Protein AF-A0A947V7M7-F1 (afdb_monomer)

Sequence (830 aa):
MTTEHTPPELESDALKANLLETAVDSVTIDDSLLPLLDIVTNYRGISKNIEALLYEVSHPFRNWKMILPRLRSFVLKNIDHYFRHEQGPQAFPLFCGIFLKAVEDCRKNEPLLATAMEGLLAYLDKQTSLLADDSLPRYQTALAACFERLRALDDEVLLFLVQGHHPLGKILARLHGLCLAAPGCSGETSAARLLQRVLTLNYRYWLKEEDPLAWFTAQCGDLCMGWRSGTLFNAISHQRLNEHLAAVTQLDPAAPGALGAMLALPNHMDIIRLYKEAPDRLGEEIATEELAMDRFAENRKLLFLFRIMDTAGLGLIHEETLREINRSLVQLIRQQTFEEIERFLLTTLTLLKANVKKYPHTSLQCIQVLGSEVFHRGNSRLVETFLFETVRFGFQYANFQGLNDDWQPITNPAHLDNIRVWLSLIMQEPKWCSTLFSALIINLKLSGTCVKDTDLFQRDITQLLNHPIEPIYNLAKQFTKLMPVFFNEIGAEGQLRDVSTELDEMHRRKDRLIHFLRKQSHVESSNLIVDFIEAIFRFWQTLDKAALAPYLPEEVLAEVSNQGLFVEDLHTLMGRVLGHDSPISRIEELLTWDDHRRDTWLAGQQGIKSEEIRRFTLMVEMYQLCHQKYNLGVQEIRQQLHLAAKSGFPEMEQLLGDLEICDTFQCLEALLDTLESLKETIQSPEKFEAKEDIYYKRHIAVDIPSVYGRYREKKFDALGLTFRLENLANVYLEKLPETVNLAFITRATFIRIIKCLRLYLRALKIDGITSRRLETYMSLLTSSFNIKRFSYTQYLDIFRGFTEGVKDIIYTYYTNIHENNLSIIIPKIG

Radius of gyration: 35.24 Å; Cα contacts (8 Å, |Δi|>4): 881; chains: 1; bounding box: 83×83×100 Å

Nearest PDB structures (foldseek):
  8pkp-assembly1_O  TM=1.320E-01  e=1.096E+00  Homo sapiens
  6rrc-assembly2_A  TM=1.685E-01  e=3.820E+00  Homo sapiens

Foldseek 3Di:
DDDDDDDDDPDDVVCVVVCVVQDDVDQDQDPLLVVVLVLCVVPVVLNVLVRVLSSLLSRPPRDLVVNLVSLLCSCLVCVVSLLPDLCNLVNLLVSLVSLVVQLVVCVVPVVSNLSSLQSSLSNLQSSLVPDALVSCVVNLVSLLVSLLVLLPDDLVSNVSQQLDPRPLLVSLVSVVVSPVVYPPRPNQLSSLSSLLSSLLSLLVLLLVDDFPQVVLVVPCPPLCVPPDSVPLRPCSGNVNSVVLNVQSVPQRSPDPCSSVSSSPGQGLVNNLVSLVCSLVVLLDFDPDVDDDGSLSSLVSSLLSLLVLCVRPSNVVCVVVSLVVNLVSLLVNLVPDDPVVVLVVLLVLLVSLLVCCVPPVLSSLVSLLSNLLSQVVVVDLVSNLSSLVSVLLSDAQFQPFQEADPLRHTPGDPCRVVRVLSLLSSCLSDVLSNLQSLLLLLVRCVQRPDKDWLVNPCLVVLLSSLLGQCLNVLLSNLSNVQRFQHLAFWRAQDDPLLVLLVCLCPLVPNPQLLSVSLNCCRHFGNILCSLLQLLLVLVCLQPLDLVSNVSHDDPVSSVVHDSDDDVRPLSSVVSCQCCDPPHPDPGPVCLLVPDPVNLVVVLVPDPPHDPSVSVSVVSSSVSSNVSCVSRHLDLPPLVVVLVVVCVVPCVLSVVLSVQVVPDDLLSNLVSLLVLLVVLLCQSSPNDRWDKDWAKDWDPDDPRDTGRIITTIDDSNSNSSSNSSNSLVVSVVSLVCLVVVADPVDDDPVSLVSVLSSVVSVQSSCVSSSQDFPQQVVLSVVSVCLVVDPDQDPVNVVVSVVSNVVSVVVRCCPSPNVSNPVSCVSHVVVSD

Mean predicted aligned error: 13.53 Å

Structure (mmCIF, N/CA/C/O backbone):
data_AF-A0A947V7M7-F1
#
_entry.id   AF-A0A947V7M7-F1
#
loop_
_atom_site.group_PDB
_atom_site.id
_atom_site.type_symbol
_atom_site.label_atom_id
_atom_site.label_alt_id
_atom_site.label_comp_id
_atom_site.label_asym_id
_atom_site.label_entity_id
_atom_site.label_seq_id
_atom_site.pdbx_PDB_ins_code
_atom_site.Cartn_x
_atom_site.Cartn_y
_atom_site.Cartn_z
_atom_site.occupancy
_atom_site.B_iso_or_equiv
_atom_site.auth_seq_id
_atom_site.auth_comp_id
_atom_site.auth_asym_id
_atom_site.auth_atom_id
_atom_site.pdbx_PDB_model_num
ATOM 1 N N . MET A 1 1 ? 45.601 -35.705 19.544 1.00 33.72 1 MET A N 1
ATOM 2 C CA . MET A 1 1 ? 44.295 -35.082 19.835 1.00 33.72 1 MET A CA 1
ATOM 3 C C . MET A 1 1 ? 43.669 -34.715 18.507 1.00 33.72 1 MET A C 1
ATOM 5 O O . MET A 1 1 ? 44.046 -33.723 17.905 1.00 33.72 1 MET A O 1
ATOM 9 N N . THR A 1 2 ? 42.839 -35.615 17.999 1.00 27.45 2 THR A N 1
ATOM 10 C CA . THR A 1 2 ? 42.040 -35.469 16.782 1.00 27.45 2 THR A CA 1
ATOM 11 C C . THR A 1 2 ? 40.715 -34.827 17.170 1.00 27.45 2 THR A C 1
ATOM 13 O O . THR A 1 2 ? 39.977 -35.400 17.965 1.00 27.45 2 THR A O 1
ATOM 16 N N . THR A 1 3 ? 40.430 -33.638 16.651 1.00 26.67 3 THR A N 1
ATOM 17 C CA . THR A 1 3 ? 39.107 -33.012 16.743 1.00 26.67 3 THR A CA 1
ATOM 18 C C . THR A 1 3 ? 38.506 -33.008 15.346 1.00 26.67 3 THR A C 1
ATOM 20 O O . THR A 1 3 ? 38.874 -32.183 14.510 1.00 26.67 3 THR A O 1
ATOM 23 N N . GLU A 1 4 ? 37.636 -33.982 15.087 1.00 27.38 4 GLU A N 1
ATOM 24 C CA . GLU A 1 4 ? 36.719 -33.962 13.951 1.00 27.38 4 GLU A CA 1
ATOM 25 C C . GLU A 1 4 ? 35.745 -32.795 14.137 1.00 27.38 4 GLU A C 1
ATOM 27 O O . GLU A 1 4 ? 35.086 -32.675 15.169 1.00 27.38 4 GLU A O 1
ATOM 32 N N . HIS A 1 5 ? 35.682 -31.912 13.144 1.00 26.00 5 HIS A N 1
ATOM 33 C CA . HIS A 1 5 ? 34.622 -30.920 13.031 1.00 26.00 5 HIS A CA 1
ATOM 34 C C . HIS A 1 5 ? 33.471 -31.557 12.251 1.00 26.00 5 HIS A C 1
ATOM 36 O O . HIS A 1 5 ? 33.493 -31.598 11.022 1.00 26.00 5 HIS A O 1
ATOM 42 N N . THR A 1 6 ? 32.468 -32.057 12.963 1.00 26.89 6 THR A N 1
ATOM 43 C CA . THR A 1 6 ? 31.161 -32.381 12.384 1.00 26.89 6 THR A CA 1
ATOM 44 C C . THR A 1 6 ? 30.420 -31.063 12.113 1.00 26.89 6 THR A C 1
ATOM 46 O O . THR A 1 6 ? 30.335 -30.230 13.022 1.00 26.89 6 THR A O 1
ATOM 49 N N . PRO A 1 7 ? 29.909 -30.804 10.896 1.00 31.83 7 PRO A N 1
ATOM 50 C CA . PRO A 1 7 ? 29.016 -29.673 10.663 1.00 31.83 7 PRO A CA 1
ATOM 51 C C . PRO A 1 7 ? 27.646 -29.946 11.314 1.00 31.83 7 PRO A C 1
ATOM 53 O O . PRO A 1 7 ? 27.286 -31.110 11.492 1.00 31.83 7 PRO A O 1
ATOM 56 N N . PRO A 1 8 ? 26.872 -28.911 11.690 1.00 30.83 8 PRO A N 1
ATOM 57 C CA . PRO A 1 8 ? 25.553 -29.113 12.278 1.00 30.83 8 PRO A CA 1
ATOM 58 C C . PRO A 1 8 ? 24.588 -29.667 11.221 1.00 30.83 8 PRO A C 1
ATOM 60 O O . PRO A 1 8 ? 24.358 -29.029 10.192 1.00 30.83 8 PRO A O 1
ATOM 63 N N . GLU A 1 9 ? 24.014 -30.841 11.485 1.00 33.75 9 GLU A N 1
ATOM 64 C CA . GLU A 1 9 ? 22.858 -31.370 10.757 1.00 33.75 9 GLU A CA 1
ATOM 65 C C . GLU A 1 9 ? 21.648 -30.463 11.012 1.00 33.75 9 GLU A C 1
ATOM 67 O O . GLU A 1 9 ? 21.031 -30.479 12.075 1.00 33.75 9 GLU A O 1
ATOM 72 N N . LEU A 1 10 ? 21.317 -29.635 10.024 1.00 33.06 10 LEU A N 1
ATOM 73 C CA . LEU A 1 10 ? 20.019 -28.977 9.917 1.00 33.06 10 LEU A CA 1
ATOM 74 C C . LEU A 1 10 ? 19.094 -29.903 9.118 1.00 33.06 10 LEU A C 1
ATOM 76 O O . LEU A 1 10 ? 18.964 -29.760 7.903 1.00 33.06 10 LEU A O 1
ATOM 80 N N . GLU A 1 11 ? 18.457 -30.864 9.784 1.00 38.28 11 GLU A N 1
ATOM 81 C CA . GLU A 1 11 ? 17.378 -31.649 9.178 1.00 38.28 11 GLU A CA 1
ATOM 82 C C . GLU A 1 11 ? 16.060 -30.871 9.259 1.00 38.28 11 GLU A C 1
ATOM 84 O O . GLU A 1 11 ? 15.336 -30.914 10.247 1.00 38.28 11 GLU A O 1
ATOM 89 N N . SER A 1 12 ? 15.754 -30.119 8.205 1.00 42.56 12 SER A N 1
ATOM 90 C CA . SER A 1 12 ? 14.399 -29.623 7.966 1.00 42.56 12 SER A CA 1
ATOM 91 C C . SER A 1 12 ? 13.665 -30.631 7.086 1.00 42.56 12 SER A C 1
ATOM 93 O O . SER A 1 12 ? 14.081 -30.874 5.953 1.00 42.56 12 SER A O 1
ATOM 95 N N . ASP A 1 13 ? 12.548 -31.183 7.562 1.00 38.44 13 ASP A N 1
ATOM 96 C CA . ASP A 1 13 ? 11.692 -32.076 6.765 1.00 38.44 13 ASP A CA 1
ATOM 97 C C . ASP A 1 13 ? 11.113 -31.375 5.525 1.00 38.44 13 ASP A C 1
ATOM 99 O O . ASP A 1 13 ? 10.845 -32.015 4.513 1.00 38.44 13 ASP A O 1
ATOM 103 N N . ALA A 1 14 ? 11.002 -30.042 5.551 1.00 35.16 14 ALA A N 1
ATOM 104 C CA . ALA A 1 14 ? 10.640 -29.235 4.386 1.00 35.16 14 ALA A CA 1
ATOM 105 C C . ALA A 1 14 ? 11.802 -29.083 3.388 1.00 35.16 14 ALA A C 1
ATOM 107 O O . ALA A 1 14 ? 11.566 -29.014 2.185 1.00 35.16 14 ALA A O 1
ATOM 108 N N . LEU A 1 15 ? 13.052 -29.062 3.869 1.00 37.41 15 LEU A N 1
ATOM 109 C CA . LEU A 1 15 ? 14.239 -29.127 3.015 1.00 37.41 15 LEU A CA 1
ATOM 110 C C . LEU A 1 15 ? 14.352 -30.523 2.392 1.00 37.41 15 LEU A C 1
ATOM 112 O O . LEU A 1 15 ? 14.551 -30.609 1.191 1.00 37.41 15 LEU A O 1
ATOM 116 N N . LYS A 1 16 ? 14.138 -31.599 3.164 1.00 39.34 16 LYS A N 1
ATOM 117 C CA . LYS A 1 16 ? 14.085 -32.976 2.645 1.00 39.34 16 LYS A CA 1
ATOM 118 C C . LYS A 1 16 ? 12.959 -33.159 1.625 1.00 39.34 16 LYS A C 1
ATOM 120 O O . LYS A 1 16 ? 13.217 -33.727 0.576 1.00 39.34 16 LYS A O 1
ATOM 125 N N . ALA A 1 17 ? 11.753 -32.646 1.875 1.00 42.50 17 ALA A N 1
ATOM 126 C CA . ALA A 1 17 ? 10.624 -32.754 0.945 1.00 42.50 17 ALA A CA 1
ATOM 127 C C . ALA A 1 17 ? 10.818 -31.931 -0.345 1.00 42.50 17 ALA A C 1
ATOM 129 O O . ALA A 1 17 ? 10.589 -32.460 -1.426 1.00 42.50 17 ALA A O 1
ATOM 130 N N . ASN A 1 18 ? 11.327 -30.693 -0.258 1.00 39.16 18 ASN A N 1
ATOM 131 C CA . ASN A 1 18 ? 11.685 -29.902 -1.446 1.00 39.16 18 ASN A CA 1
ATOM 132 C C . ASN A 1 18 ? 12.868 -30.514 -2.212 1.00 39.16 18 ASN A C 1
ATOM 134 O O . ASN A 1 18 ? 12.866 -30.513 -3.440 1.00 39.16 18 ASN A O 1
ATOM 138 N N . LEU A 1 19 ? 13.873 -31.049 -1.507 1.00 44.00 19 LEU A N 1
ATOM 139 C CA . LEU A 1 19 ? 14.986 -31.781 -2.117 1.00 44.00 19 LEU A CA 1
ATOM 140 C C . LEU A 1 19 ? 14.519 -33.092 -2.755 1.00 44.00 19 LEU A C 1
ATOM 142 O O . LEU A 1 19 ? 15.134 -33.499 -3.724 1.00 44.00 19 LEU A O 1
ATOM 146 N N . LEU A 1 20 ? 13.454 -33.730 -2.253 1.00 47.22 20 LEU A N 1
ATOM 147 C CA . LEU A 1 20 ? 12.836 -34.930 -2.833 1.00 47.22 20 LEU A CA 1
ATOM 148 C C . LEU A 1 20 ? 11.954 -34.610 -4.055 1.00 47.22 20 LEU A C 1
ATOM 150 O O . LEU A 1 20 ? 11.960 -35.385 -5.003 1.00 47.22 20 LEU A O 1
ATOM 154 N N . GLU A 1 21 ? 11.236 -33.481 -4.073 1.00 41.22 21 GLU A N 1
ATOM 155 C CA . GLU A 1 21 ? 10.447 -33.027 -5.239 1.00 41.22 21 GLU A CA 1
ATOM 156 C C . GLU A 1 21 ? 11.313 -32.439 -6.364 1.00 41.22 21 GLU A C 1
ATOM 158 O O . GLU A 1 21 ? 10.940 -32.514 -7.532 1.00 41.22 21 GLU A O 1
ATOM 163 N N . THR A 1 22 ? 12.486 -31.887 -6.033 1.00 40.09 22 THR A N 1
ATOM 164 C CA . THR A 1 22 ? 13.477 -31.386 -7.007 1.00 40.09 22 THR A CA 1
ATOM 165 C C . THR A 1 22 ? 14.665 -32.330 -7.213 1.00 40.09 22 THR A C 1
ATOM 167 O O . THR A 1 22 ? 15.585 -31.993 -7.962 1.00 40.09 22 THR A O 1
ATOM 170 N N . ALA A 1 23 ? 14.647 -33.520 -6.597 1.00 38.72 23 ALA A N 1
ATOM 171 C CA . ALA A 1 23 ? 15.655 -34.555 -6.804 1.00 38.72 23 ALA A CA 1
ATOM 172 C C . ALA A 1 23 ? 15.564 -35.072 -8.239 1.00 38.72 23 ALA A C 1
ATOM 174 O O . ALA A 1 23 ? 14.698 -35.870 -8.592 1.00 38.72 23 ALA A O 1
ATOM 175 N N . VAL A 1 24 ? 16.494 -34.625 -9.071 1.00 48.38 24 VAL A N 1
ATOM 176 C CA . VAL A 1 24 ? 16.809 -35.283 -10.335 1.00 48.38 24 VAL A CA 1
ATOM 177 C C . VAL A 1 24 ? 17.863 -36.346 -10.012 1.00 48.38 24 VAL A C 1
ATOM 179 O O . VAL A 1 24 ? 18.868 -36.012 -9.387 1.00 48.38 24 VAL A O 1
ATOM 182 N N . ASP A 1 25 ? 17.649 -37.605 -10.424 1.00 48.94 25 ASP A N 1
ATOM 183 C CA . ASP A 1 25 ? 18.510 -38.765 -10.088 1.00 48.94 25 ASP A CA 1
ATOM 184 C C . ASP A 1 25 ? 20.013 -38.526 -10.358 1.00 48.94 25 ASP A C 1
ATOM 186 O O . ASP A 1 25 ? 20.877 -39.094 -9.689 1.00 48.94 25 ASP A O 1
ATOM 190 N N . SER A 1 26 ? 20.332 -37.647 -11.313 1.00 53.81 26 SER A N 1
ATOM 191 C CA . SER A 1 26 ? 21.658 -37.056 -11.508 1.00 53.81 26 SER A CA 1
ATOM 192 C C . SER A 1 26 ? 21.561 -35.843 -12.437 1.00 53.81 26 SER A C 1
ATOM 194 O O . SER A 1 26 ? 21.020 -35.967 -13.537 1.00 53.81 26 SER A O 1
ATOM 196 N N . VAL A 1 27 ? 22.118 -34.693 -12.053 1.00 66.06 27 VAL A N 1
ATOM 197 C CA . VAL A 1 27 ? 22.328 -33.570 -12.983 1.00 66.06 27 VAL A CA 1
ATOM 198 C C . VAL A 1 27 ? 23.744 -33.682 -13.529 1.00 66.06 27 VAL A C 1
ATOM 200 O O . VAL A 1 27 ? 24.718 -33.581 -12.785 1.00 66.06 27 VAL A O 1
ATOM 203 N N . THR A 1 28 ? 23.869 -33.920 -14.829 1.00 78.69 28 THR A N 1
ATOM 204 C CA . THR A 1 28 ? 25.151 -33.897 -15.538 1.00 78.69 28 THR A CA 1
ATOM 205 C C . THR A 1 28 ? 25.258 -32.613 -16.345 1.00 78.69 28 THR A C 1
ATOM 207 O O . THR A 1 28 ? 24.267 -32.140 -16.901 1.00 78.69 28 THR A O 1
ATOM 210 N N . ILE A 1 29 ? 26.461 -32.041 -16.409 1.00 84.06 29 ILE A N 1
ATOM 211 C CA . ILE A 1 29 ? 26.730 -30.913 -17.305 1.00 84.06 29 ILE A CA 1
ATOM 212 C C . ILE A 1 29 ? 26.495 -31.388 -18.741 1.00 84.06 29 ILE A C 1
ATOM 214 O O . ILE A 1 29 ? 26.978 -32.454 -19.111 1.00 84.06 29 ILE A O 1
ATOM 218 N N . ASP A 1 30 ? 25.749 -30.613 -19.529 1.00 83.81 30 ASP A N 1
ATOM 219 C CA . ASP A 1 30 ? 25.516 -30.904 -20.947 1.00 83.81 30 ASP A CA 1
ATOM 220 C C . ASP A 1 30 ? 26.856 -31.043 -21.696 1.00 83.81 30 ASP A C 1
ATOM 222 O O . ASP A 1 30 ? 27.698 -30.139 -21.645 1.00 83.81 30 ASP A O 1
ATOM 226 N N . ASP A 1 31 ? 27.047 -32.163 -22.404 1.00 85.88 31 ASP A N 1
ATOM 227 C CA . ASP A 1 31 ? 28.282 -32.489 -23.133 1.00 85.88 31 ASP A CA 1
ATOM 228 C C . ASP A 1 31 ? 28.701 -31.378 -24.111 1.00 85.88 31 ASP A C 1
ATOM 230 O O . ASP A 1 31 ? 29.891 -31.151 -24.348 1.00 85.88 31 ASP A O 1
ATOM 234 N N . SER A 1 32 ? 27.734 -30.628 -24.650 1.00 87.94 32 SER A N 1
ATOM 235 C CA . SER A 1 32 ? 27.989 -29.503 -25.553 1.00 87.94 32 SER A CA 1
ATOM 236 C C . SER A 1 32 ? 28.700 -28.317 -24.884 1.00 87.94 32 SER A C 1
ATOM 238 O O . SER A 1 32 ? 29.308 -27.499 -25.580 1.00 87.94 32 SER A O 1
ATOM 240 N N . LEU A 1 33 ? 28.666 -28.224 -23.549 1.00 90.75 33 LEU A N 1
ATOM 241 C CA . LEU A 1 33 ? 29.271 -27.150 -22.755 1.00 90.75 33 LEU A CA 1
ATOM 242 C C . LEU A 1 33 ? 30.640 -27.524 -22.166 1.00 90.75 33 LEU A C 1
ATOM 244 O O . LEU A 1 33 ? 31.350 -26.631 -21.700 1.00 90.75 33 LEU A O 1
ATOM 248 N N . LEU A 1 34 ? 31.054 -28.795 -22.239 1.00 89.44 34 LEU A N 1
ATOM 249 C CA . LEU A 1 34 ? 32.363 -29.266 -21.758 1.00 89.44 34 LEU A CA 1
ATOM 250 C C . LEU A 1 34 ? 33.568 -28.487 -22.318 1.00 89.44 34 LEU A C 1
ATOM 252 O O . LEU A 1 34 ? 34.474 -28.193 -21.534 1.00 89.44 34 LEU A O 1
ATOM 256 N N . PRO A 1 35 ? 33.577 -28.019 -23.587 1.00 92.12 35 PRO A N 1
ATOM 257 C CA . PRO A 1 35 ? 34.672 -27.187 -24.088 1.00 92.12 35 PRO A CA 1
ATOM 258 C C . PRO A 1 35 ? 34.907 -25.902 -23.275 1.00 92.12 35 PRO A C 1
ATOM 260 O O . PRO A 1 35 ? 36.015 -25.372 -23.270 1.00 92.12 35 PRO A O 1
ATOM 263 N N . LEU A 1 36 ? 33.891 -25.381 -22.573 1.00 92.81 36 LEU A N 1
ATOM 264 C CA . LEU A 1 36 ? 34.051 -24.224 -21.686 1.00 92.81 36 LEU A CA 1
ATOM 265 C C . LEU A 1 36 ? 34.843 -24.573 -20.418 1.00 92.81 36 LEU A C 1
ATOM 267 O O . LEU A 1 36 ? 35.579 -23.733 -19.905 1.00 92.81 36 LEU A O 1
ATOM 271 N N . LEU A 1 37 ? 34.711 -25.804 -19.924 1.00 91.00 37 LEU A N 1
ATOM 272 C CA . LEU A 1 37 ? 35.452 -26.303 -18.770 1.00 91.00 37 LEU A CA 1
ATOM 273 C C . LEU A 1 37 ? 36.920 -26.565 -19.139 1.00 91.00 37 LEU A C 1
ATOM 275 O O . LEU A 1 37 ? 37.824 -26.131 -18.419 1.00 91.00 37 LEU A O 1
ATOM 279 N N . ASP A 1 38 ? 37.144 -27.207 -20.289 1.00 89.50 38 ASP A N 1
ATOM 280 C CA . ASP A 1 38 ? 38.464 -27.633 -20.767 1.00 89.50 38 ASP A CA 1
ATOM 281 C C . ASP A 1 38 ? 39.451 -26.467 -20.878 1.00 89.50 38 ASP A C 1
ATOM 283 O O . ASP A 1 38 ? 40.584 -26.565 -20.404 1.00 89.50 38 ASP A O 1
ATOM 287 N N . ILE A 1 39 ? 38.998 -25.323 -21.403 1.00 90.69 39 ILE A N 1
ATOM 288 C CA . ILE A 1 39 ? 39.818 -24.115 -21.611 1.00 90.69 39 ILE A CA 1
ATOM 289 C C . ILE A 1 39 ? 40.444 -23.596 -20.308 1.00 90.69 39 ILE A C 1
ATOM 291 O O . ILE A 1 39 ? 41.529 -23.010 -20.322 1.00 90.69 39 ILE A O 1
ATOM 295 N N . VAL A 1 40 ? 39.774 -23.794 -19.170 1.00 91.06 40 VAL A N 1
ATOM 296 C CA . VAL A 1 40 ? 40.191 -23.239 -17.874 1.00 91.06 40 VAL A CA 1
ATOM 297 C C . VAL A 1 40 ? 40.640 -24.294 -16.864 1.00 91.06 40 VAL A C 1
ATOM 299 O O . VAL A 1 40 ? 40.902 -23.942 -15.714 1.00 91.06 40 VAL A O 1
ATOM 302 N N . THR A 1 41 ? 40.796 -25.556 -17.271 1.00 87.56 41 THR A N 1
ATOM 303 C CA . THR A 1 41 ? 41.234 -26.679 -16.410 1.00 87.56 41 THR A CA 1
ATOM 304 C C . THR A 1 41 ? 42.516 -26.386 -15.624 1.00 87.56 41 THR A C 1
ATOM 306 O O . THR A 1 41 ? 42.623 -26.728 -14.446 1.00 87.56 41 THR A O 1
ATOM 309 N N . ASN A 1 42 ? 43.466 -25.664 -16.224 1.00 85.38 42 ASN A N 1
ATOM 310 C CA . ASN A 1 42 ? 44.723 -25.274 -15.572 1.00 85.38 42 ASN A CA 1
ATOM 311 C C . ASN A 1 42 ? 44.563 -24.166 -14.505 1.00 85.38 42 ASN A C 1
ATOM 313 O O . ASN A 1 42 ? 45.491 -23.901 -13.738 1.00 85.38 42 ASN A O 1
ATOM 317 N N . TYR A 1 43 ? 43.390 -23.534 -14.404 1.00 87.75 43 TYR A N 1
ATOM 318 C CA . TYR A 1 43 ? 43.076 -22.464 -13.455 1.00 87.75 43 TYR A CA 1
ATOM 319 C C . TYR A 1 43 ? 42.058 -22.944 -12.413 1.00 87.75 43 TYR A C 1
ATOM 321 O O . TYR A 1 43 ? 40.866 -22.656 -12.519 1.00 87.75 43 TYR A O 1
ATOM 329 N N . ARG A 1 44 ? 42.522 -23.627 -11.354 1.00 78.25 44 ARG A N 1
ATOM 330 C CA . ARG A 1 44 ? 41.662 -24.268 -10.328 1.00 78.25 44 ARG A CA 1
ATOM 331 C C . ARG A 1 44 ? 40.498 -23.403 -9.818 1.00 78.25 44 ARG A C 1
ATOM 333 O O . ARG A 1 44 ? 39.392 -23.906 -9.659 1.00 78.25 44 ARG A O 1
ATOM 340 N N . GLY A 1 45 ? 40.729 -22.111 -9.568 1.00 79.56 45 GLY A N 1
ATOM 341 C CA . GLY A 1 45 ? 39.684 -21.196 -9.089 1.00 79.56 45 GLY A CA 1
ATOM 342 C C . GLY A 1 45 ? 38.634 -20.828 -10.145 1.00 79.56 45 GLY A C 1
ATOM 343 O O . GLY A 1 45 ? 37.469 -20.648 -9.808 1.00 79.56 45 GLY A O 1
ATOM 344 N N . ILE A 1 46 ? 39.024 -20.732 -11.419 1.00 87.88 46 ILE A N 1
ATOM 345 C CA . ILE A 1 46 ? 38.112 -20.421 -12.531 1.00 87.88 46 ILE A CA 1
ATOM 346 C C . ILE A 1 46 ? 37.347 -21.685 -12.932 1.00 87.88 46 ILE A C 1
ATOM 348 O O . ILE A 1 46 ? 36.129 -21.624 -13.064 1.00 87.88 46 ILE A O 1
ATOM 352 N N . SER A 1 47 ? 38.048 -22.820 -13.034 1.00 86.69 47 SER A N 1
ATOM 353 C CA . SER A 1 47 ? 37.488 -24.141 -13.338 1.00 86.69 47 SER A CA 1
ATOM 354 C C . SER A 1 47 ? 36.377 -24.530 -12.359 1.00 86.69 47 SER A C 1
ATOM 356 O O . SER A 1 47 ? 35.252 -24.750 -12.794 1.00 86.69 47 SER A O 1
ATOM 358 N N . LYS A 1 48 ? 36.618 -24.456 -11.040 1.00 85.31 48 LYS A N 1
ATOM 359 C CA . LYS A 1 48 ? 35.584 -24.753 -10.030 1.00 85.31 48 LYS A CA 1
ATOM 360 C C . LYS A 1 48 ? 34.355 -23.839 -10.143 1.00 85.31 48 LYS A C 1
ATOM 362 O O . LYS A 1 48 ? 33.228 -24.267 -9.911 1.00 85.31 48 LYS A O 1
ATOM 367 N N . ASN A 1 49 ? 34.567 -22.567 -10.486 1.00 87.00 49 ASN A N 1
ATOM 368 C CA . ASN A 1 49 ? 33.481 -21.596 -10.610 1.00 87.00 49 ASN A CA 1
ATOM 369 C C . ASN A 1 49 ? 32.625 -21.829 -11.862 1.00 87.00 49 ASN A C 1
ATOM 371 O O . ASN A 1 49 ? 31.405 -21.699 -11.768 1.00 87.00 49 ASN A O 1
ATOM 375 N N . ILE A 1 50 ? 33.237 -22.152 -13.010 1.00 91.94 50 ILE A N 1
ATOM 376 C CA . ILE A 1 50 ? 32.485 -22.468 -14.231 1.00 91.94 50 ILE A CA 1
ATOM 377 C C . ILE A 1 50 ? 31.805 -23.827 -14.123 1.00 91.94 50 ILE A C 1
ATOM 379 O O . ILE A 1 50 ? 30.665 -23.938 -14.536 1.00 91.94 50 ILE A O 1
ATOM 383 N N . GLU A 1 51 ? 32.432 -24.819 -13.491 1.00 90.25 51 GLU A N 1
ATOM 384 C CA . GLU A 1 51 ? 31.832 -26.135 -13.250 1.00 90.25 51 GLU A CA 1
ATOM 385 C C . GLU A 1 51 ? 30.531 -26.011 -12.452 1.00 90.25 51 GLU A C 1
ATOM 387 O O . GLU A 1 51 ? 29.476 -26.447 -12.905 1.00 90.25 51 GLU A O 1
ATOM 392 N N . ALA A 1 52 ? 30.580 -25.306 -11.315 1.00 86.81 52 ALA A N 1
ATOM 393 C CA . ALA A 1 52 ? 29.396 -25.043 -10.504 1.00 86.81 52 ALA A CA 1
ATOM 394 C C . ALA A 1 52 ? 28.336 -24.232 -11.265 1.00 86.81 52 ALA A C 1
ATOM 396 O O . ALA A 1 52 ? 27.145 -24.436 -11.070 1.00 86.81 52 ALA A O 1
ATOM 397 N N . LEU A 1 53 ? 28.744 -23.294 -12.125 1.00 89.75 53 LEU A N 1
ATOM 398 C CA . LEU A 1 53 ? 27.808 -22.502 -12.921 1.00 89.75 53 LEU A CA 1
ATOM 399 C C . LEU A 1 53 ? 27.148 -23.333 -14.032 1.00 89.75 53 LEU A C 1
ATOM 401 O O . LEU A 1 53 ? 25.946 -23.212 -14.237 1.00 89.75 53 LEU A O 1
ATOM 405 N N . LEU A 1 54 ? 27.910 -24.168 -14.740 1.00 91.25 54 LEU A N 1
ATOM 406 C CA . LEU A 1 54 ? 27.406 -25.035 -15.806 1.00 91.25 54 LEU A CA 1
ATOM 407 C C . LEU A 1 54 ? 26.508 -26.142 -15.257 1.00 91.25 54 LEU A C 1
ATOM 409 O O . LEU A 1 54 ? 25.534 -26.501 -15.915 1.00 91.25 54 LEU A O 1
ATOM 413 N N . TYR A 1 55 ? 26.790 -26.632 -14.049 1.00 88.19 55 TYR A N 1
ATOM 414 C CA . TYR A 1 55 ? 25.909 -27.548 -13.329 1.00 88.19 55 TYR A CA 1
ATOM 415 C C . TYR A 1 55 ? 24.524 -26.923 -13.105 1.00 88.19 55 TYR A C 1
ATOM 417 O O . TYR A 1 55 ? 23.514 -27.499 -13.499 1.00 88.19 55 TYR A O 1
ATOM 425 N N . GLU A 1 56 ? 24.476 -25.696 -12.575 1.00 84.62 56 GLU A N 1
ATOM 426 C CA . GLU A 1 56 ? 23.224 -24.947 -12.367 1.00 84.62 56 GLU A CA 1
ATOM 427 C C . GLU A 1 56 ? 22.513 -24.622 -13.691 1.00 84.62 56 GLU A C 1
ATOM 429 O O . GLU A 1 56 ? 21.295 -24.737 -13.795 1.00 84.62 56 GLU A O 1
ATOM 434 N N . VAL A 1 57 ? 23.265 -24.257 -14.736 1.00 88.81 57 VAL A N 1
ATOM 435 C CA . VAL A 1 57 ? 22.720 -24.022 -16.087 1.00 88.81 57 VAL A CA 1
ATOM 436 C C . VAL A 1 57 ? 22.134 -25.301 -16.688 1.00 88.81 57 VAL A C 1
ATOM 438 O O . VAL A 1 57 ? 21.158 -25.223 -17.431 1.00 88.81 57 VAL A O 1
ATOM 441 N N . SER A 1 58 ? 22.688 -26.470 -16.372 1.00 87.56 58 SER A N 1
ATOM 442 C CA . SER A 1 58 ? 22.208 -27.765 -16.875 1.00 87.56 58 SER A CA 1
ATOM 443 C C . SER A 1 58 ? 21.042 -28.327 -16.048 1.00 87.56 58 SER A C 1
ATOM 445 O O . SER A 1 58 ? 20.448 -29.331 -16.433 1.00 87.56 58 SER A O 1
ATOM 447 N N . HIS A 1 59 ? 20.667 -27.673 -14.943 1.00 81.31 59 HIS A N 1
ATOM 448 C CA . HIS A 1 59 ? 19.581 -28.120 -14.077 1.00 81.31 59 HIS A CA 1
ATOM 449 C C . HIS A 1 59 ? 18.202 -27.967 -14.763 1.00 81.31 59 HIS A C 1
ATOM 451 O O . HIS A 1 59 ? 17.902 -26.888 -15.286 1.00 81.31 59 HIS A O 1
ATOM 457 N N . PRO A 1 60 ? 17.314 -28.985 -14.734 1.00 74.75 60 PRO A N 1
ATOM 458 C CA . PRO A 1 60 ? 15.973 -28.891 -15.330 1.00 74.75 60 PRO A CA 1
ATOM 459 C C . PRO A 1 60 ? 15.112 -27.760 -14.747 1.00 74.75 60 PRO A C 1
ATOM 461 O O . PRO A 1 60 ? 14.403 -27.079 -15.480 1.00 74.75 60 PRO A O 1
ATOM 464 N N . PHE A 1 61 ? 15.235 -27.516 -13.439 1.00 71.00 61 PHE A N 1
ATOM 465 C CA . PHE A 1 61 ? 14.548 -26.442 -12.700 1.00 71.00 61 PHE A CA 1
ATOM 466 C C . PHE A 1 61 ? 15.450 -25.226 -12.418 1.00 71.00 61 PHE A C 1
ATOM 468 O O . PHE A 1 61 ? 15.410 -24.643 -11.336 1.00 71.00 61 PHE A O 1
ATOM 475 N N . ARG A 1 62 ? 16.348 -24.889 -13.349 1.00 80.50 62 ARG A N 1
ATOM 476 C CA . ARG A 1 62 ? 17.335 -23.811 -13.179 1.00 80.50 62 ARG A CA 1
ATOM 477 C C . ARG A 1 62 ? 16.700 -22.459 -12.844 1.00 80.50 62 ARG A C 1
ATOM 479 O O . ARG A 1 62 ? 15.765 -22.009 -13.500 1.00 80.50 62 ARG A O 1
ATOM 486 N N . ASN A 1 63 ? 17.277 -21.766 -11.863 1.00 80.31 63 ASN A N 1
ATOM 487 C CA . ASN A 1 63 ? 16.831 -20.436 -11.455 1.00 80.31 63 ASN A CA 1
ATOM 488 C C . ASN A 1 63 ? 17.661 -19.332 -12.135 1.00 80.31 63 ASN A C 1
ATOM 490 O O . ASN A 1 63 ? 18.730 -18.936 -11.654 1.00 80.31 63 ASN A O 1
ATOM 494 N N . TRP A 1 64 ? 17.146 -18.786 -13.239 1.00 86.19 64 TRP A N 1
ATOM 495 C CA . TRP A 1 64 ? 17.827 -17.740 -14.010 1.00 86.19 64 TRP A CA 1
ATOM 496 C C . TRP A 1 64 ? 18.090 -16.447 -13.225 1.00 86.19 64 TRP A C 1
ATOM 498 O O . TRP A 1 64 ? 19.101 -15.792 -13.479 1.00 86.19 64 TRP A O 1
ATOM 508 N N . LYS A 1 65 ? 17.280 -16.113 -12.212 1.00 78.81 65 LYS A N 1
ATOM 509 C CA . LYS A 1 65 ? 17.488 -14.939 -11.341 1.00 78.81 65 LYS A CA 1
ATOM 510 C C . LYS A 1 65 ? 18.800 -15.027 -10.558 1.00 78.81 65 LYS A C 1
ATOM 512 O O . LYS A 1 65 ? 19.479 -14.022 -10.374 1.00 78.81 65 LYS A O 1
ATOM 517 N N . MET A 1 66 ? 19.192 -16.234 -10.143 1.00 79.19 66 MET A N 1
ATOM 518 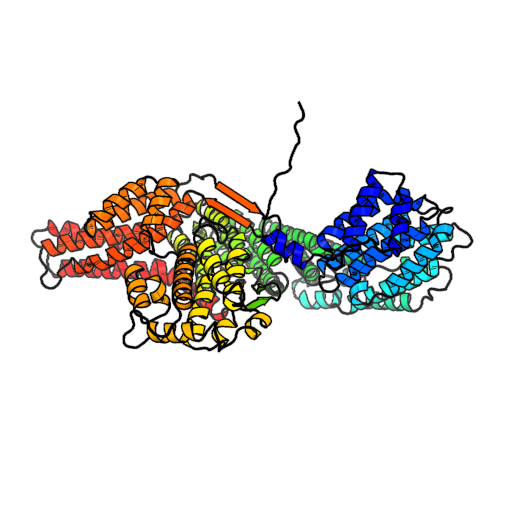C CA . MET A 1 66 ? 20.476 -16.478 -9.473 1.00 79.19 66 MET A CA 1
ATOM 519 C C . MET A 1 66 ? 21.621 -16.723 -10.462 1.00 79.19 66 MET A C 1
ATOM 521 O O . MET A 1 66 ? 22.764 -16.334 -10.202 1.00 79.19 66 MET A O 1
ATOM 525 N N . ILE A 1 67 ? 21.331 -17.369 -11.593 1.00 88.06 67 ILE A N 1
ATOM 526 C CA . ILE A 1 67 ? 22.341 -17.763 -12.580 1.00 88.06 67 ILE A CA 1
ATOM 527 C C . ILE A 1 67 ? 22.822 -16.563 -13.399 1.00 88.06 67 ILE A C 1
ATOM 529 O O . ILE A 1 67 ? 24.029 -16.406 -13.563 1.00 88.06 67 ILE A O 1
ATOM 533 N N . LEU A 1 68 ? 21.931 -15.692 -13.888 1.00 89.75 68 LEU A N 1
ATOM 534 C CA . LEU A 1 68 ? 22.294 -14.605 -14.808 1.00 89.75 68 LEU A CA 1
ATOM 535 C C . LEU A 1 68 ? 23.319 -13.615 -14.228 1.00 89.75 68 LEU A C 1
ATOM 537 O O . LEU A 1 68 ? 24.298 -13.333 -14.925 1.00 89.75 68 LEU A O 1
ATOM 541 N N . PRO A 1 69 ? 23.203 -13.136 -12.970 1.00 88.19 69 PRO A N 1
ATOM 542 C CA . PRO A 1 69 ? 24.224 -12.270 -12.378 1.00 88.19 69 PRO A CA 1
ATOM 543 C C . PRO A 1 69 ? 25.588 -12.965 -12.264 1.00 88.19 69 PRO A C 1
ATOM 545 O O . PRO A 1 69 ? 26.626 -12.365 -12.561 1.00 88.19 69 PRO A O 1
ATOM 548 N N . ARG A 1 70 ? 25.594 -14.254 -11.887 1.00 90.12 70 ARG A N 1
ATOM 549 C CA . ARG A 1 70 ? 26.814 -15.070 -11.781 1.00 90.12 70 ARG A CA 1
ATOM 550 C C . ARG A 1 70 ? 27.439 -15.317 -13.150 1.00 90.12 70 ARG A C 1
ATOM 552 O O . ARG A 1 70 ? 28.649 -15.163 -13.286 1.00 90.12 70 ARG A O 1
ATOM 559 N N . LEU A 1 71 ? 26.630 -15.641 -14.157 1.00 94.00 71 LEU A N 1
ATOM 560 C CA . LEU A 1 71 ? 27.056 -15.860 -15.536 1.00 94.00 71 LEU A CA 1
ATOM 561 C C . LEU A 1 71 ? 27.639 -14.586 -16.144 1.00 94.00 71 LEU A C 1
ATOM 563 O O . LEU A 1 71 ? 28.770 -14.613 -16.625 1.00 94.00 71 LEU A O 1
ATOM 567 N N . ARG A 1 72 ? 26.931 -13.454 -16.052 1.00 93.56 72 ARG A N 1
ATOM 568 C CA . ARG A 1 72 ? 27.424 -12.151 -16.521 1.00 93.56 72 ARG A CA 1
ATOM 569 C C . ARG A 1 72 ? 28.755 -11.799 -15.861 1.00 93.56 72 ARG A C 1
ATOM 571 O O . ARG A 1 72 ? 29.716 -11.479 -16.557 1.00 93.56 72 ARG A O 1
ATOM 578 N N . SER A 1 73 ? 28.836 -11.897 -14.533 1.00 92.12 73 SER A N 1
ATOM 579 C CA . SER A 1 73 ? 30.068 -11.609 -13.789 1.00 92.12 73 SER A CA 1
ATOM 580 C C . SER A 1 73 ? 31.216 -12.535 -14.199 1.00 92.12 73 SER A C 1
ATOM 582 O O . SER A 1 73 ? 32.321 -12.068 -14.477 1.00 92.12 73 SER A O 1
ATOM 584 N N . PHE A 1 74 ? 30.952 -13.842 -14.294 1.00 94.00 74 PHE A N 1
ATOM 585 C CA . PHE A 1 74 ? 31.948 -14.838 -14.670 1.00 94.00 74 PHE A CA 1
ATOM 586 C C . PHE A 1 74 ? 32.506 -14.573 -16.067 1.00 94.00 74 PHE A C 1
ATOM 588 O O . PHE A 1 74 ? 33.724 -14.509 -16.244 1.00 94.00 74 PHE A O 1
ATOM 595 N N . VAL A 1 75 ? 31.621 -14.417 -17.050 1.00 95.06 75 VAL A N 1
ATOM 596 C CA . VAL A 1 75 ? 32.010 -14.275 -18.449 1.00 95.06 75 VAL A CA 1
ATOM 597 C C . VAL A 1 75 ? 32.793 -12.978 -18.643 1.00 95.06 75 VAL A C 1
ATOM 599 O O . VAL A 1 75 ? 33.879 -13.016 -19.210 1.00 95.06 75 VAL A O 1
ATOM 602 N N . LEU A 1 76 ? 32.330 -11.850 -18.095 1.00 93.25 76 LEU A N 1
ATOM 603 C CA . LEU A 1 76 ? 33.031 -10.566 -18.224 1.00 93.25 76 LEU A CA 1
ATOM 604 C C . LEU A 1 76 ? 34.392 -10.546 -17.515 1.00 93.25 76 LEU A C 1
ATOM 606 O O . LEU A 1 76 ? 35.329 -9.930 -18.020 1.00 93.25 76 LEU A O 1
ATOM 610 N N . LYS A 1 77 ? 34.517 -11.218 -16.363 1.00 93.25 77 LYS A N 1
ATOM 611 C CA . LYS A 1 77 ? 35.764 -11.264 -15.586 1.00 93.25 77 LYS A CA 1
ATOM 612 C C . LYS A 1 77 ? 36.827 -12.160 -16.220 1.00 93.25 77 LYS A C 1
ATOM 614 O O . LYS A 1 77 ? 38.009 -11.856 -16.108 1.00 93.25 77 LYS A O 1
ATOM 619 N N . ASN A 1 78 ? 36.421 -13.263 -16.848 1.00 93.56 78 ASN A N 1
ATOM 620 C CA . ASN A 1 78 ? 37.346 -14.299 -17.320 1.00 93.56 78 ASN A CA 1
ATOM 621 C C . ASN A 1 78 ? 37.520 -14.327 -18.847 1.00 93.56 78 ASN A C 1
ATOM 623 O O . ASN A 1 78 ? 38.246 -15.184 -19.350 1.00 93.56 78 ASN A O 1
ATOM 627 N N . ILE A 1 79 ? 36.885 -13.412 -19.587 1.00 93.81 79 ILE A N 1
ATOM 628 C CA . ILE A 1 79 ? 36.861 -13.412 -21.058 1.00 93.81 79 ILE A CA 1
ATOM 629 C C . ILE A 1 79 ? 38.251 -13.467 -21.704 1.00 93.81 79 ILE A C 1
ATOM 631 O O . ILE A 1 79 ? 38.414 -14.159 -22.702 1.00 93.81 79 ILE A O 1
ATOM 635 N N . ASP A 1 80 ? 39.270 -12.828 -21.121 1.00 92.38 80 ASP A N 1
ATOM 636 C CA . ASP A 1 80 ? 40.643 -12.834 -21.640 1.00 92.38 80 ASP A CA 1
ATOM 637 C C . ASP A 1 80 ? 41.244 -14.246 -21.749 1.00 92.38 80 ASP A C 1
ATOM 639 O O . ASP A 1 80 ? 41.968 -14.534 -22.706 1.00 92.38 80 ASP A O 1
ATOM 643 N N . HIS A 1 81 ? 40.925 -15.138 -20.803 1.00 92.25 81 HIS A N 1
ATOM 644 C CA . HIS A 1 81 ? 41.399 -16.525 -20.821 1.00 92.25 81 HIS A CA 1
ATOM 645 C C . HIS A 1 81 ? 40.798 -17.298 -21.998 1.00 92.25 81 HIS A C 1
ATOM 647 O O . HIS A 1 81 ? 41.516 -17.992 -22.716 1.00 92.25 81 HIS A O 1
ATOM 653 N N . TYR A 1 82 ? 39.498 -17.116 -22.242 1.00 94.06 82 TYR A N 1
ATOM 654 C CA . TYR A 1 82 ? 38.797 -17.746 -23.360 1.00 94.06 82 TYR A CA 1
ATOM 655 C C . TYR A 1 82 ? 39.189 -17.131 -24.704 1.00 94.06 82 TYR A C 1
ATOM 657 O O . TYR A 1 82 ? 39.375 -17.856 -25.676 1.00 94.06 82 TYR A O 1
ATOM 665 N N . PHE A 1 83 ? 39.366 -15.809 -24.762 1.00 93.44 83 PHE A N 1
ATOM 666 C CA . PHE A 1 83 ? 39.659 -15.093 -26.000 1.00 93.44 83 PHE A CA 1
ATOM 667 C C . PHE A 1 83 ? 40.989 -15.542 -26.629 1.00 93.44 83 PHE A C 1
ATOM 669 O O . PHE A 1 83 ? 41.077 -15.749 -27.844 1.00 93.44 83 PHE A O 1
ATOM 676 N N . ARG A 1 84 ? 42.026 -15.712 -25.798 1.00 90.31 84 ARG A N 1
ATOM 677 C CA . ARG A 1 84 ? 43.391 -16.047 -26.240 1.00 90.31 84 ARG A CA 1
ATOM 678 C C . ARG A 1 84 ? 43.575 -17.531 -26.558 1.00 90.31 84 ARG A C 1
ATOM 680 O O . ARG A 1 84 ? 44.315 -17.846 -27.483 1.00 90.31 84 ARG A O 1
ATOM 687 N N . HIS A 1 85 ? 42.897 -18.424 -25.839 1.00 93.00 85 HIS A N 1
ATOM 688 C CA . HIS A 1 85 ? 43.016 -19.877 -26.009 1.00 93.00 85 HIS A CA 1
ATOM 689 C C . HIS A 1 85 ? 42.570 -20.339 -27.395 1.00 93.00 85 HIS A C 1
ATOM 691 O O . HIS A 1 85 ? 41.563 -19.822 -27.850 1.00 93.00 85 HIS A O 1
ATOM 697 N N . GLU A 1 86 ? 43.212 -21.328 -28.032 1.00 89.44 86 GLU A N 1
ATOM 698 C CA . GLU A 1 86 ? 42.944 -21.790 -29.415 1.00 89.44 86 GLU A CA 1
ATOM 699 C C . GLU A 1 86 ? 41.463 -22.106 -29.712 1.00 89.44 86 GLU A C 1
ATOM 701 O O . GLU A 1 86 ? 40.947 -21.716 -30.763 1.00 89.44 86 GLU A O 1
ATOM 706 N N . GLN A 1 87 ? 40.741 -22.678 -28.745 1.00 91.25 87 GLN A N 1
ATOM 707 C CA . GLN A 1 87 ? 39.297 -22.969 -28.826 1.00 91.25 87 GLN A CA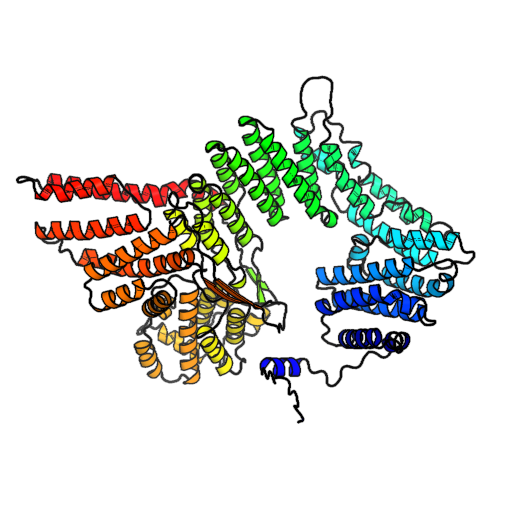 1
ATOM 708 C C . GLN A 1 87 ? 38.370 -21.763 -28.556 1.00 91.25 87 GLN A C 1
ATOM 710 O O . GLN A 1 87 ? 37.151 -21.907 -28.549 1.00 91.25 87 GLN A O 1
ATOM 715 N N . GLY A 1 88 ? 38.900 -20.558 -28.353 1.00 90.50 88 GLY A N 1
ATOM 716 C CA . GLY A 1 88 ? 38.116 -19.347 -28.074 1.00 90.50 88 GLY A CA 1
ATOM 717 C C . GLY A 1 88 ? 36.956 -19.064 -29.050 1.00 90.50 88 GLY A C 1
ATOM 718 O O . GLY A 1 88 ? 35.843 -18.800 -28.589 1.00 90.50 88 GLY A O 1
ATOM 719 N N . PRO A 1 89 ? 37.137 -19.196 -30.383 1.00 91.25 89 PRO A N 1
ATOM 720 C CA . PRO A 1 89 ? 36.055 -19.076 -31.365 1.00 91.25 89 PRO A CA 1
ATOM 721 C C . PRO A 1 89 ? 34.940 -20.107 -31.212 1.00 91.25 89 PRO A C 1
ATOM 723 O O . PRO A 1 89 ? 33.813 -19.827 -31.608 1.00 91.25 89 PRO A O 1
ATOM 726 N N . GLN A 1 90 ? 35.238 -21.277 -30.641 1.00 91.88 90 GLN A N 1
ATOM 727 C CA . GLN A 1 90 ? 34.249 -22.302 -30.310 1.00 91.88 90 GLN A CA 1
ATOM 728 C C . GLN A 1 90 ? 33.552 -21.992 -28.977 1.00 91.88 90 GLN A C 1
ATOM 730 O O . GLN A 1 90 ? 32.353 -22.213 -28.854 1.00 91.88 90 GLN A O 1
ATOM 735 N N . ALA A 1 91 ? 34.261 -21.424 -27.998 1.00 93.62 91 ALA A N 1
ATOM 736 C CA . ALA A 1 91 ? 33.698 -21.049 -26.699 1.00 93.62 91 ALA A CA 1
ATOM 737 C C . ALA A 1 91 ? 32.722 -19.863 -26.773 1.00 93.62 91 ALA A C 1
ATOM 739 O O . ALA A 1 91 ? 31.688 -19.853 -26.106 1.00 93.62 91 ALA A O 1
ATOM 740 N N . PHE A 1 92 ? 33.021 -18.868 -27.609 1.00 95.12 92 PHE A N 1
ATOM 741 C CA . PHE A 1 92 ? 32.180 -17.682 -27.789 1.00 95.12 92 PHE A CA 1
ATOM 742 C C . PHE A 1 92 ? 30.699 -17.990 -28.126 1.00 95.12 92 PHE A C 1
ATOM 744 O O . PHE A 1 92 ? 29.815 -17.498 -27.413 1.00 95.12 92 PHE A O 1
ATOM 751 N N . PRO A 1 93 ? 30.374 -18.804 -29.153 1.00 93.94 93 PRO A N 1
ATOM 752 C CA . PRO A 1 93 ? 28.988 -19.133 -29.474 1.00 93.94 93 PRO A CA 1
ATOM 753 C C . PRO A 1 93 ? 28.310 -20.003 -28.406 1.00 93.94 93 PRO A C 1
ATOM 755 O O . PRO A 1 93 ? 27.084 -19.947 -28.304 1.00 93.94 93 PRO A O 1
ATOM 758 N N . LEU A 1 94 ? 29.064 -20.756 -27.592 1.00 95.44 94 LEU A N 1
ATOM 759 C CA . LEU A 1 94 ? 28.514 -21.518 -26.465 1.00 95.44 94 LEU A CA 1
ATOM 760 C C . LEU A 1 94 ? 28.021 -20.580 -25.358 1.00 95.44 94 LEU A C 1
ATOM 762 O O . LEU A 1 94 ? 26.869 -20.687 -24.946 1.00 95.44 94 LEU A O 1
ATOM 766 N N . PHE A 1 95 ? 28.822 -19.588 -24.950 1.00 96.69 95 PHE A N 1
ATOM 767 C CA . PHE A 1 95 ? 28.364 -18.570 -23.995 1.00 96.69 95 PHE A CA 1
ATOM 768 C C . PHE A 1 95 ? 27.180 -17.761 -24.535 1.00 96.69 95 PHE A C 1
ATOM 770 O O . PHE A 1 95 ? 26.206 -17.550 -23.811 1.00 96.69 95 PHE A O 1
ATOM 777 N N . CYS A 1 96 ? 27.210 -17.368 -25.815 1.00 95.12 96 CYS A N 1
ATOM 778 C CA . CYS A 1 96 ? 26.053 -16.733 -26.456 1.00 95.12 96 CYS A CA 1
ATOM 779 C C . CYS A 1 96 ? 24.823 -17.654 -26.433 1.00 95.12 96 CYS A C 1
ATOM 781 O O . CYS A 1 96 ? 23.707 -17.192 -26.220 1.00 95.12 96 CYS A O 1
ATOM 783 N N . GLY A 1 97 ? 25.023 -18.962 -26.617 1.00 95.31 97 GLY A N 1
ATOM 784 C CA . GLY A 1 97 ? 23.982 -19.980 -26.531 1.00 95.31 97 GLY A CA 1
ATOM 785 C C . GLY A 1 97 ? 23.326 -20.059 -25.156 1.00 95.31 97 GLY A C 1
ATOM 786 O O . GLY A 1 97 ? 22.103 -20.124 -25.099 1.00 95.31 97 GLY A O 1
ATOM 787 N N . ILE A 1 98 ? 24.102 -19.979 -24.070 1.00 95.94 98 ILE A N 1
ATOM 788 C CA . ILE A 1 98 ? 23.567 -19.980 -22.698 1.00 95.94 98 ILE A CA 1
ATOM 789 C C . ILE A 1 98 ? 22.688 -18.745 -22.464 1.00 95.94 98 ILE A C 1
ATOM 791 O O . ILE A 1 98 ? 21.573 -18.877 -21.966 1.00 95.94 98 ILE A O 1
ATOM 795 N N . PHE A 1 99 ? 23.144 -17.553 -22.863 1.00 96.25 99 PHE A N 1
ATOM 796 C CA . PHE A 1 99 ? 22.319 -16.348 -22.736 1.00 96.25 99 PHE A CA 1
ATOM 797 C C . PHE A 1 99 ? 21.057 -16.416 -23.600 1.00 96.25 99 PHE A C 1
ATOM 799 O O . PHE A 1 99 ? 19.982 -16.098 -23.112 1.00 96.25 99 PHE A O 1
ATOM 806 N N . LEU A 1 100 ? 21.155 -16.876 -24.851 1.00 94.69 100 LEU A N 1
ATOM 807 C CA . LEU A 1 100 ? 19.984 -17.051 -25.718 1.00 94.69 100 LEU A CA 1
ATOM 808 C C . LEU A 1 100 ? 19.007 -18.097 -25.164 1.00 94.69 100 LEU A C 1
ATOM 810 O O . LEU A 1 100 ? 17.801 -17.958 -25.335 1.00 94.69 100 LEU A O 1
ATOM 814 N N . LYS A 1 101 ? 19.504 -19.119 -24.458 1.00 93.62 101 LYS A N 1
ATOM 815 C CA . LYS A 1 101 ? 18.651 -20.075 -23.752 1.00 93.62 101 LYS A CA 1
ATOM 816 C C . LYS A 1 101 ? 17.931 -19.425 -22.571 1.00 93.62 101 LYS A C 1
ATOM 818 O O . LYS A 1 101 ? 16.748 -19.679 -22.387 1.00 93.62 101 LYS A O 1
ATOM 823 N N . ALA A 1 102 ? 18.608 -18.553 -21.826 1.00 93.44 102 ALA A N 1
ATOM 824 C CA . ALA A 1 102 ? 17.974 -17.762 -20.775 1.00 93.44 102 ALA A CA 1
ATOM 825 C C . ALA A 1 102 ? 16.911 -16.801 -21.329 1.00 93.44 102 ALA A C 1
ATOM 827 O O . ALA A 1 102 ? 15.855 -16.654 -20.730 1.00 93.44 102 ALA A O 1
ATOM 828 N N . VAL A 1 103 ? 17.163 -16.182 -22.486 1.00 92.88 103 VAL A N 1
ATOM 829 C CA . VAL A 1 103 ? 16.188 -15.331 -23.191 1.00 92.88 103 VAL A CA 1
ATOM 830 C C . VAL A 1 103 ? 14.931 -16.128 -23.550 1.00 92.88 103 VAL A C 1
ATOM 832 O O . VAL A 1 103 ? 13.822 -15.657 -23.331 1.00 92.88 103 VAL A O 1
ATOM 835 N N . GLU A 1 104 ? 15.090 -17.357 -24.038 1.00 90.50 104 GLU A N 1
ATOM 836 C CA . GLU A 1 104 ? 13.960 -18.230 -24.370 1.00 90.50 104 GLU A CA 1
ATOM 837 C C . GLU A 1 104 ? 13.189 -18.696 -23.121 1.00 90.50 104 GLU A C 1
ATOM 839 O O . GLU A 1 104 ? 11.964 -18.603 -23.070 1.00 90.50 104 GLU A O 1
ATOM 844 N N . ASP A 1 105 ? 13.900 -19.160 -22.090 1.00 88.38 105 ASP A N 1
ATOM 845 C CA . ASP A 1 105 ? 13.292 -19.682 -20.860 1.00 88.38 105 ASP A CA 1
ATOM 846 C C . ASP A 1 105 ? 12.589 -18.568 -20.043 1.00 88.38 105 ASP A C 1
ATOM 848 O O . ASP A 1 105 ? 11.618 -18.839 -19.337 1.00 88.38 105 ASP A O 1
ATOM 852 N N . CYS A 1 106 ? 13.038 -17.310 -20.153 1.00 88.81 106 CYS A N 1
ATOM 853 C CA . CYS A 1 106 ? 12.497 -16.162 -19.416 1.00 88.81 106 CYS A CA 1
ATOM 854 C C . CYS A 1 106 ? 11.428 -15.358 -20.178 1.00 88.81 106 CYS A C 1
ATOM 856 O O . CYS A 1 106 ? 11.066 -14.280 -19.714 1.00 88.81 106 CYS A O 1
ATOM 858 N N . ARG A 1 107 ? 10.882 -15.839 -21.307 1.00 86.06 107 ARG A N 1
ATOM 859 C CA . ARG A 1 107 ? 9.903 -15.081 -22.126 1.00 86.06 107 ARG A CA 1
ATOM 860 C C . ARG A 1 107 ? 8.705 -14.523 -21.345 1.00 86.06 107 ARG A C 1
ATOM 862 O O . ARG A 1 107 ? 8.212 -13.457 -21.685 1.00 86.06 107 ARG A O 1
ATOM 869 N N . LYS A 1 108 ? 8.239 -15.230 -20.308 1.00 78.69 108 LYS A N 1
ATOM 870 C CA . LYS A 1 108 ? 7.108 -14.801 -19.461 1.00 78.69 108 LYS A CA 1
ATOM 871 C C . LYS A 1 108 ? 7.497 -13.820 -18.343 1.00 78.69 108 LYS A C 1
ATOM 873 O O . LYS A 1 108 ? 6.617 -13.263 -17.703 1.00 78.69 108 LYS A O 1
ATOM 878 N N . ASN A 1 109 ? 8.792 -13.625 -18.087 1.00 81.94 109 ASN A N 1
ATOM 879 C CA . ASN A 1 109 ? 9.311 -12.751 -17.036 1.00 81.94 109 ASN A CA 1
ATOM 880 C C . ASN A 1 109 ? 10.154 -11.637 -17.672 1.00 81.94 109 ASN A C 1
ATOM 882 O O . ASN A 1 109 ? 11.367 -11.768 -17.842 1.00 81.94 109 ASN A O 1
ATOM 886 N N . GLU A 1 110 ? 9.490 -10.540 -18.031 1.00 81.69 110 GLU A N 1
ATOM 887 C CA . GLU A 1 110 ? 10.080 -9.395 -18.733 1.00 81.69 110 GLU A CA 1
ATOM 888 C C . GLU A 1 110 ? 11.343 -8.810 -18.049 1.00 81.69 110 GLU A C 1
ATOM 890 O O . GLU A 1 110 ? 12.352 -8.624 -18.737 1.00 81.69 110 GLU A O 1
ATOM 895 N N . PRO A 1 111 ? 11.394 -8.607 -16.714 1.00 82.12 111 PRO A N 1
ATOM 896 C CA . PRO A 1 111 ? 12.617 -8.158 -16.039 1.00 82.12 111 PRO A CA 1
ATOM 897 C C . PRO A 1 111 ? 13.809 -9.119 -16.186 1.00 82.12 111 PRO A C 1
ATOM 899 O O . PRO A 1 111 ? 14.951 -8.693 -16.406 1.00 82.12 111 PRO A O 1
ATOM 902 N N . LEU A 1 112 ? 13.573 -10.431 -16.076 1.00 84.69 112 LEU A N 1
ATOM 903 C CA . LEU A 1 112 ? 14.625 -11.435 -16.264 1.00 84.69 112 LEU A CA 1
ATOM 904 C C . LEU A 1 112 ? 15.042 -11.558 -17.731 1.00 84.69 112 LEU A C 1
ATOM 906 O O . LEU A 1 112 ? 16.234 -11.716 -18.007 1.00 84.69 112 LEU A O 1
ATOM 910 N N . LEU A 1 113 ? 14.095 -11.434 -18.661 1.00 90.00 113 LEU A N 1
ATOM 911 C CA . LEU A 1 113 ? 14.349 -11.388 -20.099 1.00 90.00 113 LEU A CA 1
ATOM 912 C C . LEU A 1 113 ? 15.273 -10.215 -20.457 1.00 90.00 113 LEU A C 1
ATOM 914 O O . LEU A 1 113 ? 16.300 -10.415 -21.114 1.00 90.00 113 LEU A O 1
ATOM 918 N N . ALA A 1 114 ? 14.969 -9.016 -19.951 1.00 87.50 114 ALA A N 1
ATOM 919 C CA . ALA A 1 114 ? 15.804 -7.829 -20.114 1.00 87.50 114 ALA A CA 1
ATOM 920 C C . ALA A 1 114 ? 17.217 -8.049 -19.548 1.00 87.50 114 ALA A C 1
ATOM 922 O O . ALA A 1 114 ? 18.207 -7.756 -20.219 1.00 87.50 114 ALA A O 1
ATOM 923 N N . THR A 1 115 ? 17.323 -8.649 -18.357 1.00 89.75 115 THR A N 1
ATOM 924 C CA . THR A 1 115 ? 18.612 -8.971 -17.718 1.00 89.75 115 THR A CA 1
ATOM 925 C C . THR A 1 115 ? 19.442 -9.955 -18.553 1.00 89.75 115 THR A C 1
ATOM 927 O O . THR A 1 115 ? 20.664 -9.813 -18.661 1.00 89.75 115 THR A O 1
ATOM 930 N N . ALA A 1 116 ? 18.801 -10.955 -19.167 1.00 93.25 116 ALA A N 1
ATOM 931 C CA . ALA A 1 116 ? 19.468 -11.924 -20.032 1.00 93.25 116 ALA A CA 1
ATOM 932 C C . ALA A 1 116 ? 19.990 -11.282 -21.324 1.00 93.25 116 ALA A C 1
ATOM 934 O O . ALA A 1 116 ? 21.154 -11.491 -21.686 1.00 93.25 116 ALA A O 1
ATOM 935 N N . MET A 1 117 ? 19.168 -10.453 -21.974 1.00 92.69 117 MET A N 1
ATOM 936 C CA . MET A 1 117 ? 19.561 -9.690 -23.162 1.00 92.69 117 MET A CA 1
ATOM 937 C C . MET A 1 117 ? 20.690 -8.700 -22.858 1.00 92.69 117 MET A C 1
ATOM 939 O O . MET A 1 117 ? 21.656 -8.612 -23.616 1.00 92.69 117 MET A O 1
ATOM 943 N N . GLU A 1 118 ? 20.631 -8.002 -21.723 1.00 90.88 118 GLU A N 1
ATOM 944 C CA . GLU A 1 118 ? 21.688 -7.088 -21.288 1.00 90.88 118 GLU A CA 1
ATOM 945 C C . GLU A 1 118 ? 23.004 -7.835 -21.018 1.00 90.88 118 GLU A C 1
ATOM 947 O O . GLU A 1 118 ? 24.072 -7.385 -21.435 1.00 90.88 118 GLU A O 1
ATOM 952 N N . GLY A 1 119 ? 22.941 -9.007 -20.376 1.00 93.06 119 GLY A N 1
ATOM 953 C CA . GLY A 1 119 ? 24.100 -9.874 -20.158 1.00 93.06 119 GLY A CA 1
ATOM 954 C C . GLY A 1 119 ? 24.755 -10.332 -21.465 1.00 93.06 119 GLY A C 1
ATOM 955 O O . GLY A 1 119 ? 25.980 -10.248 -21.596 1.00 93.06 119 GLY A O 1
ATOM 956 N N . LEU A 1 120 ? 23.946 -10.742 -22.449 1.00 94.44 120 LEU A N 1
ATOM 957 C CA . LEU A 1 120 ? 24.409 -11.107 -23.790 1.00 94.44 120 LEU A CA 1
ATOM 958 C C . LEU A 1 120 ? 25.096 -9.932 -24.491 1.00 94.44 120 LEU A C 1
ATOM 960 O O . LEU A 1 120 ? 26.209 -10.075 -24.996 1.00 94.44 120 LEU A O 1
ATOM 964 N N . LEU A 1 121 ? 24.458 -8.761 -24.499 1.00 92.31 121 LEU A N 1
ATOM 965 C CA . LEU A 1 121 ? 25.000 -7.559 -25.129 1.00 92.31 121 LEU A CA 1
ATOM 966 C C . LEU A 1 121 ? 26.281 -7.068 -24.448 1.00 92.31 121 LEU A C 1
ATOM 968 O O . LEU A 1 121 ? 27.225 -6.683 -25.135 1.00 92.31 121 LEU A O 1
ATOM 972 N N . ALA A 1 122 ? 26.356 -7.131 -23.117 1.00 92.56 122 ALA A N 1
ATOM 973 C CA . ALA A 1 122 ? 27.569 -6.805 -22.371 1.00 92.56 122 ALA A CA 1
ATOM 974 C C . ALA A 1 122 ? 28.721 -7.749 -22.742 1.00 92.56 122 ALA A C 1
ATOM 976 O O . ALA A 1 122 ? 29.859 -7.307 -22.919 1.00 92.56 122 ALA A O 1
ATOM 977 N N . TYR A 1 123 ? 28.430 -9.047 -22.890 1.00 94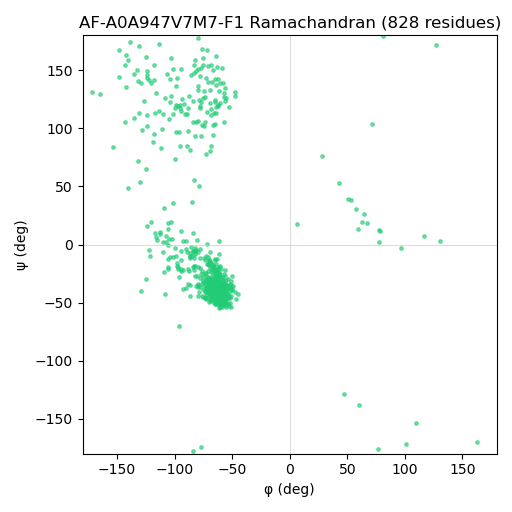.50 123 TYR A N 1
ATOM 978 C CA . TYR A 1 123 ? 29.419 -10.015 -23.349 1.00 94.50 123 TYR A CA 1
ATOM 979 C C . TYR A 1 123 ? 29.873 -9.731 -24.784 1.00 94.50 123 TYR A C 1
ATOM 981 O O . TYR A 1 123 ? 31.073 -9.741 -25.048 1.00 94.50 123 TYR A O 1
ATOM 989 N N . LEU A 1 124 ? 28.949 -9.407 -25.692 1.00 92.75 124 LEU A N 1
ATOM 990 C CA . LEU A 1 124 ? 29.261 -9.034 -27.074 1.00 92.75 124 LEU A CA 1
ATOM 991 C C . LEU A 1 124 ? 30.104 -7.753 -27.167 1.00 92.75 124 LEU A C 1
ATOM 993 O O . LEU A 1 124 ? 31.090 -7.732 -27.906 1.00 92.75 124 LEU A O 1
ATOM 997 N N . ASP A 1 125 ? 29.782 -6.709 -26.398 1.00 91.88 125 ASP A N 1
ATOM 998 C CA . ASP A 1 125 ? 30.589 -5.478 -26.328 1.00 91.88 125 ASP A CA 1
ATOM 999 C C . ASP A 1 125 ? 31.991 -5.792 -25.802 1.00 91.88 125 ASP A C 1
ATOM 1001 O O . ASP A 1 125 ? 32.989 -5.394 -26.398 1.00 91.88 125 ASP A O 1
ATOM 1005 N N . LYS A 1 126 ? 32.106 -6.604 -24.744 1.00 92.81 126 LYS A N 1
ATOM 1006 C CA . LYS A 1 126 ? 33.416 -6.994 -24.216 1.00 92.81 126 LYS A CA 1
ATOM 1007 C C . LYS A 1 126 ? 34.207 -7.857 -25.205 1.00 92.81 126 LYS A C 1
ATOM 1009 O O . LYS A 1 126 ? 35.394 -7.595 -25.390 1.00 92.81 126 LYS A O 1
ATOM 1014 N N . GLN A 1 127 ? 33.581 -8.825 -25.872 1.00 92.00 127 GLN A N 1
ATOM 1015 C CA . GLN A 1 127 ? 34.230 -9.673 -26.877 1.00 92.00 127 GLN A CA 1
ATOM 1016 C C . GLN A 1 127 ? 34.741 -8.837 -28.051 1.00 92.00 127 GLN A C 1
ATOM 1018 O O . GLN A 1 127 ? 35.906 -8.943 -28.430 1.00 92.00 127 GLN A O 1
ATOM 1023 N N . THR A 1 128 ? 33.895 -7.965 -28.601 1.00 89.38 128 THR A N 1
ATOM 1024 C CA . THR A 1 128 ? 34.311 -7.056 -29.675 1.00 89.38 128 THR A CA 1
ATOM 1025 C C . THR A 1 128 ? 35.367 -6.067 -29.201 1.00 89.38 128 THR A C 1
ATOM 1027 O O . THR A 1 128 ? 36.247 -5.704 -29.980 1.00 89.38 128 THR A O 1
ATOM 1030 N N . SER A 1 129 ? 35.370 -5.708 -27.911 1.00 91.31 129 SER A N 1
ATOM 1031 C CA . SER A 1 129 ? 36.388 -4.832 -27.337 1.00 91.31 129 SER A CA 1
ATOM 1032 C C . SER A 1 129 ? 37.807 -5.422 -27.300 1.00 91.31 129 SER A C 1
ATOM 1034 O O . SER A 1 129 ? 38.776 -4.673 -27.158 1.00 91.31 129 SER A O 1
ATOM 1036 N N . LEU A 1 130 ? 37.932 -6.746 -27.425 1.00 91.75 130 LEU A N 1
ATOM 1037 C CA . LEU A 1 130 ? 39.209 -7.461 -27.478 1.00 91.75 130 LEU A CA 1
ATOM 1038 C C . LEU A 1 130 ? 39.696 -7.709 -28.912 1.00 91.75 130 LEU A C 1
ATOM 1040 O O . LEU A 1 130 ? 40.857 -8.061 -29.097 1.00 91.75 130 LEU A O 1
ATOM 1044 N N . LEU A 1 131 ? 38.836 -7.518 -29.918 1.00 89.69 131 LEU A N 1
ATOM 1045 C CA . LEU A 1 131 ? 39.204 -7.716 -31.319 1.00 89.69 131 LEU A CA 1
ATOM 1046 C C . LEU A 1 131 ? 40.219 -6.667 -31.782 1.00 89.69 131 LEU A C 1
ATOM 1048 O O . LEU A 1 131 ? 40.088 -5.473 -31.480 1.00 89.69 131 LEU A O 1
ATOM 1052 N N . ALA A 1 132 ? 41.168 -7.154 -32.570 1.00 87.56 132 ALA A N 1
ATOM 1053 C CA . ALA A 1 132 ? 42.183 -6.427 -33.317 1.00 87.56 132 ALA A CA 1
ATOM 1054 C C . ALA A 1 132 ? 42.339 -7.065 -34.713 1.00 87.56 132 ALA A C 1
ATOM 1056 O O . ALA A 1 132 ? 41.733 -8.104 -34.995 1.00 87.56 132 ALA A O 1
ATOM 1057 N N . ASP A 1 133 ? 43.148 -6.454 -35.577 1.00 80.56 133 ASP A N 1
ATOM 1058 C CA . ASP A 1 133 ? 43.288 -6.843 -36.989 1.00 80.56 133 ASP A CA 1
ATOM 1059 C C . ASP A 1 133 ? 43.730 -8.308 -37.176 1.00 80.56 133 ASP A C 1
ATOM 1061 O O . ASP A 1 133 ? 43.288 -8.988 -38.100 1.00 80.56 133 ASP A O 1
ATOM 1065 N N . ASP A 1 134 ? 44.554 -8.825 -36.264 1.00 82.44 134 ASP A N 1
ATOM 1066 C CA . ASP A 1 134 ? 45.086 -10.192 -36.273 1.00 82.44 134 ASP A CA 1
ATOM 1067 C C . ASP A 1 134 ? 44.109 -11.248 -35.721 1.00 82.44 134 ASP A C 1
ATOM 1069 O O . ASP A 1 134 ? 44.148 -12.417 -36.109 1.00 82.44 134 ASP A O 1
ATOM 1073 N N . SER A 1 135 ? 43.203 -10.847 -34.828 1.00 87.25 135 SER A N 1
ATOM 1074 C CA . SER A 1 135 ? 42.248 -11.732 -34.150 1.00 87.25 135 SER A CA 1
ATOM 1075 C C . SER A 1 135 ? 40.867 -11.754 -34.808 1.00 87.25 135 SER A C 1
ATOM 1077 O O . SER A 1 135 ? 40.128 -12.728 -34.646 1.00 87.25 135 SER A O 1
ATOM 1079 N N . LEU A 1 136 ? 40.515 -10.738 -35.599 1.00 86.38 136 LEU A N 1
ATOM 1080 C CA . LEU A 1 136 ? 39.243 -10.672 -36.321 1.00 86.38 136 LEU A CA 1
ATOM 1081 C C . LEU A 1 136 ? 39.010 -11.866 -37.275 1.00 86.38 136 LEU A C 1
ATOM 1083 O O . LEU A 1 136 ? 37.934 -12.468 -37.180 1.00 86.38 136 LEU A O 1
ATOM 1087 N N . PRO A 1 137 ? 39.971 -12.296 -38.125 1.00 87.31 137 PRO A N 1
ATOM 1088 C CA . PRO A 1 137 ? 39.763 -13.430 -39.035 1.00 87.31 137 PRO A CA 1
ATOM 1089 C C . PRO A 1 137 ? 39.408 -14.732 -38.311 1.00 87.31 137 PRO A C 1
ATOM 1091 O O . PRO A 1 137 ? 38.709 -15.587 -38.852 1.00 87.31 137 PRO A O 1
ATOM 1094 N N . ARG A 1 138 ? 39.864 -14.863 -37.062 1.00 88.56 138 ARG A N 1
ATOM 1095 C CA . ARG A 1 138 ? 39.644 -16.026 -36.207 1.00 88.56 138 ARG A CA 1
ATOM 1096 C C . ARG A 1 138 ? 38.240 -16.062 -35.587 1.00 88.56 138 ARG A C 1
ATOM 1098 O O . ARG A 1 138 ? 37.721 -17.147 -35.344 1.00 88.56 138 ARG A O 1
ATOM 1105 N N . TYR A 1 139 ? 37.611 -14.906 -35.361 1.00 90.50 139 TYR A N 1
ATOM 1106 C CA . TYR A 1 139 ? 36.273 -14.798 -34.756 1.00 90.50 139 TYR A CA 1
ATOM 1107 C C . TYR A 1 139 ? 35.154 -14.440 -35.745 1.00 90.50 139 TYR A C 1
ATOM 1109 O O . TYR A 1 139 ? 33.983 -14.579 -35.391 1.00 90.50 139 TYR A O 1
ATOM 1117 N N . GLN A 1 140 ? 35.472 -14.018 -36.976 1.00 88.19 140 GLN A N 1
ATOM 1118 C CA . GLN A 1 140 ? 34.489 -13.505 -37.945 1.00 88.19 140 GLN A CA 1
ATOM 1119 C C . GLN A 1 140 ? 33.305 -14.456 -38.193 1.00 88.19 140 GLN A C 1
ATOM 1121 O O . GLN A 1 140 ? 32.159 -14.013 -38.199 1.00 88.19 140 GLN A O 1
ATOM 1126 N N . THR A 1 141 ? 33.552 -15.764 -38.318 1.00 89.62 141 THR A N 1
ATOM 1127 C CA . THR A 1 141 ? 32.498 -16.762 -38.566 1.00 89.62 141 THR A CA 1
ATOM 1128 C C . THR A 1 141 ? 31.585 -16.926 -37.353 1.00 89.62 141 THR A C 1
ATOM 1130 O O . THR A 1 141 ? 30.366 -16.994 -37.491 1.00 89.62 141 THR A O 1
ATOM 1133 N N . ALA A 1 142 ? 32.164 -16.945 -36.149 1.00 91.00 142 ALA A N 1
ATOM 1134 C CA . ALA A 1 142 ? 31.411 -17.091 -34.909 1.00 91.00 142 ALA A CA 1
ATOM 1135 C C . ALA A 1 142 ? 30.572 -15.835 -34.601 1.00 91.00 142 ALA A C 1
ATOM 1137 O O . ALA A 1 142 ? 29.430 -15.946 -34.155 1.00 91.00 142 ALA A O 1
ATOM 1138 N N . LEU A 1 143 ? 31.104 -14.645 -34.903 1.00 90.94 143 LEU A N 1
ATOM 1139 C CA . LEU A 1 143 ? 30.375 -13.375 -34.819 1.00 90.94 143 LEU A CA 1
ATOM 1140 C C . LEU A 1 143 ? 29.217 -13.325 -35.819 1.00 90.94 143 LEU A C 1
ATOM 1142 O O . LEU A 1 143 ? 28.096 -13.012 -35.426 1.00 90.94 143 LEU A O 1
ATOM 1146 N N . ALA A 1 144 ? 29.455 -13.700 -37.080 1.00 90.69 144 ALA A N 1
ATOM 1147 C CA . ALA A 1 144 ? 28.414 -13.759 -38.104 1.00 90.69 144 ALA A CA 1
ATOM 1148 C C . ALA A 1 144 ? 27.265 -14.700 -37.703 1.00 90.69 144 ALA A C 1
ATOM 1150 O O . ALA A 1 144 ? 26.099 -14.317 -37.788 1.00 90.69 144 ALA A O 1
ATOM 1151 N N . ALA A 1 145 ? 27.586 -15.892 -37.185 1.00 91.00 145 ALA A N 1
ATOM 1152 C CA . ALA A 1 145 ? 26.588 -16.834 -36.683 1.00 91.00 145 ALA A CA 1
ATOM 1153 C C . ALA A 1 145 ? 25.790 -16.266 -35.497 1.00 91.00 145 ALA A C 1
ATOM 1155 O O . ALA A 1 145 ? 24.575 -16.443 -35.427 1.00 91.00 145 ALA A O 1
ATOM 1156 N N . CYS A 1 146 ? 26.450 -15.556 -34.576 1.00 92.75 146 CYS A N 1
ATOM 1157 C CA . CYS A 1 146 ? 25.777 -14.896 -33.459 1.00 92.75 146 CYS A CA 1
ATOM 1158 C C . CYS A 1 146 ? 24.816 -13.795 -33.940 1.00 92.75 146 CYS A C 1
ATOM 1160 O O . CYS A 1 146 ? 23.665 -13.756 -33.506 1.00 92.75 146 CYS A O 1
ATOM 1162 N N . PHE A 1 147 ? 25.235 -12.953 -34.892 1.00 93.38 147 PHE A N 1
ATOM 1163 C CA . PHE A 1 147 ? 24.377 -11.906 -35.453 1.00 93.38 147 PHE A CA 1
ATOM 1164 C C . PHE A 1 147 ? 23.171 -12.464 -36.211 1.00 93.38 147 PHE A C 1
ATOM 1166 O O . PHE A 1 147 ? 22.076 -11.929 -36.070 1.00 93.38 147 PHE A O 1
ATOM 1173 N N . GLU A 1 148 ? 23.329 -13.557 -36.961 1.00 93.31 148 GLU A N 1
ATOM 1174 C CA . GLU A 1 148 ? 22.196 -14.215 -37.625 1.00 93.31 148 GLU A CA 1
ATOM 1175 C C . GLU A 1 148 ? 21.228 -14.853 -36.614 1.00 93.31 148 GLU A C 1
ATOM 1177 O O . GLU A 1 148 ? 20.016 -14.751 -36.794 1.00 93.31 148 GLU A O 1
ATOM 1182 N N . ARG A 1 149 ? 21.725 -15.428 -35.506 1.00 93.12 149 ARG A N 1
ATOM 1183 C CA . ARG A 1 149 ? 20.863 -15.918 -34.412 1.00 93.12 149 ARG A CA 1
ATOM 1184 C C . ARG A 1 149 ? 20.081 -14.790 -33.744 1.00 93.12 149 ARG A C 1
ATOM 1186 O O . ARG A 1 149 ? 18.894 -14.958 -33.501 1.00 93.12 149 ARG A O 1
ATOM 1193 N N . LEU A 1 150 ? 20.721 -13.647 -33.488 1.00 93.19 150 LEU A N 1
ATOM 1194 C CA . LEU A 1 150 ? 20.044 -12.457 -32.965 1.00 93.19 150 LEU A CA 1
ATOM 1195 C C . LEU A 1 150 ? 18.998 -11.922 -33.948 1.00 93.19 150 LEU A C 1
ATOM 1197 O O . LEU A 1 150 ? 17.903 -11.558 -33.539 1.00 93.19 150 LEU A O 1
ATOM 1201 N N . ARG A 1 151 ? 19.309 -11.906 -35.248 1.00 93.50 151 ARG A N 1
ATOM 1202 C CA . ARG A 1 151 ? 18.387 -11.440 -36.294 1.00 93.50 151 ARG A CA 1
ATOM 1203 C C . ARG A 1 151 ? 17.148 -12.330 -36.421 1.00 93.50 151 ARG A C 1
ATOM 1205 O O . ARG A 1 151 ? 16.110 -11.843 -36.857 1.00 93.50 151 ARG A O 1
ATOM 1212 N N . ALA A 1 152 ? 17.275 -13.614 -36.093 1.00 93.81 152 ALA A N 1
ATOM 1213 C CA . ALA A 1 152 ? 16.199 -14.597 -36.164 1.00 93.81 152 ALA A CA 1
ATOM 1214 C C . ALA A 1 152 ? 15.254 -14.583 -34.948 1.00 93.81 152 ALA A C 1
ATOM 1216 O O . ALA A 1 152 ? 14.296 -15.350 -34.942 1.00 93.81 152 ALA A O 1
ATOM 1217 N N . LEU A 1 153 ? 15.519 -13.753 -33.932 1.00 92.88 153 LEU A N 1
ATOM 1218 C CA . LEU A 1 153 ? 14.612 -13.578 -32.797 1.00 92.88 153 LEU A CA 1
ATOM 1219 C C . LEU A 1 153 ? 13.300 -12.914 -33.235 1.00 92.88 153 LEU A C 1
ATOM 1221 O O . LEU A 1 153 ? 13.279 -12.097 -34.159 1.00 92.88 153 LEU A O 1
ATOM 1225 N N . ASP A 1 154 ? 12.220 -13.243 -32.527 1.00 92.06 154 ASP A N 1
ATOM 1226 C CA . ASP A 1 154 ? 10.908 -12.624 -32.719 1.00 92.06 154 ASP A CA 1
ATOM 1227 C C . ASP A 1 154 ? 10.951 -11.122 -32.395 1.00 92.06 154 ASP A C 1
ATOM 1229 O O . ASP A 1 154 ? 11.744 -10.682 -31.561 1.00 92.06 154 ASP A O 1
ATOM 1233 N N . ASP A 1 155 ? 10.068 -10.331 -33.013 1.00 91.25 155 ASP A N 1
ATOM 1234 C CA . ASP A 1 155 ? 10.083 -8.864 -32.884 1.00 91.25 155 ASP A CA 1
ATOM 1235 C C . ASP A 1 155 ? 9.926 -8.379 -31.435 1.00 91.25 155 ASP A C 1
ATOM 1237 O O . ASP A 1 155 ? 10.567 -7.401 -31.051 1.00 91.25 155 ASP A O 1
ATOM 1241 N N . GLU A 1 156 ? 9.132 -9.080 -30.622 1.00 88.12 156 GLU A N 1
ATOM 1242 C CA . GLU A 1 156 ? 8.933 -8.772 -29.198 1.00 88.12 156 GLU A CA 1
ATOM 1243 C C . GLU A 1 156 ? 10.234 -8.918 -28.397 1.00 88.12 156 GLU A C 1
ATOM 1245 O O . GLU A 1 156 ? 10.610 -8.027 -27.639 1.00 88.12 156 GLU A O 1
ATOM 1250 N N . VAL A 1 157 ? 10.979 -10.003 -28.623 1.00 89.44 157 VAL A N 1
ATOM 1251 C CA . VAL A 1 157 ? 12.259 -10.266 -27.947 1.00 89.44 157 VAL A CA 1
ATOM 1252 C C . VAL A 1 157 ? 13.361 -9.361 -28.499 1.00 89.44 157 VAL A C 1
ATOM 1254 O O . VAL A 1 157 ? 14.199 -8.846 -27.755 1.00 89.44 157 VAL A O 1
ATOM 1257 N N . LEU A 1 158 ? 13.364 -9.129 -29.813 1.00 90.12 158 LEU A N 1
ATOM 1258 C CA . LEU A 1 158 ? 14.346 -8.279 -30.472 1.00 90.12 158 LEU A CA 1
ATOM 1259 C C . LEU A 1 158 ? 14.229 -6.816 -30.021 1.00 90.12 158 LEU A C 1
ATOM 1261 O O . LEU A 1 158 ? 15.231 -6.102 -30.028 1.00 90.12 158 LEU A O 1
ATOM 1265 N N . LEU A 1 159 ? 13.054 -6.365 -29.572 1.00 89.12 159 LEU A N 1
ATOM 1266 C CA . LEU A 1 159 ? 12.865 -5.012 -29.050 1.00 89.12 159 LEU A CA 1
ATOM 1267 C C . LEU A 1 159 ? 13.723 -4.734 -27.801 1.00 89.12 159 LEU A C 1
ATOM 1269 O O . LEU A 1 159 ? 14.251 -3.631 -27.676 1.00 89.12 159 LEU A O 1
ATOM 1273 N N . PHE A 1 160 ? 14.000 -5.739 -26.960 1.00 87.88 160 PHE A N 1
ATOM 1274 C CA . PHE A 1 160 ? 14.942 -5.611 -25.834 1.00 87.88 160 PHE A CA 1
ATOM 1275 C C . PHE A 1 160 ? 16.382 -5.331 -26.291 1.00 87.88 160 PHE A C 1
ATOM 1277 O O . PHE A 1 160 ? 17.156 -4.697 -25.575 1.00 87.88 160 PHE A O 1
ATOM 1284 N N . LEU A 1 161 ? 16.752 -5.770 -27.501 1.00 87.94 161 LEU A N 1
ATOM 1285 C CA . LEU A 1 161 ? 18.026 -5.417 -28.134 1.00 87.94 161 LEU A CA 1
ATOM 1286 C C . LEU A 1 161 ? 18.027 -3.956 -28.613 1.00 87.94 161 LEU A C 1
ATOM 1288 O O . LEU A 1 161 ? 19.051 -3.283 -28.536 1.00 87.94 161 LEU A O 1
ATOM 1292 N N . VAL A 1 162 ? 16.887 -3.481 -29.129 1.00 86.81 162 VAL A N 1
ATOM 1293 C CA . VAL A 1 162 ? 16.704 -2.106 -29.626 1.00 86.81 162 VAL A CA 1
ATOM 1294 C C . VAL A 1 162 ? 16.746 -1.103 -28.472 1.00 86.81 162 VAL A C 1
ATOM 1296 O O . VAL A 1 162 ? 17.424 -0.083 -28.575 1.00 86.81 162 VAL A O 1
ATOM 1299 N N . GLN A 1 163 ? 16.032 -1.407 -27.388 1.00 85.50 163 GLN A N 1
ATOM 1300 C CA . GLN A 1 163 ? 15.807 -0.528 -26.236 1.00 85.50 163 GLN A CA 1
ATOM 1301 C C . GLN A 1 163 ? 16.841 -0.725 -25.110 1.00 85.50 163 GLN A C 1
ATOM 1303 O O . GLN A 1 163 ? 16.750 -0.103 -24.054 1.00 85.50 163 GLN A O 1
ATOM 1308 N N . GLY A 1 164 ? 17.830 -1.601 -25.312 1.00 78.62 164 GLY A N 1
ATOM 1309 C CA . GLY A 1 164 ? 18.827 -1.949 -24.303 1.00 78.62 164 GLY A CA 1
ATOM 1310 C C . GLY A 1 164 ? 19.904 -0.879 -24.069 1.00 78.62 164 GLY A C 1
ATOM 1311 O O . GLY A 1 164 ? 20.288 -0.128 -24.963 1.00 78.62 164 GLY A O 1
ATOM 1312 N N . HIS A 1 165 ? 20.481 -0.883 -22.862 1.00 70.88 165 HIS A N 1
ATOM 1313 C CA . HIS A 1 165 ? 21.542 0.043 -22.427 1.00 70.88 165 HIS A CA 1
ATOM 1314 C C . HIS A 1 165 ? 22.880 -0.115 -23.172 1.00 70.88 165 HIS A C 1
ATOM 1316 O O . HIS A 1 165 ? 23.710 0.795 -23.165 1.00 70.88 165 HIS A O 1
ATOM 1322 N N . HIS A 1 166 ? 23.121 -1.278 -23.782 1.00 74.62 166 HIS A N 1
ATOM 1323 C CA . HIS A 1 166 ? 24.336 -1.576 -24.536 1.00 74.62 166 HIS A CA 1
ATOM 1324 C C . HIS A 1 166 ? 24.064 -1.391 -26.037 1.00 74.62 166 HIS A C 1
ATOM 1326 O O . HIS A 1 166 ? 23.543 -2.307 -26.675 1.00 74.62 166 HIS A O 1
ATOM 1332 N N . PRO A 1 167 ? 24.402 -0.229 -26.632 1.00 73.69 167 PRO A N 1
ATOM 1333 C CA . PRO A 1 167 ? 24.008 0.074 -27.999 1.00 73.69 167 PRO A CA 1
ATOM 1334 C C . PRO A 1 167 ? 24.743 -0.833 -28.986 1.00 73.69 167 PRO A C 1
ATOM 1336 O O . PRO A 1 167 ? 25.961 -0.730 -29.160 1.00 73.69 167 PRO A O 1
ATOM 1339 N N . LEU A 1 168 ? 23.984 -1.666 -29.704 1.00 85.69 168 LEU A N 1
ATOM 1340 C CA . LEU A 1 168 ? 24.491 -2.502 -30.795 1.00 85.69 168 LEU A CA 1
ATOM 1341 C C . LEU A 1 168 ? 25.299 -1.683 -31.817 1.00 85.69 168 LEU A C 1
ATOM 1343 O O . LEU A 1 168 ? 26.310 -2.157 -32.328 1.00 85.69 168 LEU A O 1
ATOM 1347 N N . GLY A 1 169 ? 24.911 -0.426 -32.059 1.00 85.88 169 GLY A N 1
ATOM 1348 C CA . GLY A 1 169 ? 25.636 0.484 -32.948 1.00 85.88 169 GLY A CA 1
ATOM 1349 C C . GLY A 1 169 ? 27.113 0.654 -32.577 1.00 85.88 169 GLY A C 1
ATOM 1350 O O . GLY A 1 169 ? 27.959 0.664 -33.462 1.00 85.88 169 GLY A O 1
ATOM 1351 N N . LYS A 1 170 ? 27.460 0.688 -31.282 1.00 87.19 170 LYS A N 1
ATOM 1352 C CA . LYS A 1 170 ? 28.858 0.785 -30.823 1.00 87.19 170 LYS A CA 1
ATOM 1353 C C . LYS A 1 170 ? 29.651 -0.484 -31.153 1.00 87.19 170 LYS A C 1
ATOM 1355 O O . LYS A 1 170 ? 30.778 -0.395 -31.641 1.00 87.19 170 LYS A O 1
ATOM 1360 N N . ILE A 1 171 ? 29.048 -1.649 -30.914 1.00 89.19 171 ILE A N 1
ATOM 1361 C CA . ILE A 1 171 ? 29.629 -2.968 -31.211 1.00 89.19 171 ILE A CA 1
ATOM 1362 C C . ILE A 1 171 ? 29.925 -3.069 -32.714 1.00 89.19 171 ILE A C 1
ATOM 1364 O O . ILE A 1 171 ? 31.033 -3.416 -33.126 1.00 89.19 171 ILE A O 1
ATOM 1368 N N . LEU A 1 172 ? 28.938 -2.712 -33.539 1.00 90.75 172 LEU A N 1
ATOM 1369 C CA . LEU A 1 172 ? 29.030 -2.814 -34.992 1.00 90.75 172 LEU A CA 1
ATOM 1370 C C . LEU A 1 172 ? 29.926 -1.736 -35.616 1.00 90.75 172 LEU A C 1
ATOM 1372 O O . LEU A 1 172 ? 30.627 -2.034 -36.577 1.00 90.75 172 LEU A O 1
ATOM 1376 N N . ALA A 1 173 ? 29.982 -0.524 -35.056 1.00 90.25 173 ALA A N 1
ATOM 1377 C CA . ALA A 1 173 ? 30.908 0.519 -35.501 1.00 90.25 173 ALA A CA 1
ATOM 1378 C C . ALA A 1 173 ? 32.369 0.115 -35.294 1.00 90.25 173 ALA A C 1
ATOM 1380 O O . ALA A 1 173 ? 33.206 0.336 -36.170 1.00 90.25 173 ALA A O 1
ATOM 1381 N N . ARG A 1 174 ? 32.679 -0.535 -34.164 1.00 88.94 174 ARG A N 1
ATOM 1382 C CA . ARG A 1 174 ? 34.019 -1.081 -33.931 1.00 88.94 174 ARG A CA 1
ATOM 1383 C C . ARG A 1 174 ? 34.358 -2.183 -34.931 1.00 88.94 174 ARG A C 1
ATOM 1385 O O . ARG A 1 174 ? 35.459 -2.183 -35.474 1.00 88.94 174 ARG A O 1
ATOM 1392 N N . LEU A 1 175 ? 33.422 -3.099 -35.181 1.00 87.88 175 LEU A N 1
ATOM 1393 C CA . LEU A 1 175 ? 33.605 -4.160 -36.171 1.00 87.88 175 LEU A CA 1
ATOM 1394 C C . LEU A 1 175 ? 33.854 -3.584 -37.573 1.00 87.88 175 LEU A C 1
ATOM 1396 O O . LEU A 1 175 ? 34.790 -4.007 -38.243 1.00 87.88 175 LEU A O 1
ATOM 1400 N N . HIS A 1 176 ? 33.062 -2.588 -37.975 1.00 89.19 176 HIS A N 1
ATOM 1401 C CA . HIS A 1 176 ? 33.210 -1.897 -39.252 1.00 89.19 176 HIS A CA 1
ATOM 1402 C C . HIS A 1 176 ? 34.589 -1.234 -39.389 1.00 89.19 176 HIS A C 1
ATOM 1404 O O . HIS A 1 176 ? 35.262 -1.412 -40.399 1.00 89.19 176 HIS A O 1
ATOM 1410 N N . GLY A 1 177 ? 35.062 -0.543 -38.343 1.00 87.94 177 GLY A N 1
ATOM 1411 C CA . GLY A 1 177 ? 36.396 0.066 -38.331 1.00 87.94 177 GLY A CA 1
ATOM 1412 C C . GLY A 1 177 ? 37.531 -0.942 -38.551 1.00 87.94 177 GLY A C 1
ATOM 1413 O O . GLY A 1 177 ? 38.449 -0.665 -39.318 1.00 87.94 177 GLY A O 1
ATOM 1414 N N . LEU A 1 178 ? 37.443 -2.128 -37.939 1.00 86.31 178 LEU A N 1
ATOM 1415 C CA . LEU A 1 178 ? 38.424 -3.205 -38.136 1.00 86.31 178 LEU A CA 1
ATOM 1416 C C . LEU A 1 178 ? 38.332 -3.825 -39.541 1.00 86.31 178 LEU A C 1
ATOM 1418 O O . LEU A 1 178 ? 39.351 -4.129 -40.155 1.00 86.31 178 LEU A O 1
ATOM 1422 N N . CYS A 1 179 ? 37.124 -3.984 -40.086 1.00 83.69 179 CYS A N 1
ATOM 1423 C CA . CYS A 1 179 ? 36.931 -4.525 -41.434 1.00 83.69 179 CYS A CA 1
ATOM 1424 C C . CYS A 1 179 ? 37.415 -3.573 -42.537 1.00 83.69 179 CYS A C 1
ATOM 1426 O O . CYS A 1 179 ? 37.926 -4.047 -43.548 1.00 83.69 179 CYS A O 1
ATOM 1428 N N . LEU A 1 180 ? 37.353 -2.253 -42.326 1.00 83.12 180 LEU A N 1
ATOM 1429 C CA . LEU A 1 180 ? 37.975 -1.270 -43.222 1.00 83.12 180 LEU A CA 1
ATOM 1430 C C . LEU A 1 180 ? 39.510 -1.366 -43.235 1.00 83.12 180 LEU A C 1
ATOM 1432 O O . LEU A 1 180 ? 40.129 -1.094 -44.263 1.00 83.12 180 LEU A O 1
ATOM 1436 N N . ALA A 1 181 ? 40.124 -1.750 -42.112 1.00 79.69 181 ALA A N 1
ATOM 1437 C CA . ALA A 1 181 ? 41.575 -1.881 -41.977 1.00 79.69 181 ALA A CA 1
ATOM 1438 C C . ALA A 1 181 ? 42.130 -3.219 -42.514 1.00 79.69 181 ALA A C 1
ATOM 1440 O O . ALA A 1 181 ? 43.324 -3.309 -42.806 1.00 79.69 181 ALA A O 1
ATOM 1441 N N . ALA A 1 182 ? 41.285 -4.246 -42.683 1.00 74.94 182 ALA A N 1
ATOM 1442 C CA . ALA A 1 182 ? 41.697 -5.611 -43.014 1.00 74.94 182 ALA A CA 1
ATOM 1443 C C . ALA A 1 182 ? 41.163 -6.095 -44.387 1.00 74.94 182 ALA A C 1
ATOM 1445 O O . ALA A 1 182 ? 39.962 -6.346 -44.535 1.00 74.94 182 ALA A O 1
ATOM 1446 N N . PRO A 1 183 ? 42.026 -6.322 -45.401 1.00 62.19 183 PRO A N 1
ATOM 1447 C CA . PRO A 1 183 ? 41.597 -6.865 -46.690 1.00 62.19 183 PRO A CA 1
ATOM 1448 C C . PRO A 1 183 ? 41.144 -8.330 -46.546 1.00 62.19 183 PRO A C 1
ATOM 1450 O O . PRO A 1 183 ? 41.957 -9.216 -46.293 1.00 62.19 183 PRO A O 1
ATOM 1453 N N . GLY A 1 184 ? 39.839 -8.588 -46.715 1.00 63.16 184 GLY A N 1
ATOM 1454 C CA . GLY A 1 184 ? 39.240 -9.933 -46.660 1.00 63.16 184 GLY A CA 1
ATOM 1455 C C . GLY A 1 184 ? 38.222 -10.177 -45.535 1.00 63.16 184 GLY A C 1
ATOM 1456 O O . GLY A 1 184 ? 37.790 -11.318 -45.367 1.00 63.16 184 GLY A O 1
ATOM 1457 N N . CYS A 1 185 ? 37.817 -9.151 -44.771 1.00 68.06 185 CYS A N 1
ATOM 1458 C CA . CYS A 1 185 ? 36.738 -9.289 -43.783 1.00 68.06 185 CYS A CA 1
ATOM 1459 C C . CYS A 1 185 ? 35.412 -9.706 -44.459 1.00 68.06 185 CYS A C 1
ATOM 1461 O O . CYS A 1 185 ? 34.893 -9.007 -45.325 1.00 68.06 185 CYS A O 1
ATOM 1463 N N . SER A 1 186 ? 34.848 -10.842 -44.034 1.00 66.56 186 SER A N 1
ATOM 1464 C CA . SER A 1 186 ? 33.579 -11.398 -44.553 1.00 66.56 186 SER A CA 1
ATOM 1465 C C . SER A 1 186 ? 32.388 -11.230 -43.593 1.00 66.56 186 SER A C 1
ATOM 1467 O O . SER A 1 186 ? 31.265 -11.628 -43.900 1.00 66.56 186 SER A O 1
ATOM 1469 N N . GLY A 1 187 ? 32.620 -10.633 -42.418 1.00 64.12 187 GLY A N 1
ATOM 1470 C CA . GLY A 1 187 ? 31.644 -10.541 -41.326 1.00 64.12 187 GLY A CA 1
ATOM 1471 C C . GLY A 1 187 ? 30.646 -9.379 -41.412 1.00 64.12 187 GLY A C 1
ATOM 1472 O O . GLY A 1 187 ? 29.697 -9.348 -40.627 1.00 64.12 187 GLY A O 1
ATOM 1473 N N . GLU A 1 188 ? 30.822 -8.432 -42.340 1.00 79.50 188 GLU A N 1
ATOM 1474 C CA . GLU A 1 188 ? 30.006 -7.208 -42.384 1.00 79.50 188 GLU A CA 1
ATOM 1475 C C . GLU A 1 188 ? 28.560 -7.450 -42.827 1.00 79.50 188 GLU A C 1
ATOM 1477 O O . GLU A 1 188 ? 27.654 -6.793 -42.321 1.00 79.50 188 GLU A O 1
ATOM 1482 N N . THR A 1 189 ? 28.305 -8.417 -43.714 1.00 88.25 189 THR A N 1
ATOM 1483 C CA . THR A 1 189 ? 26.955 -8.648 -44.257 1.00 88.25 189 THR A CA 1
ATOM 1484 C C . THR A 1 189 ? 25.961 -9.084 -43.179 1.00 88.25 189 THR A C 1
ATOM 1486 O O . THR A 1 189 ? 24.842 -8.577 -43.125 1.00 88.25 189 THR A O 1
ATOM 1489 N N . SER A 1 190 ? 26.358 -9.992 -42.281 1.00 90.56 190 SER A N 1
ATOM 1490 C CA . SER A 1 190 ? 25.488 -10.463 -41.187 1.00 90.56 190 SER A CA 1
ATOM 1491 C C . SER A 1 190 ? 25.212 -9.349 -40.170 1.00 90.56 190 SER A C 1
ATOM 1493 O O . SER A 1 190 ? 24.087 -9.200 -39.693 1.00 90.56 190 SER A O 1
ATOM 1495 N N . ALA A 1 191 ? 26.221 -8.514 -39.894 1.00 90.81 191 ALA A N 1
ATOM 1496 C CA . ALA A 1 191 ? 26.079 -7.316 -39.070 1.00 90.81 191 ALA A CA 1
ATOM 1497 C C . ALA A 1 191 ? 25.140 -6.279 -39.711 1.00 90.81 191 ALA A C 1
ATOM 1499 O O . ALA A 1 191 ? 24.259 -5.754 -39.033 1.00 90.81 191 ALA A O 1
ATOM 1500 N N . ALA A 1 192 ? 25.277 -6.027 -41.017 1.00 92.50 192 ALA A N 1
ATOM 1501 C CA . ALA A 1 192 ? 24.416 -5.116 -41.768 1.00 92.50 192 ALA A CA 1
ATOM 1502 C C . ALA A 1 192 ? 22.959 -5.599 -41.787 1.00 92.50 192 ALA A C 1
ATOM 1504 O O . ALA A 1 192 ? 22.049 -4.810 -41.552 1.00 92.50 192 ALA A O 1
ATOM 1505 N N . ARG A 1 193 ? 22.717 -6.904 -41.972 1.00 93.88 193 ARG A N 1
ATOM 1506 C CA . ARG A 1 193 ? 21.364 -7.488 -41.911 1.00 93.88 193 ARG A CA 1
ATOM 1507 C C . ARG A 1 193 ? 20.722 -7.345 -40.534 1.00 93.88 193 ARG A C 1
ATOM 1509 O O . ARG A 1 193 ? 19.538 -7.016 -40.447 1.00 93.88 193 ARG A O 1
ATOM 1516 N N . LEU A 1 194 ? 21.480 -7.596 -39.464 1.00 94.31 194 LEU A N 1
ATOM 1517 C CA . LEU A 1 194 ? 20.997 -7.398 -38.097 1.00 94.31 194 LEU A CA 1
ATOM 1518 C C . LEU A 1 194 ? 20.675 -5.918 -37.845 1.00 94.31 194 LEU A C 1
ATOM 1520 O O . LEU A 1 194 ? 19.579 -5.609 -37.382 1.00 94.31 194 LEU A O 1
ATOM 1524 N N . LEU A 1 195 ? 21.586 -5.003 -38.197 1.00 93.81 195 LEU A N 1
ATOM 1525 C CA . LEU A 1 195 ? 21.388 -3.565 -38.000 1.00 93.81 195 LEU A CA 1
ATOM 1526 C C . LEU A 1 195 ? 20.204 -3.028 -38.811 1.00 93.81 195 LEU A C 1
ATOM 1528 O O . LEU A 1 195 ? 19.402 -2.266 -38.278 1.00 93.81 195 LEU A O 1
ATOM 1532 N N . GLN A 1 196 ? 20.040 -3.470 -40.060 1.00 95.06 196 GLN A N 1
ATOM 1533 C CA . GLN A 1 196 ? 18.888 -3.115 -40.886 1.00 95.06 196 GLN A CA 1
ATOM 1534 C C . GLN A 1 196 ? 17.575 -3.531 -40.214 1.00 95.06 196 GLN A C 1
ATOM 1536 O O . GLN A 1 196 ? 16.634 -2.734 -40.154 1.00 95.06 196 GLN A O 1
ATOM 1541 N N . ARG A 1 197 ? 17.507 -4.757 -39.669 1.00 94.81 197 ARG A N 1
ATOM 1542 C CA . ARG A 1 197 ? 16.324 -5.249 -38.947 1.00 94.81 197 ARG A CA 1
ATOM 1543 C C . ARG A 1 197 ? 16.052 -4.421 -37.690 1.00 94.81 197 ARG A C 1
ATOM 1545 O O . ARG A 1 197 ? 14.916 -4.001 -37.491 1.00 94.81 197 ARG A O 1
ATOM 1552 N N . VAL A 1 198 ? 17.088 -4.146 -36.901 1.00 94.12 198 VAL A N 1
ATOM 1553 C CA . VAL A 1 198 ? 17.030 -3.354 -35.660 1.00 94.12 198 VAL A CA 1
ATOM 1554 C C . VAL A 1 198 ? 16.558 -1.922 -35.920 1.00 94.12 198 VAL A C 1
ATOM 1556 O O . VAL A 1 198 ? 15.632 -1.463 -35.258 1.00 94.12 198 VAL A O 1
ATOM 1559 N N . LEU A 1 199 ? 17.127 -1.225 -36.909 1.00 94.00 199 LEU A N 1
ATOM 1560 C CA . LEU A 1 199 ? 16.721 0.141 -37.260 1.00 94.00 199 LEU A CA 1
ATOM 1561 C C . LEU A 1 199 ? 15.295 0.185 -37.818 1.00 94.00 199 LEU A C 1
ATOM 1563 O O . LEU A 1 199 ? 14.510 1.052 -37.441 1.00 94.00 199 LEU A O 1
ATOM 1567 N N . THR A 1 200 ? 14.930 -0.781 -38.667 1.00 95.06 200 THR A N 1
ATOM 1568 C CA . THR A 1 200 ? 13.562 -0.898 -39.195 1.00 95.06 200 THR A CA 1
ATOM 1569 C C . THR A 1 200 ? 12.551 -1.084 -38.066 1.00 95.06 200 THR A C 1
ATOM 1571 O O . THR A 1 200 ? 11.508 -0.429 -38.063 1.00 95.06 200 THR A O 1
ATOM 1574 N N . LEU A 1 201 ? 12.853 -1.962 -37.104 1.00 94.44 201 LEU A N 1
ATOM 1575 C CA . LEU A 1 201 ? 12.001 -2.200 -35.941 1.00 94.44 201 LEU A CA 1
ATOM 1576 C C . LEU A 1 201 ? 11.910 -0.948 -35.056 1.00 94.44 201 LEU A C 1
ATOM 1578 O O . LEU A 1 201 ? 10.806 -0.559 -34.687 1.00 94.44 201 LEU A O 1
ATOM 1582 N N . ASN A 1 202 ? 13.033 -0.267 -34.805 1.00 94.12 202 ASN A N 1
ATOM 1583 C CA . ASN A 1 202 ? 13.086 0.983 -34.043 1.00 94.12 202 ASN A CA 1
ATOM 1584 C C . ASN A 1 202 ? 12.216 2.089 -34.663 1.00 94.12 202 ASN A C 1
ATOM 1586 O O . ASN A 1 202 ? 11.392 2.683 -33.976 1.00 94.12 202 ASN A O 1
ATOM 1590 N N . TYR A 1 203 ? 12.347 2.368 -35.963 1.00 95.25 203 TYR A N 1
ATOM 1591 C CA . TYR A 1 203 ? 11.554 3.431 -36.592 1.00 95.25 203 TYR A CA 1
ATOM 1592 C C . TYR A 1 203 ? 10.071 3.080 -36.672 1.00 95.25 203 TYR A C 1
ATOM 1594 O O . TYR A 1 203 ? 9.230 3.940 -36.435 1.00 95.25 203 TYR A O 1
ATOM 1602 N N . ARG A 1 204 ? 9.727 1.814 -36.939 1.00 94.50 204 ARG A N 1
ATOM 1603 C CA . ARG A 1 204 ? 8.329 1.359 -36.886 1.00 94.50 204 ARG A CA 1
ATOM 1604 C C . ARG A 1 204 ? 7.739 1.448 -35.486 1.00 94.50 204 ARG A C 1
ATOM 1606 O O . ARG A 1 204 ? 6.550 1.709 -35.375 1.00 94.50 204 ARG A O 1
ATOM 1613 N N . TYR A 1 205 ? 8.542 1.211 -34.452 1.00 93.12 205 TYR A N 1
ATOM 1614 C CA . TYR A 1 205 ? 8.134 1.408 -33.067 1.00 93.12 205 TYR A CA 1
ATOM 1615 C C . TYR A 1 205 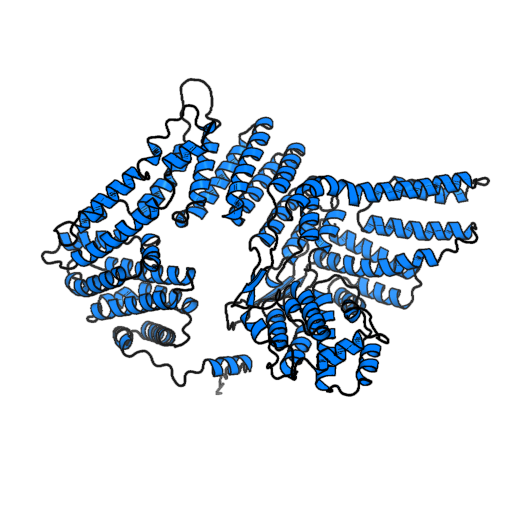? 7.775 2.879 -32.820 1.00 93.12 205 TYR A C 1
ATOM 1617 O O . TYR A 1 205 ? 6.641 3.166 -32.460 1.00 93.12 205 TYR A O 1
ATOM 1625 N N . TRP A 1 206 ? 8.680 3.816 -33.124 1.00 93.12 206 TRP A N 1
ATOM 1626 C CA . TRP A 1 206 ? 8.432 5.248 -32.907 1.00 93.12 206 TRP A CA 1
ATOM 1627 C C . TRP A 1 206 ? 7.293 5.818 -33.758 1.00 93.12 206 TRP A C 1
ATOM 1629 O O . TRP A 1 206 ? 6.583 6.693 -33.293 1.00 93.12 206 TRP A O 1
ATOM 1639 N N . LEU A 1 207 ? 7.068 5.300 -34.969 1.00 93.62 207 LEU A N 1
ATOM 1640 C CA . LEU A 1 207 ? 5.940 5.708 -35.819 1.00 93.62 207 LEU A CA 1
ATOM 1641 C C . LEU A 1 207 ? 4.566 5.236 -35.305 1.00 93.62 207 LEU A C 1
ATOM 1643 O O . LEU A 1 207 ? 3.548 5.690 -35.828 1.00 93.62 207 LEU A O 1
ATOM 1647 N N . LYS A 1 208 ? 4.519 4.304 -34.340 1.00 92.19 208 LYS A N 1
ATOM 1648 C CA . LYS A 1 208 ? 3.278 3.915 -33.647 1.00 92.19 208 LYS A CA 1
ATOM 1649 C C . LYS A 1 208 ? 2.924 4.865 -32.500 1.00 92.19 208 LYS A C 1
ATOM 1651 O O . LYS A 1 208 ? 1.761 4.895 -32.110 1.00 92.19 208 LYS A O 1
ATOM 1656 N N . GLU A 1 209 ? 3.902 5.595 -31.964 1.00 90.19 209 GLU A N 1
ATOM 1657 C CA . GLU A 1 209 ? 3.671 6.648 -30.970 1.00 90.19 209 GLU A CA 1
ATOM 1658 C C . GLU A 1 209 ? 3.013 7.872 -31.633 1.00 90.19 209 GLU A C 1
ATOM 1660 O O . GLU A 1 209 ? 2.933 7.959 -32.858 1.00 90.19 209 GLU A O 1
ATOM 1665 N N . GLU A 1 210 ? 2.503 8.829 -30.852 1.00 86.44 210 GLU A N 1
ATOM 1666 C CA . GLU A 1 210 ? 1.992 10.080 -31.443 1.00 86.44 210 GLU A CA 1
ATOM 1667 C C . GLU A 1 210 ? 3.138 11.026 -31.822 1.00 86.44 210 GLU A C 1
ATOM 1669 O O . GLU A 1 210 ? 4.119 11.145 -31.083 1.00 86.44 210 GLU A O 1
ATOM 1674 N N . ASP A 1 211 ? 2.966 11.764 -32.926 1.00 88.31 211 ASP A N 1
ATOM 1675 C CA . ASP A 1 211 ? 3.951 12.746 -33.385 1.00 88.31 211 ASP A CA 1
ATOM 1676 C C . ASP A 1 211 ? 4.132 13.865 -32.334 1.00 88.31 211 ASP A C 1
ATOM 1678 O O . ASP A 1 211 ? 3.169 14.593 -32.049 1.00 88.31 211 ASP A O 1
ATOM 1682 N N . PRO A 1 212 ? 5.352 14.059 -31.790 1.00 85.62 212 PRO A N 1
ATOM 1683 C CA . PRO A 1 212 ? 5.621 15.046 -30.747 1.00 85.62 212 PRO A CA 1
ATOM 1684 C C . PRO A 1 212 ? 5.228 16.474 -31.120 1.00 85.62 212 PRO A C 1
ATOM 1686 O O . PRO A 1 212 ? 4.735 17.213 -30.269 1.00 85.62 212 PRO A O 1
ATOM 1689 N N . LEU A 1 213 ? 5.421 16.877 -32.381 1.00 82.44 213 LEU A N 1
ATOM 1690 C CA . LEU A 1 213 ? 5.119 18.235 -32.831 1.00 82.44 213 LEU A CA 1
ATOM 1691 C C . LEU A 1 213 ? 3.607 18.460 -32.907 1.00 82.44 213 LEU A C 1
ATOM 1693 O O . LEU A 1 213 ? 3.102 19.485 -32.437 1.00 82.44 213 LEU A O 1
ATOM 1697 N N . ALA A 1 214 ? 2.889 17.502 -33.498 1.00 82.94 214 ALA A N 1
ATOM 1698 C CA . ALA A 1 214 ? 1.438 17.574 -33.637 1.00 82.94 214 ALA A CA 1
ATOM 1699 C C . ALA A 1 214 ? 0.757 17.537 -32.263 1.00 82.94 214 ALA A C 1
ATOM 1701 O O . ALA A 1 214 ? -0.109 18.368 -31.981 1.00 82.94 214 ALA A O 1
ATOM 1702 N N . TRP A 1 215 ? 1.208 16.632 -31.391 1.00 84.81 215 TRP A N 1
ATOM 1703 C CA . TRP A 1 215 ? 0.722 16.510 -30.021 1.00 84.81 215 TRP A CA 1
ATOM 1704 C C . TRP A 1 215 ? 0.964 17.789 -29.215 1.00 84.81 215 TRP A C 1
ATOM 1706 O O . TRP A 1 215 ? 0.025 18.349 -28.647 1.00 84.81 215 TRP A O 1
ATOM 1716 N N . PHE A 1 216 ? 2.199 18.303 -29.211 1.00 81.06 216 PHE A N 1
ATOM 1717 C CA . PHE A 1 216 ? 2.549 19.485 -28.423 1.00 81.06 216 PHE A CA 1
ATOM 1718 C C . PHE A 1 216 ? 1.750 20.711 -28.873 1.00 81.06 216 PHE A C 1
ATOM 1720 O O . PHE A 1 216 ? 1.217 21.443 -28.045 1.00 81.06 216 PHE A O 1
ATOM 1727 N N . THR A 1 217 ? 1.588 20.903 -30.185 1.00 77.31 217 THR A N 1
ATOM 1728 C CA . THR A 1 217 ? 0.806 22.022 -30.736 1.00 77.31 217 THR A CA 1
ATOM 1729 C C . THR A 1 217 ? -0.672 21.939 -30.345 1.00 77.31 217 THR A C 1
ATOM 1731 O O . THR A 1 217 ? -1.278 22.965 -30.043 1.00 77.31 217 THR A O 1
ATOM 1734 N N . ALA A 1 218 ? -1.249 20.734 -30.299 1.00 77.44 218 ALA A N 1
ATOM 1735 C CA . ALA A 1 218 ? -2.638 20.535 -29.888 1.00 77.44 218 ALA A CA 1
ATOM 1736 C C . ALA A 1 218 ? -2.863 20.790 -28.386 1.00 77.44 218 ALA A C 1
ATOM 1738 O O . ALA A 1 218 ? -3.890 21.353 -28.013 1.00 77.44 218 ALA A O 1
ATOM 1739 N N . GLN A 1 219 ? -1.915 20.395 -27.528 1.00 72.31 219 GLN A N 1
ATOM 1740 C CA . GLN A 1 219 ? -2.047 20.492 -26.066 1.00 72.31 219 GLN A CA 1
ATOM 1741 C C . GLN A 1 219 ? -1.597 21.840 -25.487 1.00 72.31 219 GLN A C 1
ATOM 1743 O O . GLN A 1 219 ? -2.016 22.210 -24.393 1.00 72.31 219 GLN A O 1
ATOM 1748 N N . CYS A 1 220 ? -0.746 22.586 -26.196 1.00 68.00 220 CYS A N 1
ATOM 1749 C CA . CYS A 1 220 ? -0.164 23.814 -25.662 1.00 68.00 220 CYS A CA 1
ATOM 1750 C C . CYS A 1 220 ? -1.161 24.989 -25.575 1.00 68.00 220 CYS A C 1
ATOM 1752 O O . CYS A 1 220 ? -1.006 25.838 -24.703 1.00 68.00 220 CYS A O 1
ATOM 1754 N N . GLY A 1 221 ? -2.203 25.050 -26.416 1.00 68.44 221 GLY A N 1
ATOM 1755 C CA . GLY A 1 221 ? -3.259 26.075 -26.324 1.00 68.44 221 GLY A CA 1
ATOM 1756 C C . GLY A 1 221 ? -2.724 27.512 -26.156 1.00 68.44 221 GLY A C 1
ATOM 1757 O O . GLY A 1 221 ? -1.829 27.938 -26.889 1.00 68.44 221 GLY A O 1
ATOM 1758 N N . ASP A 1 222 ? -3.231 28.236 -25.150 1.00 60.69 222 ASP A N 1
ATOM 1759 C CA . ASP A 1 222 ? -2.813 29.610 -24.815 1.00 60.69 222 ASP A CA 1
ATOM 1760 C C . ASP A 1 222 ? -1.358 29.717 -24.302 1.00 60.69 222 ASP A C 1
ATOM 1762 O O . ASP A 1 222 ? -0.761 30.793 -24.371 1.00 60.69 222 ASP A O 1
ATOM 1766 N N . LEU A 1 223 ? -0.745 28.614 -23.833 1.00 59.00 223 LEU A N 1
ATOM 1767 C CA . LEU A 1 223 ? 0.641 28.580 -23.322 1.00 59.00 223 LEU A CA 1
ATOM 1768 C C . LEU A 1 223 ? 1.687 28.826 -24.429 1.00 59.00 223 LEU A C 1
ATOM 1770 O O . LEU A 1 223 ? 2.848 29.120 -24.125 1.00 59.00 223 LEU A O 1
ATOM 1774 N N . CYS A 1 224 ? 1.285 28.691 -25.700 1.00 62.41 224 CYS A N 1
ATOM 1775 C CA . CYS A 1 224 ? 2.133 28.826 -26.888 1.00 62.41 224 CYS A CA 1
ATOM 1776 C C . CYS A 1 224 ? 1.897 30.114 -27.696 1.00 62.41 224 CYS A C 1
ATOM 1778 O O . CYS A 1 224 ? 2.462 30.248 -28.785 1.00 62.41 224 CYS A O 1
ATOM 1780 N N . MET A 1 225 ? 1.090 31.066 -27.211 1.00 54.34 225 MET A N 1
ATOM 1781 C CA . MET A 1 225 ? 0.819 32.318 -27.934 1.00 54.34 225 MET A CA 1
ATOM 1782 C C . MET A 1 225 ? 2.124 33.081 -28.236 1.00 54.34 225 MET A C 1
ATOM 1784 O O . MET A 1 225 ? 2.728 33.675 -27.350 1.00 54.34 225 MET A O 1
ATOM 1788 N N . GLY A 1 226 ? 2.562 33.051 -29.503 1.00 53.69 226 GLY A N 1
ATOM 1789 C CA . GLY A 1 226 ? 3.780 33.716 -29.990 1.00 53.69 226 GLY A CA 1
ATOM 1790 C C . GLY A 1 226 ? 5.043 32.843 -30.082 1.00 53.69 226 GLY A C 1
ATOM 1791 O O . GLY A 1 226 ? 6.061 33.318 -30.586 1.00 53.69 226 GLY A O 1
ATOM 1792 N N . TRP A 1 227 ? 5.001 31.570 -29.670 1.00 59.34 227 TRP A N 1
ATOM 1793 C CA . TRP A 1 227 ? 6.181 30.695 -29.628 1.00 59.34 227 TRP A CA 1
ATOM 1794 C C . TRP A 1 227 ? 6.341 29.853 -30.911 1.00 59.34 227 TRP A C 1
ATOM 1796 O O . TRP A 1 227 ? 5.429 29.136 -31.324 1.00 59.34 227 TRP A O 1
ATOM 1806 N N . ARG A 1 228 ? 7.508 29.921 -31.573 1.00 57.12 228 ARG A N 1
ATOM 1807 C CA . ARG A 1 228 ? 7.799 29.170 -32.815 1.00 57.12 228 ARG A CA 1
ATOM 1808 C C . ARG A 1 228 ? 8.338 27.763 -32.501 1.00 57.12 228 ARG A C 1
ATOM 1810 O O . ARG A 1 228 ? 9.538 27.530 -32.571 1.00 57.12 228 ARG A O 1
ATOM 1817 N N . SER A 1 229 ? 7.445 26.817 -32.209 1.00 55.44 229 SER A N 1
ATOM 1818 C CA . SER A 1 229 ? 7.759 25.414 -31.855 1.00 55.44 229 SER A CA 1
ATOM 1819 C C . SER A 1 229 ? 8.304 24.540 -33.002 1.00 55.44 229 SER A C 1
ATOM 1821 O O . SER A 1 229 ? 8.853 23.465 -32.759 1.00 55.44 229 SER A O 1
ATOM 1823 N N . GLY A 1 230 ? 8.161 24.977 -34.258 1.00 57.22 230 GLY A N 1
ATOM 1824 C CA . GLY A 1 230 ? 8.332 24.113 -35.432 1.00 57.22 230 GLY A CA 1
ATOM 1825 C C . GLY A 1 230 ? 9.737 23.550 -35.666 1.00 57.22 230 GLY A C 1
ATOM 1826 O O . GLY A 1 230 ? 9.861 22.550 -36.355 1.00 57.22 230 GLY A O 1
ATOM 1827 N N . THR A 1 231 ? 10.807 24.139 -35.123 1.00 64.69 231 THR A N 1
ATOM 1828 C CA . THR A 1 231 ? 12.183 23.657 -35.368 1.00 64.69 231 THR A CA 1
ATOM 1829 C C . THR A 1 231 ? 12.687 22.663 -34.324 1.00 64.69 231 THR A C 1
ATOM 1831 O O . THR A 1 231 ? 13.589 21.885 -34.630 1.00 64.69 231 THR A O 1
ATOM 1834 N N . LEU A 1 232 ? 12.106 22.653 -33.120 1.00 73.06 232 LEU A N 1
ATOM 1835 C CA . LEU A 1 232 ? 12.599 21.865 -31.984 1.00 73.06 232 LEU A CA 1
ATOM 1836 C C . LEU A 1 232 ? 12.313 20.369 -32.130 1.00 73.06 232 LEU A C 1
ATOM 1838 O O . LEU A 1 232 ? 13.182 19.546 -31.857 1.00 73.06 232 LEU A O 1
ATOM 1842 N N . PHE A 1 233 ? 11.123 20.023 -32.620 1.00 81.56 233 PHE A N 1
ATOM 1843 C CA . PHE A 1 233 ? 10.664 18.634 -32.708 1.00 81.56 233 PHE A CA 1
ATOM 1844 C C . PHE A 1 233 ? 10.923 17.976 -34.073 1.00 81.56 233 PHE A C 1
ATOM 1846 O O . PHE A 1 233 ? 10.714 16.775 -34.222 1.00 81.56 233 PHE A O 1
ATOM 1853 N N . ASN A 1 234 ? 11.425 18.717 -35.071 1.00 83.06 234 ASN A N 1
ATOM 1854 C CA . ASN A 1 234 ? 11.626 18.202 -36.435 1.00 83.06 234 ASN A CA 1
ATOM 1855 C C . ASN A 1 234 ? 12.487 16.934 -36.487 1.00 83.06 234 ASN A C 1
ATOM 1857 O O . ASN A 1 234 ? 12.194 16.027 -37.266 1.00 83.06 234 ASN A O 1
ATOM 1861 N N . ALA A 1 235 ? 13.520 16.852 -35.643 1.00 84.75 235 ALA A N 1
ATOM 1862 C CA . ALA A 1 235 ? 14.441 15.718 -35.602 1.00 84.75 235 ALA A CA 1
ATOM 1863 C C . ALA A 1 235 ? 13.778 14.398 -35.159 1.00 84.75 235 ALA A C 1
ATOM 1865 O O . ALA A 1 235 ? 14.276 13.332 -35.508 1.00 84.75 235 ALA A O 1
ATOM 1866 N N . ILE A 1 236 ? 12.654 14.474 -34.437 1.00 89.19 236 ILE A N 1
ATOM 1867 C CA . ILE A 1 236 ? 11.882 13.327 -33.927 1.00 89.19 236 ILE A CA 1
ATOM 1868 C C . ILE A 1 236 ? 10.464 13.249 -34.521 1.00 89.19 236 ILE A C 1
ATOM 1870 O O . ILE A 1 236 ? 9.646 12.456 -34.065 1.00 89.19 236 ILE A O 1
ATOM 1874 N N . SER A 1 237 ? 10.169 14.060 -35.541 1.00 90.06 237 SER A N 1
ATOM 1875 C CA . SER A 1 237 ? 8.872 14.074 -36.227 1.00 90.06 237 SER A CA 1
ATOM 1876 C C . SER A 1 237 ? 8.625 12.796 -37.034 1.00 90.06 237 SER A C 1
ATOM 1878 O O . SER A 1 237 ? 9.564 12.161 -37.533 1.00 90.06 237 SER A O 1
ATOM 1880 N N . HIS A 1 238 ? 7.355 12.451 -37.264 1.00 92.81 238 HIS A N 1
ATOM 1881 C CA . HIS A 1 238 ? 7.009 11.292 -38.095 1.00 92.81 238 HIS A CA 1
ATOM 1882 C C . HIS A 1 238 ? 7.502 11.441 -39.534 1.00 92.81 238 HIS A C 1
ATOM 1884 O O . HIS A 1 238 ? 7.870 10.449 -40.165 1.00 92.81 238 HIS A O 1
ATOM 1890 N N . GLN A 1 239 ? 7.557 12.668 -40.058 1.00 90.88 239 GLN A N 1
ATOM 1891 C CA . GLN A 1 239 ? 8.144 12.930 -41.369 1.00 90.88 239 GLN A CA 1
ATOM 1892 C C . GLN A 1 239 ? 9.604 12.459 -41.412 1.00 90.88 239 GLN A C 1
ATOM 1894 O O . GLN A 1 239 ? 9.976 11.672 -42.283 1.00 90.88 239 GLN A O 1
ATOM 1899 N N . ARG A 1 240 ? 10.416 12.877 -40.435 1.00 90.94 240 ARG A N 1
ATOM 1900 C CA . ARG A 1 240 ? 11.841 12.543 -40.388 1.00 90.94 240 ARG A CA 1
ATOM 1901 C C . ARG A 1 240 ? 12.089 11.053 -40.146 1.00 90.94 240 ARG A C 1
ATOM 1903 O O . ARG A 1 240 ? 12.971 10.465 -40.768 1.00 90.94 240 ARG A O 1
ATOM 1910 N N . LEU A 1 241 ? 11.288 10.418 -39.293 1.00 93.12 241 LEU A N 1
ATOM 1911 C CA . LEU A 1 241 ? 11.366 8.974 -39.048 1.00 93.12 241 LEU A CA 1
ATOM 1912 C C . LEU A 1 241 ? 11.006 8.149 -40.294 1.00 93.12 241 LEU A C 1
ATOM 1914 O O . LEU A 1 241 ? 11.665 7.146 -40.569 1.00 93.12 241 LEU A O 1
ATOM 1918 N N . ASN A 1 242 ? 10.020 8.584 -41.087 1.00 94.69 242 ASN A N 1
ATOM 1919 C CA . ASN A 1 242 ? 9.691 7.946 -42.365 1.00 94.69 242 ASN A CA 1
ATOM 1920 C C . ASN A 1 242 ? 10.821 8.089 -43.398 1.00 94.69 242 ASN A C 1
ATOM 1922 O O . ASN A 1 242 ? 11.109 7.129 -44.113 1.00 94.69 242 ASN A O 1
ATOM 1926 N N . GLU A 1 243 ? 11.499 9.242 -43.454 1.00 94.62 243 GLU A N 1
ATOM 1927 C CA . GLU A 1 243 ? 12.691 9.434 -44.299 1.00 94.62 243 GLU A CA 1
ATOM 1928 C C . GLU A 1 243 ? 13.817 8.461 -43.911 1.00 94.62 243 GLU A C 1
ATOM 1930 O O . GLU A 1 243 ? 14.408 7.814 -44.779 1.00 94.62 243 GLU A O 1
ATOM 1935 N N . HIS A 1 244 ? 14.087 8.297 -42.611 1.00 94.56 244 HIS A N 1
ATOM 1936 C CA . HIS A 1 244 ? 15.082 7.341 -42.117 1.00 94.56 244 HIS A CA 1
ATOM 1937 C C . HIS A 1 244 ? 14.690 5.884 -42.398 1.00 94.56 244 HIS A C 1
ATOM 1939 O O . HIS A 1 244 ? 15.532 5.094 -42.828 1.00 94.56 244 HIS A O 1
ATOM 1945 N N . LEU A 1 245 ? 13.415 5.524 -42.224 1.00 95.25 245 LEU A N 1
ATOM 1946 C CA . LEU A 1 245 ? 12.902 4.192 -42.549 1.00 95.25 245 LEU A CA 1
ATOM 1947 C C . LEU A 1 245 ? 13.051 3.879 -44.047 1.00 95.25 245 LEU A C 1
ATOM 1949 O O . LEU A 1 245 ? 13.529 2.800 -44.408 1.00 95.25 245 LEU A O 1
ATOM 1953 N N . ALA A 1 246 ? 12.705 4.827 -44.921 1.00 94.38 246 ALA A N 1
ATOM 1954 C CA . ALA A 1 246 ? 12.903 4.689 -46.360 1.00 94.38 246 ALA A CA 1
ATOM 1955 C C . ALA A 1 246 ? 14.389 4.489 -46.701 1.00 94.38 246 ALA A C 1
ATOM 1957 O O . ALA A 1 246 ? 14.724 3.560 -47.436 1.00 94.38 246 ALA A O 1
ATOM 1958 N N . ALA A 1 247 ? 15.286 5.276 -46.098 1.00 93.88 247 ALA A N 1
ATOM 1959 C CA . ALA A 1 247 ? 16.727 5.144 -46.303 1.00 93.88 247 ALA A CA 1
ATOM 1960 C C . ALA A 1 247 ? 17.268 3.759 -45.888 1.00 93.88 247 ALA A C 1
ATOM 1962 O O . ALA A 1 247 ? 17.993 3.139 -46.661 1.00 93.88 247 ALA A O 1
ATOM 1963 N N . VAL A 1 248 ? 16.883 3.225 -44.719 1.00 93.31 248 VAL A N 1
ATOM 1964 C CA . VAL A 1 248 ? 17.324 1.886 -44.261 1.00 93.31 248 VAL A CA 1
ATOM 1965 C C . VAL A 1 248 ? 16.833 0.769 -45.178 1.00 93.31 248 VAL A C 1
ATOM 1967 O O . VAL A 1 248 ? 17.571 -0.179 -45.448 1.00 93.31 248 VAL A O 1
ATOM 1970 N N . THR A 1 249 ? 15.584 0.854 -45.640 1.00 91.12 249 THR A N 1
ATOM 1971 C CA . THR A 1 249 ? 14.968 -0.202 -46.465 1.00 91.12 249 THR A CA 1
ATOM 1972 C C . THR A 1 249 ? 15.510 -0.258 -47.893 1.00 91.12 249 THR A C 1
ATOM 1974 O O . THR A 1 249 ? 15.467 -1.321 -48.505 1.00 91.12 249 THR A O 1
ATOM 1977 N N . GLN A 1 250 ? 16.041 0.851 -48.416 1.00 91.38 250 GLN A N 1
ATOM 1978 C CA . GLN A 1 250 ? 16.638 0.919 -49.756 1.00 91.38 250 GLN A CA 1
ATOM 1979 C C . GLN A 1 250 ? 18.096 0.436 -49.807 1.00 91.38 250 GLN A C 1
ATOM 1981 O O . GLN A 1 250 ? 18.596 0.131 -50.888 1.00 91.38 250 GLN A O 1
ATOM 1986 N N . LEU A 1 251 ? 18.787 0.363 -48.665 1.00 91.81 251 LEU A N 1
ATOM 1987 C CA . LEU A 1 251 ? 20.162 -0.133 -48.593 1.00 91.81 251 LEU A CA 1
ATOM 1988 C C . LEU A 1 251 ? 20.192 -1.664 -48.712 1.00 91.81 251 LEU A C 1
ATOM 1990 O O . LEU A 1 251 ? 19.562 -2.362 -47.920 1.00 91.81 251 LEU A O 1
ATOM 1994 N N . ASP A 1 252 ? 20.968 -2.195 -49.658 1.00 90.94 252 ASP A N 1
ATOM 1995 C CA . ASP A 1 252 ? 21.261 -3.630 -49.735 1.00 90.94 252 ASP A CA 1
ATOM 1996 C C . ASP A 1 252 ? 22.333 -4.002 -48.687 1.00 90.94 252 ASP A C 1
ATOM 1998 O O . ASP A 1 252 ? 23.460 -3.511 -48.788 1.00 90.94 252 ASP A O 1
ATOM 2002 N N . PRO A 1 253 ? 22.046 -4.874 -47.697 1.00 88.69 253 PRO A N 1
ATOM 2003 C CA . PRO A 1 253 ? 23.026 -5.299 -46.692 1.00 88.69 253 PRO A CA 1
ATOM 2004 C C . PRO A 1 253 ? 24.268 -6.001 -47.257 1.00 88.69 253 PRO A C 1
ATOM 2006 O O . PRO A 1 253 ? 25.262 -6.137 -46.544 1.00 88.69 253 PRO A O 1
ATOM 2009 N N . ALA A 1 254 ? 24.209 -6.502 -48.495 1.00 86.94 254 ALA A N 1
ATOM 2010 C CA . ALA A 1 254 ? 25.347 -7.114 -49.175 1.00 86.94 254 ALA A CA 1
ATOM 2011 C C . ALA A 1 254 ? 26.226 -6.094 -49.921 1.00 86.94 254 ALA A C 1
ATOM 2013 O O . ALA A 1 254 ? 27.329 -6.445 -50.346 1.00 86.94 254 ALA A O 1
ATOM 2014 N N . ALA A 1 255 ? 25.772 -4.846 -50.082 1.00 86.38 255 ALA A N 1
ATOM 2015 C CA . ALA A 1 255 ? 26.523 -3.826 -50.797 1.00 86.38 255 ALA A CA 1
ATOM 2016 C C . ALA A 1 255 ? 27.746 -3.337 -49.988 1.00 86.38 255 ALA A C 1
ATOM 2018 O O . ALA A 1 255 ? 27.661 -3.171 -48.764 1.00 86.38 255 ALA A O 1
ATOM 2019 N N . PRO A 1 256 ? 28.881 -3.039 -50.651 1.00 80.62 256 PRO A N 1
ATOM 2020 C CA . PRO A 1 256 ? 30.045 -2.452 -49.991 1.00 80.62 256 PRO A CA 1
ATOM 2021 C C . PRO A 1 256 ? 29.690 -1.136 -49.284 1.00 80.62 256 PRO A C 1
ATOM 2023 O O . PRO A 1 256 ? 29.073 -0.255 -49.878 1.00 80.62 256 PRO A O 1
ATOM 2026 N N . GLY A 1 257 ? 30.084 -0.991 -48.016 1.00 83.25 257 GLY A N 1
ATOM 2027 C CA . GLY A 1 257 ? 29.824 0.220 -47.225 1.00 83.25 257 GLY A CA 1
ATOM 2028 C C . GLY A 1 257 ? 28.396 0.358 -46.675 1.00 83.25 257 GLY A C 1
ATOM 2029 O O . GLY A 1 257 ? 28.116 1.339 -45.983 1.00 83.25 257 GLY A O 1
ATOM 2030 N N . ALA A 1 258 ? 27.505 -0.617 -46.907 1.00 88.62 258 ALA A N 1
ATOM 2031 C CA . ALA A 1 258 ? 26.131 -0.589 -46.397 1.00 88.62 258 ALA A CA 1
ATOM 2032 C C . ALA A 1 258 ? 26.070 -0.484 -44.864 1.00 88.62 258 ALA A C 1
ATOM 2034 O O . ALA A 1 258 ? 25.288 0.302 -44.333 1.00 88.62 258 ALA A O 1
ATOM 2035 N N . LEU A 1 259 ? 26.937 -1.216 -44.150 1.00 89.06 259 LEU A N 1
ATOM 2036 C CA . LEU A 1 259 ? 27.024 -1.158 -42.687 1.00 89.06 259 LEU A CA 1
ATOM 2037 C C . LEU A 1 259 ? 27.361 0.257 -42.189 1.00 89.06 259 LEU A C 1
ATOM 2039 O O . LEU A 1 259 ? 26.703 0.755 -41.279 1.00 89.06 259 LEU A O 1
ATOM 2043 N N . GLY A 1 260 ? 28.335 0.926 -42.814 1.00 89.50 260 GLY A N 1
ATOM 2044 C CA . GLY A 1 260 ? 28.717 2.301 -42.478 1.00 89.50 260 GLY A CA 1
ATOM 2045 C C . GLY A 1 260 ? 27.590 3.308 -42.727 1.00 89.50 260 GLY A C 1
ATOM 2046 O O . GLY A 1 260 ? 27.323 4.154 -41.877 1.00 89.50 260 GLY A O 1
ATOM 2047 N N . ALA A 1 261 ? 26.872 3.174 -43.848 1.00 90.50 261 ALA A N 1
ATOM 2048 C CA . ALA A 1 261 ? 25.710 4.012 -44.152 1.00 90.50 261 ALA A CA 1
ATOM 2049 C C . ALA A 1 261 ? 24.561 3.813 -43.145 1.00 90.50 261 ALA A C 1
ATOM 2051 O O . ALA A 1 261 ? 23.940 4.786 -42.724 1.00 90.50 261 ALA A O 1
ATOM 2052 N N . MET A 1 262 ? 24.305 2.572 -42.712 1.00 93.56 262 MET A N 1
ATOM 2053 C CA . MET A 1 262 ? 23.300 2.270 -41.685 1.00 93.56 262 MET A CA 1
ATOM 2054 C C . MET A 1 262 ? 23.705 2.794 -40.300 1.00 93.56 262 MET A C 1
ATOM 2056 O O . MET A 1 262 ? 22.856 3.295 -39.571 1.00 93.56 262 MET A O 1
ATOM 2060 N N . LEU A 1 263 ? 24.991 2.719 -39.940 1.00 91.94 263 LEU A N 1
ATOM 2061 C CA . LEU A 1 263 ? 25.515 3.240 -38.669 1.00 91.94 263 LEU A CA 1
ATOM 2062 C C . LEU A 1 263 ? 25.412 4.767 -38.542 1.00 91.94 263 LEU A C 1
ATOM 2064 O O . LEU A 1 263 ? 25.421 5.276 -37.425 1.00 91.94 263 LEU A O 1
ATOM 2068 N N . ALA A 1 264 ? 25.316 5.492 -39.660 1.00 92.06 264 ALA A N 1
ATOM 2069 C CA . ALA A 1 264 ? 25.133 6.944 -39.671 1.00 92.06 264 ALA A CA 1
ATOM 2070 C C . ALA A 1 264 ? 23.685 7.384 -39.378 1.00 92.06 264 ALA A C 1
ATOM 2072 O O . ALA A 1 264 ? 23.433 8.572 -39.170 1.00 92.06 264 ALA A O 1
ATOM 2073 N N . LEU A 1 265 ? 22.725 6.455 -39.392 1.00 93.25 265 LEU A N 1
ATOM 2074 C CA . LEU A 1 265 ? 21.319 6.739 -39.120 1.00 93.25 265 LEU A CA 1
ATOM 2075 C C . LEU A 1 265 ? 21.037 6.693 -37.608 1.00 93.25 265 LEU A C 1
ATOM 2077 O O . LEU A 1 265 ? 21.639 5.882 -36.900 1.00 93.25 265 LEU A O 1
ATOM 2081 N N . PRO A 1 266 ? 20.119 7.537 -37.095 1.00 91.88 266 PRO A N 1
ATOM 2082 C CA . PRO A 1 266 ? 19.877 7.653 -35.661 1.00 91.88 266 PRO A CA 1
ATOM 2083 C C . PRO A 1 266 ? 19.321 6.347 -35.096 1.00 91.88 266 PRO A C 1
ATOM 2085 O O . PRO A 1 266 ? 18.278 5.856 -35.541 1.00 91.88 266 PRO A O 1
ATOM 2088 N N . ASN A 1 267 ? 20.007 5.783 -34.107 1.00 91.00 267 ASN A N 1
ATOM 2089 C CA . ASN A 1 267 ? 19.537 4.601 -33.395 1.00 91.00 267 ASN A CA 1
ATOM 2090 C C . ASN A 1 267 ? 18.554 4.987 -32.271 1.00 91.00 267 ASN A C 1
ATOM 2092 O O . AS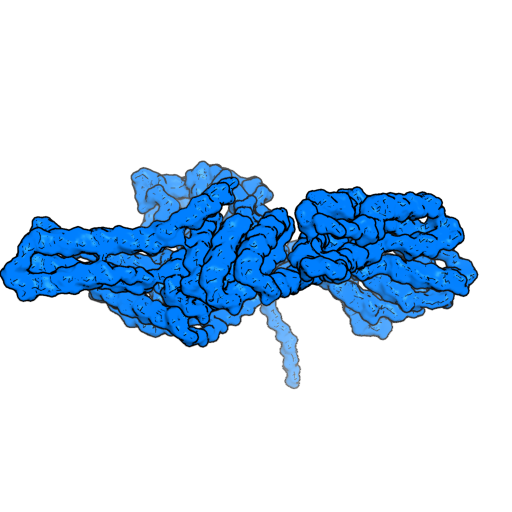N A 1 267 ? 18.209 6.153 -32.082 1.00 91.00 267 ASN A O 1
ATOM 2096 N N . HIS A 1 268 ? 18.085 3.993 -31.516 1.00 90.44 268 HIS A N 1
ATOM 2097 C CA . HIS A 1 268 ? 17.140 4.205 -30.421 1.00 90.44 268 HIS A CA 1
ATOM 2098 C C . HIS A 1 268 ? 17.651 5.197 -29.360 1.00 90.44 268 HIS A C 1
ATOM 2100 O O . HIS A 1 268 ? 16.931 6.115 -28.977 1.00 90.44 268 HIS A O 1
ATOM 2106 N N . MET A 1 269 ? 18.916 5.071 -28.944 1.00 88.94 269 MET A N 1
ATOM 2107 C CA . MET A 1 269 ? 19.524 5.963 -27.953 1.00 88.94 269 MET A CA 1
ATOM 2108 C C . MET A 1 269 ? 19.682 7.394 -28.474 1.00 88.94 269 MET A C 1
ATOM 2110 O O . MET A 1 269 ? 19.564 8.334 -27.692 1.00 88.94 269 MET A O 1
ATOM 2114 N N . ASP A 1 270 ? 19.923 7.577 -29.774 1.00 90.44 270 ASP A N 1
ATOM 2115 C CA . ASP A 1 270 ? 19.978 8.911 -30.382 1.00 90.44 270 ASP A CA 1
ATOM 2116 C C . ASP A 1 270 ? 18.601 9.588 -30.344 1.00 90.44 270 ASP A C 1
ATOM 2118 O O . ASP A 1 270 ? 18.504 10.763 -30.000 1.00 90.44 270 ASP A O 1
ATOM 2122 N N . ILE A 1 271 ? 17.525 8.836 -30.604 1.00 91.25 271 ILE A N 1
ATOM 2123 C CA . ILE A 1 271 ? 16.149 9.341 -30.483 1.00 91.25 271 ILE A CA 1
ATOM 2124 C C . ILE A 1 271 ? 15.825 9.684 -29.023 1.00 91.25 271 ILE A C 1
ATOM 2126 O O . ILE A 1 271 ? 15.343 10.785 -28.763 1.00 91.25 271 ILE A O 1
ATOM 2130 N N . ILE A 1 272 ? 16.154 8.810 -28.061 1.00 91.06 272 ILE A N 1
ATOM 2131 C CA . ILE A 1 272 ? 15.982 9.093 -26.622 1.00 91.06 272 ILE A CA 1
ATOM 2132 C C . ILE A 1 272 ? 16.687 10.399 -26.233 1.00 91.06 272 ILE A C 1
ATOM 2134 O O . ILE A 1 272 ? 16.110 11.223 -25.526 1.00 91.06 272 ILE A O 1
ATOM 2138 N N . ARG A 1 273 ? 17.925 10.616 -26.697 1.00 90.25 273 ARG A N 1
ATOM 2139 C CA . ARG A 1 273 ? 18.677 11.854 -26.426 1.00 90.25 273 ARG A CA 1
ATOM 2140 C C . ARG A 1 273 ? 17.970 13.090 -26.976 1.00 90.25 273 ARG A C 1
ATOM 2142 O O . ARG A 1 273 ? 17.893 14.090 -26.274 1.00 90.25 273 ARG A O 1
ATOM 2149 N N . LEU A 1 274 ? 17.403 13.015 -28.180 1.00 89.94 274 LEU A N 1
ATOM 2150 C CA . LEU A 1 274 ? 16.643 14.126 -28.761 1.00 89.94 274 LEU A CA 1
ATOM 2151 C C . LEU A 1 274 ? 15.380 14.455 -27.949 1.00 89.94 274 LEU A C 1
ATOM 2153 O O . LEU A 1 274 ? 15.088 15.631 -27.741 1.00 89.94 274 LEU A O 1
ATOM 2157 N N . TYR A 1 275 ? 14.665 13.444 -27.443 1.00 90.69 275 TYR A N 1
ATOM 2158 C CA . TYR A 1 275 ? 13.560 13.662 -26.501 1.00 90.69 275 TYR A CA 1
ATOM 2159 C C . TYR A 1 275 ? 14.043 14.285 -25.190 1.00 90.69 275 TYR A C 1
ATOM 2161 O O . TYR A 1 275 ? 13.402 15.200 -24.683 1.00 90.69 275 TYR A O 1
ATOM 2169 N N . LYS A 1 276 ? 15.184 13.828 -24.662 1.00 88.94 276 LYS A N 1
ATOM 2170 C CA . LYS A 1 276 ? 15.781 14.348 -23.426 1.00 88.94 276 LYS A CA 1
ATOM 2171 C C . LYS A 1 276 ? 16.195 15.820 -23.531 1.00 88.94 276 LYS A C 1
ATOM 2173 O O . LYS A 1 276 ? 16.042 16.550 -22.563 1.00 88.94 276 LYS A O 1
ATOM 2178 N N . GLU A 1 277 ? 16.719 16.259 -24.672 1.00 88.25 277 GLU A N 1
ATOM 2179 C CA . GLU A 1 277 ? 17.174 17.646 -24.871 1.00 88.25 277 GLU A CA 1
ATOM 2180 C C . GLU A 1 277 ? 16.027 18.638 -25.120 1.00 88.25 277 GLU A C 1
ATOM 2182 O O . GLU A 1 277 ? 16.200 19.847 -24.962 1.00 88.25 277 GLU A O 1
ATOM 2187 N N . ALA A 1 278 ? 14.854 18.159 -25.537 1.00 86.38 278 ALA A N 1
ATOM 2188 C CA . ALA A 1 278 ? 13.732 19.025 -25.883 1.00 86.38 278 ALA A CA 1
ATOM 2189 C C . ALA A 1 278 ? 13.188 19.863 -24.698 1.00 86.38 278 ALA A C 1
ATOM 2191 O O . ALA A 1 278 ? 12.971 21.059 -24.907 1.00 86.38 278 ALA A O 1
ATOM 2192 N N . PRO A 1 279 ? 13.005 19.325 -23.469 1.00 84.88 279 PRO A N 1
ATOM 2193 C CA . PRO A 1 279 ? 12.627 20.105 -22.285 1.00 84.88 279 PRO A CA 1
ATOM 2194 C C . PRO A 1 279 ? 13.555 21.279 -21.964 1.00 84.88 279 PRO A C 1
ATOM 2196 O O . PRO A 1 279 ? 13.070 22.357 -21.629 1.00 84.88 279 PRO A O 1
ATOM 2199 N N . ASP A 1 280 ? 14.871 21.095 -22.073 1.00 80.38 280 ASP A N 1
ATOM 2200 C CA . ASP A 1 280 ? 15.834 22.153 -21.744 1.00 80.38 280 ASP A CA 1
ATOM 2201 C C . ASP A 1 280 ? 15.668 23.341 -22.693 1.00 80.38 280 ASP A C 1
ATOM 2203 O O . ASP A 1 280 ? 15.571 24.487 -22.261 1.00 80.38 280 ASP A O 1
ATOM 2207 N N . ARG A 1 281 ? 15.497 23.056 -23.986 1.00 77.44 281 ARG A N 1
ATOM 2208 C CA . ARG A 1 281 ? 15.261 24.075 -25.016 1.00 77.44 281 ARG A CA 1
ATOM 2209 C C . ARG A 1 281 ? 13.869 24.715 -24.935 1.00 77.44 281 ARG A C 1
ATOM 2211 O O . ARG A 1 281 ? 13.671 25.819 -25.431 1.00 77.44 281 ARG A O 1
ATOM 2218 N N . LEU A 1 282 ? 12.896 24.028 -24.332 1.00 74.00 282 LEU A N 1
ATOM 2219 C CA . LEU A 1 282 ? 11.570 24.573 -24.005 1.00 74.00 282 LEU A CA 1
ATOM 2220 C C . LEU A 1 282 ? 11.622 25.559 -22.826 1.00 74.00 282 LEU A C 1
ATOM 2222 O O . LEU A 1 282 ? 10.799 26.475 -22.771 1.00 74.00 282 LEU A O 1
ATOM 2226 N N . GLY A 1 283 ? 12.559 25.344 -21.896 1.00 60.91 283 GLY A N 1
ATOM 2227 C CA . GLY A 1 283 ? 12.789 26.177 -20.715 1.00 60.91 283 GLY A CA 1
ATOM 2228 C C . GLY A 1 283 ? 13.718 27.374 -20.945 1.00 60.91 283 GLY A C 1
ATOM 2229 O O . GLY A 1 283 ? 13.813 28.229 -20.070 1.00 60.91 283 GLY A O 1
ATOM 2230 N N . GLU A 1 284 ? 14.392 27.466 -22.098 1.00 65.06 284 GLU A N 1
ATOM 2231 C CA . GLU A 1 284 ? 15.206 28.634 -22.451 1.00 65.06 284 GLU A CA 1
ATOM 2232 C C . GLU A 1 284 ? 14.322 29.888 -22.601 1.00 65.06 284 GLU A C 1
ATOM 2234 O O . GLU A 1 284 ? 13.432 29.956 -23.453 1.00 65.06 284 GLU A O 1
ATOM 2239 N N . GLU A 1 285 ? 14.571 30.897 -21.758 1.00 54.31 285 GLU A N 1
ATOM 2240 C CA . GLU A 1 285 ? 13.896 32.194 -21.822 1.00 54.31 285 GLU A CA 1
ATOM 2241 C C . GLU A 1 285 ? 14.245 32.898 -23.140 1.00 54.31 285 GLU A C 1
ATOM 2243 O O . GLU A 1 285 ? 15.383 33.324 -23.362 1.00 54.31 285 GLU A O 1
ATOM 2248 N N . ILE A 1 286 ? 13.262 33.068 -24.027 1.00 51.41 286 ILE A N 1
ATOM 2249 C CA . ILE A 1 286 ? 13.439 33.939 -25.188 1.00 51.41 286 ILE A CA 1
ATOM 2250 C C . ILE A 1 286 ? 13.363 35.380 -24.681 1.00 51.41 286 ILE A C 1
ATOM 2252 O O . ILE A 1 286 ? 12.283 35.910 -24.431 1.00 51.41 286 ILE A O 1
ATOM 2256 N N . ALA A 1 287 ? 14.520 36.026 -24.534 1.00 41.12 287 ALA A N 1
ATOM 2257 C CA . ALA A 1 287 ? 14.610 37.457 -24.276 1.00 41.12 287 ALA A CA 1
ATOM 2258 C C . ALA A 1 287 ? 14.172 38.241 -25.527 1.00 41.12 287 ALA A C 1
ATOM 2260 O O . ALA A 1 287 ? 14.997 38.684 -26.323 1.00 41.12 287 ALA A O 1
ATOM 2261 N N . THR A 1 288 ? 12.867 38.389 -25.743 1.00 45.22 288 THR A N 1
ATOM 2262 C CA . THR A 1 288 ? 12.343 39.394 -26.675 1.00 45.22 288 THR A CA 1
ATOM 2263 C C . THR A 1 288 ? 12.330 40.764 -25.999 1.00 45.22 288 THR A C 1
ATOM 2265 O O . THR A 1 288 ? 11.936 40.885 -24.843 1.00 45.22 288 THR A O 1
ATOM 2268 N N . GLU A 1 289 ? 12.769 41.793 -26.730 1.00 42.53 289 GLU A N 1
ATOM 2269 C CA . GLU A 1 289 ? 13.061 43.164 -26.263 1.00 42.53 289 GLU A CA 1
ATOM 2270 C C . GLU A 1 289 ? 11.867 43.945 -25.661 1.00 42.53 289 GLU A C 1
ATOM 2272 O O . GLU A 1 289 ? 12.031 45.084 -25.229 1.00 42.53 289 GLU A O 1
ATOM 2277 N N . GLU A 1 290 ? 10.683 43.342 -25.541 1.00 41.22 290 GLU A N 1
ATOM 2278 C CA . GLU A 1 290 ? 9.504 43.938 -24.909 1.00 41.22 290 GLU A CA 1
ATOM 2279 C C . GLU A 1 290 ? 9.059 43.121 -23.681 1.00 41.22 290 GLU A C 1
ATOM 2281 O O . GLU A 1 290 ? 8.332 42.140 -23.781 1.00 41.22 290 GLU A O 1
ATOM 2286 N N . LEU A 1 291 ? 9.525 43.549 -22.502 1.00 46.44 291 LEU A N 1
ATOM 2287 C CA . LEU A 1 291 ? 8.868 43.452 -21.185 1.00 46.44 291 LEU A CA 1
ATOM 2288 C C . LEU A 1 291 ? 7.870 42.290 -20.948 1.00 46.44 291 LEU A C 1
ATOM 2290 O O . LEU A 1 291 ? 6.671 42.517 -20.810 1.00 46.44 291 LEU A O 1
ATOM 2294 N N . ALA A 1 292 ? 8.381 41.075 -20.732 1.00 44.34 292 ALA A N 1
ATOM 2295 C CA . ALA A 1 292 ? 7.916 40.135 -19.700 1.00 44.34 292 ALA A CA 1
ATOM 2296 C C . ALA A 1 292 ? 8.877 38.935 -19.634 1.00 44.34 292 ALA A C 1
ATOM 2298 O O . ALA A 1 292 ? 9.169 38.337 -20.663 1.00 44.34 292 ALA A O 1
ATOM 2299 N N . MET A 1 293 ? 9.335 38.543 -18.436 1.00 51.19 293 MET A N 1
ATOM 2300 C CA . MET A 1 293 ? 9.818 37.168 -18.212 1.00 51.19 293 MET A CA 1
ATOM 2301 C C . MET A 1 293 ? 8.780 36.203 -18.795 1.00 51.19 293 MET A C 1
ATOM 2303 O O . MET A 1 293 ? 7.591 36.370 -18.511 1.00 51.19 293 MET A O 1
ATOM 2307 N N . ASP A 1 294 ? 9.199 35.224 -19.598 1.00 60.31 294 ASP A N 1
ATOM 2308 C CA . ASP A 1 294 ? 8.298 34.223 -20.171 1.00 60.31 294 ASP A CA 1
ATOM 2309 C C . ASP A 1 294 ? 7.764 33.310 -19.059 1.00 60.31 294 ASP A C 1
ATOM 2311 O O . ASP A 1 294 ? 8.292 32.236 -18.775 1.00 60.31 294 ASP A O 1
ATOM 2315 N N . ARG A 1 295 ? 6.689 33.761 -18.400 1.00 57.53 295 ARG A N 1
ATOM 2316 C CA . ARG A 1 295 ? 6.055 33.084 -17.255 1.00 57.53 295 ARG A CA 1
ATOM 2317 C C . ARG A 1 295 ? 5.521 31.688 -17.601 1.00 57.53 295 ARG A C 1
ATOM 2319 O O . ARG A 1 295 ? 5.082 30.971 -16.704 1.00 57.53 295 ARG A O 1
ATOM 2326 N N . PHE A 1 296 ? 5.525 31.302 -18.878 1.00 64.94 296 PHE A N 1
ATOM 2327 C CA . PHE A 1 296 ? 4.994 30.035 -19.367 1.00 64.94 296 PHE A CA 1
ATOM 2328 C C . PHE A 1 296 ? 6.072 29.058 -19.855 1.00 64.94 296 PHE A C 1
ATOM 2330 O O . PHE A 1 296 ? 5.731 27.903 -20.106 1.00 64.94 296 PHE A O 1
ATOM 2337 N N . ALA A 1 297 ? 7.349 29.455 -19.928 1.00 71.00 297 ALA A N 1
ATOM 2338 C CA . ALA A 1 297 ? 8.458 28.580 -20.330 1.00 71.00 297 ALA A CA 1
ATOM 2339 C C . ALA A 1 297 ? 8.533 27.297 -19.496 1.00 71.00 297 ALA A C 1
ATOM 2341 O O . ALA A 1 297 ? 8.478 26.190 -20.031 1.00 71.00 297 ALA A O 1
ATOM 2342 N N . GLU A 1 298 ? 8.516 27.434 -18.174 1.00 72.75 298 GLU A N 1
ATOM 2343 C CA . GLU A 1 298 ? 8.522 26.284 -17.270 1.00 72.75 298 GLU A CA 1
ATOM 2344 C C . GLU A 1 298 ? 7.234 25.443 -17.353 1.00 72.75 298 GLU A C 1
ATOM 2346 O O . GLU A 1 298 ? 7.285 24.222 -17.223 1.00 72.75 298 GLU A O 1
ATOM 2351 N N . ASN A 1 299 ? 6.077 26.047 -17.657 1.00 71.38 299 ASN A N 1
ATOM 2352 C CA . ASN A 1 299 ? 4.838 25.289 -17.881 1.00 71.38 299 ASN A CA 1
ATOM 2353 C C . ASN A 1 299 ? 4.913 24.448 -19.168 1.00 71.38 299 ASN A C 1
ATOM 2355 O O . ASN A 1 299 ? 4.472 23.299 -19.182 1.00 71.38 299 ASN A O 1
ATOM 2359 N N . ARG A 1 300 ? 5.506 24.986 -20.243 1.00 77.00 300 ARG A N 1
ATOM 2360 C CA . ARG A 1 300 ? 5.742 24.254 -21.500 1.00 77.00 300 ARG A CA 1
ATOM 2361 C C . ARG A 1 300 ? 6.762 23.133 -21.319 1.00 77.00 300 ARG A C 1
ATOM 2363 O O . ARG A 1 300 ? 6.559 22.036 -21.841 1.00 77.00 300 ARG A O 1
ATOM 2370 N N . LYS A 1 301 ? 7.818 23.386 -20.542 1.00 82.50 301 LYS A N 1
ATOM 2371 C CA . LYS A 1 301 ? 8.795 22.373 -20.135 1.00 82.50 301 LYS A CA 1
ATOM 2372 C C . LYS A 1 301 ? 8.117 21.233 -19.372 1.00 82.50 301 LYS A C 1
ATOM 2374 O O . LYS A 1 301 ? 8.261 20.081 -19.769 1.00 82.50 301 LYS A O 1
ATOM 2379 N N . LEU A 1 302 ? 7.318 21.540 -18.347 1.00 77.31 302 LEU A N 1
ATOM 2380 C CA . LEU A 1 302 ? 6.565 20.537 -17.582 1.00 77.31 302 LEU A CA 1
ATOM 2381 C C . LEU A 1 302 ? 5.610 19.725 -18.463 1.00 77.31 302 LEU A C 1
ATOM 2383 O O . LEU A 1 302 ? 5.572 18.502 -18.343 1.00 77.31 302 LEU A O 1
ATOM 2387 N N . LEU A 1 303 ? 4.887 20.376 -19.381 1.00 77.06 303 LEU A N 1
ATOM 2388 C CA . LEU A 1 303 ? 3.987 19.700 -20.320 1.00 77.06 303 LEU A CA 1
ATOM 2389 C C . LEU A 1 303 ? 4.724 18.629 -21.139 1.00 77.06 303 LEU A C 1
ATOM 2391 O O . LEU A 1 303 ? 4.242 17.503 -21.264 1.00 77.06 303 LEU A O 1
ATOM 2395 N N . PHE A 1 304 ? 5.908 18.953 -21.665 1.00 84.00 304 PHE A N 1
ATOM 2396 C CA . PHE A 1 304 ? 6.691 18.001 -22.450 1.00 84.00 304 PHE A CA 1
ATOM 2397 C C . PHE A 1 304 ? 7.396 16.943 -21.584 1.00 84.00 304 PHE A C 1
ATOM 2399 O O . PHE A 1 304 ? 7.472 15.787 -21.990 1.00 84.00 304 PHE A O 1
ATOM 2406 N N . LEU A 1 305 ? 7.840 17.278 -20.367 1.00 85.25 305 LEU A N 1
ATOM 2407 C CA . LEU A 1 305 ? 8.369 16.288 -19.416 1.00 85.25 305 LEU A CA 1
ATOM 2408 C C . LEU A 1 305 ? 7.312 15.228 -19.057 1.00 85.25 305 LEU A C 1
ATOM 2410 O O . LEU A 1 305 ? 7.626 14.040 -19.006 1.00 85.25 305 LEU A O 1
ATOM 2414 N N . PHE A 1 306 ? 6.044 15.617 -18.886 1.00 77.06 306 PHE A N 1
ATOM 2415 C CA . PHE A 1 306 ? 4.959 14.646 -18.708 1.00 77.06 306 PHE A CA 1
ATOM 2416 C C . PHE A 1 306 ? 4.734 13.782 -19.952 1.00 77.06 306 PHE A C 1
ATOM 2418 O O . PHE A 1 306 ? 4.455 12.594 -19.813 1.00 77.06 306 PHE A O 1
ATOM 2425 N N . ARG A 1 307 ? 4.916 14.327 -21.162 1.00 83.00 307 ARG A N 1
ATOM 2426 C CA . ARG A 1 307 ? 4.873 13.520 -22.390 1.00 83.00 307 ARG A CA 1
ATOM 2427 C C . ARG A 1 307 ? 5.992 12.487 -22.448 1.00 83.00 307 ARG A C 1
ATOM 2429 O O . ARG A 1 307 ? 5.757 11.366 -22.895 1.00 83.00 307 ARG A O 1
ATOM 2436 N N . ILE A 1 308 ? 7.190 12.850 -21.992 1.00 86.69 308 ILE A N 1
ATOM 2437 C CA . ILE A 1 308 ? 8.312 11.913 -21.903 1.00 86.69 308 ILE A CA 1
ATOM 2438 C C . ILE A 1 308 ? 7.957 10.753 -20.973 1.00 86.69 308 ILE A C 1
ATOM 2440 O O . ILE A 1 308 ? 8.158 9.594 -21.340 1.00 86.69 308 ILE A O 1
ATOM 2444 N N . MET A 1 309 ? 7.370 11.061 -19.812 1.00 77.56 309 MET A N 1
ATOM 2445 C CA . MET A 1 309 ? 6.863 10.038 -18.899 1.00 77.56 309 MET A CA 1
ATOM 2446 C C . MET A 1 309 ? 5.820 9.149 -19.583 1.00 77.56 309 MET A C 1
ATOM 2448 O O . MET A 1 309 ? 5.913 7.941 -19.439 1.00 77.56 309 MET A O 1
ATOM 2452 N N . ASP A 1 310 ? 4.910 9.714 -20.386 1.00 75.62 310 ASP A N 1
ATOM 2453 C CA . ASP A 1 310 ? 3.828 8.986 -21.072 1.00 75.62 310 ASP A CA 1
ATOM 2454 C C . ASP A 1 310 ? 4.265 8.068 -22.226 1.00 75.62 310 ASP A C 1
ATOM 2456 O O . ASP A 1 310 ? 3.475 7.280 -22.744 1.00 75.62 310 ASP A O 1
ATOM 2460 N N . THR A 1 311 ? 5.521 8.160 -22.654 1.00 83.06 311 THR A N 1
ATOM 2461 C CA . THR A 1 311 ? 6.018 7.407 -23.808 1.00 83.06 311 THR A CA 1
ATOM 2462 C C . THR A 1 311 ? 6.813 6.195 -23.327 1.00 83.06 311 THR A C 1
ATOM 2464 O O . THR A 1 311 ? 7.909 6.343 -22.781 1.00 83.06 311 THR A O 1
ATOM 2467 N N . ALA A 1 312 ? 6.299 4.981 -23.555 1.00 78.38 312 ALA A N 1
ATOM 2468 C CA . ALA A 1 312 ? 6.914 3.735 -23.071 1.00 78.38 312 ALA A CA 1
ATOM 2469 C C . ALA A 1 312 ? 8.364 3.554 -23.562 1.00 78.38 312 ALA A C 1
ATOM 2471 O O . ALA A 1 312 ? 9.230 3.083 -22.827 1.00 78.38 312 ALA A O 1
ATOM 2472 N N . GLY A 1 313 ? 8.660 4.028 -24.777 1.00 81.25 313 GLY A N 1
ATOM 2473 C CA . GLY A 1 313 ? 9.997 3.952 -25.379 1.00 81.25 313 GLY A CA 1
ATOM 2474 C C . GLY A 1 313 ? 11.048 4.846 -24.718 1.00 81.25 313 GLY A C 1
ATOM 2475 O O . GLY A 1 313 ? 12.215 4.780 -25.088 1.00 81.25 313 GLY A O 1
ATOM 2476 N N . LEU A 1 314 ? 10.651 5.695 -23.765 1.00 85.56 314 LEU A N 1
ATOM 2477 C CA . LEU A 1 314 ? 11.525 6.611 -23.029 1.00 85.56 314 LEU A CA 1
ATOM 2478 C C . LEU A 1 314 ? 11.793 6.146 -21.589 1.00 85.56 314 LEU A C 1
ATOM 2480 O O . LEU A 1 314 ? 12.349 6.911 -20.803 1.00 85.56 314 LEU A O 1
ATOM 2484 N N . GLY A 1 315 ? 11.469 4.892 -21.247 1.00 78.00 315 GLY A N 1
ATOM 2485 C CA . GLY A 1 315 ? 11.658 4.334 -19.901 1.00 78.00 315 GLY A CA 1
ATOM 2486 C C . GLY A 1 315 ? 13.054 4.565 -19.306 1.00 78.00 315 GLY A C 1
ATOM 2487 O O . GLY A 1 315 ? 13.181 4.870 -18.122 1.00 78.00 315 GLY A O 1
ATOM 2488 N N . LEU A 1 316 ? 14.104 4.534 -20.139 1.00 81.19 316 LEU A N 1
ATOM 2489 C CA . LEU A 1 316 ? 15.495 4.779 -19.723 1.00 81.19 316 LEU A CA 1
ATOM 2490 C C . LEU A 1 316 ? 15.742 6.172 -19.122 1.00 81.19 316 LEU A C 1
ATOM 2492 O O . LEU A 1 316 ? 16.696 6.348 -18.367 1.00 81.19 316 LEU A O 1
ATOM 2496 N N . ILE A 1 317 ? 14.920 7.164 -19.470 1.00 84.06 317 ILE A N 1
ATOM 2497 C CA . ILE A 1 317 ? 15.044 8.542 -18.978 1.00 84.06 317 ILE A CA 1
ATOM 2498 C C . ILE A 1 317 ? 13.924 8.928 -18.011 1.00 84.06 317 ILE A C 1
ATOM 2500 O O . ILE A 1 317 ? 13.917 10.063 -17.544 1.00 84.06 317 ILE A O 1
ATOM 2504 N N . HIS A 1 318 ? 12.996 8.027 -17.669 1.00 80.50 318 HIS A N 1
ATOM 2505 C CA . HIS A 1 318 ? 11.873 8.338 -16.773 1.00 80.50 318 HIS A CA 1
ATOM 2506 C C . HIS A 1 318 ? 12.335 8.789 -15.386 1.00 80.50 318 HIS A C 1
ATOM 2508 O O . HIS A 1 318 ? 11.829 9.782 -14.870 1.00 80.50 318 HIS A O 1
ATOM 2514 N N . GLU A 1 319 ? 13.334 8.127 -14.796 1.00 73.38 319 GLU A N 1
ATOM 2515 C CA . GLU A 1 319 ? 13.843 8.512 -13.473 1.00 73.38 319 GLU A CA 1
ATOM 2516 C C . GLU A 1 319 ? 14.468 9.918 -13.489 1.00 73.38 319 GLU A C 1
ATOM 2518 O O . GLU A 1 319 ? 14.203 10.741 -12.615 1.00 73.38 319 GLU A O 1
ATOM 2523 N N . GLU A 1 320 ? 15.273 10.222 -14.509 1.00 81.25 320 GLU A N 1
ATOM 2524 C CA . GLU A 1 320 ? 15.872 11.547 -14.686 1.00 81.25 320 GLU A CA 1
ATOM 2525 C C . GLU A 1 320 ? 14.809 12.616 -14.979 1.00 81.25 320 GLU A C 1
ATOM 2527 O O . GLU A 1 320 ? 14.824 13.683 -14.368 1.00 81.25 320 GLU A O 1
ATOM 2532 N N . THR A 1 321 ? 13.842 12.301 -15.843 1.00 84.50 321 THR A N 1
ATOM 2533 C CA . THR A 1 321 ? 12.704 13.167 -16.187 1.00 84.50 321 THR A CA 1
ATOM 2534 C C . THR A 1 321 ? 11.883 13.496 -14.946 1.00 84.50 321 THR A C 1
ATOM 2536 O O . THR A 1 321 ? 11.535 14.653 -14.735 1.00 84.50 321 THR A O 1
ATOM 2539 N N . LEU A 1 322 ? 11.631 12.521 -14.070 1.00 75.50 322 LEU A N 1
ATOM 2540 C CA . LEU A 1 322 ? 10.939 12.738 -12.802 1.00 75.50 322 LEU A CA 1
ATOM 2541 C C . LEU A 1 322 ? 11.714 13.673 -11.867 1.00 75.50 322 LEU A C 1
ATOM 2543 O O . LEU A 1 322 ? 11.120 14.554 -11.240 1.00 75.50 322 LEU A O 1
ATOM 2547 N N . ARG A 1 323 ? 13.041 13.526 -11.779 1.00 77.19 323 ARG A N 1
ATOM 2548 C CA . ARG A 1 323 ? 13.874 14.469 -11.014 1.00 77.19 323 ARG A CA 1
ATOM 2549 C C . ARG A 1 323 ? 13.765 15.884 -11.581 1.00 77.19 323 ARG A C 1
ATOM 2551 O O . ARG A 1 323 ? 13.658 16.827 -10.799 1.00 77.19 323 ARG A O 1
ATOM 2558 N N . GLU A 1 324 ? 13.740 16.030 -12.903 1.00 83.19 324 GLU A N 1
ATOM 2559 C CA . GLU A 1 324 ? 13.607 17.334 -13.555 1.00 83.19 324 GLU A CA 1
ATOM 2560 C C . GLU A 1 324 ? 12.203 17.935 -13.379 1.00 83.19 324 GLU A C 1
ATOM 2562 O O . GLU A 1 324 ? 12.094 19.120 -13.076 1.00 83.19 324 GLU A O 1
ATOM 2567 N N . ILE A 1 325 ? 11.136 17.124 -13.437 1.00 80.69 325 ILE A N 1
ATOM 2568 C CA . ILE A 1 325 ? 9.769 17.546 -13.081 1.00 80.69 325 ILE A CA 1
ATOM 2569 C C . ILE A 1 325 ? 9.763 18.102 -11.657 1.00 80.69 325 ILE A C 1
ATOM 2571 O O . ILE A 1 325 ? 9.362 19.243 -11.442 1.00 80.69 325 ILE A O 1
ATOM 2575 N N . ASN A 1 326 ? 10.258 17.332 -10.682 1.00 74.94 326 ASN A N 1
ATOM 2576 C CA . ASN A 1 326 ? 10.298 17.764 -9.285 1.00 74.94 326 ASN A CA 1
ATOM 2577 C C . ASN A 1 326 ? 11.105 19.059 -9.114 1.00 74.94 326 ASN A C 1
ATOM 2579 O O . ASN A 1 326 ? 10.672 19.962 -8.399 1.00 74.94 326 ASN A O 1
ATOM 2583 N N . ARG A 1 327 ? 12.244 19.193 -9.801 1.00 81.69 327 ARG A N 1
ATOM 2584 C CA . ARG A 1 327 ? 13.059 20.413 -9.781 1.00 81.69 327 ARG A CA 1
ATOM 2585 C C . ARG A 1 327 ? 12.304 21.624 -10.338 1.00 81.69 327 ARG A C 1
ATOM 2587 O O . ARG A 1 327 ? 12.285 22.658 -9.670 1.00 81.69 327 ARG A O 1
ATOM 2594 N N . SER A 1 328 ? 11.677 21.497 -11.508 1.00 78.44 328 SER A N 1
ATOM 2595 C CA . SER A 1 328 ? 10.881 22.566 -12.128 1.00 78.44 328 SER A CA 1
ATOM 2596 C C . SER A 1 328 ? 9.702 22.975 -11.239 1.00 78.44 328 SER A C 1
ATOM 2598 O O . SER A 1 328 ? 9.473 24.163 -11.016 1.00 78.44 328 SER A O 1
ATOM 2600 N N . LEU A 1 329 ? 9.008 22.010 -10.626 1.00 76.38 329 LEU A N 1
ATOM 2601 C CA . LEU A 1 329 ? 7.916 22.275 -9.684 1.00 76.38 329 LEU A CA 1
ATOM 2602 C C . LEU A 1 329 ? 8.376 23.071 -8.450 1.00 76.38 329 LEU A C 1
ATOM 2604 O O . LEU A 1 329 ? 7.734 24.053 -8.070 1.00 76.38 329 LEU A O 1
ATOM 2608 N N . VAL A 1 330 ? 9.507 22.691 -7.844 1.00 76.38 330 VAL A N 1
ATOM 2609 C CA . VAL A 1 330 ? 10.087 23.407 -6.693 1.00 76.38 330 VAL A CA 1
ATOM 2610 C C . VAL A 1 330 ? 10.496 24.832 -7.076 1.00 76.38 330 VAL A C 1
ATOM 2612 O O . VAL A 1 330 ? 10.227 25.777 -6.330 1.00 76.38 330 VAL A O 1
ATOM 2615 N N . GLN A 1 331 ? 11.135 25.014 -8.236 1.00 75.44 331 GLN A N 1
ATOM 2616 C CA . GLN A 1 331 ? 11.542 26.337 -8.720 1.00 75.44 331 GLN A CA 1
ATOM 2617 C C . GLN A 1 331 ? 10.337 27.266 -8.900 1.00 75.44 331 GLN A C 1
ATOM 2619 O O . GLN A 1 331 ? 10.376 28.406 -8.429 1.00 75.44 331 GLN A O 1
ATOM 2624 N N . LEU A 1 332 ? 9.246 26.759 -9.478 1.00 71.31 332 LEU A N 1
ATOM 2625 C CA . LEU A 1 332 ? 8.023 27.532 -9.694 1.00 71.31 332 LEU A CA 1
ATOM 2626 C C . LEU A 1 332 ? 7.368 27.975 -8.390 1.00 71.31 332 LEU A C 1
ATOM 2628 O O . LEU A 1 332 ? 7.035 29.153 -8.250 1.00 71.31 332 LEU A O 1
ATOM 2632 N N . ILE A 1 333 ? 7.270 27.084 -7.396 1.00 72.06 333 ILE A N 1
ATOM 2633 C CA . ILE A 1 333 ? 6.728 27.460 -6.084 1.00 72.06 333 ILE A CA 1
ATOM 2634 C C . ILE A 1 333 ? 7.575 28.553 -5.438 1.00 72.06 333 ILE A C 1
ATOM 2636 O O . ILE A 1 333 ? 7.011 29.446 -4.810 1.00 72.06 333 ILE A O 1
ATOM 2640 N N . ARG A 1 334 ? 8.908 28.508 -5.569 1.00 72.81 334 ARG A N 1
ATOM 2641 C CA . ARG A 1 334 ? 9.828 29.459 -4.919 1.00 72.81 334 ARG A CA 1
ATOM 2642 C C . ARG A 1 334 ? 9.864 30.840 -5.579 1.00 72.81 334 ARG A C 1
ATOM 2644 O O . ARG A 1 334 ? 10.075 31.825 -4.868 1.00 72.81 334 ARG A O 1
ATOM 2651 N N . GLN A 1 335 ? 9.643 30.929 -6.886 1.00 70.31 335 GLN A N 1
ATOM 2652 C CA . GLN A 1 335 ? 9.782 32.177 -7.649 1.00 70.31 335 GLN A CA 1
ATOM 2653 C C . GLN A 1 335 ? 8.473 32.964 -7.823 1.00 70.31 335 GLN A C 1
ATOM 2655 O O . GLN A 1 335 ? 8.525 34.173 -8.030 1.00 70.31 335 GLN A O 1
ATOM 2660 N N . GLN A 1 336 ? 7.312 32.313 -7.720 1.00 69.38 336 GLN A N 1
ATOM 2661 C CA . GLN A 1 336 ? 6.013 32.952 -7.960 1.00 69.38 336 GLN A CA 1
ATOM 2662 C C . GLN A 1 336 ? 5.469 33.726 -6.747 1.00 69.38 336 GLN A C 1
ATOM 2664 O O . GLN A 1 336 ? 5.779 33.426 -5.589 1.00 69.38 336 GLN A O 1
ATOM 2669 N N . THR A 1 337 ? 4.621 34.722 -7.017 1.00 68.62 337 THR A N 1
ATOM 2670 C CA . THR A 1 337 ? 3.855 35.436 -5.982 1.00 68.62 337 THR A CA 1
ATOM 2671 C C . THR A 1 337 ? 2.684 34.590 -5.466 1.00 68.62 337 THR A C 1
ATOM 2673 O O . THR A 1 337 ? 2.235 33.661 -6.134 1.00 68.62 337 THR A O 1
ATOM 2676 N N . PHE A 1 338 ? 2.144 34.905 -4.281 1.00 67.44 338 PHE A N 1
ATOM 2677 C CA . PHE A 1 338 ? 1.057 34.116 -3.673 1.00 67.44 338 PHE A CA 1
ATOM 2678 C C . PHE A 1 338 ? -0.188 33.964 -4.568 1.00 67.44 338 PHE A C 1
ATOM 2680 O O . PHE A 1 338 ? -0.797 32.899 -4.567 1.00 67.44 338 PHE A O 1
ATOM 2687 N N . GLU A 1 339 ? -0.553 34.994 -5.338 1.00 66.38 339 GLU A N 1
ATOM 2688 C CA . GLU A 1 339 ? -1.713 34.958 -6.246 1.00 66.38 339 GLU A CA 1
ATOM 2689 C C . GLU A 1 339 ? -1.469 34.082 -7.488 1.00 66.38 339 GLU A C 1
ATOM 2691 O O . GLU A 1 339 ? -2.396 33.477 -8.026 1.00 66.38 339 GLU A O 1
ATOM 2696 N N . GLU A 1 340 ? -0.217 33.986 -7.938 1.00 67.56 340 GLU A N 1
ATOM 2697 C CA . GLU A 1 340 ? 0.179 33.181 -9.098 1.00 67.56 340 GLU A CA 1
ATOM 2698 C C . GLU A 1 340 ? 0.316 31.697 -8.735 1.00 67.56 340 GLU A C 1
ATOM 2700 O O . GLU A 1 340 ? -0.108 30.840 -9.515 1.00 67.56 340 GLU A O 1
ATOM 2705 N N . ILE A 1 341 ? 0.807 31.398 -7.523 1.00 70.44 341 ILE A N 1
ATOM 2706 C CA . ILE A 1 341 ? 0.978 30.023 -7.030 1.00 70.44 341 ILE A CA 1
ATOM 2707 C C . ILE A 1 341 ? -0.362 29.278 -6.999 1.00 70.44 341 ILE A C 1
ATOM 2709 O O . ILE A 1 341 ? -0.409 28.103 -7.348 1.00 70.44 341 ILE A O 1
ATOM 2713 N N . GLU A 1 342 ? -1.467 29.928 -6.623 1.00 69.00 342 GLU A N 1
ATOM 2714 C CA . GLU A 1 342 ? -2.777 29.264 -6.545 1.00 69.00 342 GLU A CA 1
ATOM 2715 C C . GLU A 1 342 ? -3.253 28.763 -7.923 1.00 69.00 342 GLU A C 1
ATOM 2717 O O . GLU A 1 342 ? -3.648 27.604 -8.070 1.00 69.00 342 GLU A O 1
ATOM 2722 N N . ARG A 1 343 ? -3.133 29.594 -8.968 1.00 70.50 343 ARG A N 1
ATOM 2723 C CA . ARG A 1 343 ? -3.459 29.198 -10.354 1.00 70.50 343 ARG A CA 1
ATOM 2724 C C . ARG A 1 343 ? -2.508 28.127 -10.883 1.00 70.50 343 ARG A C 1
ATOM 2726 O O . ARG A 1 343 ? -2.925 27.217 -11.605 1.00 70.50 343 ARG A O 1
ATOM 2733 N N . PHE A 1 344 ? -1.235 28.230 -10.518 1.00 73.19 344 PHE A N 1
ATOM 2734 C CA . PHE A 1 344 ? -0.218 27.257 -10.882 1.00 73.19 344 PHE A CA 1
ATOM 2735 C C . PHE A 1 344 ? -0.479 25.880 -10.251 1.00 73.19 344 PHE A C 1
ATOM 2737 O O . PHE A 1 344 ? -0.433 24.872 -10.959 1.00 73.19 344 PHE A O 1
ATOM 2744 N N . LEU A 1 345 ? -0.810 25.824 -8.957 1.00 74.50 345 LEU A N 1
ATOM 2745 C CA . LEU A 1 345 ? -1.132 24.581 -8.250 1.00 74.50 345 LEU A CA 1
ATOM 2746 C C . LEU A 1 345 ? -2.323 23.868 -8.897 1.00 74.50 345 LEU A C 1
ATOM 2748 O O . LEU A 1 345 ? -2.246 22.666 -9.146 1.00 74.50 345 LEU A O 1
ATOM 2752 N N . LEU A 1 346 ? -3.380 24.610 -9.244 1.00 75.12 346 LEU A N 1
ATOM 2753 C CA . LEU A 1 346 ? -4.550 24.065 -9.943 1.00 75.12 346 LEU A CA 1
ATOM 2754 C C . LEU A 1 346 ? -4.178 23.445 -11.296 1.00 75.12 346 LEU A C 1
ATOM 2756 O O . LEU A 1 346 ? -4.578 22.319 -11.603 1.00 75.12 346 LEU A O 1
ATOM 2760 N N . THR A 1 347 ? -3.383 24.158 -12.095 1.00 71.19 347 THR A N 1
ATOM 2761 C CA . THR A 1 347 ? -2.949 23.686 -13.420 1.00 71.19 347 THR A CA 1
ATOM 2762 C C . THR A 1 347 ? -2.070 22.440 -13.295 1.00 71.19 347 THR A C 1
ATOM 2764 O O . THR A 1 347 ? -2.311 21.431 -13.956 1.00 71.19 347 THR A O 1
ATOM 2767 N N . THR A 1 348 ? -1.102 22.471 -12.380 1.00 74.00 348 THR A N 1
ATOM 2768 C CA . THR A 1 348 ? -0.167 21.368 -12.130 1.00 74.00 348 THR A CA 1
ATOM 2769 C C . THR A 1 348 ? -0.881 20.111 -11.649 1.00 74.00 348 THR A C 1
ATOM 2771 O O . THR A 1 348 ? -0.655 19.033 -12.193 1.00 74.00 348 THR A O 1
ATOM 2774 N N . LEU A 1 349 ? -1.778 20.225 -10.664 1.00 78.19 349 LEU A N 1
ATOM 2775 C CA . LEU A 1 349 ? -2.533 19.079 -10.153 1.00 78.19 349 LEU A CA 1
ATOM 2776 C C . LEU A 1 349 ? -3.486 18.510 -11.209 1.00 78.19 349 LEU A C 1
ATOM 2778 O O . LEU A 1 349 ? -3.683 17.298 -11.250 1.00 78.19 349 LEU A O 1
ATOM 2782 N N . THR A 1 350 ? -4.019 19.345 -12.105 1.00 77.38 350 THR A N 1
ATOM 2783 C CA . THR A 1 350 ? -4.822 18.883 -13.249 1.00 77.38 350 THR A CA 1
ATOM 2784 C C . THR A 1 350 ? -3.982 18.056 -14.226 1.00 77.38 350 THR A C 1
ATOM 2786 O O . THR A 1 350 ? -4.403 16.967 -14.621 1.00 77.38 350 THR A O 1
ATOM 2789 N N . LEU A 1 351 ? -2.772 18.518 -14.562 1.00 70.50 351 LEU A N 1
ATOM 2790 C CA . LEU A 1 351 ? -1.834 17.778 -15.416 1.00 70.50 351 LEU A CA 1
ATOM 2791 C C . LEU A 1 351 ? -1.389 16.461 -14.769 1.00 70.50 351 LEU A C 1
ATOM 2793 O O . LEU A 1 351 ? -1.420 15.413 -15.413 1.00 70.50 351 LEU A O 1
ATOM 2797 N N . LEU A 1 352 ? -1.041 16.484 -13.479 1.00 75.94 352 LEU A N 1
ATOM 2798 C CA . LEU A 1 352 ? -0.699 15.273 -12.729 1.00 75.94 352 LEU A CA 1
ATOM 2799 C C . LEU A 1 352 ? -1.873 14.286 -12.715 1.00 75.94 352 LEU A C 1
ATOM 2801 O O . LEU A 1 352 ? -1.683 13.083 -12.880 1.00 75.94 352 LEU A O 1
ATOM 2805 N N . LYS A 1 353 ? -3.106 14.782 -12.562 1.00 78.94 353 LYS A N 1
ATOM 2806 C CA . LYS A 1 353 ? -4.306 13.941 -12.491 1.00 78.94 353 LYS A CA 1
ATOM 2807 C C . LYS A 1 353 ? -4.590 13.224 -13.807 1.00 78.94 353 LYS A C 1
ATOM 2809 O O . LYS A 1 353 ? -5.056 12.088 -13.776 1.00 78.94 353 LYS A O 1
ATOM 2814 N N . ALA A 1 354 ? -4.292 13.843 -14.948 1.00 71.50 354 ALA A N 1
ATOM 2815 C CA . ALA A 1 354 ? -4.404 13.181 -16.248 1.00 71.50 354 ALA A CA 1
ATOM 2816 C C . ALA A 1 354 ? -3.457 11.968 -16.365 1.00 71.50 354 ALA A C 1
ATOM 2818 O O . ALA A 1 354 ? -3.804 10.975 -17.002 1.00 71.50 354 ALA A O 1
ATOM 2819 N N . ASN A 1 355 ? -2.305 12.020 -15.687 1.00 67.25 355 ASN A N 1
ATOM 2820 C CA . ASN A 1 355 ? -1.238 11.022 -15.791 1.00 67.25 355 ASN A CA 1
ATOM 2821 C C . ASN A 1 355 ? -1.195 10.010 -14.627 1.00 67.25 355 ASN A C 1
ATOM 2823 O O . ASN A 1 355 ? -0.527 8.981 -14.741 1.00 67.25 355 ASN A O 1
ATOM 2827 N N . VAL A 1 356 ? -1.941 10.232 -13.536 1.00 72.06 356 VAL A N 1
ATOM 2828 C CA . VAL A 1 356 ? -1.905 9.382 -12.326 1.00 72.06 356 VAL A CA 1
ATOM 2829 C C . VAL A 1 356 ? -2.274 7.920 -12.583 1.00 72.06 356 VAL A C 1
ATOM 2831 O O . VAL A 1 356 ? -1.739 7.036 -11.927 1.00 72.06 356 VAL A O 1
ATOM 2834 N N . LYS A 1 357 ? -3.163 7.645 -13.548 1.00 69.00 357 LYS A N 1
ATOM 2835 C CA . LYS A 1 357 ? -3.556 6.266 -13.889 1.00 69.00 357 LYS A CA 1
ATOM 2836 C C . LYS A 1 357 ? -2.406 5.463 -14.496 1.00 69.00 357 LYS A C 1
ATOM 2838 O O . LYS A 1 357 ? -2.386 4.249 -14.349 1.00 69.00 357 LYS A O 1
ATOM 2843 N N . LYS A 1 358 ? -1.487 6.138 -15.191 1.00 64.69 358 LYS A N 1
ATOM 2844 C CA . LYS A 1 358 ? -0.335 5.513 -15.847 1.00 64.69 358 LYS A CA 1
ATOM 2845 C C . LYS A 1 358 ? 0.889 5.501 -14.928 1.00 64.69 358 LYS A C 1
ATOM 2847 O O . LYS A 1 358 ? 1.596 4.504 -14.877 1.00 64.69 358 LYS A O 1
ATOM 2852 N N . TYR A 1 359 ? 1.091 6.573 -14.152 1.00 70.00 359 TYR A N 1
ATOM 2853 C CA . TYR A 1 359 ? 2.249 6.742 -13.263 1.00 70.00 359 TYR A CA 1
ATOM 2854 C C . TYR A 1 359 ? 1.824 7.192 -11.858 1.00 70.00 359 TYR A C 1
ATOM 2856 O O . TYR A 1 359 ? 2.033 8.354 -11.474 1.00 70.00 359 TYR A O 1
ATOM 2864 N N . PRO A 1 360 ? 1.212 6.297 -11.065 1.00 77.38 360 PRO A N 1
ATOM 2865 C CA . PRO A 1 360 ? 0.677 6.665 -9.762 1.00 77.38 360 PRO A CA 1
ATOM 2866 C C . PRO A 1 360 ? 1.786 7.042 -8.769 1.00 77.38 360 PRO A C 1
ATOM 2868 O O . PRO A 1 360 ? 1.701 8.105 -8.159 1.00 77.38 360 PRO A O 1
ATOM 2871 N N . HIS A 1 361 ? 2.866 6.256 -8.667 1.00 78.31 361 HIS A N 1
ATOM 2872 C CA . HIS A 1 361 ? 3.982 6.533 -7.745 1.00 78.31 361 HIS A CA 1
ATOM 2873 C C . HIS A 1 361 ? 4.656 7.882 -8.031 1.00 78.31 361 HIS A C 1
ATOM 2875 O O . HIS A 1 361 ? 4.834 8.700 -7.131 1.00 78.31 361 HIS A O 1
ATOM 2881 N N . THR A 1 362 ? 4.957 8.152 -9.302 1.00 74.31 362 THR A N 1
ATOM 2882 C CA . THR A 1 362 ? 5.521 9.421 -9.782 1.00 74.31 362 THR A CA 1
ATOM 2883 C C . THR A 1 362 ? 4.633 10.601 -9.399 1.00 74.31 362 THR A C 1
ATOM 2885 O O . THR A 1 362 ? 5.105 11.585 -8.834 1.00 74.31 362 THR A O 1
ATOM 2888 N N . SER A 1 363 ? 3.329 10.489 -9.659 1.00 80.88 363 SER A N 1
ATOM 2889 C CA . SER A 1 363 ? 2.378 11.566 -9.379 1.00 80.88 363 SER A CA 1
ATOM 2890 C C . SER A 1 363 ? 2.248 11.836 -7.879 1.00 80.88 363 SER A C 1
ATOM 2892 O O . SER A 1 363 ? 2.213 12.992 -7.460 1.00 80.88 363 SER A O 1
ATOM 2894 N N . LEU A 1 364 ? 2.227 10.780 -7.060 1.00 86.62 364 LEU A N 1
ATOM 2895 C CA . LEU A 1 364 ? 2.210 10.883 -5.601 1.00 86.62 364 LEU A CA 1
ATOM 2896 C C . LEU A 1 364 ? 3.496 11.523 -5.062 1.00 86.62 364 LEU A C 1
ATOM 2898 O O . LEU A 1 364 ? 3.423 12.399 -4.201 1.00 86.62 364 LEU A O 1
ATOM 2902 N N . GLN A 1 365 ? 4.659 11.164 -5.607 1.00 83.88 365 GLN A N 1
ATOM 2903 C CA . GLN A 1 365 ? 5.930 11.790 -5.245 1.00 83.88 365 GLN A CA 1
ATOM 2904 C C . GLN A 1 365 ? 5.943 13.286 -5.591 1.00 83.88 365 GLN A C 1
ATOM 2906 O O . GLN A 1 365 ? 6.363 14.098 -4.767 1.00 83.88 365 GLN A O 1
ATOM 2911 N N . CYS A 1 366 ? 5.431 13.677 -6.763 1.00 81.88 366 CYS A N 1
ATOM 2912 C CA . CYS A 1 366 ? 5.289 15.089 -7.120 1.00 81.88 366 CYS A CA 1
ATOM 2913 C C . CYS A 1 366 ? 4.374 15.834 -6.136 1.00 81.88 366 CYS A C 1
ATOM 2915 O O . CYS A 1 366 ? 4.721 16.929 -5.701 1.00 81.88 366 CYS A O 1
ATOM 2917 N N . ILE A 1 367 ? 3.241 15.241 -5.732 1.00 88.88 367 ILE A N 1
ATOM 2918 C CA . ILE A 1 367 ? 2.343 15.819 -4.714 1.00 88.88 367 ILE A CA 1
ATOM 2919 C C . ILE A 1 367 ? 3.069 16.000 -3.380 1.00 88.88 367 ILE A C 1
ATOM 2921 O O . ILE A 1 367 ? 2.931 17.048 -2.751 1.00 88.88 367 ILE A O 1
ATOM 2925 N N . GLN A 1 368 ? 3.863 15.016 -2.957 1.00 90.75 368 GLN A N 1
ATOM 2926 C CA . GLN A 1 368 ? 4.641 15.105 -1.725 1.00 90.75 368 GLN A CA 1
ATOM 2927 C C . GLN A 1 368 ? 5.633 16.275 -1.770 1.00 90.75 368 GLN A C 1
ATOM 2929 O O . GLN A 1 368 ? 5.651 17.098 -0.857 1.00 90.75 368 GLN A O 1
ATOM 2934 N N . VAL A 1 369 ? 6.414 16.380 -2.852 1.00 86.94 369 VAL A N 1
ATOM 2935 C CA . VAL A 1 369 ? 7.415 17.444 -3.047 1.00 86.94 369 VAL A CA 1
ATOM 2936 C C . VAL A 1 369 ? 6.754 18.823 -3.109 1.00 86.94 369 VAL A C 1
ATOM 2938 O O . VAL A 1 369 ? 7.190 19.745 -2.417 1.00 86.94 369 VAL A O 1
ATOM 2941 N N . LEU A 1 370 ? 5.674 18.959 -3.888 1.00 86.19 370 LEU A N 1
ATOM 2942 C CA . LEU A 1 370 ? 4.880 20.188 -3.973 1.00 86.19 370 LEU A CA 1
ATOM 2943 C C . LEU A 1 370 ? 4.351 20.598 -2.599 1.00 86.19 370 LEU A C 1
ATOM 2945 O O . LEU A 1 370 ? 4.508 21.748 -2.191 1.00 86.19 370 LEU A O 1
ATOM 2949 N N . GLY A 1 371 ? 3.752 19.651 -1.878 1.00 89.81 371 GLY A N 1
ATOM 2950 C CA . GLY A 1 371 ? 3.190 19.894 -0.562 1.00 89.81 371 GLY A CA 1
ATOM 2951 C C . GLY A 1 371 ? 4.250 20.362 0.420 1.00 89.81 371 GLY A C 1
ATOM 2952 O O . GLY A 1 371 ? 4.059 21.398 1.051 1.00 89.81 371 GLY A O 1
ATOM 2953 N N . SER A 1 372 ? 5.399 19.680 0.492 1.00 89.56 372 SER A N 1
ATOM 2954 C CA . SER A 1 372 ? 6.521 20.111 1.329 1.00 89.56 372 SER A CA 1
ATOM 2955 C C . SER A 1 372 ? 6.894 21.571 1.063 1.00 89.56 372 SER A C 1
ATOM 2957 O O . SER A 1 372 ? 6.941 22.353 2.009 1.00 89.56 372 SER A O 1
ATOM 2959 N N . GLU A 1 373 ? 7.091 21.994 -0.187 1.00 86.88 373 GLU A N 1
ATOM 2960 C CA . GLU A 1 373 ? 7.420 23.397 -0.491 1.00 86.88 373 GLU A CA 1
ATOM 2961 C C . GLU A 1 373 ? 6.290 24.376 -0.122 1.00 86.88 373 GLU A C 1
ATOM 2963 O O . GLU A 1 373 ? 6.563 25.471 0.377 1.00 86.88 373 GLU A O 1
ATOM 2968 N N . VAL A 1 374 ? 5.022 23.986 -0.295 1.00 88.56 374 VAL A N 1
ATOM 2969 C CA . VAL A 1 374 ? 3.866 24.791 0.136 1.00 88.56 374 VAL A CA 1
ATOM 2970 C C . VAL A 1 374 ? 3.861 24.990 1.658 1.00 88.56 374 VAL A C 1
ATOM 2972 O O . VAL A 1 374 ? 3.669 26.118 2.119 1.00 88.56 374 VAL A O 1
ATOM 2975 N N . PHE A 1 375 ? 4.141 23.948 2.448 1.00 90.31 375 PHE A N 1
ATOM 2976 C CA . PHE A 1 375 ? 4.253 24.057 3.910 1.00 90.31 375 PHE A CA 1
ATOM 2977 C C . PHE A 1 375 ? 5.392 24.998 4.334 1.00 90.31 375 PHE A C 1
ATOM 2979 O O . PHE A 1 375 ? 5.197 25.827 5.226 1.00 90.31 375 PHE A O 1
ATOM 2986 N N . HIS A 1 376 ? 6.546 24.957 3.654 1.00 88.38 376 HIS A N 1
ATOM 2987 C CA . HIS A 1 376 ? 7.690 25.835 3.951 1.00 88.38 376 HIS A CA 1
ATOM 2988 C C . HIS A 1 376 ? 7.390 27.330 3.746 1.00 88.38 376 HIS A C 1
ATOM 2990 O O . HIS A 1 376 ? 8.038 28.174 4.365 1.00 88.38 376 HIS A O 1
ATOM 2996 N N . ARG A 1 377 ? 6.393 27.691 2.921 1.00 84.06 377 ARG A N 1
ATOM 2997 C CA . ARG A 1 377 ? 5.949 29.089 2.763 1.00 84.06 377 ARG A CA 1
ATOM 2998 C C . ARG A 1 377 ? 5.243 29.646 4.006 1.00 84.06 377 ARG A C 1
ATOM 3000 O O . ARG A 1 377 ? 5.067 30.859 4.089 1.00 84.06 377 ARG A O 1
ATOM 3007 N N . GLY A 1 378 ? 4.817 28.796 4.946 1.00 84.19 378 GLY A N 1
ATOM 3008 C CA . GLY A 1 378 ? 4.231 29.211 6.226 1.00 84.19 378 GLY A CA 1
ATOM 3009 C C . GLY A 1 378 ? 2.873 29.919 6.124 1.00 84.19 378 GLY A C 1
ATOM 3010 O O . GLY A 1 378 ? 2.471 30.605 7.062 1.00 84.19 378 GLY A O 1
ATOM 3011 N N . ASN A 1 379 ? 2.166 29.784 4.997 1.00 86.19 379 ASN A N 1
ATOM 3012 C CA . ASN A 1 379 ? 0.871 30.422 4.762 1.00 86.19 379 ASN A CA 1
ATOM 3013 C C . ASN A 1 379 ? -0.263 29.391 4.866 1.00 86.19 379 ASN A C 1
ATOM 3015 O O . ASN A 1 379 ? -0.446 28.576 3.962 1.00 86.19 379 ASN A O 1
ATOM 3019 N N . SER A 1 380 ? -1.053 29.461 5.942 1.00 88.88 380 SER A N 1
ATOM 3020 C CA . SER A 1 380 ? -2.128 28.497 6.212 1.00 88.88 380 SER A CA 1
ATOM 3021 C C . SER A 1 380 ? -3.213 28.466 5.135 1.00 88.88 380 SER A C 1
ATOM 3023 O O . SER A 1 380 ? -3.749 27.401 4.856 1.00 88.88 380 SER A O 1
ATOM 3025 N N . ARG A 1 381 ? -3.519 29.601 4.490 1.00 87.31 381 ARG A N 1
ATOM 3026 C CA . ARG A 1 381 ? -4.509 29.650 3.403 1.00 87.31 381 ARG A CA 1
ATOM 3027 C C . ARG A 1 381 ? -4.013 28.902 2.170 1.00 87.31 381 ARG A C 1
ATOM 3029 O O . ARG A 1 381 ? -4.778 28.162 1.569 1.00 87.31 381 ARG A O 1
ATOM 3036 N N . LEU A 1 382 ? -2.741 29.088 1.812 1.00 86.81 382 LEU A N 1
ATOM 3037 C CA . LEU A 1 382 ? -2.137 28.388 0.678 1.00 86.81 382 LEU A CA 1
ATOM 3038 C C . LEU A 1 382 ? -2.066 26.877 0.934 1.00 86.81 382 LEU A C 1
ATOM 3040 O O . LEU A 1 382 ? -2.380 26.093 0.041 1.00 86.81 382 LEU A O 1
ATOM 3044 N N . VAL A 1 383 ? -1.691 26.487 2.157 1.00 91.38 383 VAL A N 1
ATOM 3045 C CA . VAL A 1 383 ? -1.706 25.087 2.599 1.00 91.38 383 VAL A CA 1
ATOM 3046 C C . VAL A 1 383 ? -3.114 24.513 2.472 1.00 91.38 383 VAL A C 1
ATOM 3048 O O . VAL A 1 383 ? -3.275 23.484 1.830 1.00 91.38 383 VAL A O 1
ATOM 3051 N N . GLU A 1 384 ? -4.139 25.192 2.989 1.00 91.19 384 GLU A N 1
ATOM 3052 C CA . GLU A 1 384 ? -5.520 24.705 2.909 1.00 91.19 384 GLU A CA 1
ATOM 3053 C C . GLU A 1 384 ? -5.995 24.535 1.459 1.00 91.19 384 GLU A C 1
ATOM 3055 O O . GLU A 1 384 ? -6.550 23.490 1.117 1.00 91.19 384 GLU A O 1
ATOM 3060 N N . THR A 1 385 ? -5.710 25.501 0.575 1.00 88.25 385 THR A N 1
ATOM 3061 C CA . THR A 1 385 ? -6.020 25.366 -0.857 1.00 88.25 385 THR A CA 1
ATOM 3062 C C . THR A 1 385 ? -5.312 24.152 -1.468 1.00 88.25 385 THR A C 1
ATOM 3064 O O . THR A 1 385 ? -5.936 23.367 -2.180 1.00 88.25 385 THR A O 1
ATOM 3067 N N . PHE A 1 386 ? -4.025 23.952 -1.168 1.00 91.25 386 PHE A N 1
ATOM 3068 C CA . PHE A 1 386 ? -3.272 22.793 -1.649 1.00 91.25 386 PHE A CA 1
ATOM 3069 C C . PHE A 1 386 ? -3.844 21.463 -1.133 1.00 91.25 386 PHE A C 1
ATOM 3071 O O . PHE A 1 386 ? -3.992 20.516 -1.908 1.00 91.25 386 PHE A O 1
ATOM 3078 N N . LEU A 1 387 ? -4.191 21.376 0.156 1.00 93.06 387 LEU A N 1
ATOM 3079 C CA . LEU A 1 387 ? -4.773 20.169 0.748 1.00 93.06 387 LEU A CA 1
ATOM 3080 C C . LEU A 1 387 ? -6.127 19.849 0.110 1.00 93.06 387 LEU A C 1
ATOM 3082 O O . LEU A 1 387 ? -6.379 18.699 -0.248 1.00 93.06 387 LEU A O 1
ATOM 3086 N N . PHE A 1 388 ? -6.969 20.858 -0.108 1.00 90.62 388 PHE A N 1
ATOM 3087 C CA . PHE A 1 388 ? -8.257 20.690 -0.772 1.00 90.62 388 PHE A CA 1
ATOM 3088 C C . PHE A 1 388 ? -8.109 20.183 -2.212 1.00 90.62 388 PHE A C 1
ATOM 3090 O O . PHE A 1 388 ? -8.796 19.244 -2.626 1.00 90.62 388 PHE A O 1
ATOM 3097 N N . GLU A 1 389 ? -7.162 20.740 -2.968 1.00 89.06 389 GLU A N 1
ATOM 3098 C CA . GLU A 1 389 ? -6.878 20.276 -4.325 1.00 89.06 389 GLU A CA 1
ATOM 3099 C C . GLU A 1 389 ? -6.220 18.886 -4.346 1.00 89.06 389 GLU A C 1
ATOM 3101 O O . GLU A 1 389 ? -6.500 18.089 -5.239 1.00 89.06 389 GLU A O 1
ATOM 3106 N N . THR A 1 390 ? -5.462 18.514 -3.311 1.00 92.19 390 THR A N 1
ATOM 3107 C CA . THR A 1 390 ? -4.951 17.142 -3.124 1.00 92.19 390 THR A CA 1
ATOM 3108 C C . THR A 1 390 ? -6.089 16.140 -2.879 1.00 92.19 390 THR A C 1
ATOM 3110 O O . THR A 1 390 ? -6.096 15.049 -3.447 1.00 92.19 390 THR A O 1
ATOM 3113 N N . VAL A 1 391 ? -7.123 16.507 -2.115 1.00 92.25 391 VAL A N 1
ATOM 3114 C CA . VAL A 1 391 ? -8.331 15.670 -1.956 1.00 92.25 391 VAL A CA 1
ATOM 3115 C C . VAL A 1 391 ? -9.105 15.560 -3.282 1.00 92.25 391 VAL A C 1
ATOM 3117 O O . VAL A 1 391 ? -9.651 14.506 -3.640 1.00 92.25 391 VAL A O 1
ATOM 3120 N N . ARG A 1 392 ? -9.136 16.636 -4.077 1.00 88.81 392 ARG A N 1
ATOM 3121 C CA . ARG A 1 392 ? -9.762 16.649 -5.410 1.00 88.81 392 ARG A CA 1
ATOM 3122 C C . ARG A 1 392 ? -8.978 15.876 -6.464 1.00 88.81 392 ARG A C 1
ATOM 3124 O O . ARG A 1 392 ? -9.615 15.300 -7.359 1.00 88.81 392 ARG A O 1
ATOM 3131 N N . PHE A 1 393 ? -7.657 15.821 -6.343 1.00 87.69 393 PHE A N 1
ATOM 3132 C CA . PHE A 1 393 ? -6.778 15.020 -7.185 1.00 87.69 393 PHE A CA 1
ATOM 3133 C C . PHE A 1 393 ? -7.238 13.558 -7.186 1.00 87.69 393 PHE A C 1
ATOM 3135 O O . PHE A 1 393 ? -7.563 13.024 -8.246 1.00 87.69 393 PHE A O 1
ATOM 3142 N N . GLY A 1 394 ? -7.453 12.985 -6.000 1.00 87.62 394 GLY A N 1
ATOM 3143 C CA . GLY A 1 394 ? -8.001 11.641 -5.821 1.00 87.62 394 GLY A CA 1
ATOM 3144 C C . GLY A 1 394 ? -7.126 10.764 -4.935 1.00 87.62 394 GLY A C 1
ATOM 3145 O O . GLY A 1 394 ? -6.022 11.149 -4.558 1.00 87.62 394 GLY A O 1
ATOM 3146 N N . PHE A 1 395 ? -7.652 9.590 -4.600 1.00 91.88 395 PHE A N 1
ATOM 3147 C CA . PHE A 1 395 ? -7.007 8.614 -3.731 1.00 91.88 395 PHE A CA 1
ATOM 3148 C C . PHE A 1 395 ? -6.843 7.285 -4.474 1.00 91.88 395 PHE A C 1
ATOM 3150 O O . PHE A 1 395 ? -7.722 6.888 -5.240 1.00 91.88 395 PHE A O 1
ATOM 3157 N N . GLN A 1 396 ? -5.715 6.611 -4.268 1.00 90.81 396 GLN A N 1
ATOM 3158 C CA . GLN A 1 396 ? -5.452 5.276 -4.796 1.00 90.81 396 GLN A CA 1
ATOM 3159 C C . GLN A 1 396 ? -6.063 4.232 -3.860 1.00 90.81 396 GLN A C 1
ATOM 3161 O O . GLN A 1 396 ? -5.552 3.996 -2.768 1.00 90.81 396 GLN A O 1
ATOM 3166 N N . TYR A 1 397 ? -7.173 3.622 -4.269 1.00 89.50 397 TYR A N 1
ATOM 3167 C CA . TYR A 1 397 ? -7.865 2.578 -3.504 1.00 89.50 397 TYR A CA 1
ATOM 3168 C C . TYR A 1 397 ? -7.150 1.231 -3.613 1.00 89.50 397 TYR A C 1
ATOM 3170 O O . TYR A 1 397 ? -6.528 0.962 -4.641 1.00 89.50 397 TYR A O 1
ATOM 3178 N N . ALA A 1 398 ? -7.275 0.382 -2.585 1.00 84.25 398 ALA A N 1
ATOM 3179 C CA . ALA A 1 398 ? -6.651 -0.944 -2.547 1.00 84.25 398 ALA A CA 1
ATOM 3180 C C . ALA A 1 398 ? -7.087 -1.832 -3.722 1.00 84.25 398 ALA A C 1
ATOM 3182 O O . ALA A 1 398 ? -6.265 -2.594 -4.224 1.00 84.25 398 ALA A O 1
ATOM 3183 N N . ASN A 1 399 ? -8.345 -1.695 -4.171 1.00 80.44 399 ASN A N 1
ATOM 3184 C CA . ASN A 1 399 ? -8.928 -2.411 -5.312 1.00 80.44 399 ASN A CA 1
ATOM 3185 C C . ASN A 1 399 ? -8.545 -3.895 -5.322 1.00 80.44 399 ASN A C 1
ATOM 3187 O O . ASN A 1 399 ? -7.999 -4.386 -6.305 1.00 80.44 399 ASN A O 1
ATOM 3191 N N . PHE A 1 400 ? -8.782 -4.586 -4.207 1.00 77.19 400 PHE A N 1
ATOM 3192 C CA . PHE A 1 400 ? -8.502 -6.011 -4.120 1.00 77.19 400 PHE A CA 1
ATOM 3193 C C . PHE A 1 400 ? -9.375 -6.771 -5.128 1.00 77.19 400 PHE A C 1
ATOM 3195 O O . PHE A 1 400 ? -10.602 -6.693 -5.073 1.00 77.19 400 PHE A O 1
ATOM 3202 N N . GLN A 1 401 ? -8.729 -7.463 -6.067 1.00 71.44 401 GLN A N 1
ATOM 3203 C CA . GLN A 1 401 ? -9.376 -8.202 -7.161 1.00 71.44 401 GLN A CA 1
ATOM 3204 C C . GLN A 1 401 ? -9.191 -9.721 -7.044 1.00 71.44 401 GLN A C 1
ATOM 3206 O O . GLN A 1 401 ? -9.513 -10.449 -7.978 1.00 71.44 401 GLN A O 1
ATOM 3211 N N . GLY A 1 402 ? -8.692 -10.201 -5.905 1.00 72.94 402 GLY A N 1
ATOM 3212 C CA . GLY A 1 402 ? -8.394 -11.609 -5.669 1.00 72.94 402 GLY A CA 1
ATOM 3213 C C . GLY A 1 402 ? -6.900 -11.893 -5.601 1.00 72.94 402 GLY A C 1
ATOM 3214 O O . GLY A 1 402 ? -6.109 -11.027 -5.224 1.00 72.94 402 GLY A O 1
ATOM 3215 N N . LEU A 1 403 ? -6.522 -13.128 -5.925 1.00 72.25 403 LEU A N 1
ATOM 3216 C CA . LEU A 1 403 ? -5.149 -13.628 -5.845 1.00 72.25 403 LEU A CA 1
ATOM 3217 C C . LEU A 1 403 ? -4.656 -14.029 -7.241 1.00 72.25 403 LEU A C 1
ATOM 3219 O O . LEU A 1 403 ? -5.434 -14.557 -8.032 1.00 72.25 403 LEU A O 1
ATOM 3223 N N . ASN A 1 404 ? -3.385 -13.762 -7.548 1.00 66.56 404 ASN A N 1
ATOM 3224 C CA . ASN A 1 404 ? -2.760 -14.198 -8.802 1.00 66.56 404 ASN A CA 1
ATOM 3225 C C . ASN A 1 404 ? -2.334 -15.680 -8.741 1.00 66.56 404 ASN A C 1
ATOM 3227 O O . ASN A 1 404 ? -2.466 -16.337 -7.704 1.00 66.56 404 ASN A O 1
ATOM 3231 N N . ASP A 1 405 ? -1.792 -16.194 -9.848 1.00 62.00 405 ASP A N 1
ATOM 3232 C CA . ASP A 1 405 ? -1.306 -17.580 -9.962 1.00 62.00 405 ASP A CA 1
ATOM 3233 C C . ASP A 1 405 ? -0.187 -17.896 -8.946 1.00 62.00 405 ASP A C 1
ATOM 3235 O O . ASP A 1 405 ? -0.077 -19.022 -8.466 1.00 62.00 405 ASP A O 1
ATOM 3239 N N . ASP A 1 406 ? 0.579 -16.878 -8.538 1.00 59.28 406 ASP A N 1
ATOM 3240 C CA . ASP A 1 406 ? 1.614 -16.952 -7.495 1.00 59.28 406 ASP A CA 1
ATOM 3241 C C . ASP A 1 406 ? 1.056 -16.794 -6.062 1.00 59.28 406 ASP A C 1
ATOM 3243 O O . ASP A 1 406 ? 1.811 -16.661 -5.097 1.00 59.28 406 ASP A O 1
ATOM 3247 N N . TRP A 1 407 ? -0.273 -16.811 -5.908 1.00 66.88 407 TRP A N 1
ATOM 3248 C CA . TRP A 1 407 ? -1.015 -16.707 -4.646 1.00 66.88 407 TRP A CA 1
ATOM 3249 C C . TRP A 1 407 ? -0.843 -15.370 -3.908 1.00 66.88 407 TRP A C 1
ATOM 3251 O O . TRP A 1 407 ? -1.022 -15.299 -2.693 1.00 66.88 407 TRP A O 1
ATOM 3261 N N . GLN A 1 408 ? -0.535 -14.294 -4.622 1.00 66.69 408 GLN A N 1
ATOM 3262 C CA . GLN A 1 408 ? -0.375 -12.949 -4.070 1.00 66.69 408 GLN A CA 1
ATOM 3263 C C . GLN A 1 408 ? -1.648 -12.109 -4.256 1.00 66.69 408 GLN A C 1
ATOM 3265 O O . GLN A 1 408 ? -2.266 -12.185 -5.323 1.00 66.69 408 GLN A O 1
ATOM 3270 N N . PRO A 1 409 ? -2.023 -11.249 -3.286 1.00 70.75 409 PRO A N 1
ATOM 3271 C CA . PRO A 1 409 ? -3.079 -10.249 -3.441 1.00 70.75 409 PRO A CA 1
ATOM 3272 C C . PRO A 1 409 ? -2.859 -9.371 -4.666 1.00 70.75 409 PRO A C 1
ATOM 3274 O O . PRO A 1 409 ? -1.883 -8.622 -4.738 1.00 70.75 409 PRO A O 1
ATOM 3277 N N . ILE A 1 410 ? -3.809 -9.426 -5.599 1.00 75.25 410 ILE A N 1
ATOM 3278 C CA . ILE A 1 410 ? -3.931 -8.471 -6.696 1.00 75.25 410 ILE A CA 1
ATOM 3279 C C . ILE A 1 410 ? -4.555 -7.214 -6.101 1.00 75.25 410 ILE A C 1
ATOM 3281 O O . ILE A 1 410 ? -5.775 -7.093 -5.962 1.00 75.25 410 ILE A O 1
ATOM 3285 N N . THR A 1 411 ? -3.691 -6.293 -5.693 1.00 80.44 411 THR A N 1
ATOM 3286 C CA . THR A 1 411 ? -4.063 -4.985 -5.157 1.00 80.44 411 THR A CA 1
ATOM 3287 C C . THR A 1 411 ? -3.375 -3.881 -5.940 1.00 80.44 411 THR A C 1
ATOM 3289 O O . THR A 1 411 ? -2.382 -4.094 -6.636 1.00 80.44 411 THR A O 1
ATOM 3292 N N . ASN A 1 412 ? -3.907 -2.669 -5.831 1.00 83.19 412 ASN A N 1
ATOM 3293 C CA . ASN A 1 412 ? -3.259 -1.486 -6.367 1.00 83.19 412 ASN A CA 1
ATOM 3294 C C . ASN A 1 412 ? -1.946 -1.219 -5.602 1.00 83.19 412 ASN A C 1
ATOM 3296 O O . ASN A 1 412 ? -2.008 -0.825 -4.430 1.00 83.19 412 ASN A O 1
ATOM 3300 N N . PRO A 1 413 ? -0.766 -1.345 -6.240 1.00 80.06 413 PRO A N 1
ATOM 3301 C CA . PRO A 1 413 ? 0.519 -1.175 -5.560 1.00 80.06 413 PRO A CA 1
ATOM 3302 C C . PRO A 1 413 ? 0.722 0.253 -5.034 1.00 80.06 413 PRO A C 1
ATOM 3304 O O . PRO A 1 413 ? 1.474 0.468 -4.088 1.00 80.06 413 PRO A O 1
ATOM 3307 N N . ALA A 1 414 ? 0.014 1.239 -5.594 1.00 86.81 414 ALA A N 1
ATOM 3308 C CA . ALA A 1 414 ? 0.105 2.628 -5.166 1.00 86.81 414 ALA A CA 1
ATOM 3309 C C . ALA A 1 414 ? -0.785 2.972 -3.961 1.00 86.81 414 ALA A C 1
ATOM 3311 O O . ALA A 1 414 ? -0.709 4.095 -3.463 1.00 86.81 414 ALA A O 1
ATOM 3312 N N . HIS A 1 415 ? -1.634 2.053 -3.485 1.00 90.75 415 HIS A N 1
ATOM 3313 C CA . HIS A 1 415 ? -2.543 2.319 -2.366 1.00 90.75 415 HIS A CA 1
ATOM 3314 C C . HIS A 1 415 ? -1.785 2.679 -1.084 1.00 90.75 415 HIS A C 1
ATOM 3316 O O . HIS A 1 415 ? -2.014 3.741 -0.500 1.00 90.75 415 HIS A O 1
ATOM 3322 N N . LEU A 1 416 ? -0.846 1.823 -0.671 1.00 91.44 416 LEU A N 1
ATOM 3323 C CA . LEU A 1 416 ? -0.082 2.042 0.556 1.00 91.44 416 LEU A CA 1
ATOM 3324 C C . LEU A 1 416 ? 0.829 3.269 0.441 1.00 91.44 416 LEU A C 1
ATOM 3326 O O . LEU A 1 416 ? 0.916 4.071 1.372 1.00 91.44 416 LEU A O 1
ATOM 3330 N N . ASP A 1 417 ? 1.438 3.468 -0.728 1.00 91.31 417 ASP A N 1
ATOM 3331 C CA . ASP A 1 417 ? 2.250 4.651 -1.014 1.00 91.31 417 ASP A CA 1
ATOM 3332 C C . ASP A 1 417 ? 1.427 5.940 -0.958 1.00 91.31 417 ASP A C 1
ATOM 3334 O O . ASP A 1 417 ? 1.896 6.948 -0.432 1.00 91.31 417 ASP A O 1
ATOM 3338 N N . ASN A 1 418 ? 0.173 5.921 -1.416 1.00 94.19 418 ASN A N 1
ATOM 3339 C CA . ASN A 1 418 ? -0.720 7.066 -1.277 1.00 94.19 418 ASN A CA 1
ATOM 3340 C C . ASN A 1 418 ? -0.977 7.384 0.201 1.00 94.19 418 ASN A C 1
ATOM 3342 O O . ASN A 1 418 ? -0.933 8.560 0.576 1.00 94.19 418 ASN A O 1
ATOM 3346 N N . ILE A 1 419 ? -1.240 6.374 1.039 1.00 95.50 419 ILE A N 1
ATOM 3347 C CA . ILE A 1 419 ? -1.422 6.577 2.485 1.00 95.50 419 ILE A CA 1
ATOM 3348 C C . ILE A 1 419 ? -0.155 7.208 3.074 1.00 95.50 419 ILE A C 1
ATOM 3350 O O . ILE A 1 419 ? -0.246 8.221 3.766 1.00 95.50 419 ILE A O 1
ATOM 3354 N N . ARG A 1 420 ? 1.027 6.671 2.748 1.00 95.94 420 ARG A N 1
ATOM 3355 C CA . ARG A 1 420 ? 2.324 7.183 3.219 1.00 95.94 420 ARG A CA 1
ATOM 3356 C C . ARG A 1 420 ? 2.584 8.621 2.788 1.00 95.94 420 ARG A C 1
ATOM 3358 O O . ARG A 1 420 ? 3.004 9.431 3.610 1.00 95.94 420 ARG A O 1
ATOM 3365 N N . VAL A 1 421 ? 2.294 8.971 1.536 1.00 95.19 421 VAL A N 1
ATOM 3366 C CA . VAL A 1 421 ? 2.441 10.347 1.041 1.00 95.19 421 VAL A CA 1
ATOM 3367 C C . VAL A 1 421 ? 1.509 11.297 1.786 1.00 95.19 421 VAL A C 1
ATOM 3369 O O . VAL A 1 421 ? 1.950 12.352 2.239 1.00 95.19 421 VAL A O 1
ATOM 3372 N N . TRP A 1 422 ? 0.241 10.928 1.978 1.00 96.69 422 TRP A N 1
ATOM 3373 C CA . TRP A 1 422 ? -0.703 11.771 2.717 1.00 96.69 422 TRP A CA 1
ATOM 3374 C C . TRP A 1 422 ? -0.308 11.912 4.191 1.00 96.69 422 TRP A C 1
ATOM 3376 O O . TRP A 1 422 ? -0.353 13.021 4.721 1.00 96.69 422 TRP A O 1
ATOM 3386 N N . LEU A 1 423 ? 0.161 10.840 4.838 1.00 96.88 423 LEU A N 1
ATOM 3387 C CA . LEU A 1 423 ? 0.729 10.910 6.188 1.00 96.88 423 LEU A CA 1
ATOM 3388 C C . LEU A 1 423 ? 1.970 11.802 6.237 1.00 96.88 423 LEU A C 1
ATOM 3390 O O . LEU A 1 423 ? 2.095 12.610 7.151 1.00 96.88 423 LEU A O 1
ATOM 3394 N N . SER A 1 424 ? 2.858 11.718 5.246 1.00 96.19 424 SER A N 1
ATOM 3395 C CA . SER A 1 424 ? 4.042 12.575 5.157 1.00 96.19 424 SER A CA 1
ATOM 3396 C C . SER A 1 424 ? 3.681 14.058 5.085 1.00 96.19 424 SER A C 1
ATOM 3398 O O . SER A 1 424 ? 4.347 14.868 5.730 1.00 96.19 424 SER A O 1
ATOM 3400 N N . LEU A 1 425 ? 2.610 14.410 4.363 1.00 95.88 425 LEU A N 1
ATOM 3401 C CA . LEU A 1 425 ? 2.065 15.769 4.332 1.00 95.88 425 LEU A CA 1
ATOM 3402 C C . LEU A 1 425 ? 1.468 16.171 5.687 1.00 95.88 425 LEU A C 1
ATOM 3404 O O . LEU A 1 425 ? 1.775 17.249 6.186 1.00 95.88 425 LEU A O 1
ATOM 3408 N N . ILE A 1 426 ? 0.675 15.294 6.314 1.00 96.19 426 ILE A N 1
ATOM 3409 C CA . ILE A 1 426 ? 0.079 15.534 7.641 1.00 96.19 426 ILE A CA 1
ATOM 3410 C C . ILE A 1 426 ? 1.162 15.772 8.702 1.00 96.19 426 ILE A C 1
ATOM 3412 O O . ILE A 1 426 ? 1.019 16.649 9.553 1.00 96.19 426 ILE A O 1
ATOM 3416 N N . MET A 1 427 ? 2.264 15.024 8.638 1.00 95.62 427 MET A N 1
ATOM 3417 C CA . MET A 1 427 ? 3.386 15.134 9.569 1.00 95.62 427 MET A CA 1
ATOM 3418 C C . MET A 1 427 ? 4.179 16.442 9.420 1.00 95.62 427 MET A C 1
ATOM 3420 O O . MET A 1 427 ? 4.846 16.831 10.378 1.00 95.62 427 MET A O 1
ATOM 3424 N N . GLN A 1 428 ? 4.095 17.154 8.284 1.00 94.75 428 GLN A N 1
ATOM 3425 C CA . GLN A 1 428 ? 4.777 18.449 8.119 1.00 94.75 428 GLN A CA 1
ATOM 3426 C C . GLN A 1 428 ? 4.301 19.461 9.163 1.00 94.75 428 GLN A C 1
ATOM 3428 O O . GLN A 1 428 ? 5.109 20.081 9.850 1.00 94.75 428 GLN A O 1
ATOM 3433 N N . GLU A 1 429 ? 2.983 19.616 9.294 1.00 95.12 429 GLU A N 1
ATOM 3434 C CA . GLU A 1 429 ? 2.372 20.527 10.257 1.00 95.12 429 GLU A CA 1
ATOM 3435 C C . GLU A 1 429 ? 0.958 20.032 10.628 1.00 95.12 429 GLU A C 1
ATOM 3437 O O . GLU A 1 429 ? -0.041 20.489 10.057 1.00 95.12 429 GLU A O 1
ATOM 3442 N N . PRO A 1 430 ? 0.851 19.093 11.593 1.00 94.56 430 PRO A N 1
ATOM 3443 C CA . PRO A 1 430 ? -0.395 18.415 11.963 1.00 94.56 430 PRO A CA 1
ATOM 3444 C C . PRO A 1 430 ? -1.595 19.346 12.171 1.00 94.56 430 PRO A C 1
ATOM 3446 O O . PRO A 1 430 ? -2.700 19.060 11.710 1.00 94.56 430 PRO A O 1
ATOM 3449 N N . LYS A 1 431 ? -1.381 20.504 12.808 1.00 94.00 431 LYS A N 1
ATOM 3450 C CA . LYS A 1 431 ? -2.439 21.477 13.134 1.00 94.00 431 LYS A CA 1
ATOM 3451 C C . LYS A 1 431 ? -3.159 22.070 11.913 1.00 94.00 431 LYS A C 1
ATOM 3453 O O . LYS A 1 431 ? -4.249 22.606 12.077 1.00 94.00 431 LYS A O 1
ATOM 3458 N N . TRP A 1 432 ? -2.563 22.016 10.718 1.00 94.19 432 TRP A N 1
ATOM 3459 C CA . TRP A 1 432 ? -3.155 22.528 9.472 1.00 94.19 432 TRP A CA 1
ATOM 3460 C C . TRP A 1 432 ? -3.791 21.437 8.610 1.00 94.19 432 TRP A C 1
ATOM 3462 O O . TRP A 1 432 ? -4.367 21.742 7.576 1.00 94.19 432 TRP A O 1
ATOM 3472 N N . CYS A 1 433 ? -3.697 20.167 9.009 1.00 94.44 433 CYS A N 1
ATOM 3473 C CA . CYS A 1 433 ? -3.979 19.046 8.115 1.00 94.44 433 CYS A CA 1
ATOM 3474 C C . CYS A 1 433 ? -5.314 18.339 8.385 1.00 94.44 433 CYS A C 1
ATOM 3476 O O . CYS A 1 433 ? -5.505 17.211 7.931 1.00 94.44 433 CYS A O 1
ATOM 3478 N N . SER A 1 434 ? -6.251 18.970 9.102 1.00 92.81 434 SER A N 1
ATOM 3479 C CA . SER A 1 434 ? -7.558 18.368 9.414 1.00 92.81 434 SER A CA 1
ATOM 3480 C C . SER A 1 434 ? -8.330 17.966 8.153 1.00 92.81 434 SER A C 1
ATOM 3482 O O . SER A 1 434 ? -8.876 16.864 8.114 1.00 92.81 434 SER A O 1
ATOM 3484 N N . THR A 1 435 ? -8.310 18.796 7.104 1.00 93.38 435 THR A N 1
ATOM 3485 C CA . THR A 1 435 ? -8.968 18.529 5.815 1.00 93.38 435 THR A CA 1
ATOM 3486 C C . THR A 1 435 ? -8.420 17.272 5.144 1.00 93.38 435 THR A C 1
ATOM 3488 O O . THR A 1 435 ? -9.191 16.375 4.802 1.00 93.38 435 THR A O 1
ATOM 3491 N N . LEU A 1 436 ? -7.095 17.148 5.011 1.00 95.56 436 LEU A N 1
ATOM 3492 C CA . LEU A 1 436 ? -6.473 15.975 4.388 1.00 95.56 436 LEU A CA 1
ATOM 3493 C C . LEU A 1 436 ? -6.634 14.717 5.249 1.00 95.56 436 LEU A C 1
ATOM 3495 O O . LEU A 1 436 ? -6.902 13.638 4.724 1.00 95.56 436 LEU A O 1
ATOM 3499 N N . PHE A 1 437 ? -6.522 14.841 6.573 1.00 95.81 437 PHE A N 1
ATOM 3500 C CA . PHE A 1 437 ? -6.624 13.688 7.462 1.00 95.81 437 PHE A CA 1
ATOM 3501 C C . PHE A 1 437 ? -8.054 13.140 7.533 1.00 95.81 437 PHE A C 1
ATOM 3503 O O . PHE A 1 437 ? -8.264 11.931 7.482 1.00 95.81 437 PHE A O 1
ATOM 3510 N N . SER A 1 438 ? -9.045 14.033 7.556 1.00 96.00 438 SER A N 1
ATOM 3511 C CA . SER A 1 438 ? -10.461 13.696 7.405 1.00 96.00 438 SER A CA 1
ATOM 3512 C C . SER A 1 438 ? -10.724 12.961 6.087 1.00 96.00 438 SER A C 1
ATOM 3514 O O . SER A 1 438 ? -11.372 11.915 6.084 1.00 96.00 438 SER A O 1
ATOM 3516 N N . ALA A 1 439 ? -10.166 13.448 4.974 1.00 96.19 439 ALA A N 1
ATOM 3517 C CA . ALA A 1 439 ? -10.285 12.780 3.683 1.00 96.19 439 ALA A CA 1
ATOM 3518 C C . ALA A 1 439 ? -9.634 11.389 3.679 1.00 96.19 439 ALA A C 1
ATOM 3520 O O . ALA A 1 439 ? -10.196 10.460 3.097 1.00 96.19 439 ALA A O 1
ATOM 3521 N N . LEU A 1 440 ? -8.481 11.220 4.337 1.00 96.31 440 LEU A N 1
ATOM 3522 C CA . LEU A 1 440 ? -7.830 9.917 4.490 1.00 96.31 440 LEU A CA 1
ATOM 3523 C C . LEU A 1 440 ? -8.753 8.938 5.223 1.00 96.31 440 LEU A C 1
ATOM 3525 O O . LEU A 1 440 ? -9.028 7.858 4.712 1.00 96.31 440 LEU A O 1
ATOM 3529 N N . ILE A 1 441 ? -9.298 9.349 6.372 1.00 95.94 441 ILE A N 1
ATOM 3530 C CA . ILE A 1 441 ? -10.224 8.540 7.178 1.00 95.94 441 ILE A CA 1
ATOM 3531 C C . ILE A 1 441 ? -11.438 8.112 6.350 1.00 95.94 441 ILE A C 1
ATOM 3533 O O . ILE A 1 441 ? -11.786 6.935 6.352 1.00 95.94 441 ILE A O 1
ATOM 3537 N N . ILE A 1 442 ? -12.059 9.035 5.608 1.00 94.94 442 ILE A N 1
ATOM 3538 C CA . ILE A 1 442 ? -13.233 8.733 4.774 1.00 94.94 442 ILE A CA 1
ATOM 3539 C C . ILE A 1 442 ? -12.886 7.711 3.686 1.00 94.94 442 ILE A C 1
ATOM 3541 O O . ILE A 1 442 ? -13.608 6.727 3.533 1.00 94.94 442 ILE A O 1
ATOM 3545 N N . ASN A 1 443 ? -11.786 7.912 2.949 1.00 94.75 443 ASN A N 1
ATOM 3546 C CA . ASN A 1 443 ? -11.381 6.979 1.894 1.00 94.75 443 ASN A CA 1
ATOM 3547 C C . ASN A 1 443 ? -11.143 5.574 2.459 1.00 94.75 443 ASN A C 1
ATOM 3549 O O . ASN A 1 443 ? -11.674 4.608 1.915 1.00 94.75 443 ASN A O 1
ATOM 3553 N N . LEU A 1 444 ? -10.417 5.454 3.573 1.00 93.38 444 LEU A N 1
ATOM 3554 C CA . LEU A 1 444 ? -10.136 4.156 4.192 1.00 93.38 444 LEU A CA 1
ATOM 3555 C C . LEU A 1 444 ? -11.389 3.511 4.793 1.00 93.38 444 LEU A C 1
ATOM 3557 O O . LEU A 1 444 ? -11.576 2.305 4.675 1.00 93.38 444 LEU A O 1
ATOM 3561 N N . LYS A 1 445 ? -12.287 4.301 5.392 1.00 91.81 445 LYS A N 1
ATOM 3562 C CA . LYS A 1 445 ? -13.535 3.782 5.967 1.00 91.81 445 LYS A CA 1
ATOM 3563 C C . LYS A 1 445 ? -14.479 3.222 4.902 1.00 91.81 445 LYS A C 1
ATOM 3565 O O . LYS A 1 445 ? -15.196 2.271 5.195 1.00 91.81 445 LYS A O 1
ATOM 3570 N N . LEU A 1 446 ? -14.500 3.819 3.709 1.00 90.06 446 LEU A N 1
ATOM 3571 C CA . LEU A 1 446 ? -15.392 3.422 2.615 1.00 90.06 446 LEU A CA 1
ATOM 3572 C C . LEU A 1 446 ? -14.802 2.334 1.709 1.00 90.06 446 LEU A C 1
ATOM 3574 O O . LEU A 1 446 ? -15.557 1.516 1.199 1.00 90.06 446 LEU A O 1
ATOM 3578 N N . SER A 1 447 ? -13.483 2.326 1.497 1.00 86.25 447 SER A N 1
ATOM 3579 C CA . SER A 1 447 ? -12.820 1.386 0.574 1.00 86.25 447 SER A CA 1
ATOM 3580 C C . SER A 1 447 ? -12.072 0.236 1.253 1.00 86.25 447 SER A C 1
ATOM 3582 O O . SER A 1 447 ? -11.675 -0.709 0.575 1.00 86.25 447 SER A O 1
ATOM 3584 N N . GLY A 1 448 ? -11.887 0.298 2.575 1.00 86.31 448 GLY A N 1
ATOM 3585 C CA . GLY A 1 448 ? -11.052 -0.641 3.317 1.00 86.31 448 GLY A CA 1
ATOM 3586 C C . GLY A 1 448 ? -9.552 -0.376 3.151 1.00 86.31 448 GLY A C 1
ATOM 3587 O O . GLY A 1 448 ? -9.119 0.600 2.535 1.00 86.31 448 GLY A O 1
ATOM 3588 N N . THR A 1 449 ? -8.750 -1.259 3.740 1.00 86.00 449 THR A N 1
ATOM 3589 C CA . THR A 1 449 ? -7.284 -1.251 3.668 1.00 86.00 449 THR A CA 1
ATOM 3590 C C . THR A 1 449 ? -6.779 -2.665 3.405 1.00 86.00 449 THR A C 1
ATOM 3592 O O . THR A 1 449 ? -7.355 -3.645 3.877 1.00 86.00 449 THR A O 1
ATOM 3595 N N . CYS A 1 450 ? -5.681 -2.770 2.662 1.00 85.94 450 CYS A N 1
ATOM 3596 C CA . CYS A 1 450 ? -4.908 -4.002 2.551 1.00 85.94 450 CYS A CA 1
ATOM 3597 C C . CYS A 1 450 ? -3.474 -3.683 2.961 1.00 85.94 450 CYS A C 1
ATOM 3599 O O . CYS A 1 450 ? -2.786 -2.944 2.256 1.00 85.94 450 CYS A O 1
ATOM 3601 N N . VAL A 1 451 ? -3.044 -4.217 4.104 1.00 88.06 451 VAL A N 1
ATOM 3602 C CA . VAL A 1 451 ? -1.683 -4.044 4.625 1.00 88.06 451 VAL A CA 1
ATOM 3603 C C . VAL A 1 451 ? -1.105 -5.422 4.908 1.00 88.06 451 VAL A C 1
ATOM 3605 O O . VAL A 1 451 ? -1.699 -6.207 5.650 1.00 88.06 451 VAL A O 1
ATOM 3608 N N . LYS A 1 452 ? 0.045 -5.725 4.305 1.00 87.50 452 LYS A N 1
ATOM 3609 C CA . LYS A 1 452 ? 0.792 -6.952 4.583 1.00 87.50 452 LYS A CA 1
ATOM 3610 C C . LYS A 1 452 ? 1.646 -6.744 5.828 1.00 87.50 452 LYS A C 1
ATOM 3612 O O . LYS A 1 452 ? 2.181 -5.659 6.056 1.00 87.50 452 LYS A O 1
ATOM 3617 N N . ASP A 1 453 ? 1.865 -7.800 6.602 1.00 86.94 453 ASP A N 1
ATOM 3618 C CA . ASP A 1 453 ? 2.743 -7.738 7.777 1.00 86.94 453 ASP A CA 1
ATOM 3619 C C . ASP A 1 453 ? 4.165 -7.280 7.410 1.00 86.94 453 ASP A C 1
ATOM 3621 O O . ASP A 1 453 ? 4.831 -6.583 8.176 1.00 86.94 453 ASP A O 1
ATOM 3625 N N . THR A 1 454 ? 4.620 -7.651 6.210 1.00 83.25 454 THR A N 1
ATOM 3626 C CA . THR A 1 454 ? 5.941 -7.318 5.668 1.00 83.25 454 THR A CA 1
ATOM 3627 C C . THR A 1 454 ? 6.085 -5.861 5.241 1.00 83.25 454 THR A C 1
ATOM 3629 O O . THR A 1 454 ? 7.209 -5.409 5.030 1.00 83.25 454 THR A O 1
ATOM 3632 N N . ASP A 1 455 ? 4.984 -5.112 5.128 1.00 86.62 455 ASP A N 1
ATOM 3633 C CA . ASP A 1 455 ? 5.026 -3.688 4.780 1.00 86.62 455 ASP A CA 1
ATOM 3634 C C . ASP A 1 455 ? 5.580 -2.829 5.926 1.00 86.62 455 ASP A C 1
ATOM 3636 O O . ASP A 1 455 ? 5.978 -1.683 5.699 1.00 86.62 455 ASP A O 1
ATOM 3640 N N . LEU A 1 456 ? 5.619 -3.385 7.147 1.00 89.00 456 LEU A N 1
ATOM 3641 C CA . LEU A 1 456 ? 6.134 -2.761 8.370 1.00 89.00 456 LEU A CA 1
ATOM 3642 C C . LEU A 1 456 ? 5.514 -1.388 8.662 1.00 89.00 456 LEU A C 1
ATOM 3644 O O . LEU A 1 456 ? 6.188 -0.469 9.137 1.00 89.00 456 LEU A O 1
ATOM 3648 N N . PHE A 1 457 ? 4.212 -1.249 8.400 1.00 93.19 457 PHE A N 1
ATOM 3649 C CA . PHE A 1 457 ? 3.472 0.003 8.578 1.00 93.19 457 PHE A CA 1
ATOM 3650 C C . PHE A 1 457 ? 3.419 0.479 10.043 1.00 93.19 457 PHE A C 1
ATOM 3652 O O . PHE A 1 457 ? 3.116 1.638 10.322 1.00 93.19 457 PHE A O 1
ATOM 3659 N N . GLN A 1 458 ? 3.793 -0.374 11.003 1.00 93.69 458 GLN A N 1
ATOM 3660 C CA . GLN A 1 458 ? 4.039 0.029 12.388 1.00 93.69 458 GLN A CA 1
ATOM 3661 C C . GLN A 1 458 ? 5.072 1.166 12.471 1.00 93.69 458 GLN A C 1
ATOM 3663 O O . GLN A 1 458 ? 4.909 2.083 13.274 1.00 93.69 458 GLN A O 1
ATOM 3668 N N . ARG A 1 459 ? 6.085 1.173 11.589 1.00 94.38 459 ARG A N 1
ATOM 3669 C CA . ARG A 1 459 ? 7.068 2.264 11.484 1.00 94.38 459 ARG A CA 1
ATOM 3670 C C . ARG A 1 459 ? 6.416 3.587 11.098 1.00 94.38 459 ARG A C 1
ATOM 3672 O O . ARG A 1 459 ? 6.758 4.617 11.673 1.00 94.38 459 ARG A O 1
ATOM 3679 N N . ASP A 1 460 ? 5.481 3.553 10.152 1.00 96.19 460 ASP A N 1
ATOM 3680 C CA . ASP A 1 460 ? 4.757 4.734 9.675 1.00 96.19 460 ASP A CA 1
ATOM 3681 C C . ASP A 1 460 ? 3.879 5.326 10.800 1.00 96.19 460 ASP A C 1
ATOM 3683 O O . ASP A 1 460 ? 3.856 6.543 11.004 1.00 96.19 460 ASP A O 1
ATOM 3687 N N . ILE A 1 461 ? 3.232 4.474 11.611 1.00 96.88 461 ILE A N 1
ATOM 3688 C CA . ILE A 1 461 ? 2.490 4.914 12.807 1.00 96.88 461 ILE A CA 1
ATOM 3689 C C . ILE A 1 461 ? 3.431 5.522 13.848 1.00 96.88 461 ILE A C 1
ATOM 3691 O O . ILE A 1 461 ? 3.176 6.624 14.329 1.00 96.88 461 ILE A O 1
ATOM 3695 N N . THR A 1 462 ? 4.541 4.861 14.172 1.00 96.44 462 THR A N 1
ATOM 3696 C CA . THR A 1 462 ? 5.550 5.397 15.097 1.00 96.44 462 THR A CA 1
ATOM 3697 C C . THR A 1 462 ? 6.067 6.761 14.645 1.00 96.44 462 THR A C 1
ATOM 3699 O O . THR A 1 462 ? 6.236 7.665 15.464 1.00 96.44 462 THR A O 1
ATOM 3702 N N . GLN A 1 463 ? 6.299 6.952 13.343 1.00 96.00 463 GLN A N 1
ATOM 3703 C CA . GLN A 1 463 ? 6.675 8.255 12.799 1.00 96.00 463 GLN A CA 1
ATOM 3704 C C . GLN A 1 463 ? 5.583 9.292 13.065 1.00 96.00 463 GLN A C 1
ATOM 3706 O O . GLN A 1 463 ? 5.893 10.321 13.661 1.00 96.00 463 GLN A O 1
ATOM 3711 N N . LEU A 1 464 ? 4.316 9.000 12.748 1.00 96.81 464 LEU A N 1
ATOM 3712 C CA . LEU A 1 464 ? 3.187 9.894 13.033 1.00 96.81 464 LEU A CA 1
ATOM 3713 C C . LEU A 1 464 ? 3.128 10.304 14.516 1.00 96.81 464 LEU A C 1
ATOM 3715 O O . LEU A 1 464 ? 2.978 11.487 14.818 1.00 96.81 464 LEU A O 1
ATOM 3719 N N . LEU A 1 465 ? 3.296 9.355 15.443 1.00 96.81 465 LEU A N 1
ATOM 3720 C CA . LEU A 1 465 ? 3.266 9.608 16.894 1.00 96.81 465 LEU A CA 1
ATOM 3721 C C . LEU A 1 465 ? 4.479 10.405 17.412 1.00 96.81 465 LEU A C 1
ATOM 3723 O O . LEU A 1 465 ? 4.474 10.911 18.536 1.00 96.81 465 LEU A O 1
ATOM 3727 N N . ASN A 1 466 ? 5.526 10.545 16.601 1.00 96.50 466 ASN A N 1
ATOM 3728 C CA . ASN A 1 466 ? 6.692 11.373 16.900 1.00 96.50 466 ASN A CA 1
ATOM 3729 C C . ASN A 1 466 ? 6.561 12.827 16.413 1.00 96.50 466 ASN A C 1
ATOM 3731 O O . ASN A 1 466 ? 7.497 13.611 16.595 1.00 96.50 466 ASN A O 1
ATOM 3735 N N . HIS A 1 467 ? 5.412 13.192 15.838 1.00 95.62 467 HIS A N 1
ATOM 3736 C CA . HIS A 1 467 ? 5.027 14.562 15.491 1.00 95.62 467 HIS A CA 1
ATOM 3737 C C . HIS A 1 467 ? 4.009 15.133 16.503 1.00 95.62 467 HIS A C 1
ATOM 3739 O O . HIS A 1 467 ? 3.362 14.372 17.225 1.00 95.62 467 HIS A O 1
ATOM 3745 N N . PRO A 1 468 ? 3.843 16.471 16.595 1.00 94.88 468 PRO A N 1
ATOM 3746 C CA . PRO A 1 468 ? 2.934 17.108 17.553 1.00 94.88 468 PRO A CA 1
ATOM 3747 C C . PRO A 1 468 ? 1.461 16.919 17.150 1.00 94.88 468 PRO A C 1
ATOM 3749 O O . PRO A 1 468 ? 0.817 17.815 16.607 1.00 94.88 468 PRO A O 1
ATOM 3752 N N . ILE A 1 469 ? 0.922 15.730 17.416 1.00 95.06 469 ILE A N 1
ATOM 3753 C CA . ILE A 1 469 ? -0.433 15.326 17.021 1.00 95.06 469 ILE A CA 1
ATOM 3754 C C . ILE A 1 469 ? -1.537 15.825 17.960 1.00 95.06 469 ILE A C 1
ATOM 3756 O O . ILE A 1 469 ? -2.702 15.610 17.651 1.00 95.06 469 ILE A O 1
ATOM 3760 N N . GLU A 1 470 ? -1.221 16.487 19.080 1.00 94.25 470 GLU A N 1
ATOM 3761 C CA . GLU A 1 470 ? -2.217 16.988 20.048 1.00 94.25 470 GLU A CA 1
ATOM 3762 C C . GLU A 1 470 ? -3.405 17.726 19.384 1.00 94.25 470 GLU A C 1
ATOM 3764 O O . GLU A 1 470 ? -4.547 17.363 19.683 1.00 94.25 470 GLU A O 1
ATOM 3769 N N . PRO A 1 471 ? -3.203 18.662 18.427 1.00 93.38 471 PRO A N 1
ATOM 3770 C CA . PRO A 1 471 ? -4.305 19.407 17.805 1.00 93.38 471 PRO A CA 1
ATOM 3771 C C . PRO A 1 471 ? -5.246 18.546 16.953 1.00 93.38 471 PRO A C 1
ATOM 3773 O O . PRO A 1 471 ? -6.386 18.929 16.709 1.00 93.38 471 PRO A O 1
ATOM 3776 N N . ILE A 1 472 ? -4.765 17.393 16.485 1.00 94.38 472 ILE A N 1
ATOM 3777 C CA . ILE A 1 472 ? -5.494 16.457 15.622 1.00 94.38 472 ILE A CA 1
ATOM 3778 C C . ILE A 1 472 ? -5.618 15.075 16.269 1.00 94.38 472 ILE A C 1
ATOM 3780 O O . ILE A 1 472 ? -5.864 14.091 15.578 1.00 94.38 472 ILE A O 1
ATOM 3784 N N . TYR A 1 473 ? -5.454 14.979 17.591 1.00 95.69 473 TYR A N 1
ATOM 3785 C CA . TYR A 1 473 ? -5.321 13.699 18.288 1.00 95.69 473 TYR A CA 1
ATOM 3786 C C . TYR A 1 473 ? -6.544 12.800 18.085 1.00 95.69 473 TYR A C 1
ATOM 3788 O O . TYR A 1 473 ? -6.406 11.602 17.853 1.00 95.69 473 TYR A O 1
ATOM 3796 N N . ASN A 1 474 ? -7.741 13.391 18.084 1.00 95.12 474 ASN A N 1
ATOM 3797 C CA . ASN A 1 474 ? -8.971 12.661 17.802 1.00 95.12 474 ASN A CA 1
ATOM 3798 C C . ASN A 1 474 ? -8.976 12.058 16.382 1.00 95.12 474 ASN A C 1
ATOM 3800 O O . ASN A 1 474 ? -9.267 10.874 16.232 1.00 95.12 474 ASN A O 1
ATOM 3804 N N . LEU A 1 475 ? -8.572 12.821 15.358 1.00 95.62 475 LEU A N 1
ATOM 3805 C CA . LEU A 1 475 ? -8.443 12.318 13.982 1.00 95.62 475 LEU A CA 1
ATOM 3806 C C . LEU A 1 475 ? -7.344 11.255 13.870 1.00 95.62 475 LEU A C 1
ATOM 3808 O O . LEU A 1 475 ? -7.551 10.233 13.224 1.00 95.62 475 LEU A O 1
ATOM 3812 N N . ALA A 1 476 ? -6.208 11.450 14.547 1.00 96.50 476 ALA A N 1
ATOM 3813 C CA . ALA A 1 476 ? -5.129 10.467 14.586 1.00 96.50 476 ALA A CA 1
ATOM 3814 C C . ALA A 1 476 ? -5.618 9.127 15.146 1.00 96.50 476 ALA A C 1
ATOM 3816 O O . ALA A 1 476 ? -5.346 8.083 14.553 1.00 96.50 476 ALA A O 1
ATOM 3817 N N . LYS A 1 477 ? -6.408 9.146 16.227 1.00 95.25 477 LYS A N 1
ATOM 3818 C CA . LYS A 1 477 ? -7.055 7.948 16.776 1.00 95.25 477 LYS A CA 1
ATOM 3819 C C . LYS A 1 477 ? -8.074 7.336 15.821 1.00 95.25 477 LYS A C 1
ATOM 3821 O O . LYS A 1 477 ? -8.081 6.122 15.660 1.00 95.25 477 LYS A O 1
ATOM 3826 N N . GLN A 1 478 ? -8.922 8.143 15.181 1.00 94.31 478 GLN A N 1
ATOM 3827 C CA . GLN A 1 478 ? -9.888 7.640 14.200 1.00 94.31 478 GLN A CA 1
ATOM 3828 C C . GLN A 1 478 ? -9.190 6.930 13.034 1.00 94.31 478 GLN A C 1
ATOM 3830 O O . GLN A 1 478 ? -9.573 5.819 12.689 1.00 94.31 478 GLN A O 1
ATOM 3835 N N . PHE A 1 479 ? -8.144 7.540 12.471 1.00 95.81 479 PHE A N 1
ATOM 3836 C CA . PHE A 1 479 ? -7.332 6.948 11.410 1.00 95.81 479 PHE A CA 1
ATOM 3837 C C . PHE A 1 479 ? -6.673 5.648 11.865 1.00 95.81 479 PHE A C 1
ATOM 3839 O O . PHE A 1 479 ? -6.824 4.617 11.221 1.00 95.81 479 PHE A O 1
ATOM 3846 N N . THR A 1 480 ? -5.964 5.682 12.991 1.00 95.00 480 THR A N 1
ATOM 3847 C CA . THR A 1 480 ? -5.221 4.513 13.466 1.00 95.00 480 THR A CA 1
ATOM 3848 C C . THR A 1 480 ? -6.142 3.354 13.843 1.00 95.00 480 THR A C 1
ATOM 3850 O O . THR A 1 480 ? -5.800 2.220 13.545 1.00 95.00 480 THR A O 1
ATOM 3853 N N . LYS A 1 481 ? -7.361 3.595 14.345 1.00 92.44 481 LYS A N 1
ATOM 3854 C CA . LYS A 1 481 ? -8.372 2.535 14.539 1.00 92.44 481 LYS A CA 1
ATOM 3855 C C . LYS A 1 481 ? -8.768 1.797 13.248 1.00 92.44 481 LYS A C 1
ATOM 3857 O O . LYS A 1 481 ? -9.288 0.691 13.343 1.00 92.44 481 LYS A O 1
ATOM 3862 N N . LEU A 1 482 ? -8.548 2.382 12.065 1.00 92.06 482 LEU A N 1
ATOM 3863 C CA . LEU A 1 482 ? -8.788 1.737 10.764 1.00 92.06 482 LEU A CA 1
ATOM 3864 C C . LEU A 1 482 ? -7.590 0.918 10.263 1.00 92.06 482 LEU A C 1
ATOM 3866 O O . LEU A 1 482 ? -7.718 0.213 9.264 1.00 92.06 482 LEU A O 1
ATOM 3870 N N . MET A 1 483 ? -6.428 1.030 10.914 1.00 93.00 483 MET A N 1
ATOM 3871 C CA . MET A 1 483 ? -5.200 0.371 10.482 1.00 93.00 483 MET A CA 1
ATOM 3872 C C . MET A 1 483 ? -5.014 -0.962 11.223 1.00 93.00 483 MET A C 1
ATOM 3874 O O . MET A 1 483 ? -4.808 -0.955 12.441 1.00 93.00 483 MET A O 1
ATOM 3878 N N . PRO A 1 484 ? -5.005 -2.106 10.517 1.00 91.56 484 PRO A N 1
ATOM 3879 C CA . PRO A 1 484 ? -4.900 -3.429 11.126 1.00 91.56 484 PRO A CA 1
ATOM 3880 C C . PRO A 1 484 ? -3.435 -3.793 11.407 1.00 91.56 484 PRO A C 1
ATOM 3882 O O . PRO A 1 484 ? -2.918 -4.777 10.897 1.00 91.56 484 PRO A O 1
ATOM 3885 N N . VAL A 1 485 ? -2.727 -2.947 12.159 1.00 92.25 485 VAL A N 1
ATOM 3886 C CA . VAL A 1 485 ? -1.259 -3.024 12.312 1.00 92.25 485 VAL A CA 1
ATOM 3887 C C . VAL A 1 485 ? -0.805 -3.186 13.759 1.00 92.25 485 VAL A C 1
ATOM 3889 O O . VAL A 1 485 ? 0.385 -3.355 13.997 1.00 92.25 485 VAL A O 1
ATOM 3892 N N . PHE A 1 486 ? -1.728 -3.145 14.730 1.00 89.88 486 PHE A N 1
ATOM 3893 C CA . PHE A 1 486 ? -1.451 -3.159 16.177 1.00 89.88 486 PHE A CA 1
ATOM 3894 C C . PHE A 1 486 ? -1.126 -4.550 16.733 1.00 89.88 486 PHE A C 1
ATOM 3896 O O . PHE A 1 486 ? -1.671 -4.980 17.756 1.00 89.88 486 PHE A O 1
ATOM 3903 N N . PHE A 1 487 ? -0.195 -5.221 16.065 1.00 87.69 487 PHE A N 1
ATOM 3904 C CA . PHE A 1 487 ? 0.445 -6.457 16.476 1.00 87.69 487 PHE A CA 1
ATOM 3905 C C . PHE A 1 487 ? 1.962 -6.259 16.507 1.00 87.69 487 PHE A C 1
ATOM 3907 O O . PHE A 1 487 ? 2.526 -5.494 15.724 1.00 87.69 487 PHE A O 1
ATOM 3914 N N . ASN A 1 488 ? 2.634 -6.976 17.405 1.00 86.69 488 ASN A N 1
ATOM 3915 C CA . ASN A 1 488 ? 4.092 -6.922 17.506 1.00 86.69 488 ASN A CA 1
ATOM 3916 C C . ASN A 1 488 ? 4.784 -8.029 16.707 1.00 86.69 488 ASN A C 1
ATOM 3918 O O . ASN A 1 488 ? 5.964 -7.890 16.417 1.00 86.69 488 ASN A O 1
ATOM 3922 N N . GLU A 1 489 ? 4.092 -9.124 16.382 1.00 85.19 489 GLU A N 1
ATOM 3923 C CA . GLU A 1 489 ? 4.670 -10.294 15.708 1.00 85.19 489 GLU A CA 1
ATOM 3924 C C . GLU A 1 489 ? 4.382 -10.274 14.201 1.00 85.19 489 GLU A C 1
ATOM 3926 O O . GLU A 1 489 ? 3.226 -10.278 13.772 1.00 85.19 489 GLU A O 1
ATOM 3931 N N . ILE A 1 490 ? 5.444 -10.256 13.395 1.00 84.44 490 ILE A N 1
ATOM 3932 C CA . ILE A 1 490 ? 5.384 -10.234 11.929 1.00 84.44 490 ILE A CA 1
ATOM 3933 C C . ILE A 1 490 ? 5.219 -11.671 11.427 1.00 84.44 490 ILE A C 1
ATOM 3935 O O . ILE A 1 490 ? 6.061 -12.524 11.721 1.00 84.44 490 ILE A O 1
ATOM 3939 N N . GLY A 1 491 ? 4.164 -11.922 10.650 1.00 81.88 491 GLY A N 1
ATOM 3940 C CA . GLY A 1 491 ? 3.815 -13.249 10.150 1.00 81.88 491 GLY A CA 1
ATOM 3941 C C . GLY A 1 491 ? 3.060 -14.116 11.165 1.00 81.88 491 GLY A C 1
ATOM 3942 O O . GLY A 1 491 ? 2.774 -13.696 12.290 1.00 81.88 491 GLY A O 1
ATOM 3943 N N . ALA A 1 492 ? 2.707 -15.339 10.774 1.00 79.56 492 ALA A N 1
ATOM 3944 C CA . ALA A 1 492 ? 2.174 -16.339 11.698 1.00 79.56 492 ALA A CA 1
ATOM 3945 C C . ALA A 1 492 ? 3.317 -17.032 12.458 1.00 79.56 492 ALA A C 1
ATOM 3947 O O . ALA A 1 492 ? 4.022 -17.879 11.908 1.00 79.56 492 ALA A O 1
ATOM 3948 N N . GLU A 1 493 ? 3.486 -16.684 13.731 1.00 77.81 493 GLU A N 1
ATOM 3949 C CA . GLU A 1 493 ? 4.416 -17.331 14.662 1.00 77.81 493 GLU A CA 1
ATOM 3950 C C . GLU A 1 493 ? 3.688 -17.675 15.979 1.00 77.81 493 GLU A C 1
ATOM 3952 O O . GLU A 1 493 ? 2.522 -17.322 16.172 1.00 77.81 493 GLU A O 1
ATOM 3957 N N . GLY A 1 494 ? 4.348 -18.431 16.862 1.00 82.44 494 GLY A N 1
ATOM 3958 C CA . GLY A 1 494 ? 3.767 -18.866 18.137 1.00 82.44 494 GLY A CA 1
ATOM 3959 C C . GLY A 1 494 ? 2.501 -19.713 17.961 1.00 82.44 494 GLY A C 1
ATOM 3960 O O . GLY A 1 494 ? 2.425 -20.553 17.066 1.00 82.44 494 GLY A O 1
ATOM 3961 N N . GLN A 1 495 ? 1.487 -19.455 18.791 1.00 84.81 495 GLN A N 1
ATOM 3962 C CA . GLN A 1 495 ? 0.245 -20.235 18.815 1.00 84.81 495 GLN A CA 1
ATOM 3963 C C . GLN A 1 495 ? -0.488 -20.230 17.466 1.00 84.81 495 GLN A C 1
ATOM 3965 O O . GLN A 1 495 ? -0.989 -21.265 17.039 1.00 84.81 495 GLN A O 1
ATOM 3970 N N . LEU A 1 496 ? -0.492 -19.103 16.741 1.00 88.19 496 LEU A N 1
ATOM 3971 C CA . LEU A 1 496 ? -1.136 -19.030 15.426 1.00 88.19 496 LEU A CA 1
ATOM 3972 C C . LEU A 1 496 ? -0.483 -19.993 14.425 1.00 88.19 496 LEU A C 1
ATOM 3974 O O . LEU A 1 496 ? -1.167 -20.607 13.604 1.00 88.19 496 LEU A O 1
ATOM 3978 N N . ARG A 1 497 ? 0.841 -20.160 14.500 1.00 87.50 497 ARG A N 1
ATOM 3979 C CA . ARG A 1 497 ? 1.577 -21.109 13.661 1.00 87.50 497 ARG A CA 1
ATOM 3980 C C . ARG A 1 497 ? 1.274 -22.553 14.038 1.00 87.50 497 ARG A C 1
ATOM 3982 O O . ARG A 1 497 ? 1.104 -23.369 13.133 1.00 87.50 497 ARG A O 1
ATOM 3989 N N . ASP A 1 498 ? 1.198 -22.851 15.328 1.00 90.50 498 ASP A N 1
ATOM 3990 C CA . ASP A 1 498 ? 0.921 -24.198 15.827 1.00 90.50 498 ASP A CA 1
ATOM 3991 C C . ASP A 1 498 ? -0.493 -24.642 15.425 1.00 90.50 498 ASP A C 1
ATOM 3993 O O . ASP A 1 498 ? -0.647 -25.663 14.755 1.00 90.50 498 ASP A O 1
ATOM 3997 N N . VAL A 1 499 ? -1.503 -23.810 15.700 1.00 92.94 499 VAL A N 1
ATOM 3998 C CA . VAL A 1 499 ? -2.917 -24.065 15.367 1.00 92.94 499 VAL A CA 1
ATOM 3999 C C . VAL A 1 499 ? -3.117 -24.238 13.862 1.00 92.94 499 VAL A C 1
ATOM 4001 O O . VAL A 1 499 ? -3.726 -25.210 13.422 1.00 92.94 499 VAL A O 1
ATOM 4004 N N . SER A 1 500 ? -2.572 -23.330 13.046 1.00 92.75 500 SER A N 1
ATOM 4005 C CA . SER A 1 500 ? -2.709 -23.412 11.582 1.00 92.75 500 SER A CA 1
ATOM 4006 C C . SER A 1 500 ? -1.949 -24.593 10.968 1.00 92.75 500 SER A C 1
ATOM 4008 O O . SER A 1 500 ? -2.361 -25.121 9.934 1.00 92.75 500 SER A O 1
ATOM 4010 N N . THR A 1 501 ? -0.845 -25.026 11.587 1.00 91.31 501 THR A N 1
ATOM 4011 C CA . THR A 1 501 ? -0.100 -26.214 11.144 1.00 91.31 501 THR A CA 1
ATOM 4012 C C . THR A 1 501 ? -0.854 -27.486 11.505 1.00 91.31 501 THR A C 1
ATOM 4014 O O . THR A 1 501 ? -1.021 -28.336 10.634 1.00 91.31 501 THR A O 1
ATOM 4017 N N . GLU A 1 502 ? -1.365 -27.593 12.736 1.00 94.06 502 GLU A N 1
ATOM 4018 C CA . GLU A 1 502 ? -2.208 -28.714 13.159 1.00 94.06 502 GLU A CA 1
ATOM 4019 C C . GLU A 1 502 ? -3.422 -28.838 12.229 1.00 94.06 502 GLU A C 1
ATOM 4021 O O . GLU A 1 502 ? -3.647 -29.904 11.659 1.00 94.06 502 GLU A O 1
ATOM 4026 N N . LEU A 1 503 ? -4.128 -27.729 11.977 1.00 93.75 503 LEU A N 1
ATOM 4027 C CA . LEU A 1 503 ? -5.317 -27.672 11.123 1.00 93.75 503 LEU A CA 1
ATOM 4028 C C . LEU A 1 503 ? -5.079 -28.243 9.706 1.00 93.75 503 LEU A C 1
ATOM 4030 O O . LEU A 1 503 ? -5.912 -28.992 9.196 1.00 93.75 503 LEU A O 1
ATOM 4034 N N . ASP A 1 504 ? -3.943 -27.921 9.077 1.00 92.56 504 ASP A N 1
ATOM 4035 C CA . ASP A 1 504 ? -3.550 -28.419 7.745 1.00 92.56 504 ASP A CA 1
ATOM 4036 C C . ASP A 1 504 ? -3.066 -29.887 7.779 1.00 92.56 504 ASP A C 1
ATOM 4038 O O . ASP A 1 504 ? -3.354 -30.699 6.890 1.00 92.56 504 ASP A O 1
ATOM 4042 N N . GLU A 1 505 ? -2.331 -30.269 8.825 1.00 91.56 505 GLU A N 1
ATOM 4043 C CA . GLU A 1 505 ? -1.722 -31.597 8.940 1.00 91.56 505 GLU A CA 1
ATOM 4044 C C . GLU A 1 505 ? -2.709 -32.706 9.307 1.00 91.56 505 GLU A C 1
ATOM 4046 O O . GLU A 1 505 ? -2.474 -33.853 8.915 1.00 91.56 505 GLU A O 1
ATOM 4051 N N . MET A 1 506 ? -3.847 -32.382 9.931 1.00 89.19 506 MET A N 1
ATOM 4052 C CA . MET A 1 506 ? -4.927 -33.342 10.214 1.00 89.19 506 MET A CA 1
ATOM 4053 C C . MET A 1 506 ? -5.333 -34.157 8.980 1.00 89.19 506 MET A C 1
ATOM 4055 O O . MET A 1 506 ? -5.517 -35.370 9.058 1.00 89.19 506 MET A O 1
ATOM 4059 N N . HIS A 1 507 ? -5.375 -33.514 7.811 1.00 87.81 507 HIS A N 1
ATOM 4060 C CA . HIS A 1 507 ? -5.698 -34.158 6.536 1.00 87.81 507 HIS A CA 1
ATOM 4061 C C . HIS A 1 507 ? -4.477 -34.430 5.660 1.00 87.81 507 HIS A C 1
ATOM 4063 O O . HIS A 1 507 ? -4.603 -34.632 4.449 1.00 87.81 507 HIS A O 1
ATOM 4069 N N . ARG A 1 508 ? -3.276 -34.447 6.250 1.00 88.00 508 ARG A N 1
ATOM 4070 C CA . ARG A 1 508 ? -1.997 -34.614 5.543 1.00 88.00 508 ARG A CA 1
ATOM 4071 C C . ARG A 1 508 ? -1.875 -33.649 4.358 1.00 88.00 508 ARG A C 1
ATOM 4073 O O . ARG A 1 508 ? -1.386 -34.047 3.302 1.00 88.00 508 ARG A O 1
ATOM 4080 N N . ARG A 1 509 ? -2.353 -32.406 4.525 1.00 87.00 509 ARG A N 1
ATOM 4081 C CA . ARG A 1 509 ? -2.308 -31.332 3.515 1.00 87.00 509 ARG A CA 1
ATOM 4082 C C . ARG A 1 509 ? -3.096 -31.616 2.230 1.00 87.00 509 ARG A C 1
ATOM 4084 O O . ARG A 1 509 ? -2.837 -31.020 1.188 1.00 87.00 509 ARG A O 1
ATOM 4091 N N . LYS A 1 510 ? -4.043 -32.560 2.281 1.00 88.12 510 LYS A N 1
ATOM 4092 C CA . LYS A 1 510 ? -4.914 -32.902 1.143 1.00 88.12 510 LYS A CA 1
ATOM 4093 C C . LYS A 1 510 ? -6.134 -31.998 1.024 1.00 88.12 510 LYS A C 1
ATOM 4095 O O . LYS A 1 510 ? -6.732 -31.943 -0.046 1.00 88.12 510 LYS A O 1
ATOM 4100 N N . ASP A 1 511 ? -6.503 -31.310 2.099 1.00 90.75 511 ASP A N 1
ATOM 4101 C CA . ASP A 1 511 ? -7.527 -30.280 2.034 1.00 90.75 511 ASP A CA 1
ATOM 4102 C C . ASP A 1 511 ? -6.938 -29.024 1.389 1.00 90.75 511 ASP A C 1
ATOM 4104 O O . ASP A 1 511 ? -6.190 -28.281 2.022 1.00 90.75 511 ASP A O 1
ATOM 4108 N N . ARG A 1 512 ? -7.262 -28.798 0.115 1.00 89.75 512 ARG A N 1
ATOM 4109 C CA . ARG A 1 512 ? -6.724 -27.671 -0.654 1.00 89.75 512 ARG A CA 1
ATOM 4110 C C . ARG A 1 512 ? -7.118 -26.312 -0.088 1.00 89.75 512 ARG A C 1
ATOM 4112 O O . ARG A 1 512 ? -6.287 -25.410 -0.103 1.00 89.75 512 ARG A O 1
ATOM 4119 N N . LEU A 1 513 ? -8.333 -26.176 0.444 1.00 92.56 513 LEU A N 1
ATOM 4120 C CA . LEU A 1 513 ? -8.833 -24.916 0.992 1.00 92.56 513 LEU A CA 1
ATOM 4121 C C . LEU A 1 513 ? -8.071 -24.536 2.267 1.00 92.56 513 LEU A C 1
ATOM 4123 O O . LEU A 1 513 ? -7.578 -23.416 2.396 1.00 92.56 513 LEU A O 1
ATOM 4127 N N . ILE A 1 514 ? -7.924 -25.488 3.188 1.00 94.38 514 ILE A N 1
ATOM 4128 C CA . ILE A 1 514 ? -7.199 -25.279 4.447 1.00 94.38 514 ILE A CA 1
ATOM 4129 C C . ILE A 1 514 ? -5.693 -25.165 4.219 1.00 94.38 514 ILE A C 1
ATOM 4131 O O . ILE A 1 514 ? -5.040 -24.318 4.833 1.00 94.38 514 ILE A O 1
ATOM 4135 N N . HIS A 1 515 ? -5.137 -25.960 3.304 1.00 90.69 515 HIS A N 1
ATOM 4136 C CA . HIS A 1 515 ? -3.729 -25.854 2.943 1.00 90.69 515 HIS A CA 1
ATOM 4137 C C . HIS A 1 515 ? -3.400 -24.462 2.401 1.00 90.69 515 HIS A C 1
ATOM 4139 O O . HIS A 1 515 ? -2.402 -23.851 2.797 1.00 90.69 515 HIS A O 1
ATOM 4145 N N . PHE A 1 516 ? -4.273 -23.934 1.541 1.00 89.88 516 PHE A N 1
ATOM 4146 C CA . PHE A 1 516 ? -4.158 -22.584 1.014 1.00 89.88 516 PHE A CA 1
ATOM 4147 C C . PHE A 1 516 ? -4.239 -21.528 2.121 1.00 89.88 516 PHE A C 1
ATOM 4149 O O . PHE A 1 516 ? -3.353 -20.679 2.214 1.00 89.88 516 PHE A O 1
ATOM 4156 N N . LEU A 1 517 ? -5.230 -21.621 3.016 1.00 92.12 517 LEU A N 1
ATOM 4157 C CA . LEU A 1 517 ? -5.367 -20.728 4.173 1.00 92.12 517 LEU A CA 1
ATOM 4158 C C . LEU A 1 517 ? -4.096 -20.685 5.029 1.00 92.12 517 LEU A C 1
ATOM 4160 O O . LEU A 1 517 ? -3.616 -19.606 5.380 1.00 92.12 517 LEU A O 1
ATOM 4164 N N . ARG A 1 518 ? -3.507 -21.845 5.335 1.00 89.50 518 ARG A N 1
ATOM 4165 C CA . ARG A 1 518 ? -2.245 -21.914 6.081 1.00 89.50 518 ARG A CA 1
ATOM 4166 C C . ARG A 1 518 ? -1.110 -21.226 5.319 1.00 89.50 518 ARG A C 1
ATOM 4168 O O . ARG A 1 518 ? -0.349 -20.464 5.914 1.00 89.50 518 ARG A O 1
ATOM 4175 N N . LYS A 1 519 ? -0.968 -21.489 4.017 1.00 85.69 519 LYS A N 1
ATOM 4176 C CA . LYS A 1 519 ? 0.086 -20.886 3.186 1.00 85.69 519 LYS A CA 1
ATOM 4177 C C . LYS A 1 519 ? -0.040 -19.366 3.136 1.00 85.69 519 LYS A C 1
ATOM 4179 O O . LYS A 1 519 ? 0.955 -18.692 3.389 1.00 85.69 519 LYS A O 1
ATOM 4184 N N . GLN A 1 520 ? -1.251 -18.849 2.937 1.00 84.81 520 GLN A N 1
ATOM 4185 C CA . GLN A 1 520 ? -1.552 -17.418 3.032 1.00 84.81 520 GLN A CA 1
ATOM 4186 C C . GLN A 1 520 ? -1.160 -16.853 4.399 1.00 84.81 520 GLN A C 1
ATOM 4188 O O . GLN A 1 520 ? -0.417 -15.879 4.481 1.00 84.81 520 GLN A O 1
ATOM 4193 N N . SER A 1 521 ? -1.561 -17.526 5.482 1.00 86.81 521 SER A N 1
ATOM 4194 C CA . SER A 1 521 ? -1.231 -17.123 6.852 1.00 86.81 521 SER A CA 1
ATOM 4195 C C . SER A 1 521 ? 0.273 -17.045 7.123 1.00 86.81 521 SER A C 1
ATOM 4197 O O . SER A 1 521 ? 0.697 -16.202 7.905 1.00 86.81 521 SER A O 1
ATOM 4199 N N . HIS A 1 522 ? 1.092 -17.907 6.512 1.00 81.19 522 HIS A N 1
ATOM 4200 C CA . HIS A 1 522 ? 2.528 -18.021 6.817 1.00 81.19 522 HIS A CA 1
ATOM 4201 C C . HIS A 1 522 ? 3.434 -17.218 5.878 1.00 81.19 522 HIS A C 1
ATOM 4203 O O . HIS A 1 522 ? 4.553 -16.882 6.270 1.00 81.19 522 HIS A O 1
ATOM 4209 N N . VAL A 1 523 ? 3.004 -16.990 4.635 1.00 68.56 523 VAL A N 1
ATOM 4210 C CA . VAL A 1 523 ? 3.851 -16.445 3.562 1.00 68.56 523 VAL A CA 1
ATOM 4211 C C . VAL A 1 523 ? 3.469 -15.005 3.214 1.00 68.56 523 VAL A C 1
ATOM 4213 O O . VAL A 1 523 ? 4.364 -14.173 3.090 1.00 68.56 523 VAL A O 1
ATOM 4216 N N . GLU A 1 524 ? 2.172 -14.694 3.136 1.00 72.00 524 GLU A N 1
ATOM 4217 C CA . GLU A 1 524 ? 1.643 -13.359 2.812 1.00 72.00 524 GLU A CA 1
ATOM 4218 C C . GLU A 1 524 ? 0.577 -12.913 3.825 1.00 72.00 524 GLU A C 1
ATOM 4220 O O . GLU A 1 524 ? -0.548 -12.546 3.480 1.00 72.00 524 GLU A O 1
ATOM 4225 N N . SER A 1 525 ? 0.937 -12.951 5.110 1.00 81.62 525 SER A N 1
ATOM 4226 C CA . SER A 1 525 ? 0.045 -12.551 6.200 1.00 81.62 525 SER A CA 1
ATOM 4227 C C . SER A 1 525 ? -0.459 -11.117 5.995 1.00 81.62 525 SER A C 1
ATOM 4229 O O . SER A 1 525 ? 0.330 -10.176 5.865 1.00 81.62 525 SER A O 1
ATOM 4231 N N . SER A 1 526 ? -1.780 -10.958 5.962 1.00 86.69 526 SER A N 1
ATOM 4232 C CA . SER A 1 526 ? -2.464 -9.671 5.838 1.00 86.69 526 SER A CA 1
ATOM 4233 C C . SER A 1 526 ? -3.804 -9.705 6.566 1.00 86.69 526 SER A C 1
ATOM 4235 O O . SER A 1 526 ? -4.322 -10.772 6.909 1.00 86.69 526 SER A O 1
ATOM 4237 N N . ASN A 1 527 ? -4.403 -8.530 6.752 1.00 87.19 527 ASN A N 1
ATOM 4238 C CA . ASN A 1 527 ? -5.700 -8.391 7.410 1.00 87.19 527 ASN A CA 1
ATOM 4239 C C . ASN A 1 527 ? -6.855 -9.101 6.680 1.00 87.19 527 ASN A C 1
ATOM 4241 O O . ASN A 1 527 ? -7.845 -9.446 7.319 1.00 87.19 527 ASN A O 1
ATOM 4245 N N . LEU A 1 528 ? -6.714 -9.382 5.379 1.00 87.69 528 LEU A N 1
ATOM 4246 C CA . LEU A 1 528 ? -7.729 -10.076 4.576 1.00 87.69 528 LEU A CA 1
ATOM 4247 C C . LEU A 1 528 ? -7.978 -11.522 5.034 1.00 87.69 528 LEU A C 1
ATOM 4249 O O . LEU A 1 528 ? -9.001 -12.110 4.688 1.00 87.69 528 LEU A O 1
ATOM 4253 N N . ILE A 1 529 ? -7.066 -12.104 5.823 1.00 90.31 529 ILE A N 1
ATOM 4254 C CA . ILE A 1 529 ? -7.212 -13.482 6.298 1.00 90.31 529 ILE A CA 1
ATOM 4255 C C . ILE A 1 529 ? -8.418 -13.667 7.223 1.00 90.31 529 ILE A C 1
ATOM 4257 O O . ILE A 1 529 ? -8.994 -14.750 7.258 1.00 90.31 529 ILE A O 1
ATOM 4261 N N . VAL A 1 530 ? -8.814 -12.618 7.951 1.00 91.56 530 VAL A N 1
ATOM 4262 C CA . VAL A 1 530 ? -9.984 -12.657 8.838 1.00 91.56 530 VAL A CA 1
ATOM 4263 C C . VAL A 1 530 ? -11.249 -12.868 8.005 1.00 91.56 530 VAL A C 1
ATOM 4265 O O . VAL A 1 530 ? -11.981 -13.828 8.239 1.00 91.56 530 VAL A O 1
ATOM 4268 N N . ASP A 1 531 ? -11.436 -12.053 6.965 1.00 90.62 531 ASP A N 1
ATOM 4269 C CA . ASP A 1 531 ? -12.582 -12.167 6.058 1.00 90.62 531 ASP A CA 1
ATOM 4270 C C . ASP A 1 531 ? -12.554 -13.485 5.268 1.00 90.62 531 ASP A C 1
ATOM 4272 O O . ASP A 1 531 ? -13.595 -14.086 5.003 1.00 90.62 531 ASP A O 1
ATOM 4276 N N . PHE A 1 532 ? -11.361 -13.982 4.921 1.00 92.88 532 PHE A N 1
ATOM 4277 C CA . PHE A 1 532 ? -11.227 -15.275 4.255 1.00 92.88 532 PHE A CA 1
ATOM 4278 C C . PHE A 1 532 ? -11.672 -16.438 5.156 1.00 92.88 532 PHE A C 1
ATOM 4280 O O . PHE A 1 532 ? -12.385 -17.335 4.705 1.00 92.88 532 PHE A O 1
ATOM 4287 N N . ILE A 1 533 ? -11.318 -16.416 6.444 1.00 95.31 533 ILE A N 1
ATOM 4288 C CA . ILE A 1 533 ? -11.796 -17.402 7.423 1.00 95.31 533 ILE A CA 1
ATOM 4289 C C . ILE A 1 533 ? -13.327 -17.344 7.551 1.00 95.31 533 ILE A C 1
ATOM 4291 O O . ILE A 1 533 ? -13.986 -18.387 7.547 1.00 95.31 533 ILE A O 1
ATOM 4295 N N . GLU A 1 534 ? -13.918 -16.147 7.583 1.00 94.94 534 GLU A N 1
ATOM 4296 C CA . GLU A 1 534 ? -15.377 -15.984 7.569 1.00 94.94 534 GLU A CA 1
ATOM 4297 C C . GLU A 1 534 ? -16.014 -16.549 6.296 1.00 94.94 534 GLU A C 1
ATOM 4299 O O . GLU A 1 534 ? -17.045 -17.225 6.365 1.00 94.94 534 GLU A O 1
ATOM 4304 N N . ALA A 1 535 ? -15.393 -16.332 5.134 1.00 94.81 535 ALA A N 1
ATOM 4305 C CA . ALA A 1 535 ? -15.839 -16.901 3.867 1.00 94.81 535 ALA A CA 1
ATOM 4306 C C . ALA A 1 535 ? -15.803 -18.439 3.882 1.00 94.81 535 ALA A C 1
ATOM 4308 O O . ALA A 1 535 ? -16.718 -19.071 3.351 1.00 94.81 535 ALA A O 1
ATOM 4309 N N . ILE A 1 536 ? -14.816 -19.051 4.546 1.00 96.00 536 ILE A N 1
ATOM 4310 C CA . ILE A 1 536 ? -14.745 -20.508 4.746 1.00 96.00 536 ILE A CA 1
ATOM 4311 C C . ILE A 1 536 ? -15.898 -20.998 5.630 1.00 96.00 536 ILE A C 1
ATOM 4313 O O . ILE A 1 536 ? -16.574 -21.959 5.260 1.00 96.00 536 ILE A O 1
ATOM 4317 N N . PHE A 1 537 ? -16.200 -20.321 6.744 1.00 96.12 537 PHE A N 1
ATOM 4318 C CA . PHE A 1 537 ? -17.366 -20.670 7.568 1.00 96.12 537 PHE A CA 1
ATOM 4319 C C . PHE A 1 537 ? -18.687 -20.515 6.800 1.00 96.12 537 PHE A C 1
ATOM 4321 O O . PHE A 1 537 ? -19.557 -21.382 6.903 1.00 96.12 537 PHE A O 1
ATOM 4328 N N . ARG A 1 538 ? -18.835 -19.460 5.985 1.00 95.00 538 ARG A N 1
ATOM 4329 C CA . ARG A 1 538 ? -20.004 -19.267 5.105 1.00 95.00 538 ARG A CA 1
ATOM 4330 C C . ARG A 1 538 ? -20.106 -20.361 4.050 1.00 95.00 538 ARG A C 1
ATOM 4332 O O . ARG A 1 538 ? -21.205 -20.848 3.786 1.00 95.00 538 ARG A O 1
ATOM 4339 N N . PHE A 1 539 ? -18.984 -20.777 3.470 1.00 95.62 539 PHE A N 1
ATOM 4340 C CA . PHE A 1 539 ? -18.942 -21.898 2.539 1.00 95.62 539 PHE A CA 1
ATOM 4341 C C . PHE A 1 539 ? -19.366 -23.202 3.220 1.00 95.62 539 PHE A C 1
ATOM 4343 O O . PHE A 1 539 ? -20.223 -23.902 2.692 1.00 95.62 539 PHE A O 1
ATOM 4350 N N . TRP A 1 540 ? -18.860 -23.509 4.418 1.00 95.19 540 TRP A N 1
ATOM 4351 C CA . TRP A 1 540 ? -19.323 -24.680 5.166 1.00 95.19 540 TRP A CA 1
ATOM 4352 C C . TRP A 1 540 ? -20.806 -24.581 5.516 1.00 95.19 540 TRP A C 1
ATOM 4354 O O . TRP A 1 540 ? -21.517 -25.569 5.409 1.00 95.19 540 TRP A O 1
ATOM 4364 N N . GLN A 1 541 ? -21.324 -23.400 5.847 1.00 93.38 541 GLN A N 1
ATOM 4365 C CA . GLN A 1 541 ? -22.751 -23.216 6.109 1.00 93.38 541 GLN A CA 1
ATOM 4366 C C . GLN A 1 541 ? -23.627 -23.445 4.863 1.00 93.38 541 GLN A C 1
ATOM 4368 O O . GLN A 1 541 ? -24.678 -24.072 4.965 1.00 93.38 541 GLN A O 1
ATOM 4373 N N . THR A 1 542 ? -23.230 -22.920 3.703 1.00 93.19 542 THR A N 1
ATOM 4374 C CA . THR A 1 542 ? -24.108 -22.798 2.519 1.00 93.19 542 THR A CA 1
ATOM 4375 C C . THR A 1 542 ? -23.811 -23.791 1.400 1.00 93.19 542 THR A C 1
ATOM 4377 O O . THR A 1 542 ? -24.667 -24.015 0.549 1.00 93.19 542 THR A O 1
ATOM 4380 N N . LEU A 1 543 ? -22.609 -24.370 1.385 1.00 93.75 543 LEU A N 1
ATOM 4381 C CA . LEU A 1 543 ? -22.015 -25.100 0.261 1.00 93.75 543 LEU A CA 1
ATOM 4382 C C . LEU A 1 543 ? -21.857 -24.263 -1.022 1.00 93.75 543 LEU A C 1
ATOM 4384 O O . LEU A 1 543 ? -21.582 -24.825 -2.086 1.00 93.75 543 LEU A O 1
ATOM 4388 N N . ASP A 1 544 ? -21.999 -22.935 -0.942 1.00 92.88 544 ASP A N 1
ATOM 4389 C CA . ASP A 1 544 ? -21.821 -22.027 -2.072 1.00 92.88 544 ASP A CA 1
ATOM 4390 C C . ASP A 1 544 ? -20.369 -21.539 -2.165 1.00 92.88 544 ASP A C 1
ATOM 4392 O O . ASP A 1 544 ? -19.874 -20.781 -1.328 1.00 92.88 544 ASP A O 1
ATOM 4396 N N . LYS A 1 545 ? -19.677 -21.971 -3.222 1.00 91.12 545 LYS A N 1
ATOM 4397 C CA . LYS A 1 545 ? -18.293 -21.576 -3.511 1.00 91.12 545 LYS A CA 1
ATOM 4398 C C . LYS A 1 545 ? -18.149 -20.120 -3.939 1.00 91.12 545 LYS A C 1
ATOM 4400 O O . LYS A 1 545 ? -17.034 -19.608 -3.891 1.00 91.12 545 LYS A O 1
ATOM 4405 N N . ALA A 1 546 ? -19.227 -19.449 -4.351 1.00 90.25 546 ALA A N 1
ATOM 4406 C CA . ALA A 1 546 ? -19.160 -18.051 -4.771 1.00 90.25 546 ALA A CA 1
ATOM 4407 C C . ALA A 1 546 ? -18.604 -17.147 -3.658 1.00 90.25 546 ALA A C 1
ATOM 4409 O O . ALA A 1 546 ? -17.900 -16.184 -3.947 1.00 90.25 546 ALA A O 1
ATOM 4410 N N . ALA A 1 547 ? -18.837 -17.507 -2.389 1.00 90.69 547 ALA A N 1
ATOM 4411 C CA . ALA A 1 547 ? -18.279 -16.806 -1.235 1.00 90.69 547 ALA A CA 1
ATOM 4412 C C . ALA A 1 547 ? -16.739 -16.870 -1.156 1.00 90.69 547 ALA A C 1
ATOM 4414 O O . ALA A 1 547 ? -16.126 -15.961 -0.605 1.00 90.69 547 ALA A O 1
ATOM 4415 N N . LEU A 1 548 ? -16.112 -17.917 -1.706 1.00 91.44 548 LEU A N 1
ATOM 4416 C CA . LEU A 1 548 ? -14.658 -18.113 -1.682 1.00 91.44 548 LEU A CA 1
ATOM 4417 C C . LEU A 1 548 ? -13.939 -17.453 -2.864 1.00 91.44 548 LEU A C 1
ATOM 4419 O O . LEU A 1 548 ? -12.738 -17.215 -2.776 1.00 91.44 548 LEU A O 1
ATOM 4423 N N . ALA A 1 549 ? -14.651 -17.165 -3.957 1.00 88.31 549 ALA A N 1
ATOM 4424 C CA . ALA A 1 549 ? -14.061 -16.670 -5.201 1.00 88.31 549 ALA A CA 1
ATOM 4425 C C . ALA A 1 549 ? -13.198 -15.401 -5.040 1.00 88.31 549 ALA A C 1
ATOM 4427 O O . ALA A 1 549 ? -12.139 -15.345 -5.657 1.00 88.31 549 ALA A O 1
ATOM 4428 N N . PRO A 1 550 ? -13.552 -14.415 -4.187 1.00 86.62 550 PRO A N 1
ATOM 4429 C CA . PRO A 1 550 ? -12.691 -13.253 -3.966 1.00 86.62 550 PRO A CA 1
ATOM 4430 C C . PRO A 1 550 ? -11.356 -13.579 -3.282 1.00 86.62 550 PRO A C 1
ATOM 4432 O O . PRO A 1 550 ? -10.444 -12.769 -3.341 1.00 86.62 550 PRO A O 1
ATOM 4435 N N . TYR A 1 551 ? -11.225 -14.728 -2.616 1.00 86.81 551 TYR A N 1
ATOM 4436 C CA . TYR A 1 551 ? -10.077 -15.059 -1.762 1.00 86.81 551 TYR A CA 1
ATOM 4437 C C . TYR A 1 551 ? -9.246 -16.234 -2.281 1.00 86.81 551 TYR A C 1
ATOM 4439 O O . TYR A 1 551 ? -8.315 -16.662 -1.602 1.00 86.81 551 TYR A O 1
ATOM 4447 N N . LEU A 1 552 ? -9.576 -16.781 -3.452 1.00 85.56 552 LEU A N 1
ATOM 4448 C CA . LEU A 1 552 ? -8.893 -17.927 -4.046 1.00 85.56 552 LEU A CA 1
ATOM 4449 C C . LEU A 1 552 ? -8.559 -17.648 -5.518 1.00 85.56 552 LEU A C 1
ATOM 4451 O O . LEU A 1 552 ? -9.412 -17.116 -6.228 1.00 85.56 552 LEU A O 1
ATOM 4455 N N . PRO A 1 553 ? -7.375 -18.061 -6.009 1.00 83.12 553 PRO A N 1
ATOM 4456 C CA . PRO A 1 553 ? -7.117 -18.151 -7.443 1.00 83.12 553 PRO A CA 1
ATOM 4457 C C . PRO A 1 553 ? -8.112 -19.109 -8.112 1.00 83.12 553 PRO A C 1
ATOM 4459 O O . PRO A 1 553 ? -8.565 -20.073 -7.482 1.00 83.12 553 PRO A O 1
ATOM 4462 N N . GLU A 1 554 ? -8.407 -18.892 -9.397 1.00 81.44 554 GLU A N 1
ATOM 4463 C CA . GLU A 1 554 ? -9.361 -19.726 -10.148 1.00 81.44 554 GLU A CA 1
ATOM 4464 C C . GLU A 1 554 ? -8.991 -21.218 -10.109 1.00 81.44 554 GLU A C 1
ATOM 4466 O O . GLU A 1 554 ? -9.869 -22.068 -9.945 1.00 81.44 554 GLU A O 1
ATOM 4471 N N . GLU A 1 555 ? -7.695 -21.540 -10.175 1.00 81.81 555 GLU A N 1
ATOM 4472 C CA . GLU A 1 555 ? -7.186 -22.915 -10.104 1.00 81.81 555 GLU A CA 1
ATOM 4473 C C . GLU A 1 555 ? -7.534 -23.593 -8.771 1.00 81.81 555 GLU A C 1
ATOM 4475 O O . GLU A 1 555 ? -8.083 -24.695 -8.744 1.00 81.81 555 GLU A O 1
ATOM 4480 N N . VAL A 1 556 ? -7.285 -22.910 -7.648 1.00 84.19 556 VAL A N 1
ATOM 4481 C CA . VAL A 1 556 ? -7.572 -23.447 -6.310 1.00 84.19 556 VAL A CA 1
ATOM 4482 C C . VAL A 1 556 ? -9.079 -23.553 -6.095 1.00 84.19 556 VAL A C 1
ATOM 4484 O O . VAL A 1 556 ? -9.555 -24.563 -5.578 1.00 84.19 556 VAL A O 1
ATOM 4487 N N . LEU A 1 557 ? -9.850 -22.551 -6.530 1.00 87.12 557 LEU A N 1
ATOM 4488 C CA . LEU A 1 557 ? -11.311 -22.556 -6.437 1.00 87.12 557 LEU A CA 1
ATOM 4489 C C . LEU A 1 557 ? -11.931 -23.741 -7.198 1.00 87.12 557 LEU A C 1
ATOM 4491 O O . LEU A 1 557 ? -12.904 -24.336 -6.723 1.00 87.12 557 LEU A O 1
ATOM 4495 N N . ALA A 1 558 ? -11.362 -24.098 -8.354 1.00 86.00 558 ALA A N 1
ATOM 4496 C CA . ALA A 1 558 ? -11.780 -25.254 -9.139 1.00 86.00 558 ALA A CA 1
ATOM 4497 C C . ALA A 1 558 ? -11.488 -26.590 -8.429 1.00 86.00 558 ALA A C 1
ATOM 4499 O O . ALA A 1 558 ? -12.284 -27.524 -8.547 1.00 86.00 558 ALA A O 1
ATOM 4500 N N . GLU A 1 559 ? -10.392 -26.675 -7.666 1.00 87.19 559 GLU A N 1
ATOM 4501 C CA . GLU A 1 559 ? -10.015 -27.868 -6.892 1.00 87.19 559 GLU A CA 1
ATOM 4502 C C . GLU A 1 559 ? -10.820 -28.058 -5.597 1.00 87.19 559 GLU A C 1
ATOM 4504 O O . GLU A 1 559 ? -10.966 -29.189 -5.123 1.00 87.19 559 GLU A O 1
ATOM 4509 N N . VAL A 1 560 ? -11.360 -26.987 -5.006 1.00 88.69 560 VAL A N 1
ATOM 4510 C CA . VAL A 1 560 ? -12.281 -27.113 -3.864 1.00 88.69 560 VAL A CA 1
ATOM 4511 C C . VAL A 1 560 ? -13.498 -27.920 -4.324 1.00 88.69 560 VAL A C 1
ATOM 4513 O O . VAL A 1 560 ? -13.997 -27.711 -5.420 1.00 88.69 560 VAL A O 1
ATOM 4516 N N . SER A 1 561 ? -14.025 -28.840 -3.519 1.00 86.44 561 SER A N 1
ATOM 4517 C CA . SER A 1 561 ? -15.266 -29.576 -3.823 1.00 86.44 561 SER A CA 1
ATOM 4518 C C . SER A 1 561 ? -16.411 -29.061 -2.950 1.00 86.44 561 SER A C 1
ATOM 4520 O O . SER A 1 561 ? -16.168 -28.692 -1.810 1.00 86.44 561 SER A O 1
ATOM 4522 N N . ASN A 1 562 ? -17.658 -29.045 -3.441 1.00 87.75 562 ASN A N 1
ATOM 4523 C CA . ASN A 1 562 ? -18.839 -28.714 -2.615 1.00 87.75 562 ASN A CA 1
ATOM 4524 C C . ASN A 1 562 ? -19.338 -29.927 -1.804 1.00 87.75 562 ASN A C 1
ATOM 4526 O O . ASN A 1 562 ? -20.293 -29.808 -1.045 1.00 87.75 562 ASN A O 1
ATOM 4530 N N . GLN A 1 563 ? -18.753 -31.107 -2.024 1.00 84.19 563 GLN A N 1
ATOM 4531 C CA . GLN A 1 563 ? -19.164 -32.384 -1.434 1.00 84.19 563 GLN A CA 1
ATOM 4532 C C . GLN A 1 563 ? -17.939 -33.240 -1.092 1.00 84.19 563 GLN A C 1
ATOM 4534 O O . GLN A 1 563 ? -16.843 -33.018 -1.618 1.00 84.19 563 GLN A O 1
ATOM 4539 N N . GLY A 1 564 ? -18.131 -34.255 -0.255 1.00 88.06 564 GLY A N 1
ATOM 4540 C CA . GLY A 1 564 ? -17.094 -35.194 0.147 1.00 88.06 564 GLY A CA 1
ATOM 4541 C C . GLY A 1 564 ? -16.502 -34.926 1.528 1.00 88.06 564 GLY A C 1
ATOM 4542 O O . GLY A 1 564 ? -16.965 -34.081 2.298 1.00 88.06 564 GLY A O 1
ATOM 4543 N N . LEU A 1 565 ? -15.440 -35.683 1.817 1.00 88.19 565 LEU A N 1
ATOM 4544 C CA . LEU A 1 565 ? -14.868 -35.854 3.155 1.00 88.19 565 LEU A CA 1
ATOM 4545 C C . LEU A 1 565 ? -14.557 -34.536 3.875 1.00 88.19 565 LEU A C 1
ATOM 4547 O O . LEU A 1 565 ? -14.784 -34.437 5.071 1.00 88.19 565 LEU A O 1
ATOM 4551 N N . PHE A 1 566 ? -14.046 -33.542 3.148 1.00 89.12 566 PHE A N 1
ATOM 4552 C CA . PHE A 1 566 ? -13.556 -32.297 3.735 1.00 89.12 566 PHE A CA 1
ATOM 4553 C C . PHE A 1 566 ? -14.649 -31.261 4.032 1.00 89.12 566 PHE A C 1
ATOM 4555 O O . PHE A 1 566 ? -14.329 -30.210 4.587 1.00 89.12 566 PHE A O 1
ATOM 4562 N N . VAL A 1 567 ? -15.906 -31.519 3.642 1.00 91.75 567 VAL A N 1
ATOM 4563 C CA . VAL A 1 567 ? -16.989 -30.519 3.667 1.00 91.75 567 VAL A CA 1
ATOM 4564 C C . VAL A 1 567 ? -18.249 -31.016 4.377 1.00 91.75 567 VAL A C 1
ATOM 4566 O O . VAL A 1 567 ? -18.859 -30.249 5.112 1.00 91.75 567 VAL A O 1
ATOM 4569 N N . GLU A 1 568 ? -18.655 -32.275 4.201 1.00 92.62 568 GLU A N 1
ATOM 4570 C CA . GLU A 1 568 ? -19.970 -32.771 4.655 1.00 92.62 568 GLU A CA 1
ATOM 4571 C C . GLU A 1 568 ? -20.179 -32.705 6.177 1.00 92.62 568 GLU A C 1
ATOM 4573 O O . GLU A 1 568 ? -21.215 -32.229 6.656 1.00 92.62 568 GLU A O 1
ATOM 4578 N N . ASP A 1 569 ? -19.180 -33.148 6.939 1.00 93.44 569 ASP A N 1
ATOM 4579 C CA . ASP A 1 569 ? -19.213 -33.150 8.404 1.00 93.44 569 ASP A CA 1
ATOM 4580 C C . ASP A 1 569 ? -19.223 -31.713 8.957 1.00 93.44 569 ASP A C 1
ATOM 4582 O O . ASP A 1 569 ? -19.994 -31.398 9.867 1.00 93.44 569 ASP A O 1
ATOM 4586 N N . LEU A 1 570 ? -18.437 -30.813 8.354 1.00 94.44 570 LEU A N 1
ATOM 4587 C CA . LEU A 1 570 ? -18.377 -29.398 8.732 1.00 94.44 570 LEU A CA 1
ATOM 4588 C C . LEU A 1 570 ? -19.638 -28.633 8.334 1.00 94.44 570 LEU A C 1
ATOM 4590 O O . LEU A 1 570 ? -20.092 -27.782 9.093 1.00 94.44 570 LEU A O 1
ATOM 4594 N N . HIS A 1 571 ? -20.250 -28.967 7.199 1.00 94.94 571 HIS A N 1
ATOM 4595 C CA . HIS A 1 571 ? -21.543 -28.420 6.804 1.00 94.94 571 HIS A CA 1
ATOM 4596 C C . HIS A 1 571 ? -22.641 -28.816 7.786 1.00 94.94 571 HIS A C 1
ATOM 4598 O O . HIS A 1 571 ? -23.396 -27.969 8.269 1.00 94.94 571 HIS A O 1
ATOM 4604 N N . THR A 1 572 ? -22.677 -30.097 8.152 1.00 93.56 572 THR A N 1
ATOM 4605 C CA . THR A 1 572 ? -23.608 -30.607 9.161 1.00 93.56 572 THR A CA 1
ATOM 4606 C C . THR A 1 572 ? -23.389 -29.914 10.504 1.00 93.56 572 THR A C 1
ATOM 4608 O O . THR A 1 572 ? -24.357 -29.516 11.154 1.00 93.56 572 THR A O 1
ATOM 4611 N N . LEU A 1 573 ? -22.130 -29.734 10.918 1.00 93.38 573 LEU A N 1
ATOM 4612 C CA . LEU A 1 573 ? -21.786 -29.041 12.155 1.00 93.38 573 LEU A CA 1
ATOM 4613 C C . LEU A 1 573 ? -22.216 -27.571 12.118 1.00 93.38 573 LEU A C 1
ATOM 4615 O O . LEU A 1 573 ? -22.916 -27.133 13.027 1.00 93.38 573 LEU A O 1
ATOM 4619 N N . MET A 1 574 ? -21.881 -26.834 11.056 1.00 92.88 574 MET A N 1
ATOM 4620 C CA . MET A 1 574 ? -22.258 -25.427 10.882 1.00 92.88 574 MET A CA 1
ATOM 4621 C C . MET A 1 574 ? -23.773 -25.229 10.862 1.00 92.88 574 MET A C 1
ATOM 4623 O O . MET A 1 574 ? -24.275 -24.290 11.476 1.00 92.88 574 MET A O 1
ATOM 4627 N N . GLY A 1 575 ? -24.518 -26.141 10.231 1.00 91.19 575 GLY A N 1
ATOM 4628 C CA . GLY A 1 575 ? -25.981 -26.128 10.261 1.00 91.19 575 GLY A CA 1
ATOM 4629 C C . GLY A 1 575 ? -26.558 -26.276 11.675 1.00 91.19 575 GLY A C 1
ATOM 4630 O O . GLY A 1 575 ? -27.584 -25.674 11.984 1.00 91.19 575 GLY A O 1
ATOM 4631 N N . ARG A 1 576 ? -25.890 -27.027 12.563 1.00 91.62 576 ARG A N 1
ATOM 4632 C CA . ARG A 1 576 ? -26.279 -27.154 13.981 1.00 91.62 576 ARG A CA 1
ATOM 4633 C C . ARG A 1 576 ? -25.836 -25.950 14.812 1.00 91.62 576 ARG A C 1
ATOM 4635 O O . ARG A 1 576 ? -26.606 -25.478 15.641 1.00 91.62 576 ARG A O 1
ATOM 4642 N N . VAL A 1 577 ? -24.626 -25.451 14.561 1.00 90.94 577 VAL A N 1
ATOM 4643 C CA . VAL A 1 577 ? -24.024 -24.274 15.213 1.00 90.94 577 VAL A CA 1
ATOM 4644 C C . VAL A 1 577 ? -24.739 -22.970 14.847 1.00 90.94 577 VAL A C 1
ATOM 4646 O O . VAL A 1 577 ? -24.551 -21.981 15.531 1.00 90.94 577 VAL A O 1
ATOM 4649 N N . LEU A 1 578 ? -25.555 -22.930 13.793 1.00 88.44 578 LEU A N 1
ATOM 4650 C CA . LEU A 1 578 ? -26.365 -21.757 13.422 1.00 88.44 578 LEU A CA 1
ATOM 4651 C C . LEU A 1 578 ? -27.867 -22.088 13.329 1.00 88.44 578 LEU A C 1
ATOM 4653 O O . LEU A 1 578 ? -28.642 -21.350 12.723 1.00 88.44 578 LEU A O 1
ATOM 4657 N N . GLY A 1 579 ? -28.278 -23.226 13.898 1.00 83.75 579 GLY A N 1
ATOM 4658 C CA . GLY A 1 579 ? -29.658 -23.710 13.889 1.00 83.75 579 GLY A CA 1
ATOM 4659 C C . GLY A 1 579 ? -30.596 -23.001 14.878 1.00 83.75 579 GLY A C 1
ATOM 4660 O O . GLY A 1 579 ? -30.235 -22.051 15.563 1.00 83.75 579 GLY A O 1
ATOM 4661 N N . HIS A 1 580 ? -31.834 -23.491 14.982 1.00 67.44 580 HIS A N 1
ATOM 4662 C CA . HIS A 1 580 ? -32.897 -22.837 15.762 1.00 67.44 580 HIS A CA 1
ATOM 4663 C C . HIS A 1 580 ? -32.739 -22.970 17.299 1.00 67.44 580 HIS A C 1
ATOM 4665 O O . HIS A 1 580 ? -33.228 -22.105 18.022 1.00 67.44 580 HIS A O 1
ATOM 4671 N N . ASP A 1 581 ? -32.026 -24.005 17.773 1.00 70.12 581 ASP A N 1
ATOM 4672 C CA . ASP A 1 581 ? -31.653 -24.255 19.187 1.00 70.12 581 ASP A CA 1
ATOM 4673 C C . ASP A 1 581 ? -30.139 -24.048 19.419 1.00 70.12 581 ASP A C 1
ATOM 4675 O O . ASP A 1 581 ? -29.482 -24.749 20.195 1.00 70.12 581 ASP A O 1
ATOM 4679 N N . SER A 1 582 ? -29.557 -23.127 18.655 1.00 77.56 582 SER A N 1
ATOM 4680 C CA . SER A 1 582 ? -28.117 -22.944 18.551 1.00 77.56 582 SER A CA 1
ATOM 4681 C C . SER A 1 582 ? -27.495 -22.161 19.720 1.00 77.56 582 SER A C 1
ATOM 4683 O O . SER A 1 582 ? -28.142 -21.273 20.280 1.00 77.56 582 SER A O 1
ATOM 4685 N N . PRO A 1 583 ? -26.214 -22.421 20.057 1.00 78.31 583 PRO A N 1
ATOM 4686 C CA . PRO A 1 583 ? -25.430 -21.555 20.936 1.00 78.31 583 PRO A CA 1
ATOM 4687 C C . PRO A 1 583 ? -25.173 -20.146 20.370 1.00 78.31 583 PRO A C 1
ATOM 4689 O O . PRO A 1 583 ? -24.931 -19.240 21.166 1.00 78.31 583 PRO A O 1
ATOM 4692 N N . ILE A 1 584 ? -25.212 -19.957 19.043 1.00 86.31 584 ILE A N 1
ATOM 4693 C CA . ILE A 1 584 ? -24.918 -18.683 18.360 1.00 86.31 584 ILE A CA 1
ATOM 4694 C C . ILE A 1 584 ? -25.818 -18.432 17.137 1.00 86.31 584 ILE A C 1
ATOM 4696 O O . ILE A 1 584 ? -26.318 -19.363 16.504 1.00 86.31 584 ILE A O 1
ATOM 4700 N N . SER A 1 585 ? -26.013 -17.162 16.778 1.00 85.25 585 SER A N 1
ATOM 4701 C CA . SER A 1 585 ? -26.907 -16.747 15.686 1.00 85.25 585 SER A CA 1
ATOM 4702 C C . SER A 1 585 ? -26.190 -16.296 14.412 1.00 85.25 585 SER A C 1
ATOM 4704 O O . SER A 1 585 ? -26.779 -16.313 13.328 1.00 85.25 585 SER A O 1
ATOM 4706 N N . ARG A 1 586 ? -24.917 -15.903 14.522 1.00 88.56 586 ARG A N 1
ATOM 4707 C CA . ARG A 1 586 ? -24.092 -15.428 13.404 1.00 88.56 586 ARG A CA 1
ATOM 4708 C C . ARG A 1 586 ? -22.660 -15.943 13.513 1.00 88.56 586 ARG A C 1
ATOM 4710 O O . ARG A 1 586 ? -22.211 -16.289 14.601 1.00 88.56 586 ARG A O 1
ATOM 4717 N N . ILE A 1 587 ? -21.939 -15.972 12.392 1.00 89.19 587 ILE A N 1
ATOM 4718 C CA . ILE A 1 587 ? -20.547 -16.458 12.332 1.00 89.19 587 ILE A CA 1
ATOM 4719 C C . ILE A 1 587 ? -19.633 -15.600 13.213 1.00 89.19 587 ILE A C 1
ATOM 4721 O O . ILE A 1 587 ? -18.767 -16.131 13.897 1.00 89.19 587 ILE A O 1
ATOM 4725 N N . GLU A 1 588 ? -19.870 -14.292 13.277 1.00 88.38 588 GLU A N 1
ATOM 4726 C CA . GLU A 1 588 ? -19.064 -13.355 14.063 1.00 88.38 588 GLU A CA 1
ATOM 4727 C C . GLU A 1 588 ? -19.151 -13.644 15.577 1.00 88.38 588 GLU A C 1
ATOM 4729 O O . GLU A 1 588 ? -18.225 -13.344 16.329 1.00 88.38 588 GLU A O 1
ATOM 4734 N N . GLU A 1 589 ? -20.230 -14.290 16.041 1.00 88.88 589 GLU A N 1
ATOM 4735 C CA . GLU A 1 589 ? -20.387 -14.696 17.445 1.00 88.88 589 GLU A CA 1
ATOM 4736 C C . GLU A 1 589 ? -19.461 -15.864 17.833 1.00 88.88 589 GLU A C 1
ATOM 4738 O O . GLU A 1 589 ? -19.196 -16.043 19.027 1.00 88.88 589 GLU A O 1
ATOM 4743 N N . LEU A 1 590 ? -18.894 -16.598 16.858 1.00 89.56 590 LEU A N 1
ATOM 4744 C CA . LEU A 1 590 ? -17.854 -17.613 17.097 1.00 89.56 590 LEU A CA 1
ATOM 4745 C C . LEU A 1 590 ? -16.653 -17.018 17.839 1.00 89.56 590 LEU A C 1
ATOM 4747 O O . LEU A 1 590 ? -16.064 -17.684 18.686 1.00 89.56 590 LEU A O 1
ATOM 4751 N N . LEU A 1 591 ? -16.322 -15.750 17.574 1.00 86.75 591 LEU A N 1
ATOM 4752 C CA . LEU A 1 591 ? -15.206 -15.058 18.219 1.00 86.75 591 LEU A CA 1
ATOM 4753 C C . LEU A 1 591 ? -15.397 -14.923 19.737 1.00 86.75 591 LEU A C 1
ATOM 4755 O O . LEU A 1 591 ? -14.428 -14.869 20.491 1.00 86.75 591 LEU A O 1
ATOM 4759 N N . THR A 1 592 ? -16.648 -14.851 20.192 1.00 83.50 592 THR A N 1
ATOM 4760 C CA . THR A 1 592 ? -17.024 -14.675 21.604 1.00 83.50 592 THR A CA 1
ATOM 4761 C C . THR A 1 592 ? -17.551 -15.951 22.256 1.00 83.50 592 THR A C 1
ATOM 4763 O O . THR A 1 592 ? -17.998 -15.914 23.405 1.00 83.50 592 THR A O 1
ATOM 4766 N N . TRP A 1 593 ? -17.523 -17.079 21.544 1.00 87.12 593 TRP A N 1
ATOM 4767 C CA . TRP A 1 593 ? -17.997 -18.349 22.071 1.00 87.12 593 TRP A CA 1
ATOM 4768 C C . TRP A 1 593 ? -16.997 -18.904 23.091 1.00 87.12 593 TRP A C 1
ATOM 4770 O O . TRP A 1 593 ? -15.931 -19.387 22.727 1.00 87.12 593 TRP A O 1
ATOM 4780 N N . ASP A 1 594 ? -17.362 -18.816 24.373 1.00 84.81 594 ASP A N 1
ATOM 4781 C CA . ASP A 1 594 ? -16.573 -19.325 25.502 1.00 84.81 594 ASP A CA 1
ATOM 4782 C C . ASP A 1 594 ? -16.081 -20.763 25.272 1.00 84.81 594 ASP A C 1
ATOM 4784 O O .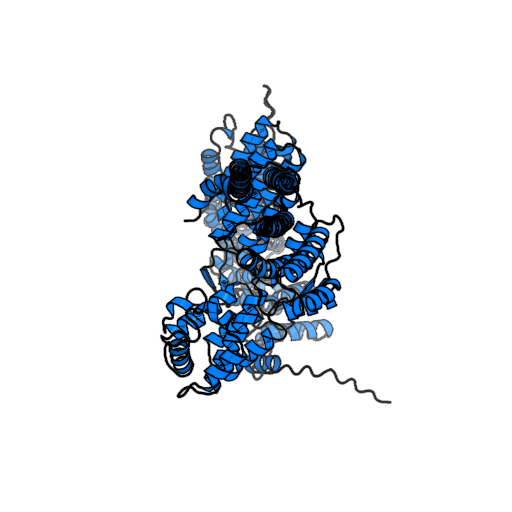 ASP A 1 594 ? -16.890 -21.652 24.993 1.00 84.81 594 ASP A O 1
ATOM 4788 N N . ASP A 1 595 ? -14.773 -20.986 25.435 1.00 85.44 595 ASP A N 1
ATOM 4789 C CA . ASP A 1 595 ? -14.114 -22.255 25.106 1.00 85.44 595 ASP A CA 1
ATOM 4790 C C . ASP A 1 595 ? -14.720 -23.439 25.862 1.00 85.44 595 ASP A C 1
ATOM 4792 O O . ASP A 1 595 ? -15.035 -24.465 25.263 1.00 85.44 595 ASP A O 1
ATOM 4796 N N . HIS A 1 596 ? -14.976 -23.295 27.167 1.00 85.38 596 HIS A N 1
ATOM 4797 C CA . HIS A 1 596 ? -15.534 -24.384 27.969 1.00 85.38 596 HIS A CA 1
ATOM 4798 C C . HIS A 1 596 ? -16.957 -24.733 27.519 1.00 85.38 596 HIS A C 1
ATOM 4800 O O . HIS A 1 596 ? -17.322 -25.910 27.412 1.00 85.38 596 HIS A O 1
ATOM 4806 N N . ARG A 1 597 ? -17.797 -23.723 27.264 1.00 87.62 597 ARG A N 1
ATOM 4807 C CA . ARG A 1 597 ? -19.156 -23.932 26.742 1.00 87.62 597 ARG A CA 1
ATOM 4808 C C . ARG A 1 597 ? -19.133 -24.537 25.344 1.00 87.62 597 ARG A C 1
ATOM 4810 O O . ARG A 1 597 ? -19.923 -25.445 25.086 1.00 87.62 597 ARG A O 1
ATOM 4817 N N . ARG A 1 598 ? -18.248 -24.058 24.469 1.00 91.75 598 ARG A N 1
ATOM 4818 C CA . ARG A 1 598 ? -18.050 -24.579 23.115 1.00 91.75 598 ARG A CA 1
ATOM 4819 C C . ARG A 1 598 ? -17.662 -26.047 23.165 1.00 91.75 598 ARG A C 1
ATOM 4821 O O . ARG A 1 598 ? -18.358 -26.869 22.581 1.00 91.75 598 ARG A O 1
ATOM 4828 N N . ASP A 1 599 ? -16.622 -26.389 23.911 1.00 90.12 599 ASP A N 1
ATOM 4829 C CA . ASP A 1 599 ? -16.086 -27.748 23.961 1.00 90.12 599 ASP A CA 1
ATOM 4830 C C . ASP A 1 599 ? -17.099 -28.724 24.579 1.00 90.12 599 ASP A C 1
ATOM 4832 O O . ASP A 1 599 ? -17.287 -29.831 24.073 1.00 90.12 599 ASP A O 1
ATOM 4836 N N . THR A 1 600 ? -17.843 -28.289 25.605 1.00 90.44 600 THR A N 1
ATOM 4837 C CA . THR A 1 600 ? -18.949 -29.074 26.184 1.00 90.44 600 THR A CA 1
ATOM 4838 C C . THR A 1 600 ? -20.054 -29.333 25.155 1.00 90.44 600 THR A C 1
ATOM 4840 O O . THR A 1 600 ? -20.563 -30.450 25.054 1.00 90.44 600 THR A O 1
ATOM 4843 N N . TRP A 1 601 ? -20.436 -28.315 24.379 1.00 92.81 601 TRP A N 1
ATOM 4844 C CA . TRP A 1 601 ? -21.475 -28.435 23.355 1.00 92.81 601 TRP A CA 1
ATOM 4845 C C . TRP A 1 601 ? -21.022 -29.294 22.165 1.00 92.81 601 TRP A C 1
ATOM 4847 O O . TRP A 1 601 ? -21.795 -30.115 21.662 1.00 92.81 601 TRP A O 1
ATOM 4857 N N . LEU A 1 602 ? -19.763 -29.147 21.742 1.00 91.88 602 LEU A N 1
ATOM 4858 C CA . LEU A 1 602 ? -19.147 -29.922 20.665 1.00 91.88 602 LEU A CA 1
ATOM 4859 C C . LEU A 1 602 ? -19.005 -31.402 21.040 1.00 91.88 602 LEU A C 1
ATOM 4861 O O . LEU A 1 602 ? -19.300 -32.265 20.216 1.00 91.88 602 LEU A O 1
ATOM 4865 N N . ALA A 1 603 ? -18.653 -31.715 22.291 1.00 89.19 603 ALA A N 1
ATOM 4866 C CA . ALA A 1 603 ? -18.583 -33.092 22.786 1.00 89.19 603 ALA A CA 1
ATOM 4867 C C . ALA A 1 603 ? -19.941 -33.822 22.749 1.00 89.19 603 ALA A C 1
ATOM 4869 O O . ALA A 1 603 ? -19.985 -35.051 22.691 1.00 89.19 603 ALA A O 1
ATOM 4870 N N . GLY A 1 604 ? -21.053 -33.079 22.765 1.00 87.94 604 GLY A N 1
ATOM 4871 C CA . GLY A 1 604 ? -22.407 -33.623 22.649 1.00 87.94 604 GLY A CA 1
ATOM 4872 C C . GLY A 1 604 ? -22.848 -33.957 21.218 1.00 87.94 604 GLY A C 1
ATOM 4873 O O . GLY A 1 604 ? -23.927 -34.524 21.038 1.00 87.94 604 GLY A O 1
ATOM 4874 N N . GLN A 1 605 ? -22.058 -33.616 20.194 1.00 89.81 605 GLN 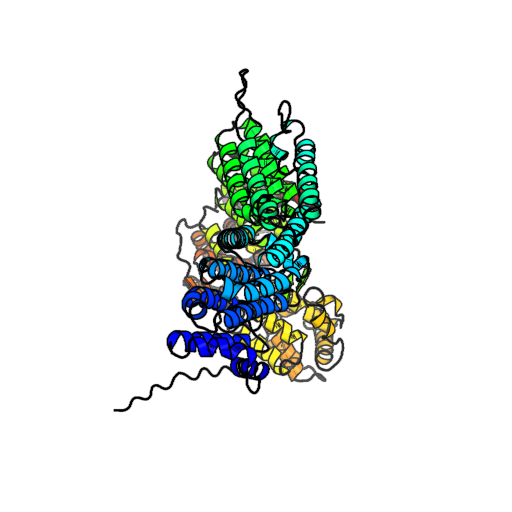A N 1
ATOM 4875 C CA . GLN A 1 605 ? -22.455 -33.787 18.797 1.00 89.81 605 GLN A CA 1
ATOM 4876 C C . GLN A 1 605 ? -22.312 -35.236 18.328 1.00 89.81 605 GLN A C 1
ATOM 4878 O O . GLN A 1 605 ? -21.236 -35.826 18.368 1.00 89.81 605 GLN A O 1
ATOM 4883 N N . GLN A 1 606 ? -23.408 -35.807 17.822 1.00 88.19 606 GLN A N 1
ATOM 4884 C CA . GLN A 1 606 ? -23.431 -37.168 17.278 1.00 88.19 606 GLN A CA 1
ATOM 4885 C C . GLN A 1 606 ? -23.394 -37.178 15.745 1.00 88.19 606 GLN A C 1
ATOM 4887 O O . GLN A 1 606 ? -23.908 -36.265 15.089 1.00 88.19 606 GLN A O 1
ATOM 4892 N N . GLY A 1 607 ? -22.821 -38.242 15.176 1.00 87.50 607 GLY A N 1
ATOM 4893 C CA . GLY A 1 607 ? -22.782 -38.472 13.727 1.00 87.50 607 GLY A CA 1
ATOM 4894 C C . GLY A 1 607 ? -21.742 -37.647 12.965 1.00 87.50 607 GLY A C 1
ATOM 4895 O O . GLY A 1 607 ? -21.814 -37.606 11.746 1.00 87.50 607 GLY A O 1
ATOM 4896 N N . ILE A 1 608 ? -20.805 -37.005 13.668 1.00 91.38 608 ILE A N 1
ATOM 4897 C CA . ILE A 1 608 ? -19.682 -36.246 13.102 1.00 91.38 608 ILE A CA 1
ATOM 4898 C C . ILE A 1 608 ? -18.394 -36.888 13.618 1.00 91.38 608 ILE A C 1
ATOM 4900 O O . ILE A 1 608 ? -18.326 -37.288 14.785 1.00 91.38 608 ILE A O 1
ATOM 4904 N N . LYS A 1 609 ? -17.376 -37.025 12.765 1.00 92.38 609 LYS A N 1
ATOM 4905 C CA . LYS A 1 609 ? -16.086 -37.594 13.178 1.00 92.38 609 LYS A CA 1
ATOM 4906 C C . LYS A 1 609 ? -15.404 -36.696 14.208 1.00 92.38 609 LYS A C 1
ATOM 4908 O O . LYS A 1 609 ? -15.411 -35.475 14.081 1.00 92.38 609 LYS A O 1
ATOM 4913 N N . SER A 1 610 ? -14.745 -37.301 15.195 1.00 90.50 610 SER A N 1
ATOM 4914 C CA . SER A 1 610 ? -13.989 -36.561 16.217 1.00 90.50 610 SER A CA 1
ATOM 4915 C C . SER A 1 610 ? -12.889 -35.680 15.617 1.00 90.50 610 SER A C 1
ATOM 4917 O O . SER A 1 610 ? -12.607 -34.607 16.143 1.00 90.50 610 SER A O 1
ATOM 4919 N N . GLU A 1 611 ? -12.299 -36.114 14.500 1.00 91.44 611 GLU A N 1
ATOM 4920 C CA . GLU A 1 611 ? -11.322 -35.336 13.733 1.00 91.44 611 GLU A CA 1
ATOM 4921 C C . GLU A 1 611 ? -11.948 -34.043 13.182 1.00 91.44 611 GLU A C 1
ATOM 4923 O O . GLU A 1 611 ? -11.382 -32.972 13.359 1.00 91.44 611 GLU A O 1
ATOM 4928 N N . GLU A 1 612 ? -13.156 -34.086 12.618 1.00 93.50 612 GLU A N 1
ATOM 4929 C CA . GLU A 1 612 ? -13.817 -32.882 12.087 1.00 93.50 612 GLU A CA 1
ATOM 4930 C C . GLU A 1 612 ? -14.292 -31.935 13.196 1.00 93.50 612 GLU A C 1
ATOM 4932 O O . GLU A 1 612 ? -14.250 -30.718 13.023 1.00 93.50 612 GLU A O 1
ATOM 4937 N N . ILE A 1 613 ? -14.660 -32.463 14.371 1.00 94.06 613 ILE A N 1
ATOM 4938 C CA . ILE A 1 613 ? -14.934 -31.632 15.554 1.00 94.06 613 ILE A CA 1
ATOM 4939 C C . ILE A 1 613 ? -13.668 -30.872 15.968 1.00 94.06 613 ILE A C 1
ATOM 4941 O O . ILE A 1 613 ? -13.719 -29.657 16.145 1.00 94.06 613 ILE A O 1
ATOM 4945 N N . ARG A 1 614 ? -12.519 -31.557 16.071 1.00 94.56 614 ARG A N 1
ATOM 4946 C CA . ARG A 1 614 ? -11.238 -30.911 16.403 1.00 94.56 614 ARG A CA 1
ATOM 4947 C C . ARG A 1 614 ? -10.823 -29.903 15.333 1.00 94.56 614 ARG A C 1
ATOM 4949 O O . ARG A 1 614 ? -10.388 -28.810 15.680 1.00 94.56 614 ARG A O 1
ATOM 4956 N N . ARG A 1 615 ? -11.003 -30.233 14.054 1.00 94.44 615 ARG A N 1
ATOM 4957 C CA . ARG A 1 615 ? -10.730 -29.329 12.933 1.00 94.44 615 ARG A CA 1
ATOM 4958 C C . ARG A 1 615 ? -11.575 -28.057 13.011 1.00 94.44 615 ARG A C 1
ATOM 4960 O O . ARG A 1 615 ? -11.046 -26.967 12.824 1.00 94.44 615 ARG A O 1
ATOM 4967 N N . PHE A 1 616 ? -12.862 -28.181 13.332 1.00 95.25 616 PHE A N 1
ATOM 4968 C CA . PHE A 1 616 ? -13.730 -27.031 13.568 1.00 95.25 616 PHE A CA 1
ATOM 4969 C C . PHE A 1 616 ? -13.246 -26.186 14.754 1.00 95.25 616 PHE A C 1
ATOM 4971 O O . PHE A 1 616 ? -13.137 -24.970 14.622 1.00 95.25 616 PHE A O 1
ATOM 4978 N N . THR A 1 617 ? -12.887 -26.813 15.880 1.00 94.75 617 THR A N 1
ATOM 4979 C CA . THR A 1 617 ? -12.324 -26.111 17.046 1.00 94.75 617 THR A CA 1
ATOM 4980 C C . THR A 1 617 ? -11.059 -25.331 16.685 1.00 94.75 617 THR A C 1
ATOM 4982 O O . THR A 1 617 ? -10.967 -24.154 17.013 1.00 94.75 617 THR A O 1
ATOM 4985 N N . LEU A 1 618 ? -10.120 -25.949 15.961 1.00 95.25 618 LEU A N 1
ATOM 4986 C CA . LEU A 1 618 ? -8.891 -25.295 15.497 1.00 95.25 618 LEU A CA 1
ATOM 4987 C C . LEU A 1 618 ? -9.174 -24.138 14.533 1.00 95.25 618 LEU A C 1
ATOM 4989 O O . LEU A 1 618 ? -8.484 -23.126 14.575 1.00 95.25 618 LEU A O 1
ATOM 4993 N N . MET A 1 619 ? -10.192 -24.260 13.676 1.00 96.12 619 MET A N 1
ATOM 4994 C CA . MET A 1 619 ? -10.606 -23.167 12.795 1.00 96.12 619 MET A CA 1
ATOM 4995 C C . MET A 1 619 ? -11.155 -21.977 13.595 1.00 96.12 619 MET A C 1
ATOM 4997 O O . MET A 1 619 ? -10.843 -20.832 13.278 1.00 96.12 619 MET A O 1
ATOM 5001 N N . VAL A 1 620 ? -11.949 -22.233 14.642 1.00 94.44 620 VAL A N 1
ATOM 5002 C CA . VAL A 1 620 ? -12.448 -21.187 15.553 1.00 94.44 620 VAL A CA 1
ATOM 5003 C C . VAL A 1 620 ? -11.293 -20.537 16.320 1.00 94.44 620 VAL A C 1
ATOM 5005 O O . VAL A 1 620 ? -11.238 -19.313 16.397 1.00 94.44 620 VAL A O 1
ATOM 5008 N N . GLU A 1 621 ? -10.339 -21.325 16.815 1.00 92.56 621 GLU A N 1
ATOM 5009 C CA . GLU A 1 621 ? -9.141 -20.815 17.494 1.00 92.56 621 GLU A CA 1
ATOM 5010 C C . GLU A 1 621 ? -8.277 -19.965 16.546 1.00 92.56 621 GLU A C 1
ATOM 5012 O O . GLU A 1 621 ? -7.884 -18.847 16.881 1.00 92.56 621 GLU A O 1
ATOM 5017 N N . MET A 1 622 ? -8.049 -20.429 15.311 1.00 93.06 622 MET A N 1
ATOM 5018 C CA . MET A 1 622 ? -7.347 -19.656 14.283 1.00 93.06 622 MET A CA 1
ATOM 5019 C C . MET A 1 622 ? -8.084 -18.350 13.959 1.00 93.06 622 MET A C 1
ATOM 5021 O O . MET A 1 622 ? -7.440 -17.310 13.814 1.00 93.06 622 MET A O 1
ATOM 5025 N N . TYR A 1 623 ? -9.420 -18.376 13.885 1.00 92.88 623 TYR A N 1
ATOM 5026 C CA . TYR A 1 623 ? -10.240 -17.182 13.668 1.00 92.88 623 TYR A CA 1
ATOM 5027 C C . TYR A 1 623 ? -10.064 -16.166 14.800 1.00 92.88 623 TYR A C 1
ATOM 5029 O O . TYR A 1 623 ? -9.808 -14.994 14.528 1.00 92.88 623 TYR A O 1
ATOM 5037 N N . GLN A 1 624 ? -10.115 -16.615 16.058 1.00 89.69 624 GLN A N 1
ATOM 5038 C CA . GLN A 1 624 ? -9.897 -15.774 17.238 1.00 89.69 624 GLN A CA 1
ATOM 5039 C C . GLN A 1 624 ? -8.494 -15.152 17.242 1.00 89.69 624 GLN A C 1
ATOM 5041 O O . GLN A 1 624 ? -8.368 -13.942 17.423 1.00 89.69 624 GLN A O 1
ATOM 5046 N N . LEU A 1 625 ? -7.448 -15.937 16.964 1.00 88.88 625 LEU A N 1
ATOM 5047 C CA . LEU A 1 625 ? -6.059 -15.462 16.926 1.00 88.88 625 LEU A CA 1
ATOM 5048 C C . LEU A 1 625 ? -5.811 -14.463 15.783 1.00 88.88 625 LEU A C 1
ATOM 5050 O O . LEU A 1 625 ? -5.205 -13.411 15.995 1.00 88.88 625 LEU A O 1
ATOM 5054 N N . CYS A 1 626 ? -6.304 -14.743 14.571 1.00 90.50 626 CYS A N 1
ATOM 5055 C CA . CYS A 1 626 ? -6.210 -13.811 13.443 1.00 90.50 626 CYS A CA 1
ATOM 5056 C C . CYS A 1 626 ? -6.995 -12.521 13.711 1.00 90.50 626 CYS A C 1
ATOM 5058 O O . CYS A 1 626 ? -6.491 -11.426 13.454 1.00 90.50 626 CYS A O 1
ATOM 5060 N N . HIS A 1 627 ? -8.200 -12.630 14.273 1.00 89.19 627 HIS A N 1
ATOM 5061 C CA . HIS A 1 627 ? -9.006 -11.475 14.646 1.00 89.19 627 HIS A CA 1
ATOM 5062 C C . HIS A 1 627 ? -8.313 -10.642 15.735 1.00 89.19 627 HIS A C 1
ATOM 5064 O O . HIS A 1 627 ? -8.237 -9.426 15.614 1.00 89.19 627 HIS A O 1
ATOM 5070 N N . GLN A 1 628 ? -7.734 -11.264 16.763 1.00 85.25 628 GLN A N 1
ATOM 5071 C CA . GLN A 1 628 ? -6.972 -10.576 17.813 1.00 85.25 628 GLN A CA 1
ATOM 5072 C C . GLN A 1 628 ? -5.723 -9.867 17.267 1.00 85.25 628 GLN A C 1
ATOM 5074 O O . GLN A 1 628 ? -5.320 -8.820 17.783 1.00 85.25 628 GLN A O 1
ATOM 5079 N N . LYS A 1 629 ? -5.101 -10.440 16.232 1.00 87.50 629 LYS A N 1
ATOM 5080 C CA . LYS A 1 629 ? -3.928 -9.864 15.577 1.00 87.50 629 LYS A CA 1
ATOM 5081 C C . LYS A 1 629 ? -4.274 -8.601 14.788 1.00 87.50 629 LYS A C 1
ATOM 5083 O O . LYS A 1 629 ? -3.590 -7.590 14.936 1.00 87.50 629 LYS A O 1
ATOM 5088 N N . TYR A 1 630 ? -5.310 -8.659 13.953 1.00 88.81 630 TYR A N 1
ATOM 5089 C CA . TYR A 1 630 ? -5.625 -7.593 12.994 1.00 88.81 630 TYR A CA 1
ATOM 5090 C C . TYR A 1 630 ? -6.699 -6.611 13.475 1.00 88.81 630 TYR A C 1
ATOM 5092 O O . TYR A 1 630 ? -6.745 -5.484 12.987 1.00 88.81 630 TYR A O 1
ATOM 5100 N N . ASN A 1 631 ? -7.514 -6.990 14.461 1.00 85.56 631 ASN A N 1
ATOM 5101 C CA . ASN A 1 631 ? -8.588 -6.169 15.012 1.00 85.56 631 ASN A CA 1
ATOM 5102 C C . ASN A 1 631 ? -8.363 -5.856 16.497 1.00 85.56 631 ASN A C 1
ATOM 5104 O O . ASN A 1 631 ? -7.727 -6.589 17.249 1.00 85.56 631 ASN A O 1
ATOM 5108 N N . LEU A 1 632 ? -8.944 -4.747 16.953 1.00 77.44 632 LEU A N 1
ATOM 5109 C CA . LEU A 1 632 ? -8.756 -4.208 18.306 1.00 77.44 632 LEU A CA 1
ATOM 5110 C C . LEU A 1 632 ? -9.712 -4.844 19.341 1.00 77.44 632 LEU A C 1
ATOM 5112 O O . LEU A 1 632 ? -10.222 -4.154 20.218 1.00 77.44 632 LEU A O 1
ATOM 5116 N N . GLY A 1 633 ? -10.010 -6.141 19.225 1.00 67.31 633 GLY A N 1
ATOM 5117 C CA . GLY A 1 633 ? -10.979 -6.839 20.083 1.00 67.31 633 GLY A CA 1
ATOM 5118 C C . GLY A 1 633 ? -10.584 -6.917 21.570 1.00 67.31 633 GLY A C 1
ATOM 5119 O O . GLY A 1 633 ? -9.425 -6.741 21.931 1.00 67.31 633 GLY A O 1
ATOM 5120 N N . VAL A 1 634 ? -11.563 -7.208 22.442 1.00 63.03 634 VAL A N 1
ATOM 5121 C CA . VAL A 1 634 ? -11.375 -7.362 23.911 1.00 63.03 634 VAL A CA 1
ATOM 5122 C C . VAL A 1 634 ? -11.020 -8.805 24.311 1.00 63.03 634 VAL A C 1
ATOM 5124 O O . VAL A 1 634 ? -10.735 -9.086 25.476 1.00 63.03 634 VAL A O 1
ATOM 5127 N N . GLN A 1 635 ? -11.049 -9.741 23.358 1.00 64.44 635 GLN A N 1
ATOM 5128 C CA . GLN A 1 635 ? -10.743 -11.151 23.604 1.00 64.44 635 GLN A CA 1
ATOM 5129 C C . GLN A 1 635 ? -9.340 -11.294 24.207 1.00 64.44 635 GLN A C 1
ATOM 5131 O O . GLN A 1 635 ? -8.365 -10.746 23.692 1.00 64.44 635 GLN A O 1
ATOM 5136 N N . GLU A 1 636 ? -9.274 -11.992 25.344 1.00 65.38 636 GLU A N 1
ATOM 5137 C CA . GLU A 1 636 ? -8.041 -12.257 26.098 1.00 65.38 636 GLU A CA 1
ATOM 5138 C C . GLU A 1 636 ? -7.253 -11.013 26.547 1.00 65.38 636 GLU A C 1
ATOM 5140 O O . GLU A 1 636 ? -6.033 -11.068 26.729 1.00 65.38 636 GLU A O 1
ATOM 5145 N N . ILE A 1 637 ? -7.934 -9.889 26.809 1.00 75.38 637 ILE A N 1
ATOM 5146 C CA . ILE A 1 637 ? -7.272 -8.650 27.256 1.00 75.38 637 ILE A CA 1
ATOM 5147 C C . ILE A 1 637 ? -6.329 -8.872 28.452 1.00 75.38 637 ILE A C 1
ATOM 5149 O O . ILE A 1 637 ? -5.278 -8.247 28.537 1.00 75.38 637 ILE A O 1
ATOM 5153 N N . ARG A 1 638 ? -6.636 -9.831 29.338 1.00 76.94 638 ARG A N 1
ATOM 5154 C CA . ARG A 1 638 ? -5.777 -10.201 30.475 1.00 76.94 638 ARG A CA 1
ATOM 5155 C C . ARG A 1 638 ? -4.386 -10.672 30.048 1.00 76.94 638 ARG A C 1
ATOM 5157 O O . ARG A 1 638 ? -3.393 -10.210 30.607 1.00 76.94 638 ARG A O 1
ATOM 5164 N N . GLN A 1 639 ? -4.293 -11.559 29.057 1.00 76.50 639 GLN A N 1
ATOM 5165 C CA . GLN A 1 639 ? -3.005 -12.058 28.565 1.00 76.50 639 GLN A CA 1
ATOM 5166 C C . GLN A 1 639 ? -2.191 -10.926 27.936 1.00 76.50 639 GLN A C 1
ATOM 5168 O O . GLN A 1 639 ? -0.990 -10.812 28.185 1.00 76.50 639 GLN A O 1
ATOM 5173 N N . GLN A 1 640 ? -2.853 -10.042 27.191 1.00 78.19 640 GLN A N 1
ATOM 5174 C CA . GLN A 1 640 ? -2.216 -8.871 26.594 1.00 78.19 640 GLN A CA 1
ATOM 5175 C C . GLN A 1 640 ? -1.694 -7.893 27.655 1.00 78.19 640 GLN A C 1
ATOM 5177 O O . GLN A 1 640 ? -0.566 -7.420 27.532 1.00 78.19 640 GLN A O 1
ATOM 5182 N N . LEU A 1 641 ? -2.449 -7.649 28.730 1.00 84.38 641 LEU A N 1
ATOM 5183 C CA . LEU A 1 641 ? -2.001 -6.814 29.849 1.00 84.38 641 LEU A CA 1
ATOM 5184 C C . LEU A 1 641 ? -0.817 -7.440 30.600 1.00 84.38 641 LEU A C 1
ATOM 5186 O O . LEU A 1 641 ? 0.141 -6.736 30.913 1.00 84.38 641 LEU A O 1
ATOM 5190 N N . HIS A 1 642 ? -0.807 -8.762 30.809 1.00 83.62 642 HIS A N 1
ATOM 5191 C CA . HIS A 1 642 ? 0.357 -9.454 31.377 1.00 83.62 642 HIS A CA 1
ATOM 5192 C C . HIS A 1 642 ? 1.598 -9.336 30.481 1.00 83.62 642 HIS A C 1
ATOM 5194 O O . HIS A 1 642 ? 2.713 -9.155 30.978 1.00 83.62 642 HIS A O 1
ATOM 5200 N N . LEU A 1 643 ? 1.429 -9.445 29.160 1.00 81.56 643 LEU A N 1
ATOM 5201 C CA . LEU A 1 643 ? 2.518 -9.252 28.205 1.00 81.56 643 LEU A CA 1
ATOM 5202 C C . LEU A 1 643 ? 3.014 -7.803 28.219 1.00 81.56 643 LEU A C 1
ATOM 5204 O O . LEU A 1 643 ? 4.226 -7.594 28.233 1.00 81.56 643 LEU A O 1
ATOM 5208 N N . ALA A 1 644 ? 2.113 -6.820 28.273 1.00 85.69 644 ALA A N 1
ATOM 5209 C CA . ALA A 1 644 ? 2.439 -5.397 28.354 1.00 85.69 644 ALA A CA 1
ATOM 5210 C C . ALA A 1 644 ? 3.209 -5.045 29.637 1.00 85.69 644 ALA A C 1
ATOM 5212 O O . ALA A 1 644 ? 4.239 -4.370 29.558 1.00 85.69 644 ALA A O 1
ATOM 5213 N N . ALA A 1 645 ? 2.792 -5.596 30.784 1.00 88.00 645 ALA A N 1
ATOM 5214 C CA . ALA A 1 645 ? 3.489 -5.457 32.064 1.00 88.00 645 ALA A CA 1
ATOM 5215 C C . ALA A 1 645 ? 4.956 -5.892 31.967 1.00 88.00 645 ALA A C 1
ATOM 5217 O O . ALA A 1 645 ? 5.866 -5.166 32.362 1.00 88.00 645 ALA A O 1
ATOM 5218 N N . LYS A 1 646 ? 5.205 -7.042 31.330 1.00 85.12 646 LYS A N 1
ATOM 5219 C CA . LYS A 1 646 ? 6.559 -7.575 31.096 1.00 85.12 646 LYS A CA 1
ATOM 5220 C C . LYS A 1 646 ? 7.341 -6.834 30.004 1.00 85.12 646 LYS A C 1
ATOM 5222 O O . LYS A 1 646 ? 8.532 -7.083 29.840 1.00 85.12 646 LYS A O 1
ATOM 5227 N N . SER A 1 647 ? 6.682 -5.969 29.234 1.00 79.56 647 SER A N 1
ATOM 5228 C CA . SER A 1 647 ? 7.206 -5.398 27.988 1.00 79.56 647 SER A CA 1
ATOM 5229 C C . SER A 1 647 ? 7.414 -3.884 28.018 1.00 79.56 647 SER A C 1
ATOM 5231 O O . SER A 1 647 ? 7.789 -3.326 26.991 1.00 79.56 647 SER A O 1
ATOM 5233 N N . GLY A 1 648 ? 7.233 -3.228 29.169 1.00 82.56 648 GLY A N 1
ATOM 5234 C CA . GLY A 1 648 ? 7.528 -1.798 29.335 1.00 82.56 648 GLY A CA 1
ATOM 5235 C C . GLY A 1 648 ? 6.421 -0.957 29.971 1.00 82.56 648 GLY A C 1
ATOM 5236 O O . GLY A 1 648 ? 6.626 0.247 30.104 1.00 82.56 648 GLY A O 1
ATOM 5237 N N . PHE A 1 649 ? 5.304 -1.572 30.379 1.00 90.12 649 PHE A N 1
ATOM 5238 C CA . PHE A 1 649 ? 4.171 -0.914 31.049 1.00 90.12 649 PHE A CA 1
ATOM 5239 C C . PHE A 1 649 ? 3.856 -1.597 32.394 1.00 90.12 649 PHE A C 1
ATOM 5241 O O . PHE A 1 649 ? 2.813 -2.244 32.518 1.00 90.12 649 PHE A O 1
ATOM 5248 N N . PRO A 1 650 ? 4.763 -1.553 33.390 1.00 88.19 650 PRO A N 1
ATOM 5249 C CA . PRO A 1 650 ? 4.601 -2.269 34.663 1.00 88.19 650 PRO A CA 1
ATOM 5250 C C . PRO A 1 650 ? 3.303 -1.920 35.410 1.00 88.19 650 PRO A C 1
ATOM 5252 O O . PRO A 1 650 ? 2.757 -2.760 36.119 1.00 88.19 650 PRO A O 1
ATOM 5255 N N . GLU A 1 651 ? 2.759 -0.720 35.204 1.00 87.69 651 GLU A N 1
ATOM 5256 C CA . GLU A 1 651 ? 1.468 -0.274 35.732 1.00 87.69 651 GLU A CA 1
ATOM 5257 C C . GLU A 1 651 ? 0.286 -1.183 35.337 1.00 87.69 651 GLU A C 1
ATOM 5259 O O . GLU A 1 651 ? -0.716 -1.237 36.049 1.00 87.69 651 GLU A O 1
ATOM 5264 N N . MET A 1 652 ? 0.410 -1.970 34.261 1.00 91.81 652 MET A N 1
ATOM 5265 C CA . MET A 1 652 ? -0.620 -2.929 33.840 1.00 91.81 652 MET A CA 1
ATOM 5266 C C . MET A 1 652 ? -0.806 -4.074 34.844 1.00 91.81 652 MET A C 1
ATOM 5268 O O . MET A 1 652 ? -1.888 -4.651 34.914 1.00 91.81 652 MET A O 1
ATOM 5272 N N . GLU A 1 653 ? 0.217 -4.401 35.639 1.00 88.12 653 GLU A N 1
ATOM 5273 C CA . GLU A 1 653 ? 0.117 -5.416 36.694 1.00 88.12 653 GLU A CA 1
ATOM 5274 C C . GLU A 1 653 ? -0.790 -4.944 37.838 1.00 88.12 653 GLU A C 1
ATOM 5276 O O . GLU A 1 653 ? -1.601 -5.717 38.349 1.00 88.12 653 GLU A O 1
ATOM 5281 N N . GLN A 1 654 ? -0.728 -3.651 38.173 1.00 87.62 654 GLN A N 1
ATOM 5282 C CA . GLN A 1 654 ? -1.645 -3.040 39.132 1.00 87.62 654 GLN A CA 1
ATOM 5283 C C . GLN A 1 654 ? -3.078 -3.016 38.587 1.00 87.62 654 GLN A C 1
ATOM 5285 O O . GLN A 1 654 ? -3.994 -3.453 39.280 1.00 87.62 654 GLN A O 1
ATOM 5290 N N . LEU A 1 655 ? -3.267 -2.589 37.331 1.00 90.12 655 LEU A N 1
ATOM 5291 C CA . LEU A 1 655 ? -4.589 -2.568 36.697 1.00 90.12 655 LEU A CA 1
ATOM 5292 C C . LEU A 1 655 ? -5.240 -3.959 36.676 1.00 90.12 655 LEU A C 1
ATOM 5294 O O . LEU A 1 655 ? -6.438 -4.085 36.916 1.00 90.12 655 LEU A O 1
ATOM 5298 N N . LEU A 1 656 ? -4.463 -5.011 36.404 1.00 87.06 656 LEU A N 1
ATOM 5299 C CA . LEU A 1 656 ? -4.949 -6.390 36.446 1.00 87.06 656 LEU A CA 1
ATOM 5300 C C . LEU A 1 656 ? -5.485 -6.772 37.829 1.00 87.06 656 LEU A C 1
ATOM 5302 O O . LEU A 1 656 ? -6.576 -7.331 37.910 1.00 87.06 656 LEU A O 1
ATOM 5306 N N . GLY A 1 657 ? -4.753 -6.436 38.896 1.00 85.00 657 GLY A N 1
ATOM 5307 C CA . GLY A 1 657 ? -5.200 -6.674 40.270 1.00 85.00 657 GLY A CA 1
ATOM 5308 C C . GLY A 1 657 ? -6.461 -5.883 40.623 1.00 85.00 657 GLY A C 1
ATOM 5309 O O . GLY A 1 657 ? -7.386 -6.430 41.225 1.00 85.00 657 GLY A O 1
ATOM 5310 N N . ASP A 1 658 ? -6.539 -4.623 40.191 1.00 86.56 658 ASP A N 1
ATOM 5311 C CA . ASP A 1 658 ? -7.712 -3.779 40.423 1.00 86.56 658 ASP A CA 1
ATOM 5312 C C . ASP A 1 658 ? -8.957 -4.369 39.741 1.00 86.56 658 ASP A C 1
ATOM 5314 O O . ASP A 1 658 ? -10.001 -4.497 40.385 1.00 86.56 658 ASP A O 1
ATOM 5318 N N . LEU A 1 659 ? -8.835 -4.818 38.482 1.00 86.44 659 LEU A N 1
ATOM 5319 C CA . LEU A 1 659 ? -9.921 -5.403 37.679 1.00 86.44 659 LEU A CA 1
ATOM 5320 C C . LEU A 1 659 ? -10.536 -6.688 38.265 1.00 86.44 659 LEU A C 1
ATOM 5322 O O . LEU A 1 659 ? -11.649 -7.052 37.878 1.00 86.44 659 LEU A O 1
ATOM 5326 N N . GLU A 1 660 ? -9.853 -7.383 39.178 1.00 82.12 660 GLU A N 1
ATOM 5327 C CA . GLU A 1 660 ? -10.373 -8.597 39.822 1.00 82.12 660 GLU A CA 1
ATOM 5328 C C . GLU A 1 660 ? -11.318 -8.311 40.997 1.00 82.12 660 GLU A C 1
ATOM 5330 O O . GLU A 1 660 ? -12.185 -9.133 41.300 1.00 82.12 660 GLU A O 1
ATOM 5335 N N . ILE A 1 661 ? -11.164 -7.162 41.663 1.00 82.06 661 ILE A N 1
ATOM 5336 C CA . ILE A 1 661 ? -11.777 -6.893 42.977 1.00 82.06 661 ILE A CA 1
ATOM 5337 C C . ILE A 1 661 ? -12.705 -5.659 42.938 1.00 82.06 661 ILE A C 1
ATOM 5339 O O . ILE A 1 661 ? -13.462 -5.415 43.879 1.00 82.06 661 ILE A O 1
ATOM 5343 N N . CYS A 1 662 ? -12.689 -4.882 41.852 1.00 80.19 662 CYS A N 1
ATOM 5344 C CA . CYS A 1 662 ? -13.383 -3.599 41.755 1.00 80.19 662 CYS A CA 1
ATOM 5345 C C . CYS A 1 662 ? -14.887 -3.680 41.424 1.00 80.19 662 CYS A C 1
ATOM 5347 O O . CYS A 1 662 ? -15.359 -4.545 40.683 1.00 80.19 662 CYS A O 1
ATOM 5349 N N . ASP A 1 663 ? -15.651 -2.701 41.926 1.00 86.44 663 ASP A N 1
ATOM 5350 C CA . ASP A 1 663 ? -16.986 -2.384 41.404 1.00 86.44 663 ASP A CA 1
ATOM 5351 C C . ASP A 1 663 ? -16.914 -1.609 40.071 1.00 86.44 663 ASP A C 1
ATOM 5353 O O . ASP A 1 663 ? -15.862 -1.105 39.683 1.00 86.44 663 ASP A O 1
ATOM 5357 N N . THR A 1 664 ? -18.039 -1.457 39.359 1.00 86.88 664 THR A N 1
ATOM 5358 C CA . THR A 1 664 ? -18.092 -0.765 38.052 1.00 86.88 664 THR A CA 1
ATOM 5359 C C . THR A 1 664 ? -17.425 0.614 38.051 1.00 86.88 664 THR A C 1
ATOM 5361 O O . THR A 1 664 ? -16.791 0.978 37.064 1.00 86.88 664 THR A O 1
ATOM 5364 N N . PHE A 1 665 ? -17.563 1.395 39.128 1.00 89.69 665 PHE A N 1
ATOM 5365 C CA . PHE A 1 665 ? -16.967 2.729 39.198 1.00 89.69 665 PHE A CA 1
ATOM 5366 C C . PHE A 1 665 ? -15.471 2.651 39.452 1.00 89.69 665 PHE A C 1
ATOM 5368 O O . PHE A 1 665 ? -14.728 3.375 38.805 1.00 89.69 665 PHE A O 1
ATOM 5375 N N . GLN A 1 666 ? -15.043 1.793 40.373 1.00 90.88 666 GLN A N 1
ATOM 5376 C CA . GLN A 1 666 ? -13.633 1.586 40.686 1.00 90.88 666 GLN A CA 1
ATOM 5377 C C . GLN A 1 666 ? -12.870 1.042 39.473 1.00 90.88 666 GLN A C 1
ATOM 5379 O O . GLN A 1 666 ? -11.825 1.586 39.132 1.00 90.88 666 GLN A O 1
ATOM 5384 N N . CYS A 1 667 ? -13.428 0.049 38.770 1.00 91.19 667 CYS A N 1
ATOM 5385 C CA . CYS A 1 667 ? -12.822 -0.499 37.557 1.00 91.19 667 CYS A CA 1
ATOM 5386 C C . CYS A 1 667 ? -12.669 0.581 36.488 1.00 91.19 667 CYS A C 1
ATOM 5388 O O . CYS A 1 667 ? -11.617 0.715 35.871 1.00 91.19 667 CYS A O 1
ATOM 5390 N N . LEU A 1 668 ? -13.722 1.374 36.274 1.00 93.38 668 LEU A N 1
ATOM 5391 C CA . LEU A 1 668 ? -13.690 2.435 35.280 1.00 93.38 668 LEU A CA 1
ATOM 5392 C C . LEU A 1 668 ? -12.744 3.574 35.684 1.00 93.38 668 LEU A C 1
ATOM 5394 O O . LEU A 1 668 ? -12.059 4.108 34.822 1.00 93.38 668 LEU A O 1
ATOM 5398 N N . GLU A 1 669 ? -12.672 3.945 36.963 1.00 94.25 669 GLU A N 1
ATOM 5399 C CA . GLU A 1 669 ? -11.706 4.937 37.453 1.00 94.25 669 GLU A CA 1
ATOM 5400 C C . GLU A 1 669 ? -10.264 4.471 37.184 1.00 94.25 669 GLU A C 1
ATOM 5402 O O . GLU A 1 669 ? -9.524 5.214 36.542 1.00 94.25 669 GLU A O 1
ATOM 5407 N N . ALA A 1 670 ? -9.913 3.226 37.530 1.00 93.69 670 ALA A N 1
ATOM 5408 C CA . ALA A 1 670 ? -8.586 2.650 37.271 1.00 93.69 670 ALA A CA 1
ATOM 5409 C C . ALA A 1 670 ? -8.253 2.545 35.768 1.00 93.69 670 ALA A C 1
ATOM 5411 O O . ALA A 1 670 ? -7.136 2.852 35.336 1.00 93.69 670 ALA A O 1
ATOM 5412 N N . LEU A 1 671 ? -9.233 2.162 34.939 1.00 94.19 671 LEU A N 1
ATOM 5413 C CA . LEU A 1 671 ? -9.077 2.141 33.481 1.00 94.19 671 LEU A CA 1
ATOM 5414 C C . LEU A 1 671 ? -8.822 3.543 32.921 1.00 94.19 671 LEU A C 1
ATOM 5416 O O . LEU A 1 671 ? -7.928 3.716 32.096 1.00 94.19 671 LEU A O 1
ATOM 5420 N N . LEU A 1 672 ? -9.581 4.548 33.368 1.00 96.19 672 LEU A N 1
ATOM 5421 C CA . LEU A 1 672 ? -9.414 5.929 32.913 1.00 96.19 672 LEU A CA 1
ATOM 5422 C C . LEU A 1 672 ? -8.086 6.533 33.397 1.00 96.19 672 LEU A C 1
ATOM 5424 O O . LEU A 1 672 ? -7.461 7.252 32.624 1.00 96.19 672 LEU A O 1
ATOM 5428 N N . ASP A 1 673 ? -7.624 6.214 34.612 1.00 95.81 673 ASP A N 1
ATOM 5429 C CA . ASP A 1 673 ? -6.294 6.607 35.113 1.00 95.81 673 ASP A CA 1
ATOM 5430 C C . ASP A 1 673 ? -5.183 6.063 34.199 1.00 95.81 673 ASP A C 1
ATOM 5432 O O . ASP A 1 673 ? -4.290 6.795 33.766 1.00 95.81 673 ASP A O 1
ATOM 5436 N N . THR A 1 674 ? -5.282 4.780 33.842 1.00 95.44 674 THR A N 1
ATOM 5437 C CA . THR A 1 674 ? -4.315 4.120 32.955 1.00 95.44 674 THR A CA 1
ATOM 5438 C C . THR A 1 674 ? -4.346 4.727 31.551 1.00 95.44 674 THR A C 1
ATOM 5440 O O . THR A 1 674 ? -3.305 5.035 30.974 1.00 95.44 674 THR A O 1
ATOM 5443 N N . LEU A 1 675 ? -5.540 4.951 30.996 1.00 96.62 675 LEU A N 1
ATOM 5444 C CA . LEU A 1 675 ? -5.718 5.564 29.678 1.00 96.62 675 LEU A CA 1
ATOM 5445 C C . LEU A 1 675 ? -5.169 6.998 29.612 1.00 96.62 675 LEU A C 1
ATOM 5447 O O . LEU A 1 675 ? -4.634 7.396 28.577 1.00 96.62 675 LEU A O 1
ATOM 5451 N N . GLU A 1 676 ? -5.270 7.770 30.696 1.00 96.81 676 GLU A N 1
ATOM 5452 C CA . GLU A 1 676 ? -4.647 9.094 30.791 1.00 96.81 676 GLU A CA 1
ATOM 5453 C C . GLU A 1 676 ? -3.119 9.003 30.757 1.00 96.81 676 GLU A C 1
ATOM 5455 O O . GLU A 1 676 ? -2.495 9.716 29.972 1.00 96.81 676 GLU A O 1
ATOM 5460 N N . SER A 1 677 ? -2.520 8.078 31.512 1.00 95.75 677 SER A N 1
ATOM 5461 C CA . SER A 1 677 ? -1.065 7.862 31.499 1.00 95.75 677 SER A CA 1
ATOM 5462 C C . SER A 1 677 ? -0.545 7.403 30.127 1.00 95.75 677 SER A C 1
ATOM 5464 O O . SER A 1 677 ? 0.477 7.890 29.629 1.00 95.75 677 SER A O 1
ATOM 5466 N N . LEU A 1 678 ? -1.286 6.520 29.449 1.00 96.12 678 LEU A N 1
ATOM 5467 C CA . LEU A 1 678 ? -0.962 6.110 28.081 1.00 96.12 678 LEU A CA 1
ATOM 5468 C C . LEU A 1 678 ? -1.056 7.290 27.108 1.00 96.12 678 LEU A C 1
ATOM 5470 O O . LEU A 1 678 ? -0.163 7.471 26.280 1.00 96.12 678 LEU A O 1
ATOM 5474 N N . LYS A 1 679 ? -2.085 8.138 27.230 1.00 96.69 679 LYS A N 1
ATOM 5475 C CA . LYS A 1 679 ? -2.216 9.354 26.417 1.00 96.69 679 LYS A CA 1
ATOM 5476 C C . LYS A 1 679 ? -1.029 10.299 26.612 1.00 96.69 679 LYS A C 1
ATOM 5478 O O . LYS A 1 679 ? -0.517 10.820 25.623 1.00 96.69 679 LYS A O 1
ATOM 5483 N N . GLU A 1 680 ? -0.576 10.501 27.848 1.00 95.69 680 GLU A N 1
ATOM 5484 C CA . GLU A 1 680 ? 0.619 11.304 28.143 1.00 95.69 680 GLU A CA 1
ATOM 5485 C C . GLU A 1 680 ? 1.868 10.726 27.468 1.00 95.69 680 GLU A C 1
ATOM 5487 O O . GLU A 1 680 ? 2.646 11.467 26.867 1.00 95.69 680 GLU A O 1
ATOM 5492 N N . THR A 1 681 ? 2.024 9.399 27.482 1.00 95.75 681 THR A N 1
ATOM 5493 C CA . THR A 1 681 ? 3.118 8.716 26.774 1.00 95.75 681 THR A CA 1
ATOM 5494 C C . THR A 1 681 ? 3.044 8.952 25.264 1.00 95.75 681 THR A C 1
ATOM 5496 O O . THR A 1 681 ? 4.047 9.317 24.650 1.00 95.75 681 THR A O 1
ATOM 5499 N N . ILE A 1 682 ? 1.860 8.798 24.663 1.00 96.56 682 ILE A N 1
ATOM 5500 C CA . ILE A 1 682 ? 1.637 8.978 23.220 1.00 96.56 682 ILE A CA 1
ATOM 5501 C C . ILE A 1 682 ? 1.930 10.423 22.789 1.00 96.56 682 ILE A C 1
ATOM 5503 O O . ILE A 1 682 ? 2.560 10.642 21.756 1.00 96.56 682 ILE A O 1
ATOM 5507 N N . GLN A 1 683 ? 1.498 11.411 23.578 1.00 95.44 683 GLN A N 1
ATOM 5508 C CA . GLN A 1 683 ? 1.661 12.839 23.278 1.00 95.44 683 GLN A CA 1
ATOM 5509 C C . GLN A 1 683 ? 3.006 13.419 23.745 1.00 95.44 683 GLN A C 1
ATOM 5511 O O . GLN A 1 683 ? 3.281 14.594 23.497 1.00 95.44 683 GLN A O 1
ATOM 5516 N N . SER A 1 684 ? 3.852 12.616 24.396 1.00 95.94 684 SER A N 1
ATOM 5517 C CA . SER A 1 684 ? 5.164 13.052 24.871 1.00 95.94 684 SER A CA 1
ATOM 5518 C C . SER A 1 684 ? 6.034 13.572 23.716 1.00 95.94 684 SER A C 1
ATOM 5520 O O . SER A 1 684 ? 6.081 12.947 22.652 1.00 95.94 684 SER A O 1
ATOM 5522 N N . PRO A 1 685 ? 6.786 14.674 23.896 1.00 93.69 685 PRO A N 1
ATOM 5523 C CA . PRO A 1 685 ? 7.769 15.121 22.909 1.00 93.69 685 PRO A CA 1
ATOM 5524 C C . PRO A 1 685 ? 8.986 14.182 22.813 1.00 93.69 685 PRO A C 1
ATOM 5526 O O . PRO A 1 685 ? 9.765 14.287 2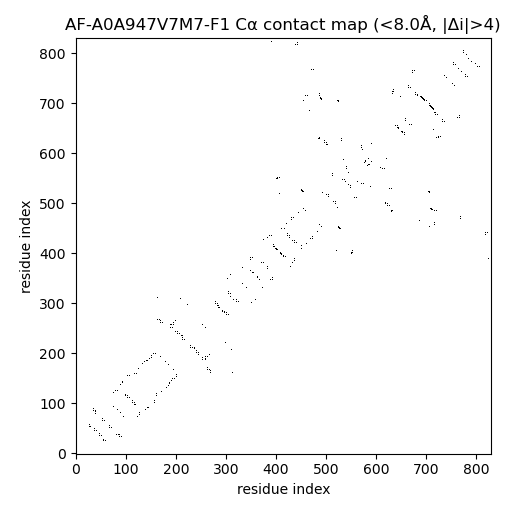1.865 1.00 93.69 685 PRO A O 1
ATOM 5529 N N . GLU A 1 686 ? 9.166 13.278 23.781 1.00 95.00 686 GLU A N 1
ATOM 5530 C CA . GLU A 1 686 ? 10.228 12.273 23.768 1.00 95.00 686 GLU A CA 1
ATOM 5531 C C . GLU A 1 686 ? 10.043 11.295 22.599 1.00 95.00 686 GLU A C 1
ATOM 5533 O O . GLU A 1 686 ? 8.930 10.851 22.306 1.00 95.00 686 GLU A O 1
ATOM 5538 N N . LYS A 1 687 ? 11.145 10.958 21.925 1.00 94.06 687 LYS A N 1
ATOM 5539 C CA . LYS A 1 687 ? 11.185 9.918 20.892 1.00 94.06 687 LYS A CA 1
ATOM 5540 C C . LYS A 1 687 ? 11.844 8.683 21.488 1.00 94.06 687 LYS A C 1
ATOM 5542 O O . LYS A 1 687 ? 12.985 8.776 21.939 1.00 94.06 687 LYS A O 1
ATOM 5547 N N . PHE A 1 688 ? 11.149 7.551 21.475 1.00 93.31 688 PHE A N 1
ATOM 5548 C CA . PHE A 1 688 ? 11.700 6.288 21.957 1.00 93.31 688 PHE A CA 1
ATOM 5549 C C . PHE A 1 688 ? 12.298 5.486 20.800 1.00 93.31 688 PHE A C 1
ATOM 5551 O O . PHE A 1 688 ? 11.886 5.612 19.646 1.00 93.31 688 PHE A O 1
ATOM 5558 N N . GLU A 1 689 ? 13.303 4.672 21.109 1.00 91.25 689 GLU A N 1
ATOM 5559 C CA . GLU A 1 689 ? 13.953 3.804 20.132 1.00 91.25 689 GLU A CA 1
ATOM 5560 C C . GLU A 1 689 ? 13.057 2.602 19.795 1.00 91.25 689 GLU A C 1
ATOM 5562 O O . GLU A 1 689 ? 12.541 1.927 20.691 1.00 91.25 689 GLU A O 1
ATOM 5567 N N . ALA A 1 690 ? 12.888 2.329 18.499 1.00 91.31 690 ALA A N 1
ATOM 5568 C CA . ALA A 1 690 ? 12.174 1.150 18.027 1.00 91.31 690 ALA A CA 1
ATOM 5569 C C . ALA A 1 690 ? 13.080 -0.089 18.098 1.00 91.31 690 ALA A C 1
ATOM 5571 O O . ALA A 1 690 ? 14.221 -0.063 17.638 1.00 91.31 690 ALA A O 1
ATOM 5572 N N . LYS A 1 691 ? 12.560 -1.188 18.648 1.00 89.00 691 LYS A N 1
ATOM 5573 C CA . LYS A 1 691 ? 13.217 -2.500 18.676 1.00 89.00 691 LYS A CA 1
ATOM 5574 C C . LYS A 1 691 ? 12.683 -3.355 17.533 1.00 89.00 691 LYS A C 1
ATOM 5576 O O . LYS A 1 691 ? 11.485 -3.637 17.484 1.00 89.00 691 LYS A O 1
ATOM 5581 N N . GLU A 1 692 ? 13.579 -3.764 16.640 1.00 86.62 692 GLU A N 1
ATOM 5582 C CA . GLU A 1 692 ? 13.248 -4.500 15.420 1.00 86.62 692 GLU A CA 1
ATOM 5583 C C . GLU A 1 692 ? 14.101 -5.767 15.294 1.00 86.62 692 GLU A C 1
ATOM 5585 O O . GLU A 1 692 ? 15.234 -5.732 14.816 1.00 86.62 692 GLU A O 1
ATOM 5590 N N . ASP A 1 693 ? 13.536 -6.905 15.690 1.00 83.06 693 ASP A N 1
ATOM 5591 C CA . ASP A 1 693 ? 14.174 -8.217 15.554 1.00 83.06 693 ASP A CA 1
ATOM 5592 C C . ASP A 1 693 ? 13.603 -8.920 14.314 1.00 83.06 693 ASP A C 1
ATOM 5594 O O . ASP A 1 693 ? 12.753 -9.803 14.429 1.00 83.06 693 ASP A O 1
ATOM 5598 N N . ILE A 1 694 ? 13.999 -8.465 13.118 1.00 77.25 694 ILE A N 1
ATOM 5599 C CA . ILE A 1 694 ? 13.421 -8.884 11.827 1.00 77.25 694 ILE A CA 1
ATOM 5600 C C . ILE A 1 694 ? 14.399 -9.776 11.045 1.00 77.25 694 ILE A C 1
ATOM 5602 O O . ILE A 1 694 ? 15.531 -9.382 10.762 1.00 77.25 694 ILE A O 1
ATOM 5606 N N . TYR A 1 695 ? 13.946 -10.966 10.642 1.00 73.06 695 TYR A N 1
ATOM 5607 C CA . TYR A 1 695 ? 14.740 -11.988 9.958 1.00 73.06 695 TYR A CA 1
ATOM 5608 C C . TYR A 1 695 ? 14.120 -12.408 8.616 1.00 73.06 695 TYR A C 1
ATOM 5610 O O . TYR A 1 695 ? 12.903 -12.512 8.476 1.00 73.06 695 TYR A O 1
ATOM 5618 N N . TYR A 1 696 ? 14.976 -12.725 7.639 1.00 63.91 696 TYR A N 1
ATOM 5619 C CA . TYR A 1 696 ? 14.587 -13.239 6.319 1.00 63.91 696 TYR A CA 1
ATOM 5620 C C . TYR A 1 696 ? 14.830 -14.757 6.245 1.00 63.91 696 TYR A C 1
ATOM 5622 O O . TYR A 1 696 ? 15.940 -15.216 6.542 1.00 63.91 696 TYR A O 1
ATOM 5630 N N . LYS A 1 697 ? 13.832 -15.563 5.843 1.00 58.59 697 LYS A N 1
ATOM 5631 C CA . LYS A 1 697 ? 14.025 -17.024 5.677 1.00 58.59 697 LYS A CA 1
ATOM 5632 C C . LYS A 1 697 ? 14.915 -17.323 4.455 1.00 58.59 697 LYS A C 1
ATOM 5634 O O . LYS A 1 697 ? 14.791 -16.696 3.410 1.00 58.59 697 LYS A O 1
ATOM 5639 N N . ARG A 1 698 ? 15.820 -18.306 4.591 1.00 42.66 698 ARG A N 1
ATOM 5640 C CA . ARG A 1 698 ? 16.842 -18.682 3.582 1.00 42.66 698 ARG A CA 1
ATOM 5641 C C . ARG A 1 698 ? 16.344 -19.605 2.455 1.00 42.66 698 ARG A C 1
ATOM 5643 O O . ARG A 1 698 ? 17.095 -19.849 1.516 1.00 42.66 698 ARG A O 1
ATOM 5650 N N . HIS A 1 699 ? 15.118 -20.122 2.535 1.00 46.81 699 HIS A N 1
ATOM 5651 C CA . HIS A 1 699 ? 14.563 -21.067 1.562 1.00 46.81 699 HIS A CA 1
ATOM 5652 C C . HIS A 1 699 ? 13.175 -20.604 1.128 1.00 46.81 699 HIS A C 1
ATOM 5654 O O . HIS A 1 699 ? 12.251 -20.591 1.937 1.00 46.81 699 HIS A O 1
ATOM 5660 N N . ILE A 1 700 ? 13.058 -20.217 -0.140 1.00 41.47 700 ILE A N 1
ATOM 5661 C CA . ILE A 1 700 ? 11.824 -19.754 -0.767 1.00 41.47 700 ILE A CA 1
ATOM 5662 C C . ILE A 1 700 ? 11.612 -20.657 -1.981 1.00 41.47 700 ILE A C 1
ATOM 5664 O O . ILE A 1 700 ? 12.307 -20.526 -2.987 1.00 41.47 700 ILE A O 1
ATOM 5668 N N . ALA A 1 701 ? 10.706 -21.622 -1.857 1.00 34.28 701 ALA A N 1
ATOM 5669 C CA . ALA A 1 701 ? 10.053 -22.177 -3.031 1.00 34.28 701 ALA A CA 1
ATOM 5670 C C . ALA A 1 701 ? 8.986 -21.145 -3.421 1.00 34.28 701 ALA A C 1
ATOM 5672 O O . ALA A 1 701 ? 8.126 -20.857 -2.594 1.00 34.28 701 ALA A O 1
ATOM 5673 N N . VAL A 1 702 ? 9.094 -20.586 -4.631 1.00 35.28 702 VAL A N 1
ATOM 5674 C CA . VAL A 1 702 ? 8.226 -19.530 -5.199 1.00 35.28 702 VAL A CA 1
ATOM 5675 C C . VAL A 1 702 ? 8.432 -18.143 -4.560 1.00 35.28 702 VAL A C 1
ATOM 5677 O O . VAL A 1 702 ? 8.029 -17.915 -3.431 1.00 35.28 702 VAL A O 1
ATOM 5680 N N . ASP A 1 703 ? 9.138 -17.271 -5.296 1.00 37.34 703 ASP A N 1
ATOM 5681 C CA . ASP A 1 703 ? 9.402 -15.807 -5.230 1.00 37.34 703 ASP A CA 1
ATOM 5682 C C . ASP A 1 703 ? 8.947 -14.879 -4.057 1.00 37.34 703 ASP A C 1
ATOM 5684 O O . ASP A 1 703 ? 9.017 -13.659 -4.204 1.00 37.34 703 ASP A O 1
ATOM 5688 N N . ILE A 1 704 ? 8.593 -15.364 -2.862 1.00 45.31 704 ILE A N 1
ATOM 5689 C CA . ILE A 1 704 ? 8.110 -14.541 -1.738 1.00 45.31 704 ILE A CA 1
ATOM 5690 C C . ILE A 1 704 ? 9.146 -14.494 -0.597 1.00 45.31 704 ILE A C 1
ATOM 5692 O O . ILE A 1 704 ? 9.382 -15.507 0.071 1.00 45.31 704 ILE A O 1
ATOM 5696 N N . PRO A 1 705 ? 9.772 -13.334 -0.310 1.00 44.66 705 PRO A N 1
ATOM 5697 C CA . PRO A 1 705 ? 10.621 -13.160 0.864 1.00 44.66 705 PRO A CA 1
ATOM 5698 C C . PRO A 1 705 ? 9.775 -13.239 2.138 1.00 44.66 705 PRO A C 1
ATOM 5700 O O . PRO A 1 705 ? 9.221 -12.243 2.590 1.00 44.66 705 PRO A O 1
ATOM 5703 N N . SER A 1 706 ? 9.670 -14.420 2.749 1.00 55.72 706 SER A N 1
ATOM 5704 C CA . SER A 1 706 ? 8.982 -14.531 4.036 1.00 55.72 706 SER A CA 1
ATOM 5705 C C . SER A 1 706 ? 9.852 -13.904 5.130 1.00 55.72 706 SER A C 1
ATOM 5707 O O . SER A 1 706 ? 10.944 -14.407 5.444 1.00 55.72 706 SER A O 1
ATOM 5709 N N . VAL A 1 707 ? 9.359 -12.809 5.695 1.00 66.06 707 VAL A N 1
ATOM 5710 C CA . VAL A 1 707 ? 9.957 -12.103 6.826 1.00 66.06 707 VAL A CA 1
ATOM 5711 C C . VAL A 1 707 ? 9.234 -12.534 8.095 1.00 66.06 707 VAL A C 1
ATOM 5713 O O . VAL A 1 707 ? 8.012 -12.630 8.112 1.00 66.06 707 VAL A O 1
ATOM 5716 N N . TYR A 1 708 ? 9.983 -12.803 9.156 1.00 73.44 708 TYR A N 1
ATOM 5717 C CA . TYR A 1 708 ? 9.431 -13.058 10.484 1.00 73.44 708 TYR A CA 1
ATOM 5718 C C . TYR A 1 708 ? 10.211 -12.244 11.504 1.00 73.44 708 TYR A C 1
ATOM 5720 O O . TYR A 1 708 ? 11.396 -11.958 11.316 1.00 73.44 708 TYR A O 1
ATOM 5728 N N . GLY A 1 709 ? 9.555 -11.844 12.583 1.00 80.00 709 GLY A N 1
ATOM 5729 C CA . GLY A 1 709 ? 10.213 -11.009 13.571 1.00 80.00 709 GLY A CA 1
ATOM 5730 C C . GLY A 1 709 ? 9.265 -10.297 14.505 1.00 80.00 709 GLY A C 1
ATOM 5731 O O . GLY A 1 709 ? 8.063 -10.572 14.530 1.00 80.00 709 GLY A O 1
ATOM 5732 N N . ARG A 1 710 ? 9.823 -9.367 15.277 1.00 85.00 710 ARG A N 1
ATOM 5733 C CA . ARG A 1 710 ? 9.054 -8.525 16.189 1.00 85.00 710 ARG A CA 1
ATOM 5734 C C . ARG A 1 710 ? 9.371 -7.048 16.009 1.00 85.00 710 ARG A C 1
ATOM 5736 O O . ARG A 1 710 ? 10.535 -6.678 15.873 1.00 85.00 710 ARG A O 1
ATOM 5743 N N . TYR A 1 711 ? 8.328 -6.227 16.054 1.00 90.31 711 TYR A N 1
ATOM 5744 C CA . TYR A 1 711 ? 8.414 -4.770 16.096 1.00 90.31 711 TYR A CA 1
ATOM 5745 C C . TYR A 1 711 ? 7.841 -4.252 17.414 1.00 90.31 711 TYR A C 1
ATOM 5747 O O . TYR A 1 711 ? 6.730 -4.633 17.798 1.00 90.31 711 TYR A O 1
ATOM 5755 N N . ARG A 1 712 ? 8.583 -3.383 18.106 1.00 90.38 712 ARG A N 1
ATOM 5756 C CA . ARG A 1 712 ? 8.128 -2.701 19.326 1.00 90.38 712 ARG A CA 1
ATOM 5757 C C . ARG A 1 712 ? 8.627 -1.269 19.380 1.00 90.38 712 ARG A C 1
ATOM 5759 O O . ARG A 1 712 ? 9.812 -1.016 19.187 1.00 90.38 712 ARG A O 1
ATOM 5766 N N . GLU A 1 713 ? 7.744 -0.352 19.740 1.00 94.69 713 GLU A N 1
ATOM 5767 C CA . GLU A 1 713 ? 8.087 1.021 20.101 1.00 94.69 713 GLU A CA 1
ATOM 5768 C C . GLU A 1 713 ? 7.080 1.514 21.146 1.00 94.69 713 GLU A C 1
ATOM 5770 O O . GLU A 1 713 ? 5.913 1.125 21.123 1.00 94.69 713 GLU A O 1
ATOM 5775 N N . LYS A 1 714 ? 7.533 2.328 22.105 1.00 94.44 714 LYS A N 1
ATOM 5776 C CA . LYS A 1 714 ? 6.753 2.645 23.306 1.00 94.44 714 LYS A CA 1
ATOM 5777 C C . LYS A 1 714 ? 5.457 3.403 23.001 1.00 94.44 714 LYS A C 1
ATOM 5779 O O . LYS A 1 714 ? 4.430 3.067 23.582 1.00 94.44 714 LYS A O 1
ATOM 5784 N N . LYS A 1 715 ? 5.462 4.410 22.123 1.00 96.31 715 LYS A N 1
ATOM 5785 C CA . LYS A 1 715 ? 4.235 5.147 21.764 1.00 96.31 715 LYS A CA 1
ATOM 5786 C C . LYS A 1 715 ? 3.280 4.294 20.940 1.00 96.31 715 LYS A C 1
ATOM 5788 O O . LYS A 1 715 ? 2.073 4.352 21.165 1.00 96.31 715 LYS A O 1
ATOM 5793 N N . PHE A 1 716 ? 3.810 3.502 20.015 1.00 95.69 716 PHE A N 1
ATOM 5794 C CA . PHE A 1 716 ? 3.042 2.554 19.218 1.00 95.69 716 PHE A CA 1
ATOM 5795 C C . PHE A 1 716 ? 2.339 1.512 20.099 1.00 95.69 716 PHE A C 1
ATOM 5797 O O . PHE A 1 716 ? 1.122 1.337 19.996 1.00 95.69 716 PHE A O 1
ATOM 5804 N N . ASP A 1 717 ? 3.079 0.884 21.016 1.00 93.69 717 ASP A N 1
ATOM 5805 C CA . ASP A 1 717 ? 2.541 -0.100 21.956 1.00 93.69 717 ASP A CA 1
ATOM 5806 C C . ASP A 1 717 ? 1.522 0.553 22.905 1.00 93.69 717 ASP A C 1
ATOM 5808 O O . ASP A 1 717 ? 0.446 -0.004 23.132 1.00 93.69 717 ASP A O 1
ATOM 5812 N N . ALA A 1 718 ? 1.802 1.771 23.393 1.00 95.06 718 ALA A N 1
ATOM 5813 C CA . ALA A 1 718 ? 0.868 2.537 24.216 1.00 95.06 718 ALA A CA 1
ATOM 5814 C C . ALA A 1 718 ? -0.458 2.792 23.484 1.00 95.06 718 ALA A C 1
ATOM 5816 O O . ALA A 1 718 ? -1.521 2.562 24.055 1.00 95.06 718 ALA A O 1
ATOM 5817 N N . LEU A 1 719 ? -0.412 3.196 22.210 1.00 95.25 719 LEU A N 1
ATOM 5818 C CA . LEU A 1 719 ? -1.609 3.418 21.397 1.00 95.25 719 LEU A CA 1
ATOM 5819 C C . LEU A 1 719 ? -2.398 2.120 21.169 1.00 95.25 719 LEU A C 1
ATOM 5821 O O . LEU A 1 719 ? -3.625 2.107 21.295 1.00 95.25 719 LEU A O 1
ATOM 5825 N N . GLY A 1 720 ? -1.703 1.016 20.886 1.00 92.44 720 GLY A N 1
ATOM 5826 C CA . GLY A 1 720 ? -2.325 -0.301 20.757 1.00 92.44 720 GLY A CA 1
ATOM 5827 C C . GLY A 1 720 ? -3.016 -0.763 22.045 1.00 92.44 720 GLY A C 1
ATOM 5828 O O . GLY A 1 720 ? -4.085 -1.375 21.977 1.00 92.44 720 GLY A O 1
ATOM 5829 N N . LEU A 1 721 ? -2.440 -0.465 23.213 1.00 91.81 721 LEU A N 1
ATOM 5830 C CA . LEU A 1 721 ? -3.044 -0.738 24.522 1.00 91.81 721 LEU A CA 1
ATOM 5831 C C . LEU A 1 721 ? -4.232 0.178 24.804 1.00 91.81 721 LEU A C 1
ATOM 5833 O O . LEU A 1 721 ? -5.269 -0.301 25.260 1.00 91.81 721 LEU A O 1
ATOM 5837 N N . THR A 1 722 ? -4.119 1.466 24.473 1.00 94.12 722 THR A N 1
ATOM 5838 C CA . THR A 1 722 ? -5.196 2.452 24.602 1.00 94.12 722 THR A CA 1
ATOM 5839 C C . THR A 1 722 ? -6.481 1.965 23.934 1.00 94.12 722 THR A C 1
ATOM 5841 O O . THR A 1 722 ? -7.533 1.985 24.564 1.00 94.12 722 THR A O 1
ATOM 5844 N N . PHE A 1 723 ? -6.418 1.434 22.711 1.00 92.38 723 PHE A N 1
ATOM 5845 C CA . PHE A 1 723 ? -7.618 0.941 22.027 1.00 92.38 723 PHE A CA 1
ATOM 5846 C C . PHE A 1 723 ? -8.259 -0.284 22.679 1.00 92.38 723 PHE A C 1
ATOM 5848 O O . PHE A 1 723 ? -9.485 -0.370 22.766 1.00 92.38 723 PHE A O 1
ATOM 5855 N N . ARG A 1 724 ? -7.445 -1.219 23.169 1.00 88.44 724 ARG A N 1
ATOM 5856 C CA . ARG A 1 724 ? -7.935 -2.417 23.865 1.00 88.44 724 ARG A CA 1
ATOM 5857 C C . ARG A 1 724 ? -8.601 -2.041 25.188 1.00 88.44 724 ARG A C 1
ATOM 5859 O O . ARG A 1 724 ? -9.707 -2.495 25.480 1.00 88.44 724 ARG A O 1
ATOM 5866 N N . LEU A 1 725 ? -7.956 -1.162 25.955 1.00 91.69 725 LEU A N 1
ATOM 5867 C CA . LEU A 1 725 ? -8.474 -0.649 27.222 1.00 91.69 725 LEU A CA 1
ATOM 5868 C C . LEU A 1 725 ? -9.714 0.230 27.037 1.00 91.69 725 LEU A C 1
ATOM 5870 O O . LEU A 1 725 ? -10.615 0.169 27.865 1.00 91.69 725 LEU A O 1
ATOM 5874 N N . GLU A 1 726 ? -9.813 0.995 25.950 1.00 92.44 726 GLU A N 1
ATOM 5875 C CA . GLU A 1 726 ? -11.026 1.742 25.594 1.00 92.44 726 GLU A CA 1
ATOM 5876 C C . GLU A 1 726 ? -12.217 0.830 25.356 1.00 92.44 726 GLU A C 1
ATOM 5878 O O . GLU A 1 726 ? -13.307 1.102 25.855 1.00 92.44 726 GLU A O 1
ATOM 5883 N N . ASN A 1 727 ? -12.020 -0.267 24.626 1.00 88.69 727 ASN A N 1
ATOM 5884 C CA . ASN A 1 727 ? -13.097 -1.216 24.386 1.00 88.69 727 ASN A CA 1
ATOM 5885 C C . ASN A 1 727 ? -13.563 -1.869 25.693 1.00 88.69 727 ASN A C 1
ATOM 5887 O O . ASN A 1 727 ? -14.765 -2.034 25.893 1.00 88.69 727 ASN A O 1
ATOM 5891 N N . LEU A 1 728 ? -12.649 -2.143 26.628 1.00 88.88 728 LEU A N 1
ATOM 5892 C CA . LEU A 1 728 ? -13.016 -2.579 27.976 1.00 88.88 728 LEU A CA 1
ATOM 5893 C C . LEU A 1 728 ? -13.724 -1.469 28.775 1.00 88.88 728 LEU A C 1
ATOM 5895 O O . LEU A 1 728 ? -14.743 -1.727 29.414 1.00 88.88 728 LEU A O 1
ATOM 5899 N N . ALA A 1 729 ? -13.236 -0.229 28.722 1.00 92.19 729 ALA A N 1
ATOM 5900 C CA . ALA A 1 729 ? -13.850 0.912 29.396 1.00 92.19 729 ALA A CA 1
ATOM 5901 C C . ALA A 1 729 ? -15.276 1.174 28.889 1.00 92.19 729 ALA A C 1
ATOM 5903 O O . ALA A 1 729 ? -16.156 1.460 29.699 1.00 92.19 729 ALA A O 1
ATOM 5904 N N . ASN A 1 730 ? -15.534 0.997 27.589 1.00 91.31 730 ASN A N 1
ATOM 5905 C CA . ASN A 1 730 ? -16.868 1.102 26.994 1.00 91.31 730 ASN A CA 1
ATOM 5906 C C . ASN A 1 730 ? -17.857 0.118 27.632 1.00 91.31 730 ASN A C 1
ATOM 5908 O O . ASN A 1 730 ? -18.954 0.529 28.005 1.00 91.31 730 ASN A O 1
ATOM 5912 N N . VAL A 1 731 ? -17.444 -1.130 27.885 1.00 88.69 731 VAL A N 1
ATOM 5913 C CA . VAL A 1 731 ? -18.281 -2.126 28.583 1.00 88.69 731 VAL A CA 1
ATOM 5914 C C . VAL A 1 731 ? -18.681 -1.651 29.987 1.00 88.69 731 VAL A C 1
ATOM 5916 O O . VAL A 1 731 ? -19.794 -1.912 30.443 1.00 88.69 731 VAL A O 1
ATOM 5919 N N . TYR A 1 732 ? -17.800 -0.947 30.705 1.00 91.06 732 TYR A N 1
ATOM 5920 C CA . TYR A 1 732 ? -18.132 -0.380 32.018 1.00 91.06 732 TYR A CA 1
ATOM 5921 C C . TYR A 1 732 ? -18.940 0.921 31.919 1.00 91.06 732 TYR A C 1
ATOM 5923 O O . TYR A 1 732 ? -19.824 1.145 32.748 1.00 91.06 732 TYR A O 1
ATOM 5931 N N . LEU A 1 733 ? -18.682 1.760 30.911 1.00 93.62 733 LEU A N 1
ATOM 5932 C CA . LEU A 1 733 ? -19.456 2.973 30.633 1.00 93.62 733 LEU A CA 1
ATOM 5933 C C . LEU A 1 733 ? -20.924 2.637 30.337 1.00 93.62 733 LEU A C 1
ATOM 5935 O O . LEU A 1 733 ? -21.808 3.288 30.892 1.00 93.62 733 LEU A O 1
ATOM 5939 N N . GLU A 1 734 ? -21.187 1.584 29.559 1.00 91.44 734 GLU A N 1
ATOM 5940 C CA . GLU A 1 734 ? -22.540 1.096 29.248 1.00 91.44 734 GLU A CA 1
ATOM 5941 C C . GLU A 1 734 ? -23.318 0.638 30.488 1.00 91.44 734 GLU A C 1
ATOM 5943 O O . GLU A 1 734 ? -24.537 0.782 30.537 1.00 91.44 734 GLU A O 1
ATOM 5948 N N . LYS A 1 735 ? -22.622 0.176 31.534 1.00 90.12 735 LYS A N 1
ATOM 5949 C CA . LYS A 1 735 ? -23.232 -0.209 32.819 1.00 90.12 735 LYS A CA 1
ATOM 5950 C C . LYS A 1 735 ? -23.549 0.988 33.719 1.00 90.12 735 LYS A C 1
ATOM 5952 O O . LYS A 1 735 ? -24.354 0.866 34.640 1.00 90.12 735 LYS A O 1
ATOM 5957 N N . LEU A 1 736 ? -22.937 2.160 33.500 1.00 89.88 736 LEU A N 1
ATOM 5958 C CA . LEU A 1 736 ? -23.127 3.326 34.378 1.00 89.88 736 LEU A CA 1
ATOM 5959 C C . LEU A 1 736 ? -24.588 3.799 34.488 1.00 89.88 736 LEU A C 1
ATOM 5961 O O . LEU A 1 736 ? -25.010 4.065 35.621 1.00 89.88 736 LEU A O 1
ATOM 5965 N N . PRO A 1 737 ? -25.369 3.922 33.392 1.00 87.44 737 PRO A N 1
ATOM 5966 C CA . PRO A 1 737 ? -26.758 4.374 33.462 1.00 87.44 737 PRO A CA 1
ATOM 5967 C C . PRO A 1 737 ? -27.634 3.465 34.329 1.00 87.44 737 PRO A C 1
ATOM 5969 O O . PRO A 1 737 ? -28.477 3.968 35.069 1.00 87.44 737 PRO A O 1
ATOM 5972 N N . GLU A 1 738 ? -27.387 2.152 34.314 1.00 86.81 738 GLU A N 1
ATOM 5973 C CA . GLU A 1 738 ? -28.122 1.163 35.117 1.00 86.81 738 GLU A CA 1
ATOM 5974 C C . GLU A 1 738 ? -27.920 1.370 36.623 1.00 86.81 738 GLU A C 1
ATOM 5976 O O . GLU A 1 738 ? -28.765 1.009 37.441 1.00 86.81 738 GLU A O 1
ATOM 5981 N N . THR A 1 739 ? -26.822 2.024 37.012 1.00 85.06 739 THR A N 1
ATOM 5982 C CA . THR A 1 739 ? -26.544 2.338 38.416 1.00 85.06 739 THR A CA 1
ATOM 5983 C C . THR A 1 739 ? -27.337 3.533 38.954 1.00 85.06 739 THR A C 1
ATOM 5985 O O . THR A 1 739 ? -27.216 3.867 40.138 1.00 85.06 739 THR A O 1
ATOM 5988 N N . VAL A 1 740 ? -28.126 4.205 38.107 1.00 85.81 740 VAL A N 1
ATOM 5989 C CA . VAL A 1 740 ? -28.943 5.368 38.467 1.00 85.81 740 VAL A CA 1
ATOM 5990 C C . VAL A 1 740 ? -30.425 5.023 38.349 1.00 85.81 740 VAL A C 1
ATOM 5992 O O . VAL A 1 740 ? -30.957 4.847 37.259 1.00 85.81 740 VAL A O 1
ATOM 5995 N N . ASN A 1 741 ? -31.140 5.025 39.476 1.00 82.62 741 ASN A N 1
ATOM 5996 C CA . ASN A 1 741 ? -32.597 4.917 39.451 1.00 82.62 741 ASN A CA 1
ATOM 5997 C C . ASN A 1 741 ? -33.234 6.279 39.113 1.00 82.62 741 ASN A C 1
ATOM 5999 O O . ASN A 1 741 ? -33.263 7.185 39.950 1.00 82.62 741 ASN A O 1
ATOM 6003 N N . LEU A 1 742 ? -33.753 6.410 37.889 1.00 84.38 742 LEU A N 1
ATOM 6004 C CA . LEU A 1 742 ? -34.421 7.620 37.395 1.00 84.38 742 LEU A CA 1
ATOM 6005 C C . LEU A 1 742 ? -35.924 7.684 37.726 1.00 84.38 742 LEU A C 1
ATOM 6007 O O . LEU A 1 742 ? -36.535 8.730 37.516 1.00 84.38 742 LEU A O 1
ATOM 6011 N N . ALA A 1 743 ? -36.524 6.618 38.272 1.00 82.94 743 ALA A N 1
ATOM 6012 C CA . ALA A 1 743 ? -37.946 6.604 38.629 1.00 82.94 743 ALA A CA 1
ATOM 6013 C C . ALA A 1 743 ? -38.261 7.530 39.817 1.00 82.94 743 ALA A C 1
ATOM 6015 O O . ALA A 1 743 ? -39.350 8.097 39.894 1.00 82.94 7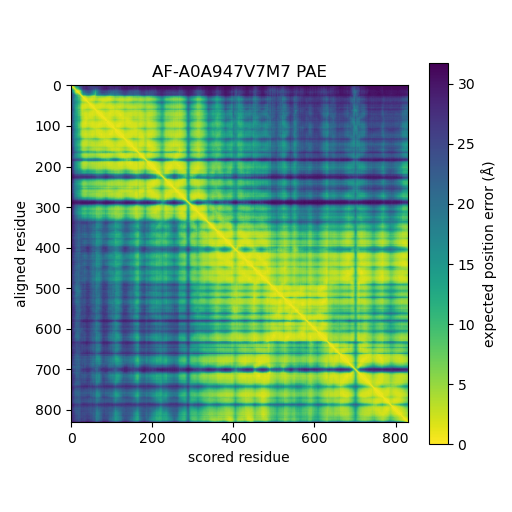43 ALA A O 1
ATOM 6016 N N . PHE A 1 744 ? -37.302 7.711 40.731 1.00 81.12 744 PHE A N 1
ATOM 6017 C CA . PHE A 1 744 ? -37.422 8.638 41.854 1.00 81.12 744 PHE A CA 1
ATOM 6018 C C . PHE A 1 744 ? -36.138 9.455 42.030 1.00 81.12 744 PHE A C 1
ATOM 6020 O O . PHE A 1 744 ? -35.094 8.950 42.449 1.00 81.12 744 PHE A O 1
ATOM 6027 N N . ILE A 1 745 ? -36.215 10.746 41.702 1.00 84.12 745 ILE A N 1
ATOM 6028 C CA . ILE A 1 745 ? -35.056 11.641 41.701 1.00 84.12 745 ILE A CA 1
ATOM 6029 C C . ILE A 1 745 ? -34.897 12.284 43.081 1.00 84.12 745 ILE A C 1
ATOM 6031 O O . ILE A 1 745 ? -35.689 13.127 43.497 1.00 84.12 745 ILE A O 1
ATOM 6035 N N . THR A 1 746 ? -33.826 11.910 43.778 1.00 85.44 746 THR A N 1
ATOM 6036 C CA . THR A 1 746 ? -33.426 12.485 45.068 1.00 85.44 746 THR A CA 1
ATOM 6037 C C . THR A 1 746 ? -32.113 13.251 44.948 1.00 85.44 746 THR A C 1
ATOM 6039 O O . THR A 1 746 ? -31.398 13.160 43.948 1.00 85.44 746 THR A O 1
ATOM 6042 N N . ARG A 1 747 ? -31.724 13.955 46.018 1.00 83.06 747 ARG A N 1
ATOM 6043 C CA . ARG A 1 747 ? -30.386 14.554 46.123 1.00 83.06 747 ARG A CA 1
ATOM 6044 C C . ARG A 1 747 ? -29.272 13.514 45.924 1.00 83.06 747 ARG A C 1
ATOM 6046 O O . ARG A 1 747 ? -28.281 13.814 45.267 1.00 83.06 747 ARG A O 1
ATOM 6053 N N . ALA A 1 748 ? -29.447 12.298 46.447 1.00 85.62 748 ALA A N 1
ATOM 6054 C CA . ALA A 1 748 ? -28.499 11.201 46.254 1.00 85.62 748 ALA A CA 1
ATOM 6055 C C . ALA A 1 748 ? -28.433 10.757 44.781 1.00 85.62 748 ALA A C 1
ATOM 6057 O O . ALA A 1 748 ? -27.340 10.542 44.259 1.00 85.62 748 ALA A O 1
ATOM 6058 N N . THR A 1 749 ? -29.577 10.722 44.086 1.00 87.44 749 THR A N 1
ATOM 6059 C CA . THR A 1 749 ? -29.643 10.452 42.640 1.00 87.44 749 THR A CA 1
ATOM 6060 C C . THR A 1 749 ? -28.813 11.470 41.855 1.00 87.44 749 THR A C 1
ATOM 6062 O O . THR A 1 749 ? -27.992 11.081 41.032 1.00 87.44 749 THR A O 1
ATOM 6065 N N . PHE A 1 750 ? -28.935 12.769 42.150 1.00 87.19 750 PHE A N 1
ATOM 6066 C CA . PHE A 1 750 ? -28.127 13.792 41.477 1.00 87.19 750 PHE A CA 1
ATOM 6067 C C . PHE A 1 750 ? -26.622 13.671 41.764 1.00 87.19 750 PHE A C 1
ATOM 6069 O O . PHE A 1 750 ? -25.815 13.910 40.867 1.00 87.19 750 PHE A O 1
ATOM 6076 N N . ILE A 1 751 ? -26.223 13.287 42.983 1.00 88.25 751 ILE A N 1
ATOM 6077 C CA . ILE A 1 751 ? -24.808 13.021 43.302 1.00 88.25 751 ILE A CA 1
ATOM 6078 C C . ILE A 1 751 ? -24.286 11.873 42.427 1.00 88.25 751 ILE A C 1
ATOM 6080 O O . ILE A 1 751 ? -23.191 11.969 41.869 1.00 88.25 751 ILE A O 1
ATOM 6084 N N . ARG A 1 752 ? -25.087 10.815 42.244 1.00 88.50 752 ARG A N 1
ATOM 6085 C CA . ARG A 1 752 ? -24.741 9.697 41.358 1.00 88.50 752 ARG A CA 1
ATOM 6086 C C . ARG A 1 752 ? -24.665 10.124 39.891 1.00 88.50 752 ARG A C 1
ATOM 6088 O O . ARG A 1 752 ? -23.709 9.747 39.219 1.00 88.50 752 ARG A O 1
ATOM 6095 N N . ILE A 1 753 ? -25.601 10.953 39.420 1.00 90.56 753 ILE A N 1
ATOM 6096 C CA . ILE A 1 753 ? -25.581 11.528 38.063 1.00 90.56 753 ILE A CA 1
ATOM 6097 C C . ILE A 1 753 ? -24.297 12.331 37.838 1.00 90.56 753 ILE A C 1
ATOM 6099 O O . ILE A 1 753 ? -23.623 12.113 36.836 1.00 90.56 753 ILE A O 1
ATOM 6103 N N . ILE A 1 754 ? -23.906 13.204 38.777 1.00 91.06 754 ILE A N 1
ATOM 6104 C CA . ILE A 1 754 ? -22.632 13.935 38.686 1.00 91.06 754 ILE A CA 1
ATOM 6105 C C . ILE A 1 754 ? -21.459 12.962 38.583 1.00 91.06 754 ILE A C 1
ATOM 6107 O O . ILE A 1 754 ? -20.584 13.170 37.744 1.00 91.06 754 ILE A O 1
ATOM 6111 N N . LYS A 1 755 ? -21.431 11.906 39.410 1.00 91.31 755 LYS A N 1
ATOM 6112 C CA . LYS A 1 755 ? -20.350 10.913 39.366 1.00 91.31 755 LYS A CA 1
ATOM 6113 C C . LYS A 1 755 ? -20.252 10.264 37.979 1.00 91.31 755 LYS A C 1
ATOM 6115 O O . LYS A 1 755 ? -19.164 10.220 37.418 1.00 91.31 755 LYS A O 1
ATOM 6120 N N . CYS A 1 756 ? -21.380 9.843 37.404 1.00 93.06 756 CYS A N 1
ATOM 6121 C CA . CYS A 1 756 ? -21.423 9.258 36.060 1.00 93.06 756 CYS A CA 1
ATOM 6122 C C . CYS A 1 756 ? -20.958 10.254 34.992 1.00 93.06 756 CYS A C 1
ATOM 6124 O O . CYS A 1 756 ? -20.074 9.951 34.199 1.00 93.06 756 CYS A O 1
ATOM 6126 N N . LEU A 1 757 ? -21.521 11.466 34.983 1.00 92.75 757 LEU A N 1
ATOM 6127 C CA . LEU A 1 757 ? -21.197 12.465 33.968 1.00 92.75 757 LEU A CA 1
ATOM 6128 C C . LEU A 1 757 ? -19.723 12.896 34.025 1.00 92.75 757 LEU A C 1
ATOM 6130 O O . LEU A 1 757 ? -19.139 13.168 32.983 1.00 92.75 757 LEU A O 1
ATOM 6134 N N . ARG A 1 758 ? -19.096 12.937 35.209 1.00 93.25 758 ARG A N 1
ATOM 6135 C CA . ARG A 1 758 ? -17.650 13.199 35.325 1.00 93.25 758 ARG A CA 1
ATOM 6136 C C . ARG A 1 758 ? -16.816 12.124 34.634 1.00 93.25 758 ARG A C 1
ATOM 6138 O O . ARG A 1 758 ? -15.859 12.476 33.956 1.00 93.25 758 ARG A O 1
ATOM 6145 N N . LEU A 1 759 ? -17.195 10.853 34.767 1.00 95.31 759 LEU A N 1
ATOM 6146 C CA . LEU A 1 759 ? -16.515 9.744 34.091 1.00 95.31 759 LEU A CA 1
ATOM 6147 C C . LEU A 1 759 ? -16.682 9.829 32.569 1.00 95.31 759 LEU A C 1
ATOM 6149 O O . LEU A 1 759 ? -15.696 9.703 31.852 1.00 95.31 759 LEU A O 1
ATOM 6153 N N . TYR A 1 760 ? -17.882 10.162 32.078 1.00 94.31 760 TYR A N 1
ATOM 6154 C CA . TYR A 1 760 ? -18.101 10.425 30.650 1.00 94.31 760 TYR A CA 1
ATOM 6155 C C . TYR A 1 760 ? -17.250 11.592 30.127 1.00 94.31 760 TYR A C 1
ATOM 6157 O O . TYR A 1 760 ? -16.617 11.471 29.082 1.00 94.31 760 TYR A O 1
ATOM 6165 N N . LEU A 1 761 ? -17.191 12.717 30.851 1.00 93.81 761 LEU A N 1
ATOM 6166 C CA . LEU A 1 761 ? -16.358 13.861 30.453 1.00 93.81 761 LEU A CA 1
ATOM 6167 C C . LEU A 1 761 ? -14.866 13.517 30.447 1.00 93.81 761 LEU A C 1
ATOM 6169 O O . LEU A 1 761 ? -14.135 13.973 29.570 1.00 93.81 761 LEU A O 1
ATOM 6173 N N . ARG A 1 762 ? -14.422 12.699 31.404 1.00 95.38 762 ARG A N 1
ATOM 6174 C CA . ARG A 1 762 ? -13.046 12.208 31.475 1.00 95.38 762 ARG A CA 1
ATOM 6175 C C . ARG A 1 762 ? -12.711 11.314 30.277 1.00 95.38 762 ARG A C 1
ATOM 6177 O O . ARG A 1 762 ? -11.715 11.565 29.607 1.00 95.38 762 ARG A O 1
ATOM 6184 N N . ALA A 1 763 ? -13.590 10.367 29.942 1.00 95.56 763 ALA A N 1
ATOM 6185 C CA . ALA A 1 763 ? -13.456 9.514 28.759 1.00 95.56 763 ALA A CA 1
ATOM 6186 C C . ALA A 1 763 ? -13.386 10.331 27.453 1.00 95.56 763 ALA A C 1
ATOM 6188 O O . ALA A 1 763 ? -12.483 10.130 26.646 1.00 95.56 763 ALA A O 1
ATOM 6189 N N . LEU A 1 764 ? -14.258 11.334 27.282 1.00 94.62 764 LEU A N 1
ATOM 6190 C CA . LEU A 1 764 ? -14.206 12.242 26.126 1.00 94.62 764 LEU A CA 1
ATOM 6191 C C . LEU A 1 764 ? -12.866 12.990 26.042 1.00 94.62 764 LEU A C 1
ATOM 6193 O O . LEU A 1 764 ? -12.268 13.086 24.969 1.00 94.62 764 LEU A O 1
ATOM 6197 N N . LYS A 1 765 ? -12.350 13.479 27.175 1.00 94.50 765 LYS A N 1
ATOM 6198 C CA . LYS A 1 765 ? -11.062 14.181 27.225 1.00 94.50 765 LYS A CA 1
ATOM 6199 C C . LYS A 1 765 ? -9.893 13.263 26.857 1.00 94.50 765 LYS A C 1
ATOM 6201 O O . LYS A 1 765 ? -8.975 13.709 26.160 1.00 94.50 765 LYS A O 1
ATOM 6206 N N . ILE A 1 766 ? -9.916 12.000 27.283 1.00 95.69 766 ILE A N 1
ATOM 6207 C CA . ILE A 1 766 ? -8.944 10.974 26.867 1.00 95.69 766 ILE A CA 1
ATOM 6208 C C . ILE A 1 766 ? -8.975 10.802 25.344 1.00 95.69 766 ILE A C 1
ATOM 6210 O O . ILE A 1 766 ? -7.919 10.783 24.721 1.00 95.69 766 ILE A O 1
ATOM 6214 N N . ASP A 1 767 ? -10.155 10.833 24.724 1.00 92.19 767 ASP A N 1
ATOM 6215 C CA . ASP A 1 767 ? -10.345 10.785 23.264 1.00 92.19 767 ASP A CA 1
ATOM 6216 C C . ASP A 1 767 ? -9.934 12.060 22.505 1.00 92.19 767 ASP A C 1
ATOM 6218 O O . ASP A 1 767 ? -10.038 12.124 21.276 1.00 92.19 767 ASP A O 1
ATOM 6222 N N . GLY A 1 768 ? -9.436 13.079 23.212 1.00 92.50 768 GLY A N 1
ATOM 6223 C CA . GLY A 1 768 ? -9.077 14.375 22.633 1.00 92.50 768 GLY A CA 1
ATOM 6224 C C . GLY A 1 768 ? -10.280 15.282 22.372 1.00 92.50 768 GLY A C 1
ATOM 6225 O O . GLY A 1 768 ? -10.137 16.301 21.704 1.00 92.50 768 GLY A O 1
ATOM 6226 N N . ILE A 1 769 ? -11.455 14.935 22.902 1.00 93.94 769 ILE A N 1
ATOM 6227 C CA . ILE A 1 769 ? -12.687 15.705 22.759 1.00 93.94 769 ILE A CA 1
ATOM 6228 C C . ILE A 1 769 ? -12.845 16.600 23.985 1.00 93.94 769 ILE A C 1
ATOM 6230 O O . ILE A 1 769 ? -12.948 16.134 25.119 1.00 93.94 769 ILE A O 1
ATOM 6234 N N . THR A 1 770 ? -12.896 17.909 23.760 1.00 90.31 770 THR A N 1
ATOM 6235 C CA . THR A 1 770 ? -13.126 18.893 24.825 1.00 90.31 770 THR A CA 1
ATOM 6236 C C . THR A 1 770 ? -14.335 19.765 24.508 1.00 90.31 770 THR A C 1
ATOM 6238 O O . THR A 1 770 ? -14.585 20.116 23.353 1.00 90.31 770 THR A O 1
ATOM 6241 N N . SER A 1 771 ? -15.108 20.115 25.542 1.00 91.94 771 SER A N 1
ATOM 6242 C CA . SER A 1 771 ? -16.272 20.997 25.424 1.00 91.94 771 SER A CA 1
ATOM 6243 C C . SER A 1 771 ? -16.393 21.907 26.641 1.00 91.94 771 SER A C 1
ATOM 6245 O O . SER A 1 771 ? -16.862 21.503 27.708 1.00 91.94 771 SER A O 1
ATOM 6247 N N . ARG A 1 772 ? -16.047 23.186 26.446 1.00 90.62 772 ARG A N 1
ATOM 6248 C CA . ARG A 1 772 ? -16.210 24.239 27.466 1.00 90.62 772 ARG A CA 1
ATOM 6249 C C . ARG A 1 772 ? -17.655 24.344 27.955 1.00 90.62 772 ARG A C 1
ATOM 6251 O O . ARG A 1 772 ? -17.904 24.658 29.118 1.00 90.62 772 ARG A O 1
ATOM 6258 N N . ARG A 1 773 ? -18.618 24.077 27.067 1.00 91.75 773 ARG A N 1
ATOM 6259 C CA . ARG A 1 773 ? -20.049 24.125 27.379 1.00 91.75 773 ARG A CA 1
ATOM 6260 C C . ARG A 1 773 ? -20.424 23.046 28.392 1.00 91.75 773 ARG A C 1
ATOM 6262 O O . ARG A 1 773 ? -21.018 23.370 29.418 1.00 91.75 773 ARG A O 1
ATOM 6269 N N . LEU A 1 774 ? -20.031 21.793 28.151 1.00 92.88 774 LEU A N 1
ATOM 6270 C CA . LEU A 1 774 ? -20.309 20.696 29.083 1.00 92.88 774 LEU A CA 1
ATOM 6271 C C . LEU A 1 774 ? -19.617 20.894 30.437 1.00 92.88 774 LEU A C 1
ATOM 6273 O O . LEU A 1 774 ? -20.241 20.670 31.472 1.00 92.88 774 LEU A O 1
ATOM 6277 N N . GLU A 1 775 ? -18.371 21.372 30.451 1.00 92.38 775 GLU A N 1
ATOM 6278 C CA . GLU A 1 775 ? -17.644 21.691 31.691 1.00 92.38 775 GLU A CA 1
ATOM 6279 C C . GLU A 1 775 ? -18.336 22.796 32.504 1.00 92.38 775 GLU A C 1
ATOM 6281 O O . GLU A 1 775 ? -18.453 22.711 33.733 1.00 92.38 775 GLU A O 1
ATOM 6286 N N . THR A 1 776 ? -18.866 23.813 31.820 1.00 93.88 776 THR A N 1
ATOM 6287 C CA . THR A 1 776 ? -19.623 24.897 32.455 1.00 93.88 776 THR A CA 1
ATOM 6288 C C . THR A 1 776 ? -20.904 24.361 33.093 1.00 93.88 776 THR A C 1
ATOM 6290 O O . THR A 1 776 ? -21.156 24.612 34.273 1.00 93.88 776 THR A O 1
ATOM 6293 N N . TYR A 1 777 ? -21.695 23.563 32.366 1.00 94.31 777 TYR A N 1
ATOM 6294 C CA . TYR A 1 777 ? -22.920 22.972 32.917 1.00 94.31 777 TYR A CA 1
ATOM 6295 C C . TYR A 1 777 ? -22.641 21.943 34.021 1.00 94.31 777 TYR A C 1
ATOM 6297 O O . TYR A 1 777 ? -23.402 21.875 34.986 1.00 94.31 777 TYR A O 1
ATOM 6305 N N . MET A 1 778 ? -21.517 21.223 33.965 1.00 93.75 778 MET A N 1
ATOM 6306 C CA . MET A 1 778 ? -21.033 20.370 35.060 1.00 93.75 778 MET A CA 1
ATOM 6307 C C . MET A 1 778 ? -20.762 21.163 36.336 1.00 93.75 778 MET A C 1
ATOM 6309 O O . MET A 1 778 ? -21.171 20.765 37.434 1.00 93.75 778 MET A O 1
ATOM 6313 N N . SER A 1 779 ? -20.112 22.315 36.190 1.00 92.50 779 SER A N 1
ATOM 6314 C CA . SER A 1 779 ? -19.815 23.220 37.299 1.00 92.50 779 SER A CA 1
ATOM 6315 C C . SER A 1 779 ? -21.091 23.830 37.885 1.00 92.50 779 SER A C 1
ATOM 6317 O O . SER A 1 779 ? -21.245 23.874 39.109 1.00 92.50 779 SER A O 1
ATOM 6319 N N . LEU A 1 780 ? -22.048 24.223 37.034 1.00 92.44 780 LEU A N 1
ATOM 6320 C CA . LEU A 1 780 ? -23.366 24.714 37.455 1.00 92.44 780 LEU A CA 1
ATOM 6321 C C . LEU A 1 780 ? -24.164 23.637 38.200 1.00 92.44 780 LEU A C 1
ATOM 6323 O O . LEU A 1 780 ? -24.692 23.908 39.280 1.00 92.44 780 LEU A O 1
ATOM 6327 N N . LEU A 1 781 ? -24.202 22.406 37.676 1.00 92.00 781 LEU A N 1
ATOM 6328 C CA . LEU A 1 781 ? -24.892 21.287 38.320 1.00 92.00 781 LEU A CA 1
ATOM 6329 C C . LEU A 1 781 ? -24.287 20.992 39.695 1.00 92.00 781 LEU A C 1
ATOM 6331 O O . LEU A 1 781 ? -25.021 20.863 40.671 1.00 92.00 781 LEU A O 1
ATOM 6335 N N . THR A 1 782 ? -22.957 20.952 39.794 1.00 91.19 782 THR A N 1
ATOM 6336 C CA . THR A 1 782 ? -22.251 20.735 41.067 1.00 91.19 782 THR A CA 1
ATOM 6337 C C . THR A 1 782 ? -22.542 21.859 42.068 1.00 91.19 782 THR A C 1
ATOM 6339 O O . THR A 1 782 ? -22.816 21.592 43.237 1.00 91.19 782 THR A O 1
ATOM 6342 N N . SER A 1 783 ? -22.554 23.114 41.613 1.00 90.25 783 SER A N 1
ATOM 6343 C CA . SER A 1 783 ? -22.793 24.282 42.474 1.00 90.25 783 SER A CA 1
ATOM 6344 C C . SER A 1 783 ? -24.243 24.392 42.957 1.00 90.25 783 SER A C 1
ATOM 6346 O O . SER A 1 783 ? -24.484 24.900 44.053 1.00 90.25 783 SER A O 1
ATOM 6348 N N . SER A 1 784 ? -25.209 23.877 42.185 1.00 89.06 784 SER A N 1
ATOM 6349 C CA . SER A 1 784 ? -26.643 23.936 42.511 1.00 89.06 784 SER A CA 1
ATOM 6350 C C . SER A 1 784 ? -26.987 23.346 43.887 1.00 89.06 784 SER A C 1
ATOM 6352 O O . SER A 1 784 ? -27.883 23.838 44.568 1.00 89.06 784 SER A O 1
ATOM 6354 N N . PHE A 1 785 ? -26.225 22.351 44.355 1.00 82.75 785 PHE A N 1
ATOM 6355 C CA . PHE A 1 785 ? -26.436 21.685 45.645 1.00 82.75 785 PHE A CA 1
ATOM 6356 C C . PHE A 1 785 ? -26.192 22.568 46.867 1.00 82.75 785 PHE A C 1
ATOM 6358 O O . PHE A 1 785 ? -26.669 22.243 47.956 1.00 82.75 785 PHE A O 1
ATOM 6365 N N . ASN A 1 786 ? -25.441 23.655 46.699 1.00 83.81 786 ASN A N 1
ATOM 6366 C CA . ASN A 1 786 ? -25.140 24.599 47.770 1.00 83.81 786 ASN A CA 1
ATOM 6367 C C . ASN A 1 786 ? -26.186 25.727 47.852 1.00 83.81 786 ASN A C 1
ATOM 6369 O O . ASN A 1 786 ? -26.136 26.556 48.761 1.00 83.81 786 ASN A O 1
ATOM 6373 N N . ILE A 1 787 ? -27.160 25.755 46.934 1.00 85.62 787 ILE A N 1
ATOM 6374 C CA . ILE A 1 787 ? -28.181 26.799 46.832 1.00 85.62 787 ILE A CA 1
ATOM 6375 C C . ILE A 1 787 ? -29.483 26.308 47.480 1.00 85.62 787 ILE A C 1
ATOM 6377 O O . ILE A 1 787 ? -30.119 25.366 47.019 1.00 85.62 787 ILE A O 1
ATOM 6381 N N . LYS A 1 788 ? -29.931 26.987 48.546 1.00 73.75 788 LYS A N 1
ATOM 6382 C CA . LYS A 1 788 ? -31.093 26.573 49.365 1.00 73.75 788 LYS A CA 1
ATOM 6383 C C . LYS A 1 788 ? -32.455 26.580 48.640 1.00 73.75 788 LYS A C 1
ATOM 6385 O O . LYS A 1 788 ? -33.419 26.064 49.196 1.00 73.75 788 LYS A O 1
ATOM 6390 N N . ARG A 1 789 ? -32.571 27.193 47.455 1.00 82.06 789 ARG A N 1
ATOM 6391 C CA . ARG A 1 789 ? -33.830 27.339 46.690 1.00 82.06 789 ARG A CA 1
ATOM 6392 C C . ARG A 1 789 ? -33.623 27.142 45.184 1.00 82.06 789 ARG A C 1
ATOM 6394 O O . ARG A 1 789 ? -34.051 27.976 44.392 1.00 82.06 789 ARG A O 1
ATOM 6401 N N . PHE A 1 790 ? -32.931 26.075 44.797 1.00 84.38 790 PHE A N 1
ATOM 6402 C CA . PHE A 1 790 ? -32.777 25.732 43.383 1.00 84.38 790 PHE A CA 1
ATOM 6403 C C . PHE A 1 790 ? -34.064 25.082 42.852 1.00 84.38 790 PHE A C 1
ATOM 6405 O O . PHE A 1 790 ? -34.544 24.101 43.424 1.00 84.38 790 PHE A O 1
ATOM 6412 N N . SER A 1 791 ? -34.669 25.655 41.812 1.00 85.94 791 SER A N 1
ATOM 6413 C CA . SER A 1 791 ? -35.945 25.183 41.271 1.00 85.94 791 SER A CA 1
ATOM 6414 C C . SER A 1 791 ? -35.764 24.001 40.317 1.00 85.94 791 SER A C 1
ATOM 6416 O O . SER A 1 791 ? -34.714 23.806 39.705 1.00 85.94 791 SER A O 1
ATOM 6418 N N . TYR A 1 792 ? -36.839 23.234 40.126 1.00 84.06 792 TYR A N 1
ATOM 6419 C CA . TYR A 1 792 ? -36.888 22.183 39.107 1.00 84.06 792 TYR A CA 1
ATOM 6420 C C . TYR A 1 792 ? -36.596 22.720 37.696 1.00 84.06 792 TYR A C 1
ATOM 6422 O O . TYR A 1 792 ? -35.840 22.108 36.947 1.00 84.06 792 TYR A O 1
ATOM 6430 N N . THR A 1 793 ? -37.148 23.887 37.344 1.00 88.62 793 THR A N 1
ATOM 6431 C CA . THR A 1 793 ? -36.912 24.519 36.037 1.00 88.62 793 THR A CA 1
ATOM 6432 C C . THR A 1 793 ? -35.440 24.864 35.821 1.00 88.62 793 THR A C 1
ATOM 6434 O O . THR A 1 793 ? -34.924 24.623 34.738 1.00 88.62 793 THR A O 1
ATOM 6437 N N . GLN A 1 794 ? -34.731 25.311 36.862 1.00 89.94 794 GLN A N 1
ATOM 6438 C CA . GLN A 1 794 ? -33.293 25.579 36.784 1.00 89.94 794 GLN A CA 1
ATOM 6439 C C . GLN A 1 794 ? -32.473 24.298 36.560 1.00 89.94 794 GLN A C 1
ATOM 6441 O O . GLN A 1 794 ? -31.512 24.314 35.792 1.00 89.94 794 GLN A O 1
ATOM 6446 N N . TYR A 1 795 ? -32.848 23.170 37.179 1.00 89.31 795 TYR A N 1
ATOM 6447 C CA . TYR A 1 795 ? -32.228 21.873 36.870 1.00 89.31 795 TYR A CA 1
ATOM 6448 C C . TYR A 1 795 ? -32.485 21.456 35.421 1.00 89.31 795 TYR A C 1
ATOM 6450 O O . TYR A 1 795 ? -31.576 20.984 34.738 1.00 89.31 795 TYR A O 1
ATOM 6458 N N . LEU A 1 796 ? -33.712 21.653 34.942 1.00 90.25 796 LEU A N 1
ATOM 6459 C CA . LEU A 1 796 ? -34.103 21.332 33.576 1.00 90.25 796 LEU A CA 1
ATOM 6460 C C . LEU A 1 796 ? -33.314 22.165 32.552 1.00 90.25 796 LEU A C 1
ATOM 6462 O O . LEU A 1 796 ? -32.860 21.619 31.548 1.00 90.25 796 LEU A O 1
ATOM 6466 N N . ASP A 1 797 ? -33.069 23.444 32.834 1.00 93.25 797 ASP A N 1
ATOM 6467 C CA . ASP A 1 797 ? -32.233 24.310 31.996 1.00 93.25 797 ASP A CA 1
ATOM 6468 C C . ASP A 1 797 ? -30.772 23.836 31.946 1.00 93.25 797 ASP A C 1
ATOM 6470 O O . ASP A 1 797 ? -30.161 23.838 30.876 1.00 93.25 797 ASP A O 1
ATOM 6474 N N . ILE A 1 798 ? -30.221 23.349 33.065 1.00 93.50 798 ILE A N 1
ATOM 6475 C CA . ILE A 1 798 ? -28.880 22.742 33.092 1.00 93.50 798 ILE A CA 1
ATOM 6476 C C . ILE A 1 798 ? -28.826 21.489 32.202 1.00 93.50 798 ILE A C 1
ATOM 6478 O O . ILE A 1 798 ? -27.904 21.351 31.399 1.00 93.50 798 ILE A O 1
ATOM 6482 N N . PHE A 1 799 ? -29.805 20.582 32.295 1.00 91.94 799 PHE A N 1
ATOM 6483 C CA . PHE A 1 799 ? -29.832 19.365 31.467 1.00 91.94 799 PHE A CA 1
ATOM 6484 C C . PHE A 1 799 ? -30.099 19.633 29.984 1.00 91.94 799 PHE A C 1
ATOM 6486 O O . PHE A 1 799 ? -29.516 18.963 29.127 1.00 91.94 799 PHE A O 1
ATOM 6493 N N . ARG A 1 800 ? -30.904 20.649 29.651 1.00 94.00 800 ARG A N 1
ATOM 6494 C CA . ARG A 1 800 ? -30.992 21.160 28.274 1.00 94.00 800 ARG A CA 1
ATOM 6495 C C . ARG A 1 800 ? -29.631 21.659 27.795 1.00 94.00 800 ARG A C 1
ATOM 6497 O O . ARG A 1 800 ? -29.214 21.319 26.695 1.00 94.00 800 ARG A O 1
ATOM 6504 N N . GLY A 1 801 ? -28.909 22.382 28.649 1.00 93.81 801 GLY A N 1
ATOM 6505 C CA . GLY A 1 801 ? -27.536 22.811 28.401 1.00 93.81 801 GLY A CA 1
ATOM 6506 C C . GLY A 1 801 ? -26.572 21.663 28.095 1.00 93.81 801 GLY A C 1
ATOM 6507 O O . GLY A 1 801 ? -25.814 21.748 27.129 1.00 93.81 801 GLY A O 1
ATOM 6508 N N . PHE A 1 802 ? -26.637 20.571 28.863 1.00 94.06 802 PHE A N 1
ATOM 6509 C CA . PHE A 1 802 ? -25.882 19.347 28.575 1.00 94.06 802 PHE A CA 1
ATOM 6510 C C . PHE A 1 802 ? -26.268 18.731 27.228 1.00 94.06 802 PHE A C 1
ATOM 6512 O O . PHE A 1 802 ? -25.386 18.371 26.457 1.00 94.06 802 PHE A O 1
ATOM 6519 N N . THR A 1 803 ? -27.566 18.651 26.921 1.00 94.31 803 THR A N 1
ATOM 6520 C CA . THR A 1 803 ? -28.061 18.098 25.648 1.00 94.31 803 THR A CA 1
ATOM 6521 C C . THR A 1 803 ? -27.508 18.876 24.454 1.00 94.31 803 THR A C 1
ATOM 6523 O O . THR A 1 803 ? -26.994 18.282 23.511 1.00 94.31 803 THR A O 1
ATOM 6526 N N . GLU A 1 804 ? -27.550 20.207 24.512 1.00 93.75 804 GLU A N 1
ATOM 6527 C CA . GLU A 1 804 ? -26.957 21.060 23.479 1.00 93.75 804 GLU A CA 1
ATOM 6528 C C . GLU A 1 804 ? -25.429 20.919 23.425 1.00 93.75 804 GLU A C 1
ATOM 6530 O O . GLU A 1 804 ? -24.862 20.833 22.344 1.00 93.75 804 GLU A O 1
ATOM 6535 N N . GLY A 1 805 ? -24.751 20.800 24.570 1.00 93.69 805 GLY A N 1
ATOM 6536 C CA . GLY A 1 805 ? -23.308 20.547 24.597 1.00 93.69 805 GLY A CA 1
ATOM 6537 C C . GLY A 1 805 ? -22.901 19.209 23.968 1.00 93.69 805 GLY A C 1
ATOM 6538 O O . GLY A 1 805 ? -21.836 19.131 23.360 1.00 93.69 805 GLY A O 1
ATOM 6539 N N . VAL A 1 806 ? -23.736 18.169 24.075 1.00 93.75 806 VAL A N 1
ATOM 6540 C CA . VAL A 1 806 ? -23.520 16.886 23.385 1.00 93.75 806 VAL A CA 1
ATOM 6541 C C . VAL A 1 806 ? -23.716 17.049 21.877 1.00 93.75 806 VAL A C 1
ATOM 6543 O O . VAL A 1 806 ? -22.889 16.562 21.108 1.00 93.75 806 VAL A O 1
ATOM 6546 N N . LYS A 1 807 ? -24.750 17.782 21.438 1.00 93.31 807 LYS A N 1
ATOM 6547 C CA . LYS A 1 807 ? -24.948 18.103 20.013 1.00 93.31 807 LYS A CA 1
ATOM 6548 C C . LYS A 1 807 ? -23.757 18.861 19.430 1.00 93.31 807 LYS A C 1
ATOM 6550 O O . LYS A 1 807 ? -23.295 18.503 18.351 1.00 93.31 807 LYS A O 1
ATOM 6555 N N . ASP A 1 808 ? -23.232 19.846 20.158 1.00 92.88 808 ASP A N 1
ATOM 6556 C CA . ASP A 1 808 ? -22.062 20.623 19.736 1.00 92.88 808 ASP A CA 1
ATOM 6557 C C . ASP A 1 808 ? -20.833 19.721 19.525 1.00 92.88 808 ASP A C 1
ATOM 6559 O O . ASP A 1 808 ? -20.099 19.899 18.552 1.00 92.88 808 ASP A O 1
ATOM 6563 N N . ILE A 1 809 ? -20.620 18.722 20.396 1.00 93.88 809 ILE A N 1
ATOM 6564 C CA . ILE A 1 809 ? -19.541 17.734 20.231 1.00 93.88 809 ILE A CA 1
ATOM 6565 C C . ILE A 1 809 ? -19.745 16.908 18.964 1.00 93.88 809 ILE A C 1
ATOM 6567 O O . ILE A 1 809 ? -18.815 16.801 18.166 1.00 93.88 809 ILE A O 1
ATOM 6571 N N . ILE A 1 810 ? -20.942 16.342 18.775 1.00 91.88 810 ILE A N 1
ATOM 6572 C CA . ILE A 1 810 ? -21.260 15.517 17.601 1.00 91.88 810 ILE A CA 1
ATOM 6573 C C . ILE A 1 810 ? -21.005 16.323 16.324 1.00 91.88 810 ILE A C 1
ATOM 6575 O O . ILE A 1 810 ? -20.280 15.876 15.436 1.00 91.88 810 ILE A O 1
ATOM 6579 N N . TYR A 1 811 ? -21.519 17.552 16.271 1.00 91.75 811 TYR A N 1
ATOM 6580 C CA . TYR A 1 811 ? -21.357 18.419 15.114 1.00 91.75 811 TYR A CA 1
ATOM 6581 C C . TYR A 1 811 ? -19.887 18.768 14.850 1.00 91.75 811 TYR A C 1
ATOM 6583 O O . TYR A 1 811 ? -19.431 18.677 13.714 1.00 91.75 811 TYR A O 1
ATOM 6591 N N . THR A 1 812 ? -19.127 19.127 15.887 1.00 90.62 812 THR A N 1
ATOM 6592 C CA . THR A 1 812 ? -17.741 19.604 15.741 1.00 90.62 812 THR A CA 1
ATOM 6593 C C . THR A 1 812 ? -16.765 18.484 15.385 1.00 90.62 812 THR A C 1
ATOM 6595 O O . THR A 1 812 ? -15.950 18.657 14.483 1.00 90.62 812 THR A O 1
ATOM 6598 N N . TYR A 1 813 ? -16.835 17.348 16.084 1.00 89.19 813 TYR A N 1
ATOM 6599 C CA . TYR A 1 813 ? -15.823 16.290 15.994 1.00 89.19 813 TYR A CA 1
ATOM 6600 C C . TYR A 1 813 ? -16.199 15.147 15.042 1.00 89.19 813 TYR A C 1
ATOM 6602 O O . TYR A 1 813 ? -15.307 14.412 14.629 1.00 89.19 813 TYR A O 1
ATOM 6610 N N . TYR A 1 814 ? -17.481 14.992 14.681 1.00 86.75 814 TYR A N 1
ATOM 6611 C CA . TYR A 1 814 ? -17.944 13.859 13.866 1.00 86.75 814 TYR A CA 1
ATOM 6612 C C . TYR A 1 814 ? -18.698 14.258 12.591 1.00 86.75 814 TYR A C 1
ATOM 6614 O O . TYR A 1 814 ? -18.636 13.522 11.613 1.00 86.75 814 TYR A O 1
ATOM 6622 N N . THR A 1 815 ? -19.400 15.395 12.553 1.00 88.94 815 THR A N 1
ATOM 6623 C CA . THR A 1 815 ? -20.146 15.809 11.345 1.00 88.94 815 THR A CA 1
ATOM 6624 C C . THR A 1 815 ? -19.348 16.792 10.486 1.00 88.94 815 THR A C 1
ATOM 6626 O O . THR A 1 815 ? -18.872 16.437 9.409 1.00 88.94 815 THR A O 1
ATOM 6629 N N . ASN A 1 816 ? -19.157 18.020 10.972 1.00 89.31 816 ASN A N 1
ATOM 6630 C CA . ASN A 1 816 ? -18.640 19.153 10.196 1.00 89.31 816 ASN A CA 1
ATOM 6631 C C . ASN A 1 816 ? -17.212 18.911 9.680 1.00 89.31 816 ASN A C 1
ATOM 6633 O O . ASN A 1 816 ? -16.851 19.328 8.583 1.00 89.31 816 ASN A O 1
ATOM 6637 N N . ILE A 1 817 ? -16.399 18.177 10.447 1.00 88.56 817 ILE A N 1
ATOM 6638 C CA . ILE A 1 817 ? -15.017 17.865 10.065 1.00 88.56 817 ILE A CA 1
ATOM 6639 C C . ILE A 1 817 ? -14.918 16.930 8.848 1.00 88.56 817 ILE A C 1
ATOM 6641 O O . ILE A 1 817 ? -13.890 16.903 8.171 1.00 88.56 817 ILE A O 1
ATOM 6645 N N . HIS A 1 818 ? -15.980 16.177 8.545 1.00 92.31 818 HIS A N 1
ATOM 6646 C CA . HIS A 1 818 ? -16.042 15.231 7.428 1.00 92.31 818 HIS A CA 1
ATOM 6647 C C . HIS A 1 818 ? -16.969 15.692 6.293 1.00 92.31 818 HIS A C 1
ATOM 6649 O O . HIS A 1 818 ? -16.766 15.286 5.151 1.00 92.31 818 HIS A O 1
ATOM 6655 N N . GLU A 1 819 ? -17.942 16.561 6.571 1.00 89.12 819 GLU A N 1
ATOM 6656 C CA . GLU A 1 819 ? -19.029 16.951 5.659 1.00 89.12 819 GLU A CA 1
ATOM 6657 C C . GLU A 1 819 ? -18.554 17.402 4.267 1.00 89.12 819 GLU A C 1
ATOM 6659 O O . GLU A 1 819 ? -18.950 16.818 3.254 1.00 89.12 819 GLU A O 1
ATOM 6664 N N . ASN A 1 820 ? -17.641 18.376 4.201 1.00 87.56 820 ASN A N 1
ATOM 6665 C CA . ASN A 1 820 ? -17.130 18.883 2.921 1.00 87.56 820 ASN A CA 1
ATOM 6666 C C . ASN A 1 820 ? -16.417 17.789 2.114 1.00 87.56 820 ASN A C 1
ATOM 6668 O O . ASN A 1 820 ? -16.622 17.666 0.905 1.00 87.56 820 ASN A O 1
ATOM 6672 N N . ASN A 1 821 ? -15.616 16.958 2.781 1.00 92.00 821 ASN A N 1
ATOM 6673 C CA . ASN A 1 821 ? -14.869 15.885 2.132 1.00 92.00 821 ASN A CA 1
ATOM 6674 C C . ASN A 1 821 ? -15.784 14.762 1.636 1.00 92.00 821 ASN A C 1
ATOM 6676 O O . ASN A 1 821 ? -15.548 14.233 0.551 1.00 92.00 821 ASN A O 1
ATOM 6680 N N . LEU A 1 822 ? -16.850 14.429 2.372 1.00 91.06 822 LEU A N 1
ATOM 6681 C CA . LEU A 1 822 ? -17.835 13.427 1.949 1.00 91.06 822 LEU A CA 1
ATOM 6682 C C . LEU A 1 822 ? -18.445 13.793 0.591 1.00 91.06 822 LEU A C 1
ATOM 6684 O O . LEU A 1 822 ? -18.516 12.939 -0.291 1.00 91.06 822 LEU A O 1
ATOM 6688 N N . SER A 1 823 ? -18.788 15.069 0.383 1.00 88.88 823 SER A N 1
ATOM 6689 C CA . SER A 1 823 ? -19.341 15.550 -0.893 1.00 88.88 823 SER A CA 1
ATOM 6690 C C . SER A 1 823 ? -18.379 15.408 -2.084 1.00 88.88 823 SER A C 1
ATOM 6692 O O . SER A 1 823 ? -18.822 15.274 -3.222 1.00 88.88 823 SER A O 1
ATOM 6694 N N . ILE A 1 824 ? -17.066 15.403 -1.829 1.00 87.81 824 ILE A N 1
ATOM 6695 C CA . ILE A 1 824 ? -16.018 15.282 -2.855 1.00 87.81 824 ILE A CA 1
ATOM 6696 C C . ILE A 1 824 ? -15.654 13.818 -3.109 1.00 87.81 824 ILE A C 1
ATOM 6698 O O . ILE A 1 824 ? -15.340 13.453 -4.243 1.00 87.81 824 ILE A O 1
ATOM 6702 N N . ILE A 1 825 ? -15.639 12.998 -2.056 1.00 89.94 825 ILE A N 1
ATOM 6703 C CA . ILE A 1 825 ? -15.125 11.627 -2.091 1.00 89.94 825 ILE A CA 1
ATOM 6704 C C . ILE A 1 825 ? -16.203 10.636 -2.526 1.00 89.94 825 ILE A C 1
ATOM 6706 O O . ILE A 1 825 ? -15.921 9.805 -3.382 1.00 89.94 825 ILE A O 1
ATOM 6710 N N . ILE A 1 826 ? -17.431 10.735 -2.000 1.00 88.88 826 ILE A N 1
ATOM 6711 C CA . ILE A 1 826 ? -18.508 9.778 -2.315 1.00 88.88 826 ILE A CA 1
ATOM 6712 C C . ILE A 1 826 ? -18.738 9.646 -3.831 1.00 88.88 826 ILE A C 1
ATOM 6714 O O . ILE A 1 826 ? -18.758 8.517 -4.307 1.00 88.88 826 ILE A O 1
ATOM 6718 N N . PRO A 1 827 ? -18.816 10.732 -4.631 1.00 87.25 827 PRO A N 1
ATOM 6719 C CA . PRO A 1 827 ? -19.014 10.608 -6.079 1.00 87.25 827 PRO A CA 1
ATOM 6720 C C . PRO A 1 827 ? -17.863 9.930 -6.835 1.00 87.25 827 PRO A C 1
ATOM 6722 O O . PRO A 1 827 ? -18.006 9.636 -8.017 1.00 87.25 827 PRO A O 1
ATOM 6725 N N . LYS A 1 828 ? -16.702 9.749 -6.195 1.00 79.69 828 LYS A N 1
ATOM 6726 C CA . LYS A 1 828 ? -15.515 9.110 -6.779 1.00 79.69 828 LYS A CA 1
ATOM 6727 C C . LYS A 1 828 ? -15.380 7.638 -6.395 1.00 79.69 828 LYS A C 1
ATOM 6729 O O . LYS A 1 828 ? -14.582 6.941 -7.013 1.00 79.69 828 LYS A O 1
ATOM 6734 N N . ILE A 1 829 ? -16.109 7.199 -5.369 1.00 73.00 829 ILE A N 1
ATOM 6735 C CA . ILE A 1 829 ? -16.179 5.807 -4.923 1.00 73.00 829 ILE A CA 1
ATOM 6736 C C . ILE A 1 829 ? -17.420 5.214 -5.594 1.00 73.00 829 ILE A C 1
ATOM 6738 O O . ILE A 1 829 ? -18.524 5.270 -5.057 1.00 73.00 829 ILE A O 1
ATOM 6742 N N . GLY A 1 830 ? -17.232 4.751 -6.827 1.00 50.38 830 GLY A N 1
ATOM 6743 C CA . GLY A 1 830 ? -18.274 4.229 -7.711 1.00 50.38 830 GLY A CA 1
ATOM 6744 C C . GLY A 1 830 ? -17.647 3.618 -8.944 1.00 50.38 830 GLY A C 1
ATOM 6745 O O . GLY A 1 830 ? -17.443 4.379 -9.916 1.00 50.38 830 GLY A O 1
#

Secondary structure (DSSP, 8-state):
-----PPP----HHHHHHHHHS--S-----GGGHHHHHTTTT-HHHHHHHHHHHHHHH-TT--HHHHHHHHHHHHHHHHHHHHHSTTHHHHHHHHHHHHHHHHHHTTT-HHHHHHHHHHHHHHHHHHHHH--TTTHHHHHHHHHHHHHHHHTS-HHHHHHHHSSSS-HHHHHHHHHHHHHHSTT---HHHHHHHHHHHHHHHHHHHTTSPPHHHHHHHHHGGGGTT--GGGTSGGGSHHHHHHHHHHHHHS-TTSTTHHHHHHTS--HHHHHHHHHHHHHHHHS----SSS---TTHHHHHHHHHHHHHH-GGGHHHHHHHHHHHHHHHHHHHHHS-HHHHHHHHHHHHHHHHHHTTT-HHHHHHHHHHHHHHHHHTT-HHHHHHHHHHHHHH---------B-TTS-B---THHHHHHHHHHHHHHH-GGG-HHHHHHHHHHHHHH----BGGG-THHHHHHHHTS--GGGHHHHHHHHTT-TT--SEESS-THHHHHHHHHHHTTTT--HHHHHHHHHHHHS-BTHHHHHHHHHHHHHHH--GGGTGGGS-HHHHHHS-SSSTTTHHHHHHHHHHTSTT-S-SSGGGGGG--HHHHHHHHHT--SS-HHHHHHHHHHHHHHHHHHHHHS---TTHHHHHHHHHTTT-THHHHHHHHHHH--HHHHHHHHHHHHHHHHHHHH-S--PPPEEEEEE-S--SSS---EEEEEE-HHHHHHHHHHHHHHHHHHHHHHTGGGS--SS--HHHHHHHHHHHHHHHHHHHHTT---HHHHHHHHHHHHHTT-TT--HHHHHHHHHHHHHHHHHHHIIIIIHHHHHHHHHHGGG--

Solvent-accessible surface area (backbone atoms only — not comparable to full-atom values): 46809 Å² total; per-residue (Å²): 138,87,80,82,82,76,77,86,85,79,86,44,71,66,55,53,50,52,49,59,76,66,56,61,101,70,80,60,59,53,76,89,52,46,66,63,46,62,77,33,58,91,38,65,75,58,26,57,53,50,51,57,48,42,41,47,71,43,35,93,84,50,56,61,86,68,43,49,63,52,50,40,51,50,50,70,74,47,42,70,63,46,66,71,38,93,62,20,51,64,41,52,52,50,57,51,45,53,31,54,48,44,34,63,76,24,67,89,39,62,74,57,23,47,53,26,50,50,38,42,42,53,47,50,44,53,55,56,69,69,56,46,80,86,50,40,80,68,34,31,66,43,51,27,52,49,33,47,56,58,55,69,45,54,71,78,66,40,44,52,58,51,75,39,94,58,57,58,65,62,48,50,50,53,51,50,58,46,41,75,76,37,97,81,66,79,38,57,41,38,48,19,48,30,49,45,51,45,52,48,51,48,41,55,52,58,64,71,49,81,44,59,53,63,51,48,64,69,72,39,60,82,72,43,76,90,61,85,64,76,73,78,39,48,86,71,19,57,68,46,44,51,53,51,43,52,54,53,72,71,52,53,40,82,45,89,65,32,48,62,61,57,65,73,48,84,49,57,66,53,50,48,48,54,61,63,52,45,36,59,66,42,45,54,74,77,86,61,98,70,92,64,82,65,86,41,27,61,56,52,17,49,55,49,43,52,50,46,62,72,35,78,92,34,60,93,47,36,69,62,42,49,53,50,48,49,50,53,53,53,51,50,65,73,72,49,53,80,78,53,42,57,59,48,51,55,52,49,47,51,56,40,49,76,42,28,88,84,38,43,63,63,39,47,51,46,50,42,56,52,46,53,56,44,56,74,68,72,42,67,67,61,38,45,54,51,40,54,50,48,65,67,60,58,80,57,58,33,67,74,77,21,34,41,98,88,69,43,77,40,48,42,82,45,18,62,55,42,52,50,38,54,48,55,56,32,57,74,49,38,76,73,27,57,67,48,52,34,43,50,38,52,52,41,74,75,67,48,81,80,57,47,48,86,68,50,59,54,57,59,51,42,53,53,48,67,38,78,41,74,82,38,38,40,58,52,50,58,42,51,75,69,50,56,50,72,53,44,64,34,41,49,55,69,68,55,35,52,40,41,46,50,55,24,50,76,57,72,55,66,47,63,65,53,36,47,52,37,49,40,41,55,59,64,27,38,56,64,54,50,59,45,52,51,24,50,54,50,24,34,54,67,52,44,64,76,61,40,49,64,73,33,29,72,70,58,55,67,70,50,64,78,62,53,89,92,32,51,55,52,22,56,47,38,48,51,51,54,34,98,90,34,96,34,86,50,78,77,47,58,70,72,54,52,65,69,62,46,52,57,56,57,71,68,56,78,98,51,56,70,67,58,54,51,45,51,52,36,51,51,52,44,48,38,49,46,38,54,43,35,41,74,58,62,78,64,50,67,61,54,34,55,51,39,24,79,68,81,40,58,68,37,54,55,51,54,57,45,64,76,76,47,54,68,66,54,35,39,50,56,50,50,54,51,43,45,55,34,49,50,56,37,68,35,90,72,77,73,78,70,49,72,57,72,46,73,64,94,78,65,87,71,98,55,85,33,54,41,34,38,53,47,36,64,45,50,52,35,50,45,48,43,49,31,52,46,55,52,43,48,62,40,56,70,50,50,64,78,76,54,66,76,91,63,83,44,75,68,44,51,54,50,50,51,55,51,51,52,53,53,54,49,53,36,45,67,52,59,48,83,53,73,58,41,55,49,37,51,51,50,59,63,53,45,78,80,45,95,80,69,51,71,67,59,53,50,52,41,52,51,47,40,54,50,34,51,50,52,47,47,40,58,76,66,40,62,59,37,50,70,46,47,72,64,46,53,83,69,70,122

pLDDT: mean 84.41, std 13.43, range [26.0, 96.88]